Protein AF-A0A5C6E5V3-F1 (afdb_monomer_lite)

InterPro domains:
  IPR006101 Glycoside hydrolase, family 2 [PR00132] (568-583)
  IPR006101 Glycoside hydrolase, family 2 [PR00132] (748-762)
  IPR006101 Glycoside hydrolase, family 2 [PR00132] (779-797)
  IPR006101 Glycoside hydrolase, family 2 [PR00132] (849-864)
  IPR006102 Glycoside hydrolase family 2, immunoglobulin-like beta-sandwich [PF00703] (645-736)
  IPR006103 Glycoside hydrolase family 2, catalytic domain [PF02836] (743-897)
  IPR008964 Invasin/intimin cell-adhesion fragments [SSF49373] (1156-1211)
  IPR008979 Galactose-binding-like domain superfamily [SSF49785] (474-657)
  IPR011050 Pectin lyase fold/virulence factor [SSF51126] (5-392)
  IPR012334 Pectin lyase fold [G3DSA:2.160.20.10] (20-402)
  IPR013783 Immunoglobulin-like fold [G3DSA:2.60.40.10] (634-736)
  IPR013783 Immunoglobulin-like fold [G3DSA:2.60.40.10] (1076-1156)
  IPR013783 Immunoglobulin-like fold [G3DSA:2.60.40.10] (1159-1267)
  IPR017853 Glycoside hydrolase superfamily [SSF51445] (733-1069)
  IPR023232 Glycoside hydrolase, family 2, active site [PS00608] (849-863)
  IPR025300 Beta-galactosidase jelly roll domain [PF13364] (539-614)
  IPR032311 Domain of unknown function DUF4982 [PF16355] (1089-1148)
  IPR036156 Beta-Galactosidase/glucuronidase domain superfamily [SSF49303] (643-736)
  IPR040605 Glycoside hydrolase family 2, domain 5 [PF18565] (1161-1263)
  IPR048229 Beta-galactosidase GalB-like [NF041463] (504-1258)

Radius of gyration: 34.55 Å; chains: 1; bounding box: 110×102×86 Å

Structure (mmCIF, N/CA/C/O backbone):
data_AF-A0A5C6E5V3-F1
#
_entry.id   AF-A0A5C6E5V3-F1
#
loop_
_atom_site.group_PDB
_atom_site.id
_atom_site.type_symbol
_atom_site.label_atom_id
_atom_site.label_alt_id
_atom_site.label_comp_id
_atom_site.label_asym_id
_atom_site.label_entity_id
_atom_site.label_seq_id
_atom_site.pdbx_PDB_ins_code
_atom_site.Cartn_x
_atom_site.Cartn_y
_atom_site.Cartn_z
_atom_site.occupancy
_atom_site.B_iso_or_equiv
_atom_site.auth_seq_id
_atom_site.auth_comp_id
_atom_site.auth_asym_id
_atom_site.auth_atom_id
_atom_site.pdbx_PDB_model_num
ATOM 1 N N . MET A 1 1 ? -12.215 -61.611 14.355 1.00 34.62 1 MET A N 1
ATOM 2 C CA . MET A 1 1 ? -13.099 -61.095 13.282 1.00 34.62 1 MET A CA 1
ATOM 3 C C . MET A 1 1 ? -12.232 -60.482 12.198 1.00 34.62 1 MET A C 1
ATOM 5 O O . MET A 1 1 ? -11.279 -59.800 12.548 1.00 34.62 1 MET A O 1
ATOM 9 N N . ILE A 1 2 ? -12.531 -60.725 10.921 1.00 33.62 2 ILE A N 1
ATOM 10 C CA . ILE A 1 2 ? -11.813 -60.104 9.797 1.00 33.62 2 ILE A CA 1
ATOM 11 C C . ILE A 1 2 ? -12.585 -58.845 9.394 1.00 33.62 2 ILE A C 1
ATOM 13 O O . ILE A 1 2 ? -13.682 -58.952 8.850 1.00 33.62 2 ILE A O 1
ATOM 17 N N . ILE A 1 3 ? -12.034 -57.663 9.676 1.00 32.94 3 ILE A N 1
ATOM 18 C CA . ILE A 1 3 ? -12.570 -56.391 9.173 1.00 32.94 3 ILE A CA 1
ATOM 19 C C . ILE A 1 3 ? -11.843 -56.056 7.866 1.00 32.94 3 ILE A C 1
ATOM 21 O O . ILE A 1 3 ? -10.626 -56.187 7.756 1.00 32.94 3 ILE A O 1
ATOM 25 N N . ASN A 1 4 ? -12.613 -55.711 6.836 1.00 35.00 4 ASN A N 1
ATOM 26 C CA . ASN A 1 4 ? -12.159 -55.755 5.450 1.00 35.00 4 ASN A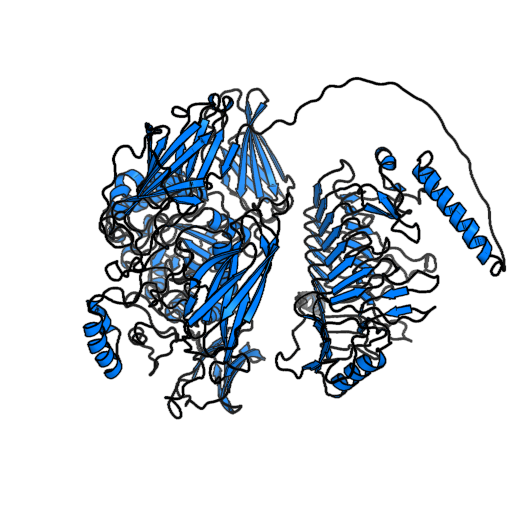 CA 1
ATOM 27 C C . ASN A 1 4 ? -11.381 -54.484 5.052 1.00 35.00 4 ASN A C 1
ATOM 29 O O . ASN A 1 4 ? -11.976 -53.423 4.853 1.00 35.00 4 ASN A O 1
ATOM 33 N N . MET A 1 5 ? -10.057 -54.609 4.882 1.00 35.94 5 MET A N 1
ATOM 34 C CA . MET A 1 5 ? -9.134 -53.509 4.536 1.00 35.94 5 MET A CA 1
ATOM 35 C C . MET A 1 5 ? -9.534 -52.694 3.293 1.00 35.94 5 MET A C 1
ATOM 37 O O . MET A 1 5 ? -9.135 -51.534 3.184 1.00 35.94 5 MET A O 1
ATOM 41 N N . LYS A 1 6 ? -10.347 -53.246 2.378 1.00 34.62 6 LYS A N 1
ATOM 42 C CA . LYS A 1 6 ? -10.804 -52.521 1.180 1.00 34.62 6 LYS A CA 1
ATOM 43 C C . LYS A 1 6 ? -11.599 -51.248 1.495 1.00 34.62 6 LYS A C 1
ATOM 45 O O . LYS A 1 6 ? -11.476 -50.281 0.751 1.00 34.62 6 LYS A O 1
ATOM 50 N N . ASN A 1 7 ? -12.354 -51.203 2.596 1.00 38.41 7 ASN A N 1
ATOM 51 C CA . ASN A 1 7 ? -13.181 -50.030 2.909 1.00 38.41 7 ASN A CA 1
ATOM 52 C C . ASN A 1 7 ? -12.377 -48.877 3.534 1.00 38.41 7 ASN A C 1
ATOM 54 O O . ASN A 1 7 ? -12.737 -47.720 3.338 1.00 38.41 7 ASN A O 1
ATOM 58 N N . LEU A 1 8 ? -11.275 -49.167 4.238 1.00 40.12 8 LEU A N 1
ATOM 59 C CA . LEU A 1 8 ? -10.423 -48.126 4.826 1.00 40.12 8 LEU A CA 1
ATOM 60 C C . LEU A 1 8 ? -9.613 -47.392 3.746 1.00 40.12 8 LEU A C 1
ATOM 62 O O . LEU A 1 8 ? -9.525 -46.167 3.759 1.00 40.12 8 LEU A O 1
ATOM 66 N N . LEU A 1 9 ? -9.098 -48.142 2.765 1.00 36.41 9 LEU A N 1
ATOM 67 C CA . LEU A 1 9 ? -8.444 -47.584 1.579 1.00 36.41 9 LEU A CA 1
ATOM 68 C C . LEU A 1 9 ? -9.399 -46.739 0.728 1.00 36.41 9 LEU A C 1
ATOM 70 O O . LEU A 1 9 ? -8.984 -45.705 0.215 1.00 36.41 9 LEU A O 1
ATOM 74 N N . LEU A 1 10 ? -10.675 -47.128 0.614 1.00 32.72 10 LEU A N 1
ATOM 75 C CA . LEU A 1 10 ? -11.657 -46.342 -0.137 1.00 32.72 10 LEU A CA 1
ATOM 76 C C . LEU A 1 10 ? -11.979 -45.002 0.549 1.00 32.72 10 LEU A C 1
ATOM 78 O O . LEU A 1 10 ? -12.091 -43.991 -0.135 1.00 32.72 10 LEU A O 1
ATOM 82 N N . LEU A 1 11 ? -12.064 -44.976 1.885 1.00 31.55 11 LEU A N 1
ATOM 83 C CA . LEU A 1 11 ? -12.332 -43.746 2.641 1.00 31.55 11 LEU A CA 1
ATOM 84 C C . LEU A 1 11 ? -11.143 -42.768 2.610 1.00 31.55 11 LEU A C 1
ATOM 86 O O . LEU A 1 11 ? -11.334 -41.560 2.467 1.00 31.55 11 LEU A O 1
ATOM 90 N N . LEU A 1 12 ? -9.913 -43.292 2.687 1.00 33.53 12 LEU A N 1
ATOM 91 C CA . LEU A 1 12 ? -8.685 -42.501 2.550 1.00 33.53 12 LEU A CA 1
ATOM 92 C C . LEU A 1 12 ? -8.488 -41.979 1.116 1.00 33.53 12 LEU A C 1
ATOM 94 O O . LEU A 1 12 ? -8.048 -40.846 0.939 1.00 33.53 12 LEU A O 1
ATOM 98 N N . ALA A 1 13 ? -8.885 -42.747 0.095 1.00 28.95 13 ALA A N 1
ATOM 99 C CA . ALA A 1 13 ? -8.859 -42.298 -1.298 1.00 28.95 13 ALA A CA 1
ATOM 100 C C . ALA A 1 13 ? -9.850 -41.152 -1.590 1.00 28.95 13 ALA A C 1
ATOM 102 O O . ALA A 1 13 ? -9.599 -40.359 -2.491 1.00 28.95 13 ALA A O 1
ATOM 103 N N . THR A 1 14 ? -10.940 -41.021 -0.823 1.00 32.53 14 THR A N 1
ATOM 104 C CA . THR A 1 14 ? -11.919 -39.920 -0.963 1.00 32.53 14 THR A CA 1
ATOM 105 C C . THR A 1 14 ? -11.591 -38.651 -0.166 1.00 32.53 14 THR A C 1
ATOM 107 O O . THR A 1 14 ? -12.333 -37.677 -0.256 1.00 32.53 14 THR A O 1
ATOM 110 N N . LEU A 1 15 ? -10.498 -38.641 0.606 1.00 32.78 15 LEU A N 1
ATOM 111 C CA . LEU A 1 15 ? -9.982 -37.445 1.296 1.00 32.78 15 LEU A CA 1
ATOM 112 C C . LEU A 1 15 ? -8.717 -36.868 0.639 1.00 32.78 15 LEU A C 1
ATOM 114 O O . LEU A 1 15 ? -8.238 -35.810 1.043 1.00 32.78 15 LEU A O 1
ATOM 118 N N . ALA A 1 16 ? -8.202 -37.519 -0.405 1.00 31.06 16 ALA A N 1
ATOM 119 C CA . ALA A 1 16 ? -7.205 -36.939 -1.290 1.00 31.06 16 ALA A CA 1
ATOM 120 C C . ALA A 1 16 ? -7.895 -36.091 -2.374 1.00 31.06 16 ALA A C 1
ATOM 122 O O . ALA A 1 16 ? -8.821 -36.559 -3.029 1.00 31.06 16 ALA A O 1
ATOM 123 N N . TRP A 1 17 ? -7.397 -34.871 -2.600 1.00 31.75 17 TRP A N 1
ATOM 124 C CA . TRP A 1 17 ? -7.754 -34.024 -3.749 1.00 31.75 17 TRP A CA 1
ATOM 125 C C . TRP A 1 17 ? -9.259 -33.727 -3.930 1.00 31.75 17 TRP A C 1
ATOM 127 O O . TRP A 1 17 ? -9.885 -34.115 -4.913 1.00 31.75 17 TRP A O 1
ATOM 137 N N . ILE A 1 18 ? -9.785 -32.836 -3.083 1.00 30.77 18 ILE A N 1
ATOM 138 C CA . ILE A 1 18 ? -10.528 -31.699 -3.646 1.00 30.77 18 ILE A CA 1
ATOM 139 C C . ILE A 1 18 ? -9.493 -30.591 -3.871 1.00 30.77 18 ILE A C 1
ATOM 141 O O . ILE A 1 18 ? -9.157 -29.887 -2.916 1.00 30.77 18 ILE A O 1
ATOM 145 N N . PRO A 1 19 ? -8.938 -30.421 -5.086 1.00 29.72 19 PRO A N 1
ATOM 146 C CA . PRO A 1 19 ? -8.239 -29.189 -5.391 1.00 29.72 19 PRO A CA 1
ATOM 147 C C . PRO A 1 19 ? -9.274 -28.064 -5.342 1.00 29.72 19 PRO A C 1
ATOM 149 O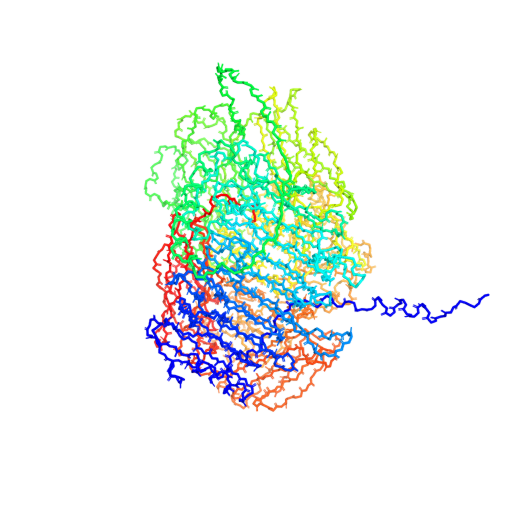 O . PRO A 1 19 ? -10.214 -28.044 -6.137 1.00 29.72 19 PRO A O 1
ATOM 152 N N . THR A 1 20 ? -9.094 -27.090 -4.450 1.00 38.41 20 THR A N 1
ATOM 153 C CA . THR A 1 20 ? -9.690 -25.766 -4.653 1.00 38.41 20 THR A CA 1
ATOM 154 C C . THR A 1 20 ? -8.946 -25.116 -5.812 1.00 38.41 20 THR A C 1
ATOM 156 O O . THR A 1 20 ? -8.060 -24.287 -5.613 1.00 38.41 20 THR A O 1
ATOM 159 N N . ALA A 1 21 ? -9.259 -25.570 -7.025 1.00 33.56 21 ALA A N 1
ATOM 160 C CA . ALA A 1 21 ? -8.780 -24.985 -8.258 1.00 33.56 21 ALA A CA 1
ATOM 161 C C . ALA A 1 21 ? -9.287 -23.542 -8.290 1.00 33.56 21 ALA A C 1
ATOM 163 O O . ALA A 1 21 ? -10.472 -23.292 -8.519 1.00 33.56 21 ALA A O 1
ATOM 164 N N . ASN A 1 22 ? -8.393 -22.602 -7.977 1.00 42.31 22 ASN A N 1
ATOM 165 C CA . ASN A 1 22 ? -8.692 -21.184 -8.072 1.00 42.31 22 ASN A CA 1
ATOM 166 C C . ASN A 1 22 ? -9.091 -20.908 -9.522 1.00 42.31 22 ASN A C 1
ATOM 168 O O . ASN A 1 22 ? -8.316 -21.169 -10.437 1.00 42.31 22 ASN A O 1
ATOM 172 N N . ALA A 1 23 ? -10.323 -20.442 -9.718 1.00 46.94 23 ALA A N 1
ATOM 173 C CA . ALA A 1 23 ? -10.890 -20.190 -11.033 1.00 46.94 23 ALA A CA 1
ATOM 174 C C . ALA A 1 23 ? -10.187 -18.990 -11.685 1.00 46.94 23 ALA A C 1
ATOM 176 O O . ALA A 1 23 ? -10.622 -17.849 -11.535 1.00 46.94 23 ALA A O 1
ATOM 177 N N . SER A 1 24 ? -9.081 -19.253 -12.377 1.00 53.03 24 SER A N 1
ATOM 178 C CA . SER A 1 24 ? -8.312 -18.265 -13.124 1.00 53.03 24 SER A CA 1
ATOM 179 C C . SER A 1 24 ? -8.415 -18.542 -14.616 1.00 53.03 24 SER A C 1
ATOM 181 O O . SER A 1 24 ? -7.942 -19.577 -15.089 1.00 53.03 24 SER A O 1
ATOM 183 N N . TYR A 1 25 ? -8.952 -17.572 -15.357 1.00 67.31 25 TYR A N 1
ATOM 184 C CA . TYR A 1 25 ? -8.612 -17.430 -16.769 1.00 67.31 25 TYR A CA 1
ATOM 185 C C . TYR A 1 25 ? -7.087 -17.368 -16.888 1.00 67.31 25 TYR A C 1
ATOM 187 O O . TYR A 1 25 ? -6.444 -16.523 -16.262 1.00 67.31 25 TYR A O 1
ATOM 195 N N . THR A 1 26 ? -6.521 -18.287 -17.658 1.00 68.44 26 THR A N 1
ATOM 196 C CA . THR A 1 26 ? -5.108 -18.279 -18.020 1.00 68.44 26 THR A CA 1
ATOM 197 C C . THR A 1 26 ? -4.981 -17.449 -19.285 1.00 68.44 26 THR A C 1
ATOM 199 O O . THR A 1 26 ? -5.557 -17.811 -20.317 1.00 68.44 26 THR A O 1
ATOM 202 N N . GLU A 1 27 ? -4.256 -16.332 -19.201 1.00 68.12 27 GLU A N 1
ATOM 203 C CA . GLU A 1 27 ? -4.032 -15.465 -20.356 1.00 68.12 27 GLU A CA 1
ATOM 204 C C . GLU A 1 27 ? -3.264 -16.244 -21.426 1.00 68.12 27 GLU A C 1
ATOM 206 O O . GLU A 1 27 ? -2.104 -16.606 -21.249 1.00 68.12 27 GLU A O 1
ATOM 211 N N . THR A 1 28 ? -3.976 -16.560 -22.504 1.00 62.22 28 THR A N 1
ATOM 212 C CA . THR A 1 28 ? -3.508 -17.375 -23.634 1.00 62.22 28 THR A CA 1
ATOM 213 C C . THR A 1 28 ? -3.315 -16.542 -24.895 1.00 62.22 28 THR A C 1
ATOM 215 O O . THR A 1 28 ? -2.815 -17.056 -25.893 1.00 62.22 28 THR A O 1
ATOM 218 N N . MET A 1 29 ? -3.634 -15.242 -24.837 1.00 65.81 29 MET A N 1
ATOM 219 C CA . MET A 1 29 ? -3.146 -14.284 -25.820 1.00 65.81 29 MET A CA 1
ATOM 220 C C . MET A 1 29 ? -1.627 -14.177 -25.708 1.00 65.81 29 MET A C 1
ATOM 222 O O . MET A 1 29 ? -1.110 -13.700 -24.698 1.00 65.81 29 MET A O 1
ATOM 226 N N . ASP A 1 30 ? -0.928 -14.543 -26.780 1.00 63.28 30 ASP A N 1
ATOM 227 C CA . ASP A 1 30 ? 0.403 -14.005 -27.045 1.00 63.28 30 ASP A CA 1
ATOM 228 C C . ASP A 1 30 ? 0.281 -12.468 -27.139 1.00 63.28 30 ASP A C 1
ATOM 230 O O . ASP A 1 30 ? -0.434 -11.979 -28.022 1.00 63.28 30 ASP A O 1
ATOM 234 N N . PRO A 1 31 ? 0.930 -11.681 -26.257 1.00 52.75 31 PRO A N 1
ATOM 235 C CA . PRO A 1 31 ? 0.875 -10.220 -26.315 1.00 52.75 31 PRO A CA 1
ATOM 236 C C . PRO A 1 31 ? 1.562 -9.640 -27.564 1.00 52.75 31 PRO A C 1
ATOM 238 O O . PRO A 1 31 ? 1.391 -8.457 -27.848 1.00 52.75 31 PRO A O 1
ATOM 241 N N . HIS A 1 32 ? 2.307 -10.459 -28.313 1.00 46.72 32 HIS A N 1
ATOM 242 C CA . HIS A 1 32 ? 2.912 -10.131 -29.605 1.00 46.72 32 HIS A CA 1
ATOM 243 C C . HIS A 1 32 ? 2.172 -10.781 -30.792 1.00 46.72 32 HIS A C 1
ATOM 245 O O . HIS A 1 32 ? 2.605 -10.655 -31.939 1.00 46.72 32 HIS A O 1
ATOM 251 N N . GLY A 1 33 ? 1.044 -11.455 -30.536 1.00 57.88 33 GLY A N 1
ATOM 252 C CA . GLY A 1 33 ? 0.239 -12.117 -31.555 1.00 57.88 33 GLY A CA 1
ATOM 253 C C . GLY A 1 33 ? -0.320 -11.136 -32.590 1.00 57.88 33 GLY A C 1
ATOM 254 O O . GLY A 1 33 ? -0.795 -10.046 -32.253 1.00 57.88 33 GLY A O 1
ATOM 255 N N . LEU A 1 34 ? -0.294 -11.544 -33.864 1.00 65.56 34 LEU A N 1
ATOM 256 C CA . LEU A 1 34 ? -0.791 -10.751 -34.994 1.00 65.56 34 LEU A CA 1
ATOM 257 C C . LEU A 1 34 ? -2.234 -10.285 -34.748 1.00 65.56 34 LEU A C 1
ATOM 259 O O . LEU A 1 34 ? -3.181 -11.072 -34.778 1.00 65.56 34 LEU A O 1
ATOM 263 N N . THR A 1 35 ? -2.376 -8.982 -34.510 1.00 84.88 35 THR A N 1
ATOM 264 C CA . THR A 1 35 ? -3.650 -8.317 -34.239 1.00 84.88 35 THR A CA 1
ATOM 265 C C . THR A 1 35 ? -4.174 -7.687 -35.518 1.00 84.88 35 THR A C 1
ATOM 267 O O . THR A 1 35 ? -3.588 -6.726 -36.009 1.00 84.88 35 THR A O 1
ATOM 270 N N . LYS A 1 36 ? -5.285 -8.212 -36.042 1.00 89.12 36 LYS A N 1
ATOM 271 C CA . LYS A 1 36 ? -5.913 -7.727 -37.278 1.00 89.12 36 LYS A CA 1
ATOM 272 C C . LYS A 1 36 ? -7.032 -6.745 -36.967 1.00 89.12 36 LYS A C 1
ATOM 274 O O . LYS A 1 36 ? -7.972 -7.054 -36.229 1.00 89.12 36 LYS A O 1
ATOM 279 N N . ASN A 1 37 ? -6.954 -5.558 -37.548 1.00 93.56 37 ASN A N 1
ATOM 280 C CA . ASN A 1 37 ? -7.941 -4.503 -37.393 1.00 93.56 37 ASN A CA 1
ATOM 281 C C . ASN A 1 37 ? -9.160 -4.756 -38.297 1.00 93.56 37 ASN A C 1
ATOM 283 O O . ASN A 1 37 ? -9.081 -4.767 -39.530 1.00 93.56 37 ASN A O 1
ATOM 287 N N . LEU A 1 38 ? -10.322 -4.916 -37.664 1.00 92.75 38 LEU A N 1
ATOM 288 C CA . LEU A 1 38 ? -11.580 -5.262 -38.318 1.00 92.75 38 LEU A CA 1
ATOM 289 C C . LEU A 1 38 ? -12.044 -4.223 -39.350 1.00 92.75 38 LEU A C 1
ATOM 291 O O . LEU A 1 38 ? -12.747 -4.584 -40.293 1.00 92.75 38 LEU A O 1
ATOM 295 N N . VAL A 1 39 ? -11.636 -2.958 -39.212 1.00 91.81 39 VAL A N 1
ATOM 296 C CA . VAL A 1 39 ? -11.929 -1.884 -40.172 1.00 91.81 39 VAL A CA 1
ATOM 297 C C . VAL A 1 39 ? -10.871 -1.825 -41.271 1.00 91.81 39 VAL A C 1
ATOM 299 O O . VAL A 1 39 ? -11.209 -1.971 -42.444 1.00 91.81 39 VAL A O 1
ATOM 302 N N . THR A 1 40 ? -9.594 -1.632 -40.922 1.00 89.00 40 THR A N 1
ATOM 303 C CA . THR A 1 40 ? -8.555 -1.311 -41.920 1.00 89.00 40 THR A CA 1
ATOM 304 C C . THR A 1 40 ? -8.060 -2.511 -42.724 1.00 89.00 40 THR A C 1
ATOM 306 O O . THR A 1 40 ? -7.589 -2.319 -43.840 1.00 89.00 40 THR A O 1
ATOM 309 N N . GLU A 1 41 ? -8.177 -3.732 -42.197 1.00 86.62 41 GLU A N 1
ATOM 310 C CA . GLU A 1 41 ? -7.723 -4.958 -42.877 1.00 86.62 41 GLU A CA 1
ATOM 311 C C . GLU A 1 41 ? -8.888 -5.846 -43.330 1.00 86.62 41 GLU A C 1
ATOM 313 O O . GLU A 1 41 ? -8.801 -6.505 -44.365 1.00 86.62 41 GLU A O 1
ATOM 318 N N . LEU A 1 42 ? -9.991 -5.856 -42.573 1.00 88.19 42 LEU A N 1
ATOM 319 C CA . LEU A 1 42 ? -11.123 -6.772 -42.787 1.00 88.19 42 LEU A CA 1
ATOM 320 C C . LEU A 1 42 ? -12.409 -6.056 -43.254 1.00 88.19 42 LEU A C 1
ATOM 322 O O . LEU A 1 42 ? -13.434 -6.696 -43.501 1.00 88.19 42 LEU A O 1
ATOM 326 N N . GLY A 1 43 ? -12.345 -4.736 -43.459 1.00 88.25 43 GLY A N 1
ATOM 327 C CA . GLY A 1 43 ? -13.337 -3.970 -44.215 1.00 88.25 43 GLY A CA 1
ATOM 328 C C . GLY A 1 43 ? -14.675 -3.725 -43.515 1.00 88.25 43 GLY A C 1
ATOM 329 O O . GLY A 1 43 ? -15.670 -3.449 -44.196 1.00 88.25 43 GLY A O 1
ATOM 330 N N . MET A 1 44 ? -14.753 -3.823 -42.184 1.00 93.56 44 MET A N 1
ATOM 331 C CA . MET A 1 44 ? -15.857 -3.217 -41.428 1.00 93.56 44 MET A CA 1
ATOM 332 C C . MET A 1 44 ? -15.827 -1.685 -41.562 1.00 93.56 44 MET A C 1
ATOM 334 O O . MET A 1 44 ? -14.802 -1.097 -41.888 1.00 93.56 44 MET A O 1
ATOM 338 N N . VAL A 1 45 ? -16.969 -1.032 -41.354 1.00 93.12 45 VAL A N 1
ATOM 339 C CA . VAL A 1 45 ? -17.131 0.424 -41.498 1.00 93.12 45 VAL A CA 1
ATOM 340 C C . VAL A 1 45 ? -17.876 1.000 -40.299 1.00 93.12 45 VAL A C 1
ATOM 342 O O . VAL A 1 45 ? -18.848 0.400 -39.846 1.00 93.12 45 VAL A O 1
ATOM 345 N N . ASP A 1 46 ? -17.456 2.162 -39.801 1.00 93.50 46 ASP A N 1
ATOM 346 C CA . ASP A 1 46 ? -18.314 2.972 -38.932 1.00 93.50 46 ASP A CA 1
ATOM 347 C C . ASP A 1 46 ? -19.315 3.726 -39.814 1.00 93.50 46 ASP A C 1
ATOM 349 O O . ASP A 1 46 ? -18.966 4.676 -40.514 1.00 93.50 46 ASP A O 1
ATOM 353 N N . ASP A 1 47 ? -20.558 3.253 -39.817 1.00 90.25 47 ASP A N 1
ATOM 354 C CA . ASP A 1 47 ? -21.675 3.848 -40.549 1.00 90.25 47 ASP A CA 1
ATOM 355 C C . ASP A 1 47 ? -22.777 4.360 -39.605 1.00 90.25 47 ASP A C 1
ATOM 357 O O . ASP A 1 47 ? -23.917 4.577 -40.025 1.00 90.25 47 ASP A O 1
ATOM 361 N N . ASN A 1 48 ? -22.453 4.574 -38.322 1.00 89.44 48 ASN A N 1
ATOM 362 C CA . ASN A 1 48 ? -23.418 4.854 -37.252 1.00 89.44 48 ASN A CA 1
ATOM 363 C C . ASN A 1 48 ? -24.436 3.710 -37.017 1.00 89.44 48 ASN A C 1
ATOM 365 O O . ASN A 1 48 ? -25.556 3.928 -36.542 1.00 89.44 48 ASN A O 1
ATOM 369 N N . GLY A 1 49 ? -24.042 2.474 -37.341 1.00 87.69 49 GLY A N 1
ATOM 370 C CA . GLY A 1 49 ? -24.849 1.263 -37.203 1.00 87.69 49 GLY A CA 1
ATOM 371 C C . GLY A 1 49 ? -25.987 1.161 -38.222 1.00 87.69 49 GLY A C 1
ATOM 372 O O . GLY A 1 49 ? -27.065 0.680 -37.877 1.00 87.69 49 GLY A O 1
ATOM 373 N N . GLN A 1 50 ? -25.772 1.641 -39.449 1.00 89.25 50 GLN A N 1
ATOM 374 C CA . GLN A 1 50 ? -26.767 1.639 -40.528 1.00 89.25 50 GLN A CA 1
ATOM 375 C C . GLN A 1 50 ? -26.821 0.316 -41.305 1.00 89.25 50 GLN A C 1
ATOM 377 O O . GLN A 1 50 ? -27.914 -0.121 -41.669 1.00 89.25 50 GLN A O 1
ATOM 382 N N . SER A 1 51 ? -25.680 -0.333 -41.566 1.00 92.62 51 SER A N 1
ATOM 383 C CA . SER A 1 51 ? -25.619 -1.612 -42.285 1.00 92.62 51 SER A CA 1
ATOM 384 C C . SER A 1 51 ? -25.321 -2.795 -41.363 1.00 92.62 51 SER A C 1
ATOM 386 O O . SER A 1 51 ? -24.591 -2.684 -40.380 1.00 92.62 51 SER A O 1
ATOM 388 N N . ASN A 1 52 ? -25.879 -3.960 -41.708 1.00 95.06 52 ASN A N 1
ATOM 389 C CA . ASN A 1 52 ? -25.526 -5.227 -41.074 1.00 95.06 52 ASN A CA 1
ATOM 390 C C . ASN A 1 52 ? -24.129 -5.669 -41.527 1.00 95.06 52 ASN A C 1
ATOM 392 O O . ASN A 1 52 ? -23.898 -5.869 -42.718 1.00 95.06 52 ASN A O 1
ATOM 396 N N . GLN A 1 53 ? -23.229 -5.886 -40.574 1.00 96.31 53 GLN A N 1
ATOM 397 C CA . GLN A 1 53 ? -21.842 -6.283 -40.822 1.00 96.31 53 GLN A CA 1
ATOM 398 C C . GLN A 1 53 ? -21.487 -7.642 -40.201 1.00 96.31 53 GLN A C 1
ATOM 400 O O . GLN A 1 53 ? -20.312 -8.002 -40.135 1.00 96.31 53 GLN A O 1
ATOM 405 N N . SER A 1 54 ? -22.497 -8.411 -39.776 1.00 95.88 54 SER A N 1
ATOM 406 C CA . SER A 1 54 ? -22.320 -9.704 -39.098 1.00 95.88 54 SER A CA 1
ATOM 407 C C . SER A 1 54 ? -21.470 -10.683 -39.910 1.00 95.88 54 SER A C 1
ATOM 409 O O . SER A 1 54 ? -20.540 -11.273 -39.369 1.00 95.88 54 SER A O 1
ATOM 411 N N . ASP A 1 55 ? -21.710 -10.776 -41.219 1.00 95.69 55 ASP A N 1
ATOM 412 C CA . ASP A 1 55 ? -20.993 -11.676 -42.129 1.00 95.69 55 ASP A CA 1
ATOM 413 C C . ASP A 1 55 ? -19.488 -11.355 -42.214 1.00 95.69 55 ASP A C 1
ATOM 415 O O . ASP A 1 55 ? -18.671 -12.260 -42.381 1.00 95.69 55 ASP A O 1
ATOM 419 N N . LYS A 1 56 ? -19.099 -10.076 -42.066 1.00 95.00 56 LYS A N 1
ATOM 420 C CA . LYS A 1 56 ? -17.686 -9.652 -42.059 1.00 95.00 56 LYS A CA 1
ATOM 421 C C . LYS A 1 56 ? -16.984 -10.136 -40.791 1.00 95.00 56 LYS A C 1
ATOM 423 O O . LYS A 1 56 ? -15.925 -10.752 -40.870 1.00 95.00 56 LYS A O 1
ATOM 428 N N . LEU A 1 57 ? -17.599 -9.882 -39.633 1.00 96.50 57 LEU A N 1
ATOM 429 C CA . LEU A 1 57 ? -17.051 -10.250 -38.327 1.00 96.50 57 LEU A CA 1
ATOM 430 C C . LEU A 1 57 ? -17.051 -11.772 -38.114 1.00 96.50 57 LEU A C 1
ATOM 432 O O . LEU A 1 57 ? -16.079 -12.306 -37.586 1.00 96.50 57 LEU A O 1
ATOM 436 N N . GLN A 1 58 ? -18.075 -12.490 -38.587 1.00 97.38 58 GLN A N 1
ATOM 437 C CA . GLN A 1 58 ? -18.072 -13.953 -38.550 1.00 97.38 58 GLN A CA 1
ATOM 438 C C . GLN A 1 58 ? -16.959 -14.525 -39.434 1.00 97.38 58 GLN A C 1
ATOM 440 O O . GLN A 1 58 ? -16.148 -15.310 -38.953 1.00 97.38 58 GLN A O 1
ATOM 445 N N . LYS A 1 59 ? -16.845 -14.064 -40.689 1.00 95.19 59 LYS A N 1
ATOM 446 C CA . LYS A 1 59 ? -15.779 -14.512 -41.595 1.00 95.19 59 LYS A CA 1
ATOM 447 C C . LYS A 1 59 ? -14.381 -14.226 -41.035 1.00 95.19 59 LYS A C 1
ATOM 449 O O . LYS A 1 59 ? -13.482 -15.036 -41.248 1.00 95.19 59 LYS A O 1
ATOM 454 N N . ALA A 1 60 ? -14.191 -13.114 -40.323 1.00 94.56 60 ALA A N 1
ATOM 455 C CA . ALA A 1 60 ? -12.946 -12.829 -39.615 1.00 94.56 60 ALA A CA 1
ATOM 456 C C . ALA A 1 60 ? -12.637 -13.912 -38.567 1.00 94.56 60 ALA A C 1
ATOM 458 O O . ALA A 1 60 ? -11.593 -14.550 -38.644 1.00 94.56 60 ALA A O 1
ATOM 459 N N . ILE A 1 61 ? -13.572 -14.183 -37.652 1.00 95.31 61 ILE A N 1
ATOM 460 C CA . ILE A 1 61 ? -13.421 -15.197 -36.593 1.00 95.31 61 ILE A CA 1
ATOM 461 C C . ILE A 1 61 ? -13.164 -16.594 -37.177 1.00 95.31 61 ILE A C 1
ATOM 463 O O . ILE A 1 61 ? -12.269 -17.299 -36.708 1.00 95.31 61 ILE A O 1
ATOM 467 N N . ASP A 1 62 ? -13.900 -16.975 -38.222 1.00 94.31 62 ASP A N 1
ATOM 468 C CA . ASP A 1 62 ? -13.724 -18.260 -38.904 1.00 94.31 62 ASP A CA 1
ATOM 469 C C . ASP A 1 62 ? -12.336 -18.362 -39.567 1.00 94.31 62 ASP A C 1
ATOM 471 O O . ASP A 1 62 ? -11.718 -19.427 -39.545 1.00 94.31 62 ASP A O 1
ATOM 475 N N . THR A 1 63 ? -11.818 -17.255 -40.118 1.00 92.06 63 THR A N 1
ATOM 476 C CA . THR A 1 63 ? -10.484 -17.194 -40.743 1.00 92.06 63 THR A CA 1
ATOM 477 C C . THR A 1 63 ? -9.371 -17.331 -39.706 1.00 92.06 63 THR A C 1
ATOM 479 O O . THR A 1 63 ? -8.454 -18.126 -39.905 1.00 92.06 63 THR A O 1
ATOM 482 N N . GLU A 1 64 ? -9.458 -16.613 -38.582 1.00 91.12 64 GLU A N 1
ATOM 483 C CA . GLU A 1 64 ? -8.446 -16.697 -37.520 1.00 91.12 64 GLU A CA 1
ATOM 484 C C . GLU A 1 64 ? -8.432 -18.075 -36.858 1.00 91.12 64 GLU A C 1
ATOM 486 O O . GLU A 1 64 ? -7.367 -18.659 -36.670 1.00 91.12 64 GLU A O 1
ATOM 491 N N . SER A 1 65 ? -9.604 -18.652 -36.575 1.00 90.06 65 SER A N 1
ATOM 492 C CA . SER A 1 65 ? -9.675 -19.985 -35.970 1.00 90.06 65 SER A CA 1
ATOM 493 C C . SER A 1 65 ? -9.186 -21.083 -36.924 1.00 90.06 65 SER A C 1
ATOM 495 O O . SER A 1 65 ? -8.467 -21.984 -36.496 1.00 90.06 65 SER A O 1
ATOM 497 N N . ALA A 1 66 ? -9.463 -20.974 -38.231 1.00 88.31 66 ALA A N 1
ATOM 498 C CA . ALA A 1 66 ? -8.879 -21.860 -39.245 1.00 88.31 66 ALA A CA 1
ATOM 499 C C . ALA A 1 66 ? -7.350 -21.694 -39.390 1.00 88.31 66 ALA A C 1
ATOM 501 O O . ALA A 1 66 ? -6.668 -22.641 -39.780 1.00 88.31 66 ALA A O 1
ATOM 502 N N . GLY A 1 67 ? -6.808 -20.520 -39.047 1.00 83.88 67 GLY A N 1
ATOM 503 C CA . GLY A 1 67 ? -5.369 -20.266 -38.912 1.00 83.88 67 GLY A CA 1
ATOM 504 C C . GLY A 1 67 ? -4.741 -20.795 -37.614 1.00 83.88 67 GLY A C 1
ATOM 505 O O . GLY A 1 67 ? -3.523 -20.739 -37.472 1.00 83.88 67 GLY A O 1
ATOM 506 N N . GLY A 1 68 ? -5.547 -21.325 -36.685 1.00 82.44 68 GLY A N 1
ATOM 507 C CA . GLY A 1 68 ? -5.120 -21.842 -35.379 1.00 82.44 68 GLY A CA 1
ATOM 508 C C . GLY A 1 68 ? -5.394 -20.908 -34.193 1.00 82.44 68 GLY A C 1
ATOM 509 O O . GLY A 1 68 ? -5.217 -21.331 -33.051 1.00 82.44 68 GLY A O 1
ATOM 510 N N . GLY A 1 69 ? -5.853 -19.679 -34.440 1.00 86.19 69 GLY A N 1
ATOM 511 C CA . GLY A 1 69 ? -6.088 -18.637 -33.439 1.00 86.19 69 GLY A CA 1
ATOM 512 C C . GLY A 1 69 ? -5.622 -17.259 -33.912 1.00 86.19 69 GLY A C 1
ATOM 513 O O . GLY A 1 69 ? -4.872 -17.147 -34.878 1.00 86.19 69 GLY A O 1
ATOM 514 N N . GLY A 1 70 ? -6.058 -16.202 -33.227 1.00 87.88 70 GLY A N 1
ATOM 515 C CA . GLY A 1 70 ? -5.680 -14.831 -33.576 1.00 87.88 70 GLY A CA 1
ATOM 516 C C . GLY A 1 70 ? -6.395 -13.754 -32.763 1.00 87.88 70 GLY A C 1
ATOM 517 O O . GLY A 1 70 ? -7.390 -14.013 -32.078 1.00 87.88 70 GLY A O 1
ATOM 518 N N . ILE A 1 71 ? -5.881 -12.526 -32.854 1.00 92.50 71 ILE A N 1
ATOM 519 C CA . ILE A 1 71 ? -6.443 -11.352 -32.183 1.00 92.50 71 ILE A CA 1
ATOM 520 C C . ILE A 1 71 ? -7.155 -10.479 -33.223 1.00 92.50 71 ILE A C 1
ATOM 522 O O . ILE A 1 71 ? -6.566 -10.063 -34.220 1.00 92.50 71 ILE A O 1
ATOM 526 N N . LEU A 1 72 ? -8.428 -10.174 -32.977 1.00 94.62 72 LEU A N 1
ATOM 527 C CA . LEU A 1 72 ? -9.240 -9.265 -33.783 1.00 94.62 72 LEU A CA 1
ATOM 528 C C . LEU A 1 72 ? -9.476 -7.973 -33.003 1.00 94.62 72 LEU A C 1
ATOM 530 O O . LEU A 1 72 ? -9.976 -8.017 -31.880 1.00 94.62 72 LEU A O 1
ATOM 534 N N . PHE A 1 73 ? -9.154 -6.823 -33.594 1.00 95.31 73 PHE A N 1
ATOM 535 C CA . PHE A 1 73 ? -9.355 -5.511 -32.973 1.00 95.31 73 PHE A CA 1
ATOM 536 C C . PHE A 1 73 ? -10.453 -4.715 -33.681 1.00 95.31 73 PHE A C 1
ATOM 538 O O . PHE A 1 73 ? -10.366 -4.452 -34.880 1.00 95.31 73 PHE A O 1
ATOM 545 N N . LEU A 1 74 ? -11.478 -4.306 -32.932 1.00 96.44 74 LEU A N 1
ATOM 546 C CA . LEU A 1 74 ? -12.534 -3.402 -33.379 1.00 96.44 74 LEU A CA 1
ATOM 547 C C . LEU A 1 74 ? -12.222 -1.976 -32.877 1.00 96.44 74 LEU A C 1
ATOM 549 O O . LEU A 1 74 ? -12.426 -1.709 -31.686 1.00 96.44 74 LEU A O 1
ATOM 553 N N . PRO A 1 75 ? -11.721 -1.070 -33.741 1.00 94.25 75 PRO A N 1
ATOM 554 C CA . PRO A 1 75 ? -11.420 0.309 -33.359 1.00 94.25 75 PRO A CA 1
ATOM 555 C C . PRO A 1 75 ? -12.692 1.109 -33.075 1.00 94.25 75 PRO A C 1
ATOM 557 O O . PRO A 1 75 ? -13.796 0.726 -33.478 1.00 94.25 75 PRO A O 1
ATOM 560 N N . LYS A 1 76 ? -12.533 2.262 -32.426 1.00 95.88 76 LYS A N 1
ATOM 561 C CA . LYS A 1 76 ? -13.640 3.123 -32.012 1.00 95.88 76 LYS A CA 1
ATOM 562 C C . LYS A 1 76 ? -14.523 3.563 -33.179 1.00 95.88 76 LYS A C 1
ATOM 564 O O . LYS A 1 76 ? -14.071 4.222 -34.110 1.00 95.88 76 LYS A O 1
ATOM 569 N N . GLY A 1 77 ? -15.808 3.237 -33.066 1.00 94.19 77 GLY A N 1
ATOM 570 C CA . GLY A 1 77 ? -16.858 3.610 -34.011 1.00 94.19 77 GLY A CA 1
ATOM 571 C C . GLY A 1 77 ? -18.232 3.115 -33.556 1.00 94.19 77 GLY A C 1
ATOM 572 O O . GLY A 1 77 ? -18.381 2.647 -32.422 1.00 94.19 77 GLY A O 1
ATOM 573 N N . THR A 1 78 ? -19.242 3.209 -34.422 1.00 96.81 78 THR A N 1
ATOM 574 C CA . THR A 1 78 ? -20.592 2.683 -34.178 1.00 96.81 78 THR A CA 1
ATOM 575 C C . THR A 1 78 ? -20.998 1.671 -35.255 1.00 96.81 78 THR A C 1
ATOM 577 O O . THR A 1 78 ? -21.274 2.017 -36.402 1.00 96.81 78 THR A O 1
ATOM 580 N N . TYR A 1 79 ? -21.080 0.399 -34.869 1.00 96.38 79 TYR A N 1
ATOM 581 C CA . TYR A 1 79 ? -21.254 -0.740 -35.778 1.00 96.38 79 TYR A CA 1
ATOM 582 C C . TYR A 1 79 ? -22.587 -1.458 -35.545 1.00 96.38 79 TYR A C 1
ATOM 584 O O . TYR A 1 79 ? -23.099 -1.464 -34.422 1.00 96.38 79 TYR A O 1
ATOM 592 N N . SER A 1 80 ? -23.117 -2.140 -36.569 1.00 95.06 80 SER A N 1
ATOM 593 C CA . SER A 1 80 ? -24.256 -3.052 -36.405 1.00 95.06 80 SER A CA 1
ATOM 594 C C . SER A 1 80 ? -23.953 -4.480 -36.849 1.00 95.06 80 SER A C 1
ATOM 596 O O . SER A 1 80 ? -23.631 -4.749 -38.005 1.00 95.06 80 SER A O 1
ATOM 598 N N . PHE A 1 81 ? -24.057 -5.413 -35.903 1.00 95.62 81 PHE A N 1
ATOM 599 C CA . PHE A 1 81 ? -23.919 -6.853 -36.119 1.00 95.62 81 PHE A CA 1
ATOM 600 C C . PHE A 1 81 ? -24.609 -7.650 -35.000 1.00 95.62 81 PHE A C 1
ATOM 602 O O . PHE A 1 81 ? -24.949 -7.100 -33.949 1.00 95.62 81 PHE A O 1
ATOM 609 N N . GLY A 1 82 ? -24.846 -8.941 -35.222 1.00 93.69 82 GLY A N 1
ATOM 610 C CA . GLY A 1 82 ? -25.458 -9.853 -34.259 1.00 93.69 82 GLY A CA 1
ATOM 611 C C . GLY A 1 82 ? -25.550 -11.276 -34.809 1.00 93.69 82 GLY A C 1
ATOM 612 O O . GLY A 1 82 ? -25.572 -11.480 -36.018 1.00 93.69 82 GLY A O 1
ATOM 613 N N . GLY A 1 83 ? -25.595 -12.271 -33.924 1.00 93.25 83 GLY A N 1
ATOM 614 C CA . GLY A 1 83 ? -25.468 -13.685 -34.293 1.00 93.25 83 GLY A CA 1
ATOM 615 C C . GLY A 1 83 ? -24.018 -14.161 -34.437 1.00 93.25 83 GLY A C 1
ATOM 616 O O . GLY A 1 83 ? -23.795 -15.250 -34.958 1.00 93.25 83 GLY A O 1
ATOM 617 N N . ILE A 1 84 ? -23.045 -13.372 -33.969 1.00 96.56 84 ILE A N 1
ATOM 618 C CA . ILE A 1 84 ? -21.621 -13.713 -34.026 1.00 96.56 84 ILE A CA 1
ATOM 619 C C . ILE A 1 84 ? -21.354 -14.935 -33.148 1.00 96.56 84 ILE A C 1
ATOM 621 O O . ILE A 1 84 ? -21.820 -15.000 -32.011 1.00 96.56 84 ILE A O 1
ATOM 625 N N . THR A 1 85 ? -20.583 -15.888 -33.657 1.00 95.06 85 THR A N 1
ATOM 626 C CA . THR A 1 85 ? -20.197 -17.124 -32.975 1.00 95.06 85 THR A CA 1
ATOM 627 C C . THR A 1 85 ? -18.679 -17.173 -32.864 1.00 95.06 85 THR A C 1
ATOM 629 O O . THR A 1 85 ? -17.983 -17.283 -33.872 1.00 95.06 85 THR A O 1
ATOM 632 N N . MET A 1 86 ? -18.174 -17.075 -31.634 1.00 95.12 86 MET A N 1
ATOM 633 C CA . MET A 1 86 ? -16.749 -17.191 -31.321 1.00 95.12 86 MET A CA 1
ATOM 634 C C . MET A 1 86 ? -16.260 -18.626 -31.560 1.00 95.12 86 MET A C 1
ATOM 636 O O . MET A 1 86 ? -17.027 -19.581 -31.435 1.00 95.12 86 MET A O 1
ATOM 640 N N . LYS A 1 87 ? -14.968 -18.778 -31.853 1.00 93.88 87 LYS A N 1
ATOM 641 C CA . LYS A 1 87 ? -14.287 -20.067 -32.045 1.00 93.88 87 LYS A CA 1
ATOM 642 C C . LYS A 1 87 ? -12.996 -20.105 -31.211 1.00 93.88 87 LYS A C 1
ATOM 644 O O . LYS A 1 87 ? -12.581 -19.070 -30.691 1.00 93.88 87 LYS A O 1
ATOM 649 N N . SER A 1 88 ? -12.403 -21.288 -31.032 1.00 91.50 88 SER A N 1
ATOM 650 C CA . SER A 1 88 ? -11.228 -21.476 -30.163 1.00 91.50 88 SER A CA 1
ATOM 651 C C . SER A 1 88 ? -10.032 -20.624 -30.588 1.00 91.50 88 SER A C 1
ATOM 653 O O . SER A 1 88 ? -9.824 -20.412 -31.786 1.00 91.50 88 SER A O 1
ATOM 655 N N . ASN A 1 89 ? -9.238 -20.196 -29.604 1.00 89.31 89 ASN A N 1
ATOM 656 C CA . ASN A 1 89 ? -8.045 -19.354 -29.741 1.00 89.31 89 ASN A CA 1
ATOM 657 C C . ASN A 1 89 ? -8.305 -17.981 -30.408 1.00 89.31 89 ASN A C 1
ATOM 659 O O . ASN A 1 89 ? -7.362 -17.340 -30.877 1.00 89.31 89 ASN A O 1
ATOM 663 N N . VAL A 1 90 ? -9.564 -17.521 -30.495 1.00 92.00 90 VAL A N 1
ATOM 664 C CA . VAL A 1 90 ? -9.918 -16.211 -31.072 1.00 92.00 90 VAL A CA 1
ATOM 665 C C . VAL A 1 90 ? -10.252 -15.207 -29.973 1.00 92.00 90 VAL A C 1
ATOM 667 O O . VAL A 1 90 ? -11.138 -15.418 -29.139 1.00 92.00 90 VAL A O 1
ATOM 670 N N . HIS A 1 91 ? -9.565 -14.071 -30.020 1.00 93.19 91 HIS A N 1
ATOM 671 C CA . HIS A 1 91 ? -9.626 -13.026 -29.008 1.00 93.19 91 HIS A CA 1
ATOM 672 C C . HIS A 1 91 ? -10.106 -11.706 -29.617 1.00 93.19 91 HIS A C 1
ATOM 674 O O . HIS A 1 91 ? -9.451 -11.145 -30.493 1.00 93.19 91 HIS A O 1
ATOM 680 N N . LEU A 1 92 ? -11.257 -11.204 -29.161 1.00 95.50 92 LEU A N 1
ATOM 681 C CA . LEU A 1 92 ? -11.866 -9.969 -29.655 1.00 95.50 92 LEU A CA 1
ATOM 682 C C . LEU A 1 92 ? -11.584 -8.800 -28.700 1.00 95.50 92 LEU A C 1
ATOM 684 O O . LEU A 1 92 ? -12.078 -8.751 -27.570 1.00 95.50 92 LEU A O 1
ATOM 688 N N . LEU A 1 93 ? -10.802 -7.844 -29.186 1.00 94.94 93 LEU A N 1
ATOM 689 C CA . LEU A 1 93 ? -10.464 -6.590 -28.524 1.00 94.94 93 LEU A CA 1
ATOM 690 C C . LEU A 1 93 ? -11.331 -5.463 -29.094 1.00 94.94 93 LEU A C 1
ATOM 692 O O . LEU A 1 93 ? -11.451 -5.338 -30.310 1.00 94.94 93 LEU A O 1
ATOM 696 N N . ILE A 1 94 ? -11.936 -4.634 -28.242 1.00 96.88 94 ILE A N 1
ATOM 697 C CA . ILE A 1 94 ? -12.867 -3.576 -28.670 1.00 96.88 94 ILE A CA 1
ATOM 698 C C . ILE A 1 94 ? -12.492 -2.251 -28.000 1.00 96.88 94 ILE A C 1
ATOM 700 O O . ILE A 1 94 ? -12.388 -2.185 -26.780 1.00 96.88 94 ILE A O 1
ATOM 704 N N . GLU A 1 95 ? -12.287 -1.182 -28.765 1.00 93.75 95 GLU A N 1
ATOM 705 C CA . GLU A 1 95 ? -11.840 0.105 -28.213 1.00 93.75 95 GLU A CA 1
ATOM 706 C C . GLU A 1 95 ? -12.906 0.784 -27.322 1.00 93.75 95 GLU A C 1
ATOM 708 O O . GLU A 1 95 ? -14.113 0.653 -27.549 1.00 93.75 95 GLU A O 1
ATOM 713 N N . ASN A 1 96 ? -12.475 1.543 -26.310 1.00 93.94 96 ASN A N 1
ATOM 714 C CA . ASN A 1 96 ? -13.356 2.288 -25.405 1.00 93.94 96 ASN A CA 1
ATOM 715 C C . ASN A 1 96 ? -14.342 3.229 -26.133 1.00 93.94 96 ASN A C 1
ATOM 717 O O . ASN A 1 96 ? -14.003 3.914 -27.096 1.00 93.94 96 ASN A O 1
ATOM 721 N N . ASP A 1 97 ? -15.566 3.309 -25.609 1.00 89.50 97 ASP A N 1
ATOM 722 C CA . ASP A 1 97 ? -16.730 4.000 -26.183 1.00 89.50 97 ASP A CA 1
ATOM 723 C C . ASP A 1 97 ? -17.225 3.459 -27.543 1.00 89.50 97 ASP A C 1
ATOM 725 O O . ASP A 1 97 ? -18.173 4.027 -28.085 1.00 89.50 97 ASP A O 1
ATOM 729 N N . THR A 1 98 ? -16.652 2.380 -28.100 1.00 96.62 98 THR A N 1
ATOM 730 C CA . THR A 1 98 ? -17.206 1.719 -29.300 1.00 96.62 98 THR A CA 1
ATOM 731 C C . THR A 1 98 ? -18.654 1.319 -29.052 1.00 96.62 98 THR A C 1
ATOM 733 O O . THR A 1 98 ? -18.937 0.648 -28.061 1.00 96.62 98 THR A O 1
ATOM 736 N N . VAL A 1 99 ? -19.571 1.685 -29.950 1.00 97.44 99 VAL A N 1
ATOM 737 C CA . VAL A 1 99 ? -20.996 1.362 -29.819 1.00 97.44 99 VAL A CA 1
ATOM 738 C C . VAL A 1 99 ? -21.370 0.234 -30.772 1.00 97.44 99 VAL A C 1
ATOM 740 O O . VAL A 1 99 ? -21.277 0.360 -31.988 1.00 97.44 99 VAL A O 1
ATOM 743 N N . ILE A 1 100 ? -21.869 -0.867 -30.225 1.00 96.44 100 ILE A N 1
ATOM 744 C CA . ILE A 1 100 ? -22.514 -1.930 -30.990 1.00 96.44 100 ILE A CA 1
ATOM 745 C C . ILE A 1 100 ? -24.024 -1.704 -30.898 1.00 96.44 100 ILE A C 1
ATOM 747 O O . ILE A 1 100 ? -24.621 -1.874 -29.831 1.00 96.44 100 ILE A O 1
ATOM 751 N N . LYS A 1 101 ? -24.641 -1.331 -32.021 1.00 93.38 101 LYS A N 1
ATOM 752 C CA . LYS A 1 101 ? -26.096 -1.308 -32.214 1.00 93.38 101 LYS A CA 1
ATOM 753 C C . LYS A 1 101 ? -26.515 -2.658 -32.791 1.00 93.38 101 LYS A C 1
ATOM 755 O O . LYS A 1 101 ? -26.300 -2.878 -33.980 1.00 93.38 101 LYS A O 1
ATOM 760 N N . PRO A 1 102 ? -27.058 -3.606 -32.015 1.00 91.56 102 PRO A N 1
ATOM 761 C CA . PRO A 1 102 ? -27.146 -4.981 -32.484 1.00 91.56 102 PRO A CA 1
ATOM 762 C C . PRO A 1 102 ? -27.994 -5.142 -33.740 1.00 91.56 102 PRO A C 1
ATOM 764 O O . PRO A 1 102 ? -29.150 -4.713 -33.772 1.00 91.56 102 PRO A O 1
ATOM 767 N N . TYR A 1 103 ? -27.455 -5.833 -34.743 1.00 90.56 103 TYR A N 1
ATOM 768 C CA . TYR A 1 103 ? -28.262 -6.224 -35.887 1.00 90.56 103 TYR A CA 1
ATOM 769 C C . TYR A 1 103 ? -29.259 -7.295 -35.447 1.00 90.56 103 TYR A C 1
ATOM 771 O O . TYR A 1 103 ? -28.883 -8.375 -34.986 1.00 90.56 103 TYR A O 1
ATOM 779 N N . TRP A 1 104 ? -30.547 -6.980 -35.559 1.00 83.75 104 TRP A N 1
ATOM 780 C CA . TRP A 1 104 ? -31.599 -7.821 -35.012 1.00 83.75 104 TRP A CA 1
ATOM 781 C C . TRP A 1 104 ? -32.893 -7.741 -35.843 1.00 83.75 104 TRP A C 1
ATOM 783 O O . TRP A 1 104 ? -33.643 -6.766 -35.729 1.00 83.75 104 TRP A O 1
ATOM 793 N N . PRO A 1 105 ? -33.187 -8.766 -36.668 1.00 82.44 105 PRO A N 1
ATOM 794 C CA . PRO A 1 105 ? -34.374 -8.790 -37.519 1.00 82.44 105 PRO A CA 1
ATOM 795 C C . PRO A 1 105 ? -35.704 -8.795 -36.750 1.00 82.44 105 PRO A C 1
ATOM 797 O O . PRO A 1 105 ? -35.826 -9.348 -35.651 1.00 82.44 105 PRO A O 1
ATOM 800 N N . THR A 1 106 ? -36.742 -8.235 -37.370 1.00 79.44 106 THR A N 1
ATOM 801 C CA . THR A 1 106 ? -38.099 -8.190 -36.803 1.00 79.44 106 THR A CA 1
ATOM 802 C C . THR A 1 106 ? -38.683 -9.594 -36.617 1.00 79.44 106 THR A C 1
ATOM 804 O O . THR A 1 106 ? -38.561 -10.450 -37.489 1.00 79.44 106 THR A O 1
ATOM 807 N N . GLY A 1 107 ? -39.322 -9.836 -35.471 1.00 79.06 107 GLY A N 1
ATOM 808 C CA . GLY A 1 107 ? -39.941 -11.112 -35.097 1.00 79.06 107 GLY A CA 1
ATOM 809 C C . GLY A 1 107 ? -38.982 -12.183 -34.557 1.00 79.06 107 GLY A C 1
ATOM 810 O O . GLY A 1 107 ? -39.442 -13.251 -34.156 1.00 79.06 107 GLY A O 1
ATOM 811 N N . THR A 1 108 ? -37.671 -11.925 -34.522 1.00 81.94 108 THR A N 1
ATOM 812 C CA . THR A 1 108 ? -36.651 -12.927 -34.153 1.00 81.94 108 THR A CA 1
ATOM 813 C C . THR A 1 108 ? -36.151 -12.789 -32.711 1.00 81.94 108 THR A C 1
ATOM 815 O O . THR A 1 108 ? -36.489 -11.841 -31.994 1.00 81.94 108 THR A O 1
ATOM 818 N N . LYS A 1 109 ? -35.293 -13.725 -32.285 1.00 85.50 109 LYS A N 1
ATOM 819 C CA . LYS A 1 109 ? -34.453 -13.577 -31.092 1.00 85.50 109 LYS A CA 1
ATOM 820 C C . LYS A 1 109 ? -32.985 -13.655 -31.486 1.00 85.50 109 LYS A C 1
ATOM 822 O O . LYS A 1 109 ? -32.614 -14.585 -32.194 1.00 85.50 109 LYS A O 1
ATOM 827 N N . THR A 1 110 ? -32.175 -12.735 -30.972 1.00 86.94 110 THR A N 1
ATOM 828 C CA . THR A 1 110 ? -30.746 -12.624 -31.305 1.00 86.94 110 THR A CA 1
ATOM 829 C C . THR A 1 110 ? -29.879 -12.660 -30.047 1.00 86.94 110 THR A C 1
ATOM 831 O O . THR A 1 110 ? -30.299 -12.261 -28.960 1.00 86.94 110 THR A O 1
ATOM 834 N N . VAL A 1 111 ? -28.645 -13.129 -30.200 1.00 91.88 111 VAL A N 1
ATOM 835 C CA . VAL A 1 111 ? -27.537 -12.887 -29.269 1.00 91.88 111 VAL A CA 1
ATOM 836 C C . VAL A 1 111 ? -26.472 -12.121 -30.050 1.00 91.88 111 VAL A C 1
ATOM 838 O O . VAL A 1 111 ? -26.259 -12.456 -31.212 1.00 91.88 111 VAL A O 1
ATOM 841 N N . VAL A 1 112 ? -25.818 -11.106 -29.477 1.00 94.62 112 VAL A N 1
ATOM 842 C CA . VAL A 1 112 ? -24.729 -10.411 -30.193 1.00 94.62 112 VAL A CA 1
ATOM 843 C C . VAL A 1 112 ? -23.540 -11.354 -30.390 1.00 94.62 112 VAL A C 1
ATOM 845 O O . VAL A 1 112 ? -23.144 -11.567 -31.532 1.00 94.62 112 VAL A O 1
ATOM 848 N N . PHE A 1 113 ? -23.062 -11.976 -29.306 1.00 96.75 113 PHE A N 1
ATOM 849 C CA . PHE A 1 113 ? -21.950 -12.932 -29.291 1.00 96.75 113 PHE A CA 1
ATOM 850 C C . PHE A 1 113 ? -22.333 -14.270 -28.636 1.00 96.75 113 PHE A C 1
ATOM 852 O O . PHE A 1 113 ? -22.818 -14.312 -27.503 1.00 96.75 113 PHE A O 1
ATOM 859 N N . SER A 1 114 ? -22.060 -15.382 -29.307 1.00 94.31 114 SER A N 1
ATOM 860 C CA . SER A 1 114 ? -22.246 -16.744 -28.799 1.00 94.31 114 SER A CA 1
ATOM 861 C C . SER A 1 114 ? -20.887 -17.414 -28.616 1.00 94.31 114 SER A C 1
ATOM 863 O O . SER A 1 114 ? -20.084 -17.448 -29.543 1.00 94.31 114 SER A O 1
ATOM 865 N N . LEU A 1 115 ? -20.624 -17.933 -27.417 1.00 93.75 115 LEU A N 1
ATOM 866 C CA . LEU A 1 115 ? -19.437 -18.728 -27.097 1.00 93.75 115 LEU A CA 1
ATOM 867 C C . LEU A 1 115 ? -19.921 -20.174 -26.943 1.00 93.75 115 LEU A C 1
ATOM 869 O O . LEU A 1 115 ? -20.300 -20.609 -25.851 1.00 93.75 115 LEU A O 1
ATOM 873 N N . ASP A 1 116 ? -20.027 -20.862 -28.076 1.00 87.06 116 ASP A N 1
ATOM 874 C CA . ASP A 1 116 ? -20.759 -22.119 -28.243 1.00 87.06 116 ASP A CA 1
ATOM 875 C C . ASP A 1 116 ? -19.896 -23.107 -29.039 1.00 87.06 116 ASP A C 1
ATOM 877 O O . ASP A 1 116 ? -19.340 -22.748 -30.076 1.00 87.06 116 ASP A O 1
ATOM 881 N N . GLY A 1 117 ? -19.753 -24.330 -28.528 1.00 74.94 117 GLY A N 1
ATOM 882 C CA . GLY A 1 117 ? -18.961 -25.389 -29.149 1.00 74.94 117 GLY A CA 1
ATOM 883 C C . GLY A 1 117 ? -19.884 -26.449 -29.725 1.00 74.94 117 GLY A C 1
ATOM 884 O O . GLY A 1 117 ? -20.575 -27.128 -28.967 1.00 74.94 117 GLY A O 1
ATOM 885 N N . ASP A 1 118 ? -19.891 -26.584 -31.052 1.00 56.16 118 ASP A N 1
ATOM 886 C CA . ASP A 1 118 ? -20.879 -27.387 -31.784 1.00 56.16 118 ASP A CA 1
ATOM 887 C C . ASP A 1 118 ? -20.887 -28.870 -31.347 1.00 56.16 118 ASP A C 1
ATOM 889 O O . ASP A 1 118 ? -21.956 -29.448 -31.149 1.00 56.16 118 ASP A O 1
ATOM 893 N N . GLU A 1 119 ? -19.705 -29.453 -31.101 1.00 53.75 119 GLU A N 1
ATOM 894 C CA . GLU A 1 119 ? -19.523 -30.822 -30.580 1.00 53.75 119 GLU A CA 1
ATOM 895 C C . GLU A 1 119 ? -18.541 -30.884 -29.383 1.00 53.75 119 GLU A C 1
ATOM 897 O O . GLU A 1 119 ? -17.853 -31.882 -29.175 1.00 53.75 119 GLU A O 1
ATOM 902 N N . GLY A 1 120 ? -18.441 -29.822 -28.569 1.00 67.44 120 GLY A N 1
ATOM 903 C CA . GLY A 1 120 ? -17.510 -29.814 -27.431 1.00 67.44 120 GLY A CA 1
ATOM 904 C C . GLY A 1 120 ? -17.380 -28.482 -26.688 1.00 67.44 120 GLY A C 1
ATOM 905 O O . GLY A 1 120 ? -18.355 -27.757 -26.491 1.00 67.44 120 GLY A O 1
ATOM 906 N N . HIS A 1 121 ? -16.157 -28.169 -26.255 1.00 80.88 121 HIS A N 1
ATOM 907 C CA . HIS A 1 121 ? -15.769 -26.849 -25.752 1.00 80.88 121 HIS A CA 1
ATOM 908 C C . HIS A 1 121 ? -14.971 -26.115 -26.833 1.00 80.88 121 HIS A C 1
ATOM 910 O O . HIS A 1 121 ? -13.989 -26.667 -27.321 1.00 80.88 121 HIS A O 1
ATOM 916 N N . ILE A 1 122 ? -15.331 -24.868 -27.155 1.00 90.00 122 ILE A N 1
ATOM 917 C CA . ILE A 1 122 ? -14.324 -23.920 -27.657 1.00 90.00 122 ILE A CA 1
ATOM 918 C C . ILE A 1 122 ? -13.441 -23.491 -26.482 1.00 90.00 122 ILE A C 1
ATOM 920 O O . ILE A 1 122 ? -13.922 -23.426 -25.350 1.00 90.00 122 ILE A O 1
ATOM 924 N N . GLU A 1 123 ? -12.164 -23.206 -26.702 1.00 90.00 123 GLU A N 1
ATOM 925 C CA . GLU A 1 123 ? -11.263 -22.818 -25.610 1.00 90.00 123 GLU A CA 1
ATOM 926 C C . GLU A 1 123 ? -10.326 -21.671 -25.980 1.00 90.00 123 GLU A C 1
ATOM 928 O O . GLU A 1 123 ? -10.115 -21.414 -27.163 1.00 90.00 123 GLU A O 1
ATOM 933 N N . ASN A 1 124 ? -9.823 -20.958 -24.966 1.00 88.31 124 ASN A N 1
ATOM 934 C CA . ASN A 1 124 ? -8.944 -19.789 -25.109 1.00 88.31 124 ASN A CA 1
ATOM 935 C C . ASN A 1 124 ? -9.631 -18.659 -25.895 1.00 88.31 124 ASN A C 1
ATOM 937 O O . ASN A 1 124 ? -9.287 -18.358 -27.034 1.00 88.31 124 ASN A O 1
ATOM 941 N N . VAL A 1 125 ? -10.675 -18.070 -25.306 1.00 91.94 125 VAL A N 1
ATOM 942 C CA . VAL A 1 125 ? -11.544 -17.092 -25.991 1.00 91.94 125 VAL A CA 1
ATOM 943 C C . VAL A 1 125 ? -11.712 -15.843 -25.138 1.00 91.94 125 VAL A C 1
ATOM 945 O O . VAL A 1 125 ? -12.038 -15.937 -23.955 1.00 91.94 125 VAL A O 1
ATOM 948 N N . SER A 1 126 ? -11.561 -14.656 -25.726 1.00 93.81 126 SER A N 1
ATOM 949 C CA . SER A 1 126 ? -11.848 -13.402 -25.018 1.00 93.81 126 SER A CA 1
ATOM 950 C C . SER A 1 126 ? -12.743 -12.448 -25.806 1.00 93.81 126 SER A C 1
ATOM 952 O O . SER A 1 126 ? -12.729 -12.423 -27.036 1.00 93.81 126 SER A O 1
ATOM 954 N N . ILE A 1 127 ? -13.521 -11.651 -25.072 1.00 96.69 127 ILE A N 1
ATOM 955 C CA . ILE A 1 127 ? -14.185 -10.438 -25.561 1.00 96.69 127 ILE A CA 1
ATOM 956 C C . ILE A 1 127 ? -13.934 -9.353 -24.510 1.00 96.69 127 ILE A C 1
ATOM 958 O O . ILE A 1 127 ? -14.538 -9.393 -23.435 1.00 96.69 127 ILE A O 1
ATOM 962 N N . ARG A 1 128 ? -13.024 -8.409 -24.783 1.00 93.94 128 ARG A N 1
ATOM 963 C CA . ARG A 1 128 ? -12.651 -7.359 -23.819 1.00 93.94 128 ARG A CA 1
ATOM 964 C C . ARG A 1 128 ? -12.581 -5.959 -24.416 1.00 93.94 128 ARG A C 1
ATOM 966 O O . ARG A 1 128 ? -12.142 -5.769 -25.550 1.00 93.94 128 ARG A O 1
ATOM 973 N N . GLY A 1 129 ? -12.971 -4.979 -23.605 1.00 92.06 129 GLY A N 1
ATOM 974 C CA . GLY A 1 129 ? -12.692 -3.571 -23.863 1.00 92.06 129 GLY A CA 1
ATOM 975 C C . GLY A 1 129 ? -11.194 -3.245 -23.765 1.00 92.06 129 GLY A C 1
ATOM 976 O O . GLY A 1 129 ? -10.464 -3.853 -22.982 1.00 92.06 129 GLY A O 1
ATOM 977 N N . VAL A 1 130 ? -10.726 -2.280 -24.558 1.00 81.56 130 VAL A N 1
ATOM 978 C CA . VAL A 1 130 ? -9.348 -1.765 -24.559 1.00 81.56 130 VAL A CA 1
ATOM 979 C C . VAL A 1 130 ? -9.373 -0.259 -24.315 1.00 81.56 130 VAL A C 1
ATOM 981 O O . VAL A 1 130 ? -10.078 0.487 -24.993 1.00 81.56 130 VAL A O 1
ATOM 984 N N . GLY A 1 131 ? -8.623 0.192 -23.305 1.00 64.88 131 GLY A N 1
ATOM 985 C CA . GLY A 1 131 ? -8.646 1.581 -22.826 1.00 64.88 131 GLY A CA 1
ATOM 986 C C . GLY A 1 131 ? -9.894 1.955 -22.010 1.00 64.88 131 GLY A C 1
ATOM 987 O O . GLY A 1 131 ? -10.028 3.104 -21.596 1.00 64.88 131 GLY A O 1
ATOM 988 N N . GLY A 1 132 ? -10.806 1.006 -21.776 1.00 81.06 132 GLY A N 1
ATOM 989 C CA . GLY A 1 132 ? -12.076 1.211 -21.084 1.00 81.06 132 GLY A CA 1
ATOM 990 C C . GLY A 1 132 ? -13.203 0.382 -21.704 1.00 81.06 132 GLY A C 1
ATOM 991 O O . GLY A 1 132 ? -12.947 -0.653 -22.314 1.00 81.06 132 GLY A O 1
ATOM 992 N N . LYS A 1 133 ? -14.453 0.816 -21.521 1.00 94.69 133 LYS A N 1
ATOM 993 C CA . LYS A 1 133 ? -15.655 0.019 -21.794 1.00 94.69 133 LYS A CA 1
ATOM 994 C C . LYS A 1 133 ? -16.199 0.220 -23.203 1.00 94.69 133 LYS A C 1
ATOM 996 O O . LYS A 1 133 ? -16.453 1.351 -23.618 1.00 94.69 133 LYS A O 1
ATOM 1001 N N . PHE A 1 134 ? -16.466 -0.884 -23.897 1.00 97.81 134 PHE A N 1
ATOM 1002 C CA . PHE A 1 134 ? -17.300 -0.869 -25.096 1.00 97.81 134 PHE A CA 1
ATOM 1003 C C . PHE A 1 134 ? -18.784 -0.912 -24.712 1.00 97.81 134 PHE A C 1
ATOM 1005 O O . PHE A 1 134 ? -19.165 -1.373 -23.632 1.00 97.81 134 PHE A O 1
ATOM 1012 N N . ILE A 1 135 ? -19.636 -0.385 -25.584 1.00 97.81 135 ILE A N 1
ATOM 1013 C CA . ILE A 1 135 ? -21.053 -0.139 -25.329 1.00 97.81 135 ILE A CA 1
ATOM 1014 C C . ILE A 1 135 ? -21.886 -1.036 -26.240 1.00 97.81 135 ILE A C 1
ATOM 1016 O O . ILE A 1 135 ? -21.664 -1.083 -27.445 1.00 97.81 135 ILE A O 1
ATOM 1020 N N . VAL A 1 136 ? -22.900 -1.698 -25.688 1.00 95.12 136 VAL A N 1
ATOM 1021 C CA . VAL A 1 136 ? -23.944 -2.375 -26.465 1.00 95.12 136 VAL A CA 1
ATOM 1022 C C . VAL A 1 136 ? -25.277 -1.705 -26.157 1.00 95.12 136 VAL A C 1
ATOM 1024 O O . VAL A 1 136 ? -25.715 -1.670 -25.004 1.00 95.12 136 VAL A O 1
ATOM 1027 N N . ASP A 1 137 ? -25.892 -1.116 -27.181 1.00 92.00 137 ASP A N 1
ATOM 1028 C CA . ASP A 1 137 ? -27.022 -0.198 -27.025 1.00 92.00 137 ASP A CA 1
ATOM 1029 C C . ASP A 1 137 ? -28.314 -0.783 -27.611 1.00 92.00 137 ASP A C 1
ATOM 1031 O O . ASP A 1 137 ? -28.409 -1.036 -28.812 1.00 92.00 137 ASP A O 1
ATOM 1035 N N . TYR A 1 138 ? -29.318 -1.008 -26.758 1.00 82.81 138 TYR A N 1
ATOM 1036 C CA . TYR A 1 138 ? -30.642 -1.501 -27.162 1.00 82.81 138 TYR A CA 1
ATOM 1037 C C . TYR A 1 138 ? -31.700 -0.389 -27.243 1.00 82.81 138 TYR A C 1
ATOM 1039 O O . TYR A 1 138 ? -32.868 -0.676 -27.524 1.00 82.81 138 TYR A O 1
ATOM 1047 N N . SER A 1 139 ? -31.341 0.866 -26.945 1.00 74.88 139 SER A N 1
ATOM 1048 C CA . SER A 1 139 ? -32.323 1.920 -26.656 1.00 74.88 139 SER A CA 1
ATOM 1049 C C . SER A 1 139 ? -33.108 2.427 -27.874 1.00 74.88 139 SER A C 1
ATOM 1051 O O . SER A 1 139 ? -34.251 2.867 -27.710 1.00 74.88 139 SER A O 1
ATOM 1053 N N . ASP A 1 140 ? -32.555 2.265 -29.081 1.00 70.81 140 ASP A N 1
ATOM 1054 C CA . ASP A 1 140 ? -33.129 2.707 -30.362 1.00 70.81 140 ASP A CA 1
ATOM 1055 C C . ASP A 1 140 ? -34.425 1.968 -30.780 1.00 70.81 140 ASP A C 1
ATOM 1057 O O . ASP A 1 140 ? -35.094 2.398 -31.722 1.00 70.81 140 ASP A O 1
ATOM 1061 N N . ARG A 1 141 ? -34.818 0.860 -30.120 1.00 69.69 141 ARG A N 1
ATOM 1062 C CA . ARG A 1 141 ? -35.938 -0.001 -30.570 1.00 69.69 141 ARG A CA 1
ATOM 1063 C C . ARG A 1 141 ? -37.142 -0.047 -29.607 1.00 69.69 141 ARG A C 1
ATOM 1065 O O . ARG A 1 141 ? -37.021 0.081 -28.388 1.00 69.69 141 ARG A O 1
ATOM 1072 N N . GLY A 1 142 ? -38.342 -0.253 -30.163 1.00 62.50 142 GLY A N 1
ATOM 1073 C CA . GLY A 1 142 ? -39.601 -0.483 -29.431 1.00 62.50 142 GLY A CA 1
ATOM 1074 C C . GLY A 1 142 ? -39.926 -1.975 -29.274 1.00 62.50 142 GLY A C 1
ATOM 1075 O O . GLY A 1 142 ? -39.624 -2.765 -30.162 1.00 62.50 142 GLY A O 1
ATOM 1076 N N . SER A 1 143 ? -40.502 -2.393 -28.138 1.00 60.84 143 SER A N 1
ATOM 1077 C CA . SER A 1 143 ? -40.641 -3.826 -27.822 1.00 60.84 143 SER A CA 1
ATOM 1078 C C . SER A 1 143 ? -41.930 -4.457 -28.345 1.00 60.84 143 SER A C 1
ATOM 1080 O O . SER A 1 143 ? -43.023 -4.097 -27.910 1.00 60.84 143 SER A O 1
ATOM 1082 N N . HIS A 1 144 ? -41.778 -5.481 -29.189 1.00 66.81 144 HIS A N 1
ATOM 1083 C CA . HIS A 1 144 ? -42.876 -6.297 -29.707 1.00 66.81 144 HIS A CA 1
ATOM 1084 C C . HIS A 1 144 ? -42.972 -7.673 -29.001 1.00 66.81 144 HIS A C 1
ATOM 1086 O O . HIS A 1 144 ? -42.025 -8.103 -28.334 1.00 66.81 144 HIS A O 1
ATOM 1092 N N . PRO A 1 145 ? -44.111 -8.390 -29.099 1.00 61.97 145 PRO A N 1
ATOM 1093 C CA . PRO A 1 145 ? -44.247 -9.758 -28.587 1.00 61.97 145 PRO A CA 1
ATOM 1094 C C . PRO A 1 145 ? -43.428 -10.788 -29.386 1.00 61.97 145 PRO A C 1
ATOM 1096 O O . PRO A 1 145 ? -43.280 -10.668 -30.597 1.00 61.97 145 PRO A O 1
ATOM 1099 N N . GLY A 1 146 ? -42.936 -11.838 -28.717 1.00 68.31 146 GLY A N 1
ATOM 1100 C CA . GLY A 1 146 ? -42.135 -12.925 -29.317 1.00 68.31 146 GLY A CA 1
ATOM 1101 C C . GLY A 1 146 ? -40.638 -12.611 -29.452 1.00 68.31 146 GLY A C 1
ATOM 1102 O O . GLY A 1 146 ? -39.801 -13.501 -29.293 1.00 68.31 146 GLY A O 1
ATOM 1103 N N . GLU A 1 147 ? -40.331 -11.336 -29.649 1.00 78.62 147 GLU A N 1
ATOM 1104 C CA . GLU A 1 147 ? -39.007 -10.738 -29.801 1.00 78.62 147 GLU A CA 1
ATOM 1105 C C . GLU A 1 147 ? -38.139 -10.705 -28.521 1.00 78.62 147 GLU A C 1
ATOM 1107 O O . GLU A 1 147 ? -38.648 -10.652 -27.399 1.00 78.62 147 GLU A O 1
ATOM 1112 N N . GLY A 1 148 ? -36.809 -10.672 -28.683 1.00 77.25 148 GLY A N 1
ATOM 1113 C CA . GLY A 1 148 ? -35.867 -10.278 -27.626 1.00 77.25 148 GLY A CA 1
ATOM 1114 C C . GLY A 1 148 ? -34.388 -10.505 -27.968 1.00 77.25 148 GLY A C 1
ATOM 1115 O O . GLY A 1 148 ? -34.066 -11.281 -28.863 1.00 77.25 148 GLY A O 1
ATOM 1116 N N . ILE A 1 149 ? -33.488 -9.858 -27.221 1.00 85.12 149 ILE A N 1
ATOM 1117 C CA . ILE A 1 149 ? -32.035 -9.892 -27.455 1.00 85.12 149 ILE A CA 1
ATOM 1118 C C . ILE A 1 149 ? -31.225 -10.182 -26.176 1.00 85.12 149 ILE A C 1
ATOM 1120 O O . ILE A 1 149 ? -31.751 -10.055 -25.067 1.00 85.12 149 ILE A O 1
ATOM 1124 N N . ARG A 1 150 ? -29.964 -10.606 -26.340 1.00 89.88 150 ARG A N 1
ATOM 1125 C CA . ARG A 1 150 ? -28.917 -10.751 -25.309 1.00 89.88 150 ARG A CA 1
ATOM 1126 C C . ARG A 1 150 ? -27.568 -10.274 -25.858 1.00 89.88 150 ARG A C 1
ATOM 1128 O O . ARG A 1 150 ? -27.344 -10.372 -27.062 1.00 89.88 150 ARG A O 1
ATOM 1135 N N . THR A 1 151 ? -26.650 -9.858 -24.989 1.00 93.88 151 THR A N 1
ATOM 1136 C CA . THR A 1 151 ? -25.283 -9.483 -25.381 1.00 93.88 151 THR A CA 1
ATOM 1137 C C . THR A 1 151 ? -24.437 -10.722 -25.646 1.00 93.88 151 THR A C 1
ATOM 1139 O O . THR A 1 151 ? -23.940 -10.894 -26.752 1.00 93.88 151 THR A O 1
ATOM 1142 N N . ILE A 1 152 ? -24.287 -11.594 -24.643 1.00 96.25 152 ILE A N 1
ATOM 1143 C CA . ILE A 1 152 ? -23.359 -12.732 -24.685 1.00 96.25 152 ILE A CA 1
ATOM 1144 C C . ILE A 1 152 ? -24.055 -14.003 -24.183 1.00 96.25 152 ILE A C 1
ATOM 1146 O O . ILE A 1 152 ? -24.756 -13.973 -23.170 1.00 96.25 152 ILE A O 1
ATOM 1150 N N . ASN A 1 153 ? -23.857 -15.122 -24.879 1.00 94.06 153 ASN A N 1
ATOM 1151 C CA . ASN A 1 153 ? -24.376 -16.445 -24.522 1.00 94.06 153 ASN A CA 1
ATOM 1152 C C . ASN A 1 153 ? -23.233 -17.467 -24.477 1.00 94.06 153 ASN A C 1
ATOM 1154 O O . ASN A 1 153 ? -22.794 -17.949 -25.518 1.00 94.06 153 ASN A O 1
ATOM 1158 N N . CYS A 1 154 ? -22.766 -17.802 -23.276 1.00 94.00 154 CYS A N 1
ATOM 1159 C CA . CYS A 1 154 ? -21.725 -18.801 -23.048 1.00 94.00 154 CYS A CA 1
ATOM 1160 C C . CYS A 1 154 ? -22.359 -20.178 -22.848 1.00 94.00 154 CYS A C 1
ATOM 1162 O O . CYS A 1 154 ? -23.250 -20.329 -22.005 1.00 94.00 154 CYS A O 1
ATOM 1164 N N . ARG A 1 155 ? -21.907 -21.182 -23.604 1.00 87.12 155 ARG A N 1
ATOM 1165 C CA . ARG A 1 155 ? -22.508 -22.522 -23.627 1.00 87.12 155 ARG A CA 1
ATOM 1166 C C . ARG A 1 155 ? -21.482 -23.641 -23.497 1.00 87.12 155 ARG A C 1
ATOM 1168 O O . ARG A 1 155 ? -21.385 -24.235 -22.429 1.00 87.12 155 ARG A O 1
ATOM 1175 N N . GLY A 1 156 ? -20.706 -23.900 -24.544 1.00 87.00 156 GLY A N 1
ATOM 1176 C CA . GLY A 1 156 ? -19.592 -24.849 -24.531 1.00 87.00 156 GLY A CA 1
ATOM 1177 C C . GLY A 1 156 ? -18.272 -24.105 -24.665 1.00 87.00 156 GLY A C 1
ATOM 1178 O O . GLY A 1 156 ? -17.723 -24.066 -25.757 1.00 87.00 156 GLY A O 1
ATOM 1179 N N . VAL A 1 157 ? -17.781 -23.482 -23.587 1.00 91.12 157 VAL A N 1
ATOM 1180 C CA . VAL A 1 157 ? -16.523 -22.709 -23.603 1.00 91.12 157 VAL A CA 1
ATOM 1181 C C . VAL A 1 157 ? -15.643 -22.972 -22.376 1.00 91.12 157 VAL A C 1
ATOM 1183 O O . VAL A 1 157 ? -16.164 -23.063 -21.268 1.00 91.12 157 VAL A O 1
ATOM 1186 N N . ARG A 1 158 ? -14.326 -23.097 -22.565 1.00 90.50 158 ARG A N 1
ATOM 1187 C CA . ARG A 1 158 ? -13.299 -23.243 -21.518 1.00 90.50 158 ARG A CA 1
ATOM 1188 C C . ARG A 1 158 ? -12.277 -22.107 -21.609 1.00 90.50 158 ARG A C 1
ATOM 1190 O O . ARG A 1 158 ? -12.049 -21.596 -22.698 1.00 90.50 158 ARG A O 1
ATOM 1197 N N . ASN A 1 159 ? -11.649 -21.736 -20.493 1.00 89.44 159 ASN A N 1
ATOM 1198 C CA . ASN A 1 159 ? -10.576 -20.735 -20.429 1.00 89.44 159 ASN A CA 1
ATOM 1199 C C . ASN A 1 159 ? -10.936 -19.431 -21.162 1.00 89.44 159 ASN A C 1
ATOM 1201 O O . ASN A 1 159 ? -10.441 -19.156 -22.258 1.00 89.44 159 ASN A O 1
ATOM 1205 N N . PHE A 1 160 ? -11.853 -18.654 -20.581 1.00 93.31 160 PHE A N 1
ATOM 1206 C CA . PHE A 1 160 ? -12.402 -17.470 -21.247 1.00 93.31 160 PHE A CA 1
ATOM 1207 C C . PHE A 1 160 ? -12.402 -16.196 -20.401 1.00 93.31 160 PHE A C 1
ATOM 1209 O O . PHE A 1 160 ? -12.562 -16.241 -19.180 1.00 93.31 160 PHE A O 1
ATOM 1216 N N . LEU A 1 161 ? -12.295 -15.053 -21.081 1.00 93.62 161 LEU A N 1
ATOM 1217 C CA . LEU A 1 161 ? -12.335 -13.715 -20.491 1.00 93.62 161 LEU A CA 1
ATOM 1218 C C . LEU A 1 161 ? -13.447 -12.867 -21.117 1.00 93.62 161 LEU A C 1
ATOM 1220 O O . LEU A 1 161 ? -13.495 -12.682 -22.331 1.00 93.62 161 LEU A O 1
ATOM 1224 N N . ILE A 1 162 ? -14.306 -12.286 -20.282 1.00 96.62 162 ILE A N 1
ATOM 1225 C CA . ILE A 1 162 ? -15.245 -11.233 -20.687 1.00 96.62 162 ILE A CA 1
ATOM 1226 C C . ILE A 1 162 ? -14.979 -10.010 -19.810 1.00 96.62 162 ILE A C 1
ATOM 1228 O O . ILE A 1 162 ? -15.174 -10.094 -18.595 1.00 96.62 162 ILE A O 1
ATOM 1232 N N . SER A 1 163 ? -14.570 -8.878 -20.391 1.00 96.06 163 SER A N 1
ATOM 1233 C CA . SER A 1 163 ? -14.417 -7.640 -19.615 1.00 96.06 163 SER A CA 1
ATOM 1234 C C . SER A 1 163 ? -14.883 -6.368 -20.309 1.00 96.06 163 SER A C 1
ATOM 1236 O O . SER A 1 163 ? -15.038 -6.311 -21.528 1.00 96.06 163 SER A O 1
ATOM 1238 N N . ASP A 1 164 ? -15.092 -5.337 -19.490 1.00 96.25 164 ASP A N 1
ATOM 1239 C CA . ASP A 1 164 ? -15.239 -3.946 -19.919 1.00 96.25 164 ASP A CA 1
ATOM 1240 C C . ASP A 1 164 ? -16.376 -3.711 -20.919 1.00 96.25 164 ASP A C 1
ATOM 1242 O O . ASP A 1 164 ? -16.212 -3.159 -22.006 1.00 96.25 164 ASP A O 1
ATOM 1246 N N . LEU A 1 165 ? -17.574 -4.084 -20.478 1.00 97.44 165 LEU A N 1
ATOM 1247 C CA . LEU A 1 165 ? -18.818 -3.989 -21.233 1.00 97.44 165 LEU A CA 1
ATOM 1248 C C . LEU A 1 165 ? -19.840 -3.104 -20.498 1.00 97.44 165 LEU A C 1
ATOM 1250 O O . LEU A 1 165 ? -20.153 -3.341 -19.331 1.00 97.44 165 LEU A O 1
ATOM 1254 N N . LEU A 1 166 ? -20.425 -2.134 -21.204 1.00 96.56 166 LEU A N 1
ATOM 1255 C CA . LEU A 1 166 ? -21.600 -1.361 -20.787 1.00 96.56 166 LEU A CA 1
ATOM 1256 C C . LEU A 1 166 ? -22.817 -1.731 -21.651 1.00 96.56 166 LEU A C 1
ATOM 1258 O O . LEU A 1 166 ? -22.798 -1.550 -22.863 1.00 96.56 166 LEU A O 1
ATOM 1262 N N . VAL A 1 167 ? -23.907 -2.188 -21.033 1.00 93.81 167 VAL A N 1
ATOM 1263 C CA . VAL A 1 167 ? -25.160 -2.544 -21.721 1.00 93.81 167 VAL A CA 1
ATOM 1264 C C . VAL A 1 167 ? -26.272 -1.561 -21.367 1.00 93.81 167 VAL A C 1
ATOM 1266 O O . VAL A 1 167 ? -26.674 -1.470 -20.208 1.00 93.81 167 VAL A O 1
ATOM 1269 N N . LYS A 1 168 ? -26.824 -0.861 -22.357 1.00 90.56 168 LYS A N 1
ATOM 1270 C CA . LYS A 1 168 ? -27.995 0.011 -22.168 1.00 90.56 168 LYS A CA 1
ATOM 1271 C C . LYS A 1 168 ? -29.263 -0.763 -22.528 1.00 90.56 168 LYS A C 1
ATOM 1273 O O . LYS A 1 168 ? -29.543 -0.962 -23.710 1.00 90.56 168 LYS A O 1
ATOM 1278 N N . ASP A 1 169 ? -30.027 -1.209 -21.529 1.00 82.12 169 ASP A N 1
ATOM 1279 C CA . ASP A 1 169 ? -31.218 -2.044 -21.729 1.00 82.12 169 ASP A CA 1
ATOM 1280 C C . ASP A 1 169 ? -32.515 -1.382 -21.235 1.00 82.12 169 ASP A C 1
ATOM 1282 O O . ASP A 1 169 ? -33.002 -1.645 -20.138 1.00 82.12 169 ASP A O 1
ATOM 1286 N N . SER A 1 170 ? -33.159 -0.603 -22.104 1.00 70.94 170 SER A N 1
ATOM 1287 C CA . SER A 1 170 ? -34.536 -0.125 -21.902 1.00 70.94 170 SER A CA 1
ATOM 1288 C C . SER A 1 170 ? -35.604 -1.067 -22.497 1.00 70.94 170 SER A C 1
ATOM 1290 O O . SER A 1 170 ? -36.758 -0.666 -22.692 1.00 70.94 170 SER A O 1
ATOM 1292 N N . PHE A 1 171 ? -35.239 -2.317 -22.820 1.00 67.81 171 PHE A N 1
ATOM 1293 C CA . PHE A 1 171 ? -35.951 -3.144 -23.795 1.00 67.81 171 PHE A CA 1
ATOM 1294 C C . PHE A 1 171 ? -36.327 -4.558 -23.323 1.00 67.81 171 PHE A C 1
ATOM 1296 O O . PHE A 1 171 ? -37.486 -4.957 -23.477 1.00 67.81 171 PHE A O 1
ATOM 1303 N N . THR A 1 172 ? -35.368 -5.366 -22.866 1.00 67.06 172 THR A N 1
ATOM 1304 C CA . THR A 1 172 ? -35.423 -6.837 -22.970 1.00 67.06 172 THR A CA 1
ATOM 1305 C C . THR A 1 172 ? -36.352 -7.530 -21.961 1.00 67.06 172 THR A C 1
ATOM 1307 O O . THR A 1 172 ? -37.119 -6.915 -21.222 1.00 67.06 172 THR A O 1
ATOM 1310 N N . THR A 1 173 ? -36.337 -8.866 -21.977 1.00 69.81 173 THR A N 1
ATOM 1311 C CA . THR A 1 173 ? -36.808 -9.731 -20.883 1.00 69.81 173 THR A CA 1
ATOM 1312 C C . THR A 1 173 ? -35.825 -10.892 -20.683 1.00 69.81 173 THR A C 1
ATOM 1314 O O . THR A 1 173 ? -36.244 -12.038 -20.523 1.00 69.81 173 THR A O 1
ATOM 1317 N N . TYR A 1 174 ? -34.523 -10.607 -20.784 1.00 79.12 174 TYR A N 1
ATOM 1318 C CA . TYR A 1 174 ? -33.419 -11.559 -20.626 1.00 79.12 174 TYR A CA 1
ATOM 1319 C C . TYR A 1 174 ? -32.242 -10.867 -19.928 1.00 79.12 174 TYR A C 1
ATOM 1321 O O . TYR A 1 174 ? -32.164 -9.645 -19.953 1.00 79.12 174 TYR A O 1
ATOM 1329 N N . CYS A 1 175 ? -31.337 -11.611 -19.284 1.00 87.94 175 CYS A N 1
ATOM 1330 C CA . CYS A 1 175 ? -30.079 -10.995 -18.854 1.00 87.94 175 CYS A CA 1
ATOM 1331 C C . CYS A 1 175 ? -29.136 -10.803 -20.049 1.00 87.94 175 CYS A C 1
ATOM 1333 O O . CYS A 1 175 ? -29.165 -11.589 -21.001 1.00 87.94 175 CYS A O 1
ATOM 1335 N N . ALA A 1 176 ? -28.318 -9.757 -19.977 1.00 91.75 176 ALA A N 1
ATOM 1336 C CA . ALA A 1 176 ? -27.391 -9.347 -21.018 1.00 91.75 176 ALA A CA 1
ATOM 1337 C C . ALA A 1 176 ? -26.320 -10.413 -21.295 1.00 91.75 176 ALA A C 1
ATOM 1339 O O . ALA A 1 176 ? -26.093 -10.776 -22.447 1.00 91.75 176 ALA A O 1
ATOM 1340 N N . VAL A 1 177 ? -25.714 -10.963 -20.245 1.00 95.25 177 VAL A N 1
ATOM 1341 C CA . VAL A 1 177 ? -24.774 -12.087 -20.308 1.00 95.25 177 VAL A CA 1
ATOM 1342 C C . VAL A 1 177 ? -25.435 -13.314 -19.688 1.00 95.25 177 VAL A C 1
ATOM 1344 O O . VAL A 1 177 ? -25.992 -13.237 -18.588 1.00 95.25 177 VAL A O 1
ATOM 1347 N N . ILE A 1 178 ? -25.394 -14.453 -20.382 1.00 93.69 178 ILE A N 1
ATOM 1348 C CA . ILE A 1 178 ? -26.004 -15.699 -19.911 1.00 93.69 178 ILE A CA 1
ATOM 1349 C C . ILE A 1 178 ? -25.081 -16.912 -20.068 1.00 93.69 178 ILE A C 1
ATOM 1351 O O . ILE A 1 178 ? -24.419 -17.069 -21.089 1.00 93.69 178 ILE A O 1
ATOM 1355 N N . PHE A 1 179 ? -25.085 -17.792 -19.066 1.00 93.25 179 PHE A N 1
ATOM 1356 C CA . PHE A 1 179 ? -24.329 -19.048 -19.038 1.00 93.25 179 PHE A CA 1
ATOM 1357 C C . PHE A 1 179 ? -25.317 -20.219 -19.098 1.00 93.25 179 PHE A C 1
ATOM 1359 O O . PHE A 1 179 ? -26.054 -20.450 -18.134 1.00 93.25 179 PHE A O 1
ATOM 1366 N N . THR A 1 180 ? -25.387 -20.916 -20.237 1.00 86.94 180 THR A N 1
ATOM 1367 C CA . THR A 1 180 ? -26.435 -21.909 -20.537 1.00 86.94 180 THR A CA 1
ATOM 1368 C C . THR A 1 180 ? -25.836 -23.285 -20.864 1.00 86.94 180 THR A C 1
ATOM 1370 O O . THR A 1 180 ? -25.164 -23.417 -21.881 1.00 86.94 180 THR A O 1
ATOM 1373 N N . PRO A 1 181 ? -26.105 -24.336 -20.073 1.00 83.38 181 PRO A N 1
ATOM 1374 C CA . PRO A 1 181 ? -25.537 -25.663 -20.305 1.00 83.38 181 PRO A CA 1
ATOM 1375 C C . PRO A 1 181 ? -26.063 -26.320 -21.595 1.00 83.38 181 PRO A C 1
ATOM 1377 O O . PRO A 1 181 ? -27.197 -26.085 -22.022 1.00 83.38 181 PRO A O 1
ATOM 1380 N N . VAL A 1 182 ? -25.235 -27.175 -22.194 1.00 78.75 182 VAL A N 1
ATOM 1381 C CA . VAL A 1 182 ? -25.517 -27.996 -23.382 1.00 78.75 182 VAL A CA 1
ATOM 1382 C C . VAL A 1 182 ? -25.767 -29.442 -22.944 1.00 78.75 182 VAL A C 1
ATOM 1384 O O . VAL A 1 182 ? -25.197 -29.894 -21.954 1.00 78.75 182 VAL A O 1
ATOM 1387 N N . LYS A 1 183 ? -26.616 -30.178 -23.669 1.00 71.12 183 LYS A N 1
ATOM 1388 C CA . LYS A 1 183 ? -26.867 -31.608 -23.441 1.00 71.12 183 LYS A CA 1
ATOM 1389 C C . LYS A 1 183 ? -26.512 -32.429 -24.666 1.00 71.12 183 LYS A C 1
ATOM 1391 O O . LYS A 1 183 ? -26.908 -32.043 -25.765 1.00 71.12 183 LYS A O 1
ATOM 1396 N N . THR A 1 184 ? -25.924 -33.605 -24.466 1.00 64.31 184 THR A N 1
ATOM 1397 C CA . THR A 1 184 ? -26.013 -34.669 -25.474 1.00 64.31 184 THR A CA 1
ATOM 1398 C C . THR A 1 184 ? -27.457 -35.178 -25.566 1.00 64.31 184 THR A C 1
ATOM 1400 O O . THR A 1 184 ? -28.210 -35.171 -24.587 1.00 64.31 184 THR A O 1
ATOM 1403 N N . SER A 1 185 ? -27.888 -35.557 -26.771 1.00 56.19 185 SER A N 1
ATOM 1404 C CA . SER A 1 185 ? -29.260 -36.013 -27.034 1.00 56.19 185 SER A CA 1
ATOM 1405 C C . SER A 1 185 ? -29.310 -37.530 -27.226 1.00 56.19 185 SER A C 1
ATOM 1407 O O . SER A 1 185 ? -28.415 -38.101 -27.840 1.00 56.19 185 SER A O 1
ATOM 1409 N N . GLY A 1 186 ? -30.360 -38.181 -26.712 1.00 56.00 186 GLY A N 1
ATOM 1410 C CA . GLY A 1 186 ? -30.642 -39.600 -26.977 1.00 56.00 186 GLY A CA 1
ATOM 1411 C C . GLY A 1 186 ? -30.274 -40.612 -25.882 1.00 56.00 186 GLY A C 1
ATOM 1412 O O . GLY A 1 186 ? -30.499 -41.798 -26.093 1.00 56.00 186 GLY A O 1
ATOM 1413 N N . THR A 1 187 ? -29.764 -40.193 -24.718 1.00 54.50 187 THR A N 1
ATOM 1414 C CA . THR A 1 187 ? -29.429 -41.099 -23.598 1.00 54.50 187 THR A CA 1
ATOM 1415 C C . THR A 1 187 ? -30.320 -40.880 -22.365 1.00 54.50 187 THR A C 1
ATOM 1417 O O . THR A 1 187 ? -30.735 -39.759 -22.071 1.00 54.50 187 THR A O 1
ATOM 1420 N N . ASP A 1 188 ? -30.564 -41.944 -21.585 1.00 54.75 188 ASP A N 1
ATOM 1421 C CA . ASP A 1 188 ? -31.298 -41.880 -20.300 1.00 54.75 188 ASP A CA 1
ATOM 1422 C C . ASP A 1 188 ? -30.580 -41.053 -19.214 1.00 54.75 188 ASP A C 1
ATOM 1424 O O . ASP A 1 188 ? -31.179 -40.665 -18.209 1.00 54.75 188 ASP A O 1
ATOM 1428 N N . LYS A 1 189 ? -29.289 -40.776 -19.419 1.00 59.34 189 LYS A N 1
ATOM 1429 C CA . LYS A 1 189 ? -28.473 -39.834 -18.648 1.00 59.34 189 LYS A CA 1
ATOM 1430 C C . LYS A 1 189 ? -27.721 -38.943 -19.644 1.00 59.34 189 LYS A C 1
ATOM 1432 O O . LYS A 1 189 ? -26.659 -39.358 -20.110 1.00 59.34 189 LYS A O 1
ATOM 1437 N N . PRO A 1 190 ? -28.264 -37.772 -20.021 1.00 61.31 190 PRO A N 1
ATOM 1438 C CA . PRO A 1 190 ? -27.579 -36.862 -20.929 1.00 61.31 190 PRO A CA 1
ATOM 1439 C C . PRO A 1 190 ? -26.327 -36.308 -20.254 1.00 61.31 190 PRO A C 1
ATOM 1441 O O . PRO A 1 190 ? -26.384 -35.842 -19.113 1.00 61.31 190 PRO A O 1
ATOM 1444 N N . GLU A 1 191 ? -25.208 -36.327 -20.971 1.00 64.50 191 GLU A N 1
ATOM 1445 C CA . GLU A 1 191 ? -24.013 -35.610 -20.540 1.00 64.50 191 GLU A CA 1
ATOM 1446 C C . GLU A 1 191 ? -24.278 -34.111 -20.647 1.00 64.50 191 GLU A C 1
ATOM 1448 O O . GLU A 1 191 ? -24.914 -33.641 -21.597 1.00 64.50 191 GLU A O 1
ATOM 1453 N N . VAL A 1 192 ? -23.821 -33.362 -19.644 1.00 69.94 192 VAL A N 1
ATOM 1454 C CA . VAL A 1 192 ? -24.026 -31.917 -19.563 1.00 69.94 192 VAL A CA 1
ATOM 1455 C C . VAL A 1 192 ? -22.682 -31.219 -19.671 1.00 69.94 192 VAL A C 1
ATOM 1457 O O . VAL A 1 192 ? -21.906 -31.212 -18.716 1.00 69.94 192 VAL A O 1
ATOM 1460 N N . SER A 1 193 ? -22.439 -30.600 -20.824 1.00 73.56 193 SER A N 1
ATOM 1461 C CA . SER A 1 193 ? -21.352 -29.637 -20.985 1.00 73.56 193 SER A CA 1
ATOM 1462 C C . SER A 1 193 ? -21.830 -28.245 -20.562 1.00 73.56 193 SER A C 1
ATOM 1464 O O . SER A 1 193 ? -23.018 -27.918 -20.631 1.00 73.56 193 SER A O 1
ATOM 1466 N N . GLY A 1 194 ? -20.910 -27.411 -20.100 1.00 79.56 194 GLY A N 1
ATOM 1467 C CA . GLY A 1 194 ? -21.184 -26.038 -19.695 1.00 79.56 194 GLY A CA 1
ATOM 1468 C C . GLY A 1 194 ? -19.906 -25.204 -19.693 1.00 79.56 194 GLY A C 1
ATOM 1469 O O . GLY A 1 194 ? -18.820 -25.772 -19.841 1.00 79.56 194 GLY A O 1
ATOM 1470 N N . PRO A 1 195 ? -20.007 -23.877 -19.509 1.00 90.44 195 PRO A N 1
ATOM 1471 C CA . PRO A 1 195 ? -18.839 -23.007 -19.482 1.00 90.44 195 PRO A CA 1
ATOM 1472 C C . PRO A 1 195 ? -17.931 -23.343 -18.294 1.00 90.44 195 PRO A C 1
ATOM 1474 O O . PRO A 1 195 ? -18.445 -23.499 -17.181 1.00 90.44 195 PRO A O 1
ATOM 1477 N N . THR A 1 196 ? -16.615 -23.433 -18.502 1.00 89.75 196 THR A N 1
ATOM 1478 C CA . THR A 1 196 ? -15.643 -23.664 -17.423 1.00 89.75 196 THR A CA 1
ATOM 1479 C C . THR A 1 196 ? -14.447 -22.717 -17.455 1.00 89.75 196 THR A C 1
ATOM 1481 O O . THR A 1 196 ? -14.113 -22.159 -18.498 1.00 89.75 196 THR A O 1
ATOM 1484 N N . ASP A 1 197 ? -13.790 -22.546 -16.305 1.00 86.94 197 ASP A N 1
ATOM 1485 C CA . ASP A 1 197 ? -12.481 -21.880 -16.185 1.00 86.94 197 ASP A CA 1
ATOM 1486 C C . ASP A 1 197 ? -12.504 -20.422 -16.694 1.00 86.94 197 ASP A C 1
ATOM 1488 O O . ASP A 1 197 ? -11.711 -20.013 -17.537 1.00 86.94 197 ASP A O 1
ATOM 1492 N N . GLY A 1 198 ? -13.485 -19.642 -16.233 1.00 90.25 198 GLY A N 1
ATOM 1493 C CA . GLY A 1 198 ? -13.791 -18.315 -16.785 1.00 90.25 198 GLY A CA 1
ATOM 1494 C C . GLY A 1 198 ? -13.532 -17.142 -15.842 1.00 90.25 198 GLY A C 1
ATOM 1495 O O . GLY A 1 198 ? -13.738 -17.254 -14.633 1.00 90.25 198 GLY A O 1
ATOM 1496 N N . LEU A 1 199 ? -13.185 -15.985 -16.408 1.00 92.12 199 LEU A N 1
ATOM 1497 C CA . LEU A 1 199 ? -13.132 -14.688 -15.728 1.00 92.12 199 LEU A CA 1
ATOM 1498 C C . LEU A 1 199 ? -14.096 -13.694 -16.393 1.00 92.12 199 LEU A C 1
ATOM 1500 O O . LEU A 1 199 ? -14.094 -13.511 -17.610 1.00 92.12 199 LEU A O 1
ATOM 1504 N N . VAL A 1 200 ? -14.929 -13.040 -15.586 1.00 96.06 200 VAL A N 1
ATOM 1505 C CA . VAL A 1 200 ? -15.936 -12.073 -16.040 1.00 96.06 200 VAL A CA 1
ATOM 1506 C C . VAL A 1 200 ? -15.854 -10.827 -15.165 1.00 96.06 200 VAL A C 1
ATOM 1508 O O . VAL A 1 200 ? -16.249 -10.875 -14.000 1.00 96.06 200 VAL A O 1
ATOM 1511 N N . MET A 1 201 ? -15.345 -9.712 -15.689 1.00 94.69 201 MET A N 1
ATOM 1512 C CA . MET A 1 201 ? -15.047 -8.541 -14.855 1.00 94.69 201 MET A CA 1
ATOM 1513 C C . MET A 1 201 ? -15.441 -7.195 -15.455 1.00 94.69 201 MET A C 1
ATOM 1515 O O . MET A 1 201 ? -15.379 -6.992 -16.660 1.00 94.69 201 MET A O 1
ATOM 1519 N N . ASP A 1 202 ? -15.814 -6.249 -14.594 1.00 93.19 202 ASP A N 1
ATOM 1520 C CA . ASP A 1 202 ? -16.011 -4.847 -14.973 1.00 93.19 202 ASP A CA 1
ATOM 1521 C C . ASP A 1 202 ? -17.148 -4.635 -15.996 1.00 93.19 202 ASP A C 1
ATOM 1523 O O . ASP A 1 202 ? -17.035 -3.910 -16.987 1.00 93.19 202 ASP A O 1
ATOM 1527 N N . LEU A 1 203 ? -18.288 -5.273 -15.716 1.00 97.56 203 LEU A N 1
ATOM 1528 C CA . LEU A 1 203 ? -19.512 -5.234 -16.520 1.00 97.56 203 LEU A CA 1
ATOM 1529 C C . LEU A 1 203 ? -20.569 -4.308 -15.891 1.00 97.56 203 LEU A C 1
ATOM 1531 O O . LEU A 1 203 ? -20.850 -4.385 -14.694 1.00 97.56 203 LEU A O 1
ATOM 1535 N N . ILE A 1 204 ? -21.222 -3.482 -16.712 1.00 95.44 204 ILE A N 1
ATOM 1536 C CA . ILE A 1 204 ? -22.260 -2.527 -16.295 1.00 95.44 204 ILE A CA 1
ATOM 1537 C C . ILE A 1 204 ? -23.535 -2.707 -17.133 1.00 95.44 204 ILE A C 1
ATOM 1539 O O . ILE A 1 204 ? -23.470 -2.931 -18.338 1.00 95.44 204 ILE A O 1
ATOM 1543 N N . SER A 1 205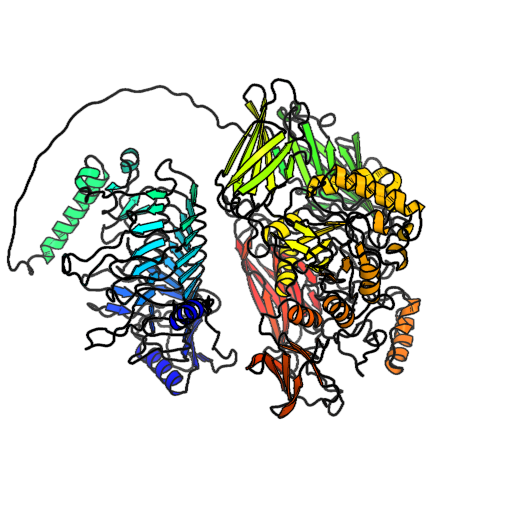 ? -24.708 -2.552 -16.512 1.00 92.81 205 SER A N 1
ATOM 1544 C CA . SER A 1 205 ? -26.005 -2.435 -17.201 1.00 92.81 205 SER A CA 1
ATOM 1545 C C . SER A 1 205 ? -26.807 -1.212 -16.748 1.00 92.81 205 SER A C 1
ATOM 1547 O O . SER A 1 205 ? -26.701 -0.797 -15.589 1.00 92.81 205 SER A O 1
ATOM 1549 N N . THR A 1 206 ? -27.646 -0.663 -17.633 1.00 90.00 206 THR A N 1
ATOM 1550 C CA . THR A 1 206 ? -28.658 0.350 -17.286 1.00 90.00 206 THR A CA 1
ATOM 1551 C C . THR A 1 206 ? -30.081 -0.086 -17.658 1.00 90.00 206 THR A C 1
ATOM 1553 O O . THR A 1 206 ? -30.290 -0.844 -18.604 1.00 90.00 206 THR A O 1
ATOM 1556 N N . ASP A 1 207 ? -31.054 0.397 -16.878 1.00 80.69 207 ASP A N 1
ATOM 1557 C CA . ASP A 1 207 ? -32.513 0.438 -17.101 1.00 80.69 207 ASP A CA 1
ATOM 1558 C C . ASP A 1 207 ? -33.281 -0.901 -17.150 1.00 80.69 207 ASP A C 1
ATOM 1560 O O . ASP A 1 207 ? -34.523 -0.914 -17.097 1.00 80.69 207 ASP A O 1
ATOM 1564 N N . SER A 1 208 ? -32.549 -2.019 -17.116 1.00 80.31 208 SER A N 1
ATOM 1565 C CA . SER A 1 208 ? -32.997 -3.381 -17.441 1.00 80.31 208 SER A CA 1
ATOM 1566 C C . SER A 1 208 ? -34.315 -3.831 -16.800 1.00 80.31 208 SER A C 1
ATOM 1568 O O . SER A 1 208 ? -34.653 -3.500 -15.656 1.00 80.31 208 SER A O 1
ATOM 1570 N N . SER A 1 209 ? -35.067 -4.650 -17.542 1.00 71.88 209 SER A N 1
ATOM 1571 C CA . SER A 1 209 ? -36.412 -5.110 -17.169 1.00 71.88 209 SER A CA 1
ATOM 1572 C C . SER A 1 209 ? -36.449 -5.827 -15.803 1.00 71.88 209 SER A C 1
ATOM 1574 O O . SER A 1 209 ? -35.596 -6.666 -15.518 1.00 71.88 209 SER A O 1
ATOM 1576 N N . PRO A 1 210 ? -37.465 -5.584 -14.948 1.00 62.94 210 PRO A N 1
ATOM 1577 C CA . PRO A 1 210 ? -37.535 -6.162 -13.603 1.00 62.94 210 PRO A CA 1
ATOM 1578 C C . PRO A 1 210 ? -37.540 -7.701 -13.632 1.00 62.94 210 PRO A C 1
ATOM 1580 O O . PRO A 1 210 ? -38.400 -8.321 -14.259 1.00 62.94 210 PRO A O 1
ATOM 1583 N N . GLY A 1 211 ? -36.583 -8.310 -12.924 1.00 66.44 211 GLY A N 1
ATOM 1584 C CA . GLY A 1 211 ? -36.359 -9.764 -12.892 1.00 66.44 211 GLY A CA 1
ATOM 1585 C C . GLY A 1 211 ? -35.286 -10.273 -13.863 1.00 66.44 211 GLY A C 1
ATOM 1586 O O . GLY A 1 211 ? -34.937 -11.446 -13.797 1.00 66.44 211 GLY A O 1
ATOM 1587 N N . TYR A 1 212 ? -34.745 -9.404 -14.715 1.00 76.19 212 TYR A N 1
ATOM 1588 C CA . TYR A 1 212 ? -33.614 -9.646 -15.617 1.00 76.19 212 TYR A CA 1
ATOM 1589 C C . TYR A 1 212 ? -32.588 -8.514 -15.455 1.00 76.19 212 TYR A C 1
ATOM 1591 O O . TYR A 1 212 ? -32.856 -7.579 -14.713 1.00 76.19 212 TYR A O 1
ATOM 1599 N N . GLY A 1 213 ? -31.413 -8.565 -16.076 1.00 83.25 213 GLY A N 1
ATOM 1600 C CA . GLY A 1 213 ? -30.387 -7.532 -15.889 1.00 83.25 213 GLY A CA 1
ATOM 1601 C C . GLY A 1 213 ? -29.041 -7.926 -16.472 1.00 83.25 213 GLY A C 1
ATOM 1602 O O . GLY A 1 213 ? -28.974 -8.290 -17.641 1.00 83.25 213 GLY A O 1
ATOM 1603 N N . LEU A 1 214 ? -27.970 -7.859 -15.683 1.00 93.62 214 LEU A N 1
ATOM 1604 C CA . LEU A 1 214 ? -26.618 -8.012 -16.217 1.00 93.62 214 LEU A CA 1
ATOM 1605 C C . LEU A 1 214 ? -26.250 -9.480 -16.482 1.00 93.62 214 LEU A C 1
ATOM 1607 O O . LEU A 1 214 ? -26.091 -9.859 -17.639 1.00 93.62 214 LEU A O 1
ATOM 1611 N N . VAL A 1 215 ? -26.160 -10.320 -15.444 1.00 95.75 215 VAL A N 1
ATOM 1612 C CA . VAL A 1 215 ? -25.728 -11.727 -15.565 1.00 95.75 215 VAL A CA 1
ATOM 1613 C C . VAL A 1 215 ? -26.837 -12.702 -15.165 1.00 95.75 215 VAL A C 1
ATOM 1615 O O . VAL A 1 215 ? -27.493 -12.517 -14.138 1.00 95.75 215 VAL A O 1
ATOM 1618 N N . GLN A 1 216 ? -27.003 -13.788 -15.929 1.00 93.62 216 GLN A N 1
ATOM 1619 C CA . GLN A 1 216 ? -27.756 -14.978 -15.514 1.00 93.62 216 GLN A CA 1
ATOM 1620 C C . GLN A 1 216 ? -26.961 -16.273 -15.723 1.00 93.62 216 GLN A C 1
ATOM 1622 O O . GLN A 1 216 ? -26.435 -16.517 -16.802 1.00 93.62 216 GLN A O 1
ATOM 1627 N N . MET A 1 217 ? -26.926 -17.149 -14.719 1.00 92.38 217 MET A N 1
ATOM 1628 C CA . MET A 1 217 ? -26.351 -18.491 -14.848 1.00 92.38 217 MET A CA 1
ATOM 1629 C C . MET A 1 217 ? -27.417 -19.574 -14.716 1.00 92.38 217 MET A C 1
ATOM 1631 O O . MET A 1 217 ? -28.210 -19.567 -13.772 1.00 92.38 217 MET A O 1
ATOM 1635 N N . HIS A 1 218 ? -27.380 -20.529 -15.645 1.00 89.19 218 HIS A N 1
ATOM 1636 C CA . HIS A 1 218 ? -28.143 -21.773 -15.609 1.00 89.19 218 HIS A CA 1
ATOM 1637 C C . HIS A 1 218 ? -27.264 -23.015 -15.376 1.00 89.19 218 HIS A C 1
ATOM 1639 O O . HIS A 1 218 ? -27.803 -24.028 -14.941 1.00 89.19 218 HIS A O 1
ATOM 1645 N N . GLY A 1 219 ? -25.955 -22.940 -15.654 1.00 87.94 219 GLY A N 1
ATOM 1646 C CA . GLY A 1 219 ? -24.959 -24.007 -15.477 1.00 87.94 219 GLY A CA 1
ATOM 1647 C C . GLY A 1 219 ? -23.541 -23.523 -15.831 1.00 87.94 219 GLY A C 1
ATOM 1648 O O . GLY A 1 219 ? -23.411 -22.518 -16.532 1.00 87.94 219 GLY A O 1
ATOM 1649 N N . GLY A 1 220 ? -22.503 -24.196 -15.322 1.00 89.62 220 GLY A N 1
ATOM 1650 C CA . GLY A 1 220 ? -21.083 -23.830 -15.500 1.00 89.62 220 GLY A CA 1
ATOM 1651 C C . GLY A 1 220 ? -20.221 -24.090 -14.252 1.00 89.62 220 GLY A C 1
ATOM 1652 O O . GLY A 1 220 ? -20.758 -24.256 -13.158 1.00 89.62 220 GLY A O 1
ATOM 1653 N N . GLU A 1 221 ? -18.897 -24.148 -14.393 1.00 89.56 221 GLU A N 1
ATOM 1654 C CA . GLU A 1 221 ? -17.990 -24.624 -13.333 1.00 89.56 221 GLU A CA 1
ATOM 1655 C C . GLU A 1 221 ? -16.661 -23.851 -13.269 1.00 89.56 221 GLU A C 1
ATOM 1657 O O . GLU A 1 221 ? -16.069 -23.583 -14.305 1.00 89.56 221 GLU A O 1
ATOM 1662 N N . ARG A 1 222 ? -16.170 -23.507 -12.067 1.00 89.62 222 ARG A N 1
ATOM 1663 C CA . ARG A 1 222 ? -14.939 -22.705 -11.865 1.00 89.62 222 ARG A CA 1
ATOM 1664 C C . ARG A 1 222 ? -14.965 -21.390 -12.661 1.00 89.62 222 ARG A C 1
ATOM 1666 O O . ARG A 1 222 ? -14.220 -21.206 -13.621 1.00 89.62 222 ARG A O 1
ATOM 1673 N N . ILE A 1 223 ? -15.841 -20.463 -12.272 1.00 92.81 223 ILE A N 1
ATOM 1674 C CA . ILE A 1 223 ? -15.946 -19.138 -12.914 1.00 92.81 223 ILE A CA 1
ATOM 1675 C C . ILE A 1 223 ? -15.860 -18.042 -11.847 1.00 92.81 223 ILE A C 1
ATOM 1677 O O . ILE A 1 223 ? -16.557 -18.106 -10.827 1.00 92.81 223 ILE A O 1
ATOM 1681 N N . HIS A 1 224 ? -15.012 -17.042 -12.095 1.00 93.75 224 HIS A N 1
ATOM 1682 C CA . HIS A 1 224 ? -14.848 -15.854 -11.264 1.00 93.75 224 HIS A CA 1
ATOM 1683 C C . HIS A 1 224 ? -15.558 -14.637 -11.867 1.00 93.75 224 HIS A C 1
ATOM 1685 O O . HIS A 1 224 ? -15.405 -14.333 -13.051 1.00 93.75 224 HIS A O 1
ATOM 1691 N N . PHE A 1 225 ? -16.305 -13.914 -11.035 1.00 96.56 225 PHE A N 1
ATOM 1692 C CA . PHE A 1 225 ? -16.982 -12.667 -11.382 1.00 96.56 225 PHE A CA 1
ATOM 1693 C C . PHE A 1 225 ? -16.438 -11.508 -10.538 1.00 96.56 225 PHE A C 1
ATOM 1695 O O . PHE A 1 225 ? -16.312 -11.648 -9.323 1.00 96.56 225 PHE A O 1
ATOM 1702 N N . MET A 1 226 ? -16.175 -10.346 -11.135 1.00 92.88 226 MET A N 1
ATOM 1703 C CA . MET A 1 226 ? -15.687 -9.170 -10.402 1.00 92.88 226 MET A CA 1
ATOM 1704 C C . MET A 1 226 ? -16.312 -7.867 -10.922 1.00 92.88 226 MET A C 1
ATOM 1706 O O . MET A 1 226 ? -16.559 -7.728 -12.115 1.00 92.88 226 MET A O 1
ATOM 1710 N N . ASN A 1 227 ? -16.562 -6.892 -10.046 1.00 93.12 227 ASN A N 1
ATOM 1711 C CA . ASN A 1 227 ? -16.993 -5.533 -10.419 1.00 93.12 227 ASN A CA 1
ATOM 1712 C C . ASN A 1 227 ? -18.244 -5.508 -11.334 1.00 93.12 227 ASN A C 1
ATOM 1714 O O . ASN A 1 227 ? -18.245 -4.885 -12.396 1.00 93.12 227 ASN A O 1
ATOM 1718 N N . LEU A 1 228 ? -19.319 -6.201 -10.941 1.00 97.69 228 LEU A N 1
ATOM 1719 C CA . LEU A 1 228 ? -20.582 -6.220 -11.694 1.00 97.69 228 LEU A CA 1
ATOM 1720 C C . LEU A 1 228 ? -21.522 -5.108 -11.206 1.00 97.69 228 LEU A C 1
ATOM 1722 O O . LEU A 1 228 ? -21.784 -5.029 -10.007 1.00 97.69 228 LEU A O 1
ATOM 1726 N N . ALA A 1 229 ? -22.102 -4.297 -12.099 1.00 96.00 229 ALA A N 1
ATOM 1727 C CA . ALA A 1 229 ? -23.012 -3.208 -11.719 1.00 96.00 229 ALA A CA 1
ATOM 1728 C C . ALA A 1 229 ? -24.307 -3.130 -12.553 1.00 96.00 229 ALA A C 1
ATOM 1730 O O . ALA A 1 229 ? -24.306 -3.292 -13.773 1.00 96.00 229 ALA A O 1
ATOM 1731 N N . ALA A 1 230 ? -25.427 -2.804 -11.904 1.00 93.25 230 ALA A N 1
ATOM 1732 C CA . ALA A 1 230 ? -26.688 -2.469 -12.572 1.00 93.25 230 ALA A CA 1
ATOM 1733 C C . ALA A 1 230 ? -27.266 -1.150 -12.041 1.00 93.25 230 ALA A C 1
ATOM 1735 O O . ALA A 1 230 ? -27.278 -0.924 -10.832 1.00 93.25 230 ALA A O 1
ATOM 1736 N N . TYR A 1 231 ? -27.766 -0.299 -12.936 1.00 90.88 231 TYR A N 1
ATOM 1737 C CA . TYR A 1 231 ? -28.341 1.011 -12.620 1.00 90.88 231 TYR A CA 1
ATOM 1738 C C . TYR A 1 231 ? -29.748 1.147 -13.207 1.00 90.88 231 TYR A C 1
ATOM 1740 O O . TYR A 1 231 ? -30.001 0.730 -14.329 1.00 90.88 231 TYR A O 1
ATOM 1748 N N . GLY A 1 232 ? -30.688 1.748 -12.481 1.00 76.69 232 GLY A N 1
ATOM 1749 C CA . GLY A 1 232 ? -32.020 2.083 -13.008 1.00 76.69 232 GLY A CA 1
ATOM 1750 C C . GLY A 1 232 ? -32.993 0.904 -13.143 1.00 76.69 232 GLY A C 1
ATOM 1751 O O . GLY A 1 232 ? -34.195 1.131 -13.300 1.00 76.69 232 GLY A O 1
ATOM 1752 N N . GLY A 1 233 ? -32.547 -0.347 -13.015 1.00 74.50 233 GLY A N 1
ATOM 1753 C CA . GLY A 1 233 ? -33.426 -1.506 -13.129 1.00 74.50 233 GLY A CA 1
ATOM 1754 C C . GLY A 1 233 ? -32.772 -2.847 -12.802 1.00 74.50 233 GLY A C 1
ATOM 1755 O O . GLY A 1 233 ? -31.612 -2.932 -12.416 1.00 74.50 233 GLY A O 1
ATOM 1756 N N . GLY A 1 234 ? -33.569 -3.900 -12.966 1.00 83.06 234 GLY A N 1
ATOM 1757 C CA . GLY A 1 234 ? -33.081 -5.263 -13.128 1.00 83.06 234 GLY A CA 1
ATOM 1758 C C . GLY A 1 234 ? -32.447 -5.985 -11.933 1.00 83.06 234 GLY A C 1
ATOM 1759 O O . GLY A 1 234 ? -32.738 -5.702 -10.771 1.00 83.06 234 GLY A O 1
ATOM 1760 N N . VAL A 1 235 ? -31.647 -7.004 -12.256 1.00 91.19 235 VAL A N 1
ATOM 1761 C CA . VAL A 1 235 ? -30.902 -7.878 -11.340 1.00 91.19 235 VAL A CA 1
ATOM 1762 C C . VAL A 1 235 ? -29.442 -7.944 -11.783 1.00 91.19 235 VAL A C 1
ATOM 1764 O O . VAL A 1 235 ? -29.183 -8.293 -12.934 1.00 91.19 235 VAL A O 1
ATOM 1767 N N . THR A 1 236 ? -28.487 -7.640 -10.900 1.00 96.00 236 THR A N 1
ATOM 1768 C CA . THR A 1 236 ? -27.062 -7.636 -11.280 1.00 96.00 236 THR A CA 1
ATOM 1769 C C . THR A 1 236 ? -26.533 -9.058 -11.500 1.00 96.00 236 THR A C 1
ATOM 1771 O O . THR A 1 236 ? -26.041 -9.371 -12.582 1.00 96.00 236 THR A O 1
ATOM 1774 N N . PHE A 1 237 ? -26.676 -9.945 -10.511 1.00 96.62 237 PHE A N 1
ATOM 1775 C CA . PHE A 1 237 ? -26.136 -11.307 -10.557 1.00 96.62 237 PHE A CA 1
ATOM 1776 C C . PHE A 1 237 ? -27.216 -12.344 -10.207 1.00 96.62 237 PHE A C 1
ATOM 1778 O O . PHE A 1 237 ? -27.702 -12.405 -9.075 1.00 96.62 237 PHE A O 1
ATOM 1785 N N . ARG A 1 238 ? -27.640 -13.144 -11.198 1.00 94.12 238 ARG A N 1
ATOM 1786 C CA . ARG A 1 238 ? -28.771 -14.082 -11.085 1.00 94.12 238 ARG A CA 1
ATOM 1787 C C . ARG A 1 238 ? -28.343 -15.537 -11.296 1.00 94.12 238 ARG A C 1
ATOM 1789 O O . ARG A 1 238 ? -28.188 -15.991 -12.426 1.00 94.12 238 ARG A O 1
ATOM 1796 N N . LEU A 1 239 ? -28.236 -16.297 -10.214 1.00 93.44 239 LEU A N 1
ATOM 1797 C CA . LEU A 1 239 ? -27.962 -17.734 -10.230 1.00 93.44 239 LEU A CA 1
ATOM 1798 C C . LEU A 1 239 ? -29.294 -18.493 -10.151 1.00 93.44 239 LEU A C 1
ATOM 1800 O O . LEU A 1 239 ? -29.800 -18.791 -9.070 1.00 93.44 239 LEU A O 1
ATOM 1804 N N . GLU A 1 240 ? -29.897 -18.750 -11.314 1.00 87.56 240 GLU A N 1
ATOM 1805 C CA . GLU A 1 240 ? -31.214 -19.388 -11.446 1.00 87.56 240 GLU A CA 1
ATOM 1806 C C . GLU A 1 240 ? -31.086 -20.670 -12.279 1.00 87.56 240 GLU A C 1
ATOM 1808 O O . GLU A 1 240 ? -31.280 -20.670 -13.497 1.00 87.56 240 GLU A O 1
ATOM 1813 N N . THR A 1 241 ? -30.684 -21.762 -11.633 1.00 81.50 241 THR A N 1
ATOM 1814 C CA . THR A 1 241 ? -30.263 -22.998 -12.308 1.00 81.50 241 THR A CA 1
ATOM 1815 C C . THR A 1 241 ? -31.408 -23.996 -12.475 1.00 81.50 241 THR A C 1
ATOM 1817 O O . THR A 1 241 ? -32.317 -24.067 -11.649 1.00 81.50 241 THR A O 1
ATOM 1820 N N . GLY A 1 242 ? -31.386 -24.762 -13.572 1.00 66.62 242 GLY A N 1
ATOM 1821 C CA . GLY A 1 242 ? -32.455 -25.711 -13.920 1.00 66.62 242 GLY A CA 1
ATOM 1822 C C . GLY A 1 242 ? -33.003 -25.619 -15.349 1.00 66.62 242 GLY A C 1
ATOM 1823 O O . GLY A 1 242 ? -33.778 -26.486 -15.741 1.00 66.62 242 GLY A O 1
ATOM 1824 N N . ALA A 1 243 ? -32.568 -24.658 -16.177 1.00 63.97 243 ALA A N 1
ATOM 1825 C CA . ALA A 1 243 ? -32.917 -24.649 -17.609 1.00 63.97 243 ALA A CA 1
ATOM 1826 C C . ALA A 1 243 ? -32.401 -25.902 -18.357 1.00 63.97 243 ALA A C 1
ATOM 1828 O O . ALA A 1 243 ? -32.985 -26.314 -19.356 1.00 63.97 243 ALA A O 1
ATOM 1829 N N . GLY A 1 244 ? -31.348 -26.547 -17.838 1.00 60.62 244 GLY A N 1
ATOM 1830 C CA . GLY A 1 244 ? -30.883 -27.871 -18.263 1.00 60.62 244 GLY A CA 1
ATOM 1831 C C . GLY A 1 244 ? -31.468 -29.049 -17.458 1.00 60.62 244 GLY A C 1
ATOM 1832 O O . GLY A 1 244 ? -30.977 -30.168 -17.579 1.00 60.62 244 GLY A O 1
ATOM 1833 N N . GLY A 1 245 ? -32.513 -28.860 -16.651 1.00 66.12 245 GLY A N 1
ATOM 1834 C CA . GLY A 1 245 ? -33.047 -29.892 -15.749 1.00 66.12 245 GLY A CA 1
ATOM 1835 C C . GLY A 1 245 ? -32.098 -30.257 -14.596 1.00 66.12 245 GLY A C 1
ATOM 1836 O O . GLY A 1 245 ? -31.178 -29.505 -14.280 1.00 66.12 245 GLY A O 1
ATOM 1837 N N . GLU A 1 246 ? -32.318 -31.418 -13.967 1.00 65.00 246 GLU A N 1
ATOM 1838 C CA . GLU A 1 246 ? -31.641 -31.799 -12.712 1.00 65.00 246 GLU A CA 1
ATOM 1839 C C . GLU A 1 246 ? -30.108 -31.953 -12.822 1.00 65.00 246 GLU A C 1
ATOM 1841 O O . GLU A 1 246 ? -29.390 -31.617 -11.881 1.00 65.00 246 GLU A O 1
ATOM 1846 N N . TYR A 1 247 ? -29.604 -32.405 -13.979 1.00 67.31 247 TYR A N 1
ATOM 1847 C CA . TYR A 1 247 ? -28.183 -32.703 -14.230 1.00 67.31 247 TYR A CA 1
ATOM 1848 C C . TYR A 1 247 ? -27.310 -31.453 -14.433 1.00 67.31 247 TYR A C 1
ATOM 1850 O O . TYR A 1 247 ? -26.089 -31.558 -14.517 1.00 67.31 247 TYR A O 1
ATOM 1858 N N . ALA A 1 248 ? -27.925 -30.273 -14.538 1.00 70.88 248 ALA A N 1
ATOM 1859 C CA . ALA A 1 248 ? -27.289 -29.059 -15.032 1.00 70.88 248 ALA A CA 1
ATOM 1860 C C . ALA A 1 248 ? -27.269 -27.952 -13.965 1.00 70.88 248 ALA A C 1
ATOM 1862 O O . ALA A 1 248 ? -28.070 -27.015 -13.998 1.00 70.88 248 ALA A O 1
ATOM 1863 N N . GLY A 1 249 ? -26.366 -28.100 -12.993 1.00 81.50 249 GLY A N 1
ATOM 1864 C CA . GLY A 1 249 ? -26.088 -27.101 -11.958 1.00 81.50 249 GLY A CA 1
ATOM 1865 C C . GLY A 1 249 ? -24.852 -26.244 -12.250 1.00 81.50 249 GLY A C 1
ATOM 1866 O O . GLY A 1 249 ? -24.176 -26.420 -13.265 1.00 81.50 249 GLY A O 1
ATOM 1867 N N . ILE A 1 250 ? -24.547 -25.327 -11.329 1.00 90.12 250 ILE A N 1
ATOM 1868 C CA . ILE A 1 250 ? -23.260 -24.611 -11.269 1.00 90.12 250 ILE A CA 1
ATOM 1869 C C . ILE A 1 250 ? -22.349 -25.171 -10.167 1.00 90.12 250 ILE A C 1
ATOM 1871 O O . ILE A 1 250 ? -22.865 -25.683 -9.172 1.00 90.12 250 ILE A O 1
ATOM 1875 N N . ARG A 1 251 ? -21.019 -25.067 -10.305 1.00 87.56 251 ARG A N 1
ATOM 1876 C CA . ARG A 1 251 ? -20.030 -25.463 -9.274 1.00 87.56 251 ARG A CA 1
ATOM 1877 C C . ARG A 1 251 ? -18.871 -24.465 -9.184 1.00 87.56 251 ARG A C 1
ATOM 1879 O O . ARG A 1 251 ? -18.512 -23.853 -10.182 1.00 87.56 251 ARG A O 1
ATOM 1886 N N . ASP A 1 252 ? -18.299 -24.305 -7.993 1.00 83.62 252 ASP A N 1
ATOM 1887 C CA . ASP A 1 252 ? -17.118 -23.471 -7.714 1.00 83.62 252 ASP A CA 1
ATOM 1888 C C . ASP A 1 252 ? -17.186 -22.063 -8.327 1.00 83.62 252 ASP A C 1
ATOM 1890 O O . ASP A 1 252 ? -16.252 -21.560 -8.952 1.00 83.62 252 ASP A O 1
ATOM 1894 N N . ILE A 1 253 ? -18.344 -21.423 -8.151 1.00 93.50 253 ILE A N 1
ATOM 1895 C CA . ILE A 1 253 ? -18.592 -20.063 -8.631 1.00 93.50 253 ILE A CA 1
ATOM 1896 C C . ILE A 1 253 ? -18.178 -19.068 -7.556 1.00 93.50 253 ILE A C 1
ATOM 1898 O O . ILE A 1 253 ? -18.606 -19.164 -6.403 1.00 93.50 253 ILE A O 1
ATOM 1902 N N . THR A 1 254 ? -17.370 -18.086 -7.940 1.00 94.19 254 THR A N 1
ATOM 1903 C CA . THR A 1 254 ? -16.877 -17.041 -7.037 1.00 94.19 254 THR A CA 1
ATOM 1904 C C . THR A 1 254 ? -17.213 -15.662 -7.593 1.00 94.19 254 THR A C 1
ATOM 1906 O O . THR A 1 254 ? -17.155 -15.454 -8.801 1.00 94.19 254 THR A O 1
ATOM 1909 N N . ALA A 1 255 ? -17.607 -14.718 -6.737 1.00 95.25 255 ALA A N 1
ATOM 1910 C CA . ALA A 1 255 ? -18.013 -13.383 -7.169 1.00 95.25 255 ALA A CA 1
ATOM 1911 C C . ALA A 1 255 ? -17.605 -12.295 -6.165 1.00 95.25 255 ALA A C 1
ATOM 1913 O O . ALA A 1 255 ? -17.822 -12.462 -4.966 1.00 95.25 255 ALA A O 1
ATOM 1914 N N . LYS A 1 256 ? -17.060 -11.177 -6.657 1.00 93.50 256 LYS A N 1
ATOM 1915 C CA . LYS A 1 256 ? -16.658 -10.001 -5.871 1.00 93.50 256 LYS A CA 1
ATOM 1916 C C . LYS A 1 256 ? -17.274 -8.705 -6.407 1.00 93.50 256 LYS A C 1
ATOM 1918 O O . LYS A 1 256 ? -17.437 -8.547 -7.615 1.00 93.50 256 LYS A O 1
ATOM 1923 N N . ASN A 1 257 ? -17.545 -7.750 -5.516 1.00 93.00 257 ASN A N 1
ATOM 1924 C CA . ASN A 1 257 ? -17.960 -6.375 -5.837 1.00 93.00 257 ASN A CA 1
ATOM 1925 C C . ASN A 1 257 ? -19.215 -6.301 -6.733 1.00 93.00 257 ASN A C 1
ATOM 1927 O O . ASN A 1 257 ? -19.160 -5.869 -7.886 1.00 93.00 257 ASN A O 1
ATOM 1931 N N . ILE A 1 258 ? -20.363 -6.719 -6.195 1.00 98.00 258 ILE A N 1
ATOM 1932 C CA . ILE A 1 258 ? -21.660 -6.706 -6.884 1.00 98.00 258 ILE A CA 1
ATOM 1933 C C . ILE A 1 258 ? -22.460 -5.463 -6.477 1.00 98.00 258 ILE A C 1
ATOM 1935 O O . ILE A 1 258 ? -22.911 -5.346 -5.337 1.00 98.00 258 ILE A O 1
ATOM 1939 N N . TYR A 1 259 ? -22.673 -4.546 -7.419 1.00 97.12 259 TYR A N 1
ATOM 1940 C CA . TYR A 1 259 ? -23.417 -3.304 -7.222 1.00 97.12 259 TYR A CA 1
ATOM 1941 C C . TYR A 1 259 ? -24.802 -3.327 -7.881 1.00 97.12 259 TYR A C 1
ATOM 1943 O O . TYR A 1 259 ? -24.983 -3.822 -8.996 1.00 97.12 259 TYR A O 1
ATOM 1951 N N . CYS A 1 260 ? -25.792 -2.725 -7.228 1.00 96.25 260 CYS A N 1
ATOM 1952 C CA . CYS A 1 260 ? -27.096 -2.444 -7.826 1.00 96.25 260 CYS A CA 1
ATOM 1953 C C . CYS A 1 260 ? -27.621 -1.090 -7.334 1.00 96.25 260 CYS A C 1
ATOM 1955 O O . CYS A 1 260 ? -27.606 -0.831 -6.131 1.00 96.25 260 CYS A O 1
ATOM 1957 N N . GLU A 1 261 ? -28.113 -0.237 -8.232 1.00 95.50 261 GLU A N 1
ATOM 1958 C CA . GLU A 1 261 ? -28.801 1.010 -7.890 1.00 95.50 261 GLU A CA 1
ATOM 1959 C C . GLU A 1 261 ? -30.167 1.111 -8.584 1.00 95.50 261 GLU A C 1
ATOM 1961 O O . GLU A 1 261 ? -30.278 0.952 -9.798 1.00 95.50 261 GLU A O 1
ATOM 1966 N N . ASN A 1 262 ? -31.218 1.427 -7.817 1.00 91.94 262 ASN A N 1
ATOM 1967 C CA . ASN A 1 262 ? -32.603 1.574 -8.296 1.00 91.94 262 ASN A CA 1
ATOM 1968 C C . ASN A 1 262 ? -33.186 0.295 -8.947 1.00 91.94 262 ASN A C 1
ATOM 1970 O O . ASN A 1 262 ? -34.169 0.357 -9.690 1.00 91.94 262 ASN A O 1
ATOM 1974 N N . GLY A 1 263 ? -32.586 -0.869 -8.677 1.00 90.06 263 GLY A N 1
ATOM 1975 C CA . GLY A 1 263 ? -32.952 -2.163 -9.255 1.00 90.06 263 GLY A CA 1
ATOM 1976 C C . GLY A 1 263 ? -33.919 -2.996 -8.408 1.00 90.06 263 GLY A C 1
ATOM 1977 O O . GLY A 1 263 ? -34.466 -2.550 -7.394 1.00 90.06 263 GLY A O 1
ATOM 1978 N N . LEU A 1 264 ? -34.143 -4.239 -8.844 1.00 89.62 264 LEU A N 1
ATOM 1979 C CA . LEU A 1 264 ? -34.914 -5.241 -8.107 1.00 89.62 264 LEU A CA 1
ATOM 1980 C C . LEU A 1 264 ? -34.031 -5.925 -7.056 1.00 89.62 264 LEU A C 1
ATOM 1982 O O . LEU A 1 264 ? -34.440 -6.009 -5.899 1.00 89.62 264 LEU A O 1
ATOM 1986 N N . THR A 1 265 ? -32.849 -6.428 -7.437 1.00 93.25 265 THR A N 1
ATOM 1987 C CA . THR A 1 265 ? -31.881 -6.968 -6.467 1.00 93.25 265 THR A CA 1
ATOM 1988 C C . THR A 1 265 ? -30.455 -7.084 -7.002 1.00 93.25 265 THR A C 1
ATOM 1990 O O . THR A 1 265 ? -30.267 -7.270 -8.200 1.00 93.25 265 THR A O 1
ATOM 1993 N N . ALA A 1 266 ? -29.446 -7.002 -6.130 1.00 96.12 266 ALA A N 1
ATOM 1994 C CA . ALA A 1 266 ? -28.055 -7.192 -6.536 1.00 96.12 266 ALA A CA 1
ATOM 1995 C C . ALA A 1 266 ? -27.744 -8.679 -6.779 1.00 96.12 266 ALA A C 1
ATOM 1997 O O . ALA A 1 266 ? -27.162 -9.019 -7.808 1.00 96.12 266 ALA A O 1
ATOM 1998 N N . VAL A 1 267 ? -28.193 -9.568 -5.884 1.00 97.25 267 VAL A N 1
ATOM 1999 C CA . VAL A 1 267 ? -27.938 -11.018 -5.961 1.00 97.25 267 VAL A CA 1
ATOM 2000 C C . VAL A 1 267 ? -29.237 -11.818 -5.853 1.00 97.25 267 VAL A C 1
ATOM 2002 O O . VAL A 1 267 ? -30.040 -11.612 -4.944 1.00 97.25 267 VAL A O 1
ATOM 2005 N N . MET A 1 268 ? -29.430 -12.783 -6.754 1.00 94.56 268 MET A N 1
ATOM 2006 C CA . MET A 1 268 ? -30.552 -13.725 -6.718 1.00 94.56 268 MET A CA 1
ATOM 2007 C C . MET A 1 268 ? -30.068 -15.176 -6.809 1.00 94.56 268 MET A C 1
ATOM 2009 O O . MET A 1 268 ? -29.423 -15.539 -7.788 1.00 94.56 268 MET A O 1
ATOM 2013 N N . LEU A 1 269 ? -30.442 -16.004 -5.828 1.00 93.88 269 LEU A N 1
ATOM 2014 C CA . LEU A 1 269 ? -30.169 -17.444 -5.765 1.00 93.88 269 LEU A CA 1
ATOM 2015 C C . LEU A 1 269 ? -31.493 -18.225 -5.865 1.00 93.88 269 LEU A C 1
ATOM 2017 O O . LEU A 1 269 ? -32.345 -18.127 -4.980 1.00 93.88 269 LEU A O 1
ATOM 2021 N N . GLY A 1 270 ? -31.691 -18.992 -6.938 1.00 90.38 270 GLY A N 1
ATOM 2022 C CA . GLY A 1 270 ? -32.950 -19.697 -7.214 1.00 90.38 270 GLY A CA 1
ATOM 2023 C C . GLY A 1 270 ? -32.747 -21.029 -7.941 1.00 90.38 270 GLY A C 1
ATOM 2024 O O . GLY A 1 270 ? -32.896 -21.071 -9.160 1.00 90.38 270 GLY A O 1
ATOM 2025 N N . PRO A 1 271 ? -32.430 -22.123 -7.231 1.00 86.56 271 PRO A N 1
ATOM 2026 C CA . PRO A 1 271 ? -32.109 -23.407 -7.849 1.00 86.56 271 PRO A CA 1
ATOM 2027 C C . PRO A 1 271 ? -33.404 -24.191 -8.119 1.00 86.56 271 PRO A C 1
ATOM 2029 O O . PRO A 1 271 ? -33.956 -24.782 -7.200 1.00 86.56 271 PRO A O 1
ATOM 2032 N N . HIS A 1 272 ? -33.940 -24.186 -9.347 1.00 85.62 272 HIS A N 1
ATOM 2033 C CA . HIS A 1 272 ? -35.269 -24.759 -9.653 1.00 85.62 272 HIS A CA 1
ATOM 2034 C C . HIS A 1 272 ? -35.327 -26.260 -9.323 1.00 85.62 272 HIS A C 1
ATOM 2036 O O . HIS A 1 272 ? -35.954 -26.650 -8.340 1.00 85.62 272 HIS A O 1
ATOM 2042 N N . THR A 1 273 ? -34.629 -27.085 -10.110 1.00 82.44 273 THR A N 1
ATOM 2043 C CA . THR A 1 273 ? -34.505 -28.550 -9.926 1.00 82.44 273 THR A CA 1
ATOM 2044 C C . THR A 1 273 ? -33.053 -29.044 -9.939 1.00 82.44 273 THR A C 1
ATOM 2046 O O . THR A 1 273 ? -32.783 -30.201 -9.620 1.00 82.44 273 THR A O 1
ATOM 2049 N N . ALA A 1 274 ? -32.098 -28.175 -10.285 1.00 82.12 274 ALA A N 1
ATOM 2050 C CA . ALA A 1 274 ? -30.683 -28.521 -10.364 1.00 82.12 274 ALA A CA 1
ATOM 2051 C C . ALA A 1 274 ? -30.053 -28.696 -8.972 1.00 82.12 274 ALA A C 1
ATOM 2053 O O . ALA A 1 274 ? -30.325 -27.924 -8.048 1.00 82.12 274 ALA A O 1
ATOM 2054 N N . GLN A 1 275 ? -29.168 -29.684 -8.839 1.00 85.06 275 GLN A N 1
ATOM 2055 C CA . GLN A 1 275 ? -28.266 -29.801 -7.691 1.00 85.06 275 GLN A CA 1
ATOM 2056 C C . GLN A 1 275 ? -26.966 -29.059 -8.023 1.00 85.06 275 GLN A C 1
ATOM 2058 O O . GLN A 1 275 ? -26.302 -29.379 -9.008 1.00 85.06 275 GLN A O 1
ATOM 2063 N N . ASN A 1 276 ? -26.620 -28.048 -7.230 1.00 88.94 276 ASN A N 1
ATOM 2064 C CA . ASN A 1 276 ? -25.481 -27.167 -7.482 1.00 88.94 276 ASN A CA 1
ATOM 2065 C C . ASN A 1 276 ? -24.391 -27.385 -6.427 1.00 88.94 276 ASN A C 1
ATOM 2067 O O . ASN A 1 276 ? -24.682 -27.743 -5.287 1.00 88.94 276 ASN A O 1
ATOM 2071 N N . GLY A 1 277 ? -23.144 -27.140 -6.819 1.00 86.75 277 GLY A N 1
ATOM 2072 C CA . GLY A 1 277 ? -21.994 -27.093 -5.926 1.00 86.75 277 GLY A CA 1
ATOM 2073 C C . GLY A 1 277 ? -21.943 -25.807 -5.098 1.00 86.75 277 GLY A C 1
ATOM 2074 O O . GLY A 1 277 ? -22.950 -25.130 -4.874 1.00 86.75 277 GLY A O 1
ATOM 2075 N N . MET A 1 278 ? -20.738 -25.490 -4.633 1.00 85.19 278 MET A N 1
ATOM 2076 C CA . MET A 1 278 ? -20.458 -24.342 -3.778 1.00 85.19 278 MET A CA 1
ATOM 2077 C C . MET A 1 278 ? -20.437 -23.029 -4.573 1.00 85.19 278 MET A C 1
ATOM 2079 O O . MET A 1 278 ? -19.894 -22.956 -5.677 1.00 85.19 278 MET A O 1
ATOM 2083 N N . VAL A 1 279 ? -21.009 -21.980 -3.982 1.00 93.19 279 VAL A N 1
ATOM 2084 C CA . VAL A 1 279 ? -20.977 -20.606 -4.500 1.00 93.19 279 VAL A CA 1
ATOM 2085 C C . VAL A 1 279 ? -20.458 -19.677 -3.399 1.00 93.19 279 VAL A C 1
ATOM 2087 O O . VAL A 1 279 ? -20.882 -19.797 -2.251 1.00 93.19 279 VAL A O 1
ATOM 2090 N N . LYS A 1 280 ? -19.551 -18.748 -3.725 1.00 94.50 280 LYS A N 1
ATOM 2091 C CA . LYS A 1 280 ? -19.003 -17.760 -2.777 1.00 94.50 280 LYS A CA 1
ATOM 2092 C C . LYS A 1 280 ? -19.104 -16.347 -3.349 1.00 94.50 280 LYS A C 1
ATOM 2094 O O . LYS A 1 280 ? -18.403 -16.015 -4.300 1.00 94.50 280 LYS A O 1
ATOM 2099 N N . ILE A 1 281 ? -19.972 -15.523 -2.774 1.00 97.19 281 ILE A N 1
ATOM 2100 C CA . ILE A 1 281 ? -20.197 -14.128 -3.175 1.00 97.19 281 ILE A CA 1
ATOM 2101 C C . ILE A 1 281 ? -19.741 -13.204 -2.044 1.00 97.19 281 ILE A C 1
ATOM 2103 O O . ILE A 1 281 ? -20.049 -13.460 -0.880 1.00 97.19 281 ILE A O 1
ATOM 2107 N N . ASP A 1 282 ? -19.034 -12.134 -2.389 1.00 92.88 282 ASP A N 1
ATOM 2108 C CA . ASP A 1 282 ? -18.421 -11.193 -1.453 1.00 92.88 282 ASP A CA 1
ATOM 2109 C C . ASP A 1 282 ? -18.562 -9.740 -1.954 1.00 92.88 282 ASP A C 1
ATOM 2111 O O . ASP A 1 282 ? -18.413 -9.458 -3.144 1.00 92.88 282 ASP A O 1
ATOM 2115 N N . GLY A 1 283 ? -18.888 -8.811 -1.056 1.00 91.69 283 GLY A N 1
ATOM 2116 C CA . GLY A 1 283 ? -19.063 -7.386 -1.352 1.00 91.69 283 GLY A CA 1
ATOM 2117 C C . GLY A 1 283 ? -20.307 -7.091 -2.198 1.00 91.69 283 GLY A C 1
ATOM 2118 O O . GLY A 1 283 ? -20.203 -6.801 -3.389 1.00 91.69 283 GLY A O 1
ATOM 2119 N N . VAL A 1 284 ? -21.496 -7.132 -1.590 1.00 97.69 284 VAL A N 1
ATOM 2120 C CA . VAL A 1 284 ? -22.789 -6.891 -2.258 1.00 97.69 284 VAL A CA 1
ATOM 2121 C C . VAL A 1 284 ? -23.384 -5.554 -1.809 1.00 97.69 284 VAL A C 1
ATOM 2123 O O . VAL A 1 284 ? -23.976 -5.469 -0.735 1.00 97.69 284 VAL A O 1
ATOM 2126 N N . LYS A 1 285 ? -23.293 -4.502 -2.633 1.00 96.75 285 LYS A N 1
ATOM 2127 C CA . LYS A 1 285 ? -23.816 -3.163 -2.301 1.00 96.75 285 LYS A CA 1
ATOM 2128 C C . LYS A 1 285 ? -25.052 -2.800 -3.128 1.00 96.75 285 LYS A C 1
ATOM 2130 O O . LYS A 1 285 ? -24.983 -2.642 -4.344 1.00 96.75 285 LYS A O 1
ATOM 2135 N N . ALA A 1 286 ? -26.188 -2.619 -2.456 1.00 96.38 286 ALA A N 1
ATOM 2136 C CA . ALA A 1 286 ? -27.480 -2.348 -3.083 1.00 96.38 286 ALA A CA 1
ATOM 2137 C C . ALA A 1 286 ? -28.051 -0.996 -2.624 1.00 96.38 286 ALA A C 1
ATOM 2139 O O . ALA A 1 286 ? -28.431 -0.834 -1.468 1.00 96.38 286 ALA A O 1
ATOM 2140 N N . LYS A 1 287 ? -28.134 -0.013 -3.523 1.00 96.00 287 LYS A N 1
ATOM 2141 C CA . LYS A 1 287 ? -28.657 1.332 -3.243 1.00 96.00 287 LYS A CA 1
ATOM 2142 C C . LYS A 1 287 ? -30.064 1.496 -3.810 1.00 96.00 287 LYS A C 1
ATOM 2144 O O . LYS A 1 287 ? -30.289 1.295 -4.999 1.00 96.00 287 LYS A O 1
ATOM 2149 N N . SER A 1 288 ? -31.023 1.868 -2.970 1.00 93.75 288 SER A N 1
ATOM 2150 C CA . SER A 1 288 ? -32.434 2.032 -3.321 1.00 93.75 288 SER A CA 1
ATOM 2151 C C . SER A 1 288 ? -32.970 0.863 -4.165 1.00 93.75 288 SER A C 1
ATOM 2153 O O . SER A 1 288 ? -33.661 1.079 -5.154 1.00 93.75 288 SER A O 1
ATOM 2155 N N . CYS A 1 289 ? -32.608 -0.377 -3.828 1.00 93.25 289 CYS A N 1
ATOM 2156 C CA . CYS A 1 289 ? -33.075 -1.585 -4.520 1.00 93.25 289 CYS A CA 1
ATOM 2157 C C . CYS A 1 289 ? -34.194 -2.259 -3.729 1.00 93.25 289 CYS A C 1
ATOM 2159 O O . CYS A 1 289 ? -34.296 -2.046 -2.522 1.00 93.25 289 CYS A O 1
ATOM 2161 N N . ALA A 1 290 ? -35.026 -3.082 -4.376 1.00 91.25 290 ALA A N 1
ATOM 2162 C CA . ALA A 1 290 ? -36.121 -3.741 -3.661 1.00 91.25 290 ALA A CA 1
ATOM 2163 C C . ALA A 1 290 ? -35.587 -4.735 -2.612 1.00 91.25 290 ALA A C 1
ATOM 2165 O O . ALA A 1 290 ? -36.068 -4.734 -1.488 1.00 91.25 290 ALA A O 1
ATOM 2166 N N . TRP A 1 291 ? -34.559 -5.520 -2.938 1.00 92.94 291 TRP A N 1
ATOM 2167 C CA . TRP A 1 291 ? -33.810 -6.344 -1.977 1.00 92.94 291 TRP A CA 1
ATOM 2168 C C . TRP A 1 291 ? -32.312 -6.285 -2.286 1.00 92.94 291 TRP A C 1
ATOM 2170 O O . TRP A 1 291 ? -31.961 -6.185 -3.458 1.00 92.94 291 TRP A O 1
ATOM 2180 N N . ALA A 1 292 ? -31.405 -6.417 -1.317 1.00 94.81 292 ALA A N 1
ATOM 2181 C CA . ALA A 1 292 ? -29.982 -6.605 -1.640 1.00 94.81 292 ALA A CA 1
ATOM 2182 C C . ALA A 1 292 ? -29.708 -8.030 -2.142 1.00 94.81 292 ALA A C 1
ATOM 2184 O O . ALA A 1 292 ? -29.102 -8.202 -3.201 1.00 94.81 292 ALA A O 1
ATOM 2185 N N . VAL A 1 293 ? -30.239 -9.032 -1.433 1.00 96.31 293 VAL A N 1
ATOM 2186 C CA . VAL A 1 293 ? -30.113 -10.458 -1.770 1.00 96.31 293 VAL A CA 1
ATOM 2187 C C . VAL A 1 293 ? -31.480 -11.145 -1.704 1.00 96.31 293 VAL A C 1
ATOM 2189 O O . VAL A 1 293 ? -32.268 -10.897 -0.788 1.00 96.31 293 VAL A O 1
ATOM 2192 N N . LYS A 1 294 ? -31.775 -12.043 -2.651 1.00 92.94 294 LYS A N 1
ATOM 2193 C CA . LYS A 1 294 ? -32.989 -12.881 -2.647 1.00 92.94 294 LYS A CA 1
ATOM 2194 C C . LYS A 1 294 ? -32.652 -14.353 -2.854 1.00 92.94 294 LYS A C 1
ATOM 2196 O O . LYS A 1 294 ? -31.987 -14.693 -3.826 1.00 92.94 294 LYS A O 1
ATOM 2201 N N . MET A 1 295 ? -33.178 -15.218 -1.993 1.00 92.12 295 MET A N 1
ATOM 2202 C CA . MET A 1 295 ? -32.960 -16.669 -2.030 1.00 92.12 295 MET A CA 1
ATOM 2203 C C . MET A 1 295 ? -34.293 -17.426 -2.075 1.00 92.12 295 MET A C 1
ATOM 2205 O O . MET A 1 295 ? -35.318 -16.905 -1.625 1.00 92.12 295 MET A O 1
ATOM 2209 N N . GLY A 1 296 ? -34.290 -18.642 -2.626 1.00 87.75 296 GLY A N 1
ATOM 2210 C CA . GLY A 1 296 ? -35.482 -19.484 -2.760 1.00 87.75 296 GLY A CA 1
ATOM 2211 C C . GLY A 1 296 ? -35.217 -20.974 -2.535 1.00 87.75 296 GLY A C 1
ATOM 2212 O O . GLY A 1 296 ? -34.129 -21.474 -2.814 1.00 87.75 296 GLY A O 1
ATOM 2213 N N . SER A 1 297 ? -36.247 -21.682 -2.074 1.00 81.81 297 SER A N 1
ATOM 2214 C CA . SER A 1 297 ? -36.264 -23.104 -1.693 1.00 81.81 297 SER A CA 1
ATOM 2215 C C . SER A 1 297 ? -36.153 -24.118 -2.841 1.00 81.81 297 SER A C 1
ATOM 2217 O O . SER A 1 297 ? -36.234 -25.324 -2.619 1.00 81.81 297 SER A O 1
ATOM 2219 N N . GLY A 1 298 ? -36.013 -23.634 -4.076 1.00 79.25 298 GLY A N 1
ATOM 2220 C CA . GLY A 1 298 ? -36.211 -24.436 -5.279 1.00 79.25 298 GLY A CA 1
ATOM 2221 C C . GLY A 1 298 ? -37.676 -24.818 -5.505 1.00 79.25 298 GLY A C 1
ATOM 2222 O O . GLY A 1 298 ? -38.530 -24.679 -4.631 1.00 79.25 298 GLY A O 1
ATOM 2223 N N . PHE A 1 299 ? -38.005 -25.243 -6.724 1.00 75.75 299 PHE A N 1
ATOM 2224 C CA . PHE A 1 299 ? -39.351 -25.706 -7.054 1.00 75.75 299 PHE A CA 1
ATOM 2225 C C . PHE A 1 299 ? -39.351 -26.590 -8.299 1.00 75.75 299 PHE A C 1
ATOM 2227 O O . PHE A 1 299 ? -38.675 -26.322 -9.293 1.00 75.75 299 PHE A O 1
ATOM 2234 N N . VAL A 1 300 ? -40.192 -27.617 -8.263 1.00 75.94 300 VAL A N 1
ATOM 2235 C CA . VAL A 1 300 ? -40.522 -28.427 -9.434 1.00 75.94 300 VAL A CA 1
ATOM 2236 C C . VAL A 1 300 ? -41.605 -27.690 -10.229 1.00 75.94 300 VAL A C 1
ATOM 2238 O O . VAL A 1 300 ? -42.563 -27.172 -9.653 1.00 75.94 300 VAL A O 1
ATOM 2241 N N . GLU A 1 301 ? -41.468 -27.597 -11.554 1.00 72.69 301 GLU A N 1
ATOM 2242 C CA . GLU A 1 301 ? -42.540 -27.049 -12.391 1.00 72.69 301 GLU A CA 1
ATOM 2243 C C . GLU A 1 301 ? -43.804 -27.915 -12.298 1.00 72.69 301 GLU A C 1
ATOM 2245 O O . GLU A 1 301 ? -43.718 -29.139 -12.323 1.00 72.69 301 GLU A O 1
ATOM 2250 N N . LYS A 1 302 ? -44.992 -27.294 -12.325 1.00 74.56 302 LYS A N 1
ATOM 2251 C CA . LYS A 1 302 ? -46.282 -27.998 -12.195 1.00 74.56 302 LYS A CA 1
ATOM 2252 C C . LYS A 1 302 ? -46.502 -29.156 -13.193 1.00 74.56 302 LYS A C 1
ATOM 2254 O O . LYS A 1 302 ? -47.258 -30.076 -12.914 1.00 74.56 302 LYS A O 1
ATOM 2259 N N . LYS A 1 303 ? -45.826 -29.144 -14.347 1.00 74.44 303 LYS A N 1
ATOM 2260 C CA . LYS A 1 303 ? -45.860 -30.233 -15.347 1.00 74.44 303 LYS A CA 1
ATOM 2261 C C . LYS A 1 303 ? -45.095 -31.507 -14.929 1.00 74.44 303 LYS A C 1
ATOM 2263 O O . LYS A 1 303 ? -45.218 -32.522 -15.601 1.00 74.44 303 LYS A O 1
ATOM 2268 N N . HIS A 1 304 ? -44.309 -31.431 -13.855 1.00 73.75 304 HIS A N 1
ATOM 2269 C CA . HIS A 1 304 ? -43.512 -32.511 -13.258 1.00 73.75 304 HIS A CA 1
ATOM 2270 C C . HIS A 1 304 ? -43.899 -32.766 -11.783 1.00 73.75 304 HIS A C 1
ATOM 2272 O O . HIS A 1 304 ? -43.233 -33.518 -11.078 1.00 73.75 304 HIS A O 1
ATOM 2278 N N . GLU A 1 305 ? -44.961 -32.120 -11.293 1.00 72.44 305 GLU A N 1
ATOM 2279 C CA . GLU A 1 305 ? -45.444 -32.224 -9.913 1.00 72.44 305 GLU A CA 1
ATOM 2280 C C . GLU A 1 305 ? -45.988 -33.643 -9.657 1.00 72.44 305 GLU A C 1
ATOM 2282 O O . GLU A 1 305 ? -47.046 -34.011 -10.164 1.00 72.44 305 GLU A O 1
ATOM 2287 N N . GLY A 1 306 ? -45.229 -34.452 -8.907 1.00 69.75 306 GLY A N 1
ATOM 2288 C CA . GLY A 1 306 ? -45.532 -35.863 -8.628 1.00 69.75 306 GLY A CA 1
ATOM 2289 C C . GLY A 1 306 ? -44.687 -36.890 -9.398 1.00 69.75 306 GLY A C 1
ATOM 2290 O O . GLY A 1 306 ? -44.791 -38.078 -9.102 1.00 69.75 306 GLY A O 1
ATOM 2291 N N . ASP A 1 307 ? -43.828 -36.473 -10.336 1.00 74.50 307 ASP A N 1
ATOM 2292 C CA . ASP A 1 307 ? -42.836 -37.364 -10.959 1.00 74.50 307 ASP A CA 1
ATOM 2293 C C . ASP A 1 307 ? -41.607 -37.501 -10.031 1.00 74.50 307 ASP A C 1
ATOM 2295 O O . ASP A 1 307 ? -40.929 -36.500 -9.782 1.00 74.50 307 ASP A O 1
ATOM 2299 N N . PRO A 1 308 ? -41.275 -38.707 -9.523 1.00 73.12 308 PRO A N 1
ATOM 2300 C CA . PRO A 1 308 ? -40.170 -38.902 -8.581 1.00 73.12 308 PRO A CA 1
ATOM 2301 C C . PRO A 1 308 ? -38.779 -38.609 -9.168 1.00 73.12 308 PRO A C 1
ATOM 2303 O O . PRO A 1 308 ? -37.815 -38.540 -8.406 1.00 73.12 308 PRO A O 1
ATOM 2306 N N . LYS A 1 309 ? -38.647 -38.413 -10.489 1.00 68.19 309 LYS A N 1
ATOM 2307 C CA . LYS A 1 309 ? -37.406 -37.918 -11.109 1.00 68.19 309 LYS A CA 1
ATOM 2308 C C . LYS A 1 309 ? -37.148 -36.436 -10.812 1.00 68.19 309 LYS A C 1
ATOM 2310 O O . LYS A 1 309 ? -36.002 -36.001 -10.843 1.00 68.19 309 LYS A O 1
ATOM 2315 N N . PHE A 1 310 ? -38.181 -35.645 -10.515 1.00 72.62 310 PHE A N 1
ATOM 2316 C CA . PHE A 1 310 ? -38.048 -34.201 -10.331 1.00 72.62 310 PHE A CA 1
ATOM 2317 C C . PHE A 1 310 ? -38.201 -33.805 -8.861 1.00 72.62 310 PHE A C 1
ATOM 2319 O O . PHE A 1 310 ? -39.272 -33.889 -8.267 1.00 72.62 310 PHE A O 1
ATOM 2326 N N . ARG A 1 311 ? -37.106 -33.302 -8.288 1.00 79.12 311 ARG A N 1
ATOM 2327 C CA . ARG A 1 311 ? -37.016 -32.782 -6.915 1.00 79.12 311 ARG A CA 1
ATOM 2328 C C . ARG A 1 311 ? -36.640 -31.295 -6.916 1.00 79.12 311 ARG A C 1
ATOM 2330 O O . ARG A 1 311 ? -36.033 -30.842 -7.890 1.00 79.12 311 ARG A O 1
ATOM 2337 N N . PRO A 1 312 ? -36.958 -30.533 -5.852 1.00 83.00 312 PRO A N 1
ATOM 2338 C CA . PRO A 1 312 ? -36.450 -29.176 -5.682 1.00 83.00 312 PRO A CA 1
ATOM 2339 C C . PRO A 1 312 ? -34.918 -29.126 -5.762 1.00 83.00 312 PRO A C 1
ATOM 2341 O O . PRO A 1 312 ? -34.215 -30.004 -5.250 1.00 83.00 312 PRO A O 1
ATOM 2344 N N . GLY A 1 313 ? -34.407 -28.101 -6.437 1.00 85.50 313 GLY A N 1
ATOM 2345 C CA . GLY A 1 313 ? -32.982 -27.821 -6.522 1.00 85.50 313 GLY A CA 1
ATOM 2346 C C . GLY A 1 313 ? -32.437 -27.218 -5.230 1.00 85.50 313 GLY A C 1
ATOM 2347 O O . GLY A 1 313 ? -33.178 -26.683 -4.408 1.00 85.50 313 GLY A O 1
ATOM 2348 N N . ARG A 1 314 ? -31.114 -27.281 -5.067 1.00 89.44 314 ARG A N 1
ATOM 2349 C CA . ARG A 1 314 ? -30.396 -26.609 -3.974 1.00 89.44 314 ARG A CA 1
ATOM 2350 C C . ARG A 1 314 ? -28.975 -26.222 -4.368 1.00 89.44 314 ARG A C 1
ATOM 2352 O O . ARG A 1 314 ? -28.442 -26.747 -5.348 1.00 89.44 314 ARG A O 1
ATOM 2359 N N . PHE A 1 315 ? -28.373 -25.318 -3.601 1.00 91.38 315 PHE A N 1
ATOM 2360 C CA . PHE A 1 315 ? -26.922 -25.109 -3.592 1.00 91.38 315 PHE A CA 1
ATOM 2361 C C . PHE A 1 315 ? -26.265 -25.974 -2.514 1.00 91.38 315 PHE A C 1
ATOM 2363 O O . PHE A 1 315 ? -26.953 -26.460 -1.614 1.00 91.38 315 PHE A O 1
ATOM 2370 N N . ALA A 1 316 ? -24.955 -26.194 -2.624 1.00 86.62 316 ALA A N 1
ATOM 2371 C CA . ALA A 1 316 ? -24.225 -26.964 -1.626 1.00 86.62 316 ALA A CA 1
ATOM 2372 C C . ALA A 1 316 ? -24.171 -26.215 -0.289 1.00 86.62 316 ALA A C 1
ATOM 2374 O O . ALA A 1 316 ? -24.006 -24.989 -0.251 1.00 86.62 316 ALA A O 1
ATOM 2375 N N . ASP A 1 317 ? -24.284 -26.970 0.799 1.00 78.31 317 ASP A N 1
ATOM 2376 C CA . ASP A 1 317 ? -24.146 -26.469 2.161 1.00 78.31 317 ASP A CA 1
ATOM 2377 C C . ASP A 1 317 ? -22.731 -25.877 2.344 1.00 78.31 317 ASP A C 1
ATOM 2379 O O . ASP A 1 317 ? -21.743 -26.456 1.890 1.00 78.31 317 ASP A O 1
ATOM 2383 N N . GLY A 1 318 ? -22.634 -24.674 2.923 1.00 72.00 318 GLY A N 1
ATOM 2384 C CA . GLY A 1 318 ? -21.403 -23.862 2.899 1.00 72.00 318 GLY A CA 1
ATOM 2385 C C . GLY A 1 318 ? -21.313 -22.846 1.747 1.00 72.00 318 GLY A C 1
ATOM 2386 O O . GLY A 1 318 ? -20.319 -22.132 1.635 1.00 72.00 318 GLY A O 1
ATOM 2387 N N . THR A 1 319 ? -22.353 -22.721 0.916 1.00 88.50 319 THR A N 1
ATOM 2388 C CA . THR A 1 319 ? -22.522 -21.585 -0.009 1.00 88.50 319 THR A CA 1
ATOM 2389 C C . THR A 1 319 ? -22.614 -20.265 0.765 1.00 88.50 319 THR A C 1
ATOM 2391 O O . THR A 1 319 ? -23.447 -20.152 1.663 1.00 88.50 319 THR A O 1
ATOM 2394 N N . THR A 1 320 ? -21.801 -19.258 0.416 1.00 92.06 320 THR A N 1
ATOM 2395 C CA . THR A 1 320 ? -21.697 -17.989 1.164 1.00 92.06 320 THR A CA 1
ATOM 2396 C C . THR A 1 320 ? -22.136 -16.759 0.364 1.00 92.06 320 THR A C 1
ATOM 2398 O O . THR A 1 320 ? -21.739 -16.607 -0.793 1.00 92.06 320 THR A O 1
ATOM 2401 N N . VAL A 1 321 ? -22.829 -15.812 1.006 1.00 95.88 321 VAL A N 1
ATOM 2402 C CA . VAL A 1 321 ? -22.965 -14.420 0.527 1.00 95.88 321 VAL A CA 1
ATOM 2403 C C . VAL A 1 321 ? -22.562 -13.474 1.659 1.00 95.88 321 VAL A C 1
ATOM 2405 O O . VAL A 1 321 ? -23.170 -13.503 2.728 1.00 95.88 321 VAL A O 1
ATOM 2408 N N . LYS A 1 322 ? -21.519 -12.671 1.429 1.00 92.00 322 LYS A N 1
ATOM 2409 C CA . LYS A 1 322 ? -20.838 -11.862 2.449 1.00 92.00 322 LYS A CA 1
ATOM 2410 C C . LYS A 1 322 ? -20.765 -10.382 2.079 1.00 92.00 322 LYS A C 1
ATOM 2412 O O . LYS A 1 322 ? -20.909 -10.015 0.913 1.00 92.00 322 LYS A O 1
ATOM 2417 N N . ASN A 1 323 ? -20.492 -9.558 3.090 1.00 91.00 323 ASN A N 1
ATOM 2418 C CA . ASN A 1 323 ? -20.305 -8.106 3.007 1.00 91.00 323 ASN A CA 1
ATOM 2419 C C . ASN A 1 323 ? -21.466 -7.437 2.250 1.00 91.00 323 ASN A C 1
ATOM 2421 O O . ASN A 1 323 ? -21.288 -6.774 1.227 1.00 91.00 323 ASN A O 1
ATOM 2425 N N . ILE A 1 324 ? -22.682 -7.691 2.736 1.00 97.31 324 ILE A N 1
ATOM 2426 C CA . ILE A 1 324 ? -23.938 -7.215 2.161 1.00 97.31 324 ILE A CA 1
ATOM 2427 C C . ILE A 1 324 ? -24.284 -5.869 2.794 1.00 97.31 324 ILE A C 1
ATOM 2429 O O . ILE A 1 324 ? -24.424 -5.761 4.007 1.00 97.31 324 ILE A O 1
ATOM 2433 N N . HIS A 1 325 ? -24.474 -4.843 1.972 1.00 95.38 325 HIS A N 1
ATOM 2434 C CA . HIS A 1 325 ? -24.744 -3.489 2.435 1.00 95.38 325 HIS A CA 1
ATOM 2435 C C . HIS A 1 325 ? -25.860 -2.830 1.614 1.00 95.38 325 HIS A C 1
ATOM 2437 O O . HIS A 1 325 ? -25.693 -2.545 0.421 1.00 95.38 325 HIS A O 1
ATOM 2443 N N . ALA A 1 326 ? -27.004 -2.570 2.248 1.00 94.25 326 ALA A N 1
ATOM 2444 C CA . ALA A 1 326 ? -28.170 -1.973 1.603 1.00 94.25 326 ALA A CA 1
ATOM 2445 C C . ALA A 1 326 ? -28.409 -0.519 2.030 1.00 94.25 326 ALA A C 1
ATOM 2447 O O . ALA A 1 326 ? -28.896 -0.258 3.123 1.00 94.25 326 ALA A O 1
ATOM 2448 N N . ILE A 1 327 ? -28.163 0.436 1.135 1.00 95.06 327 ILE A N 1
ATOM 2449 C CA . ILE A 1 327 ? -28.629 1.814 1.336 1.00 95.06 327 ILE A CA 1
ATOM 2450 C C . ILE A 1 327 ? -30.080 1.852 0.864 1.00 95.06 327 ILE A C 1
ATOM 2452 O O . ILE A 1 327 ? -30.331 1.812 -0.340 1.00 95.06 327 ILE A O 1
ATOM 2456 N N . PHE A 1 328 ? -31.049 1.891 1.768 1.00 92.50 328 PHE A N 1
ATOM 2457 C CA . PHE A 1 328 ? -32.461 1.955 1.408 1.00 92.50 328 PHE A CA 1
ATOM 2458 C C . PHE A 1 328 ? -32.832 3.312 0.789 1.00 92.50 328 PHE A C 1
ATOM 2460 O O . PHE A 1 328 ? -32.259 4.353 1.103 1.00 92.50 328 PHE A O 1
ATOM 2467 N N . GLY A 1 329 ? -33.808 3.311 -0.121 1.00 89.75 329 GLY A N 1
ATOM 2468 C CA . GLY A 1 329 ? -34.249 4.530 -0.804 1.00 89.75 329 GLY A CA 1
ATOM 2469 C C . GLY A 1 329 ? -35.580 4.370 -1.529 1.00 89.75 329 GLY A C 1
ATOM 2470 O O . GLY A 1 329 ? -36.118 3.270 -1.622 1.00 89.75 329 GLY A O 1
ATOM 2471 N N . THR A 1 330 ? -36.135 5.479 -2.019 1.00 90.88 330 THR A N 1
ATOM 2472 C CA . THR A 1 330 ? -37.507 5.591 -2.557 1.00 90.88 330 THR A CA 1
ATOM 2473 C C . THR A 1 330 ? -37.644 5.287 -4.055 1.00 90.88 330 THR A C 1
ATOM 2475 O O . THR A 1 330 ? -38.682 5.604 -4.638 1.00 90.88 330 THR A O 1
ATOM 2478 N N . ASN A 1 331 ? -36.629 4.729 -4.721 1.00 90.50 331 ASN A N 1
ATOM 2479 C CA . ASN A 1 331 ? -36.588 4.538 -6.181 1.00 90.50 331 ASN A CA 1
ATOM 2480 C C . ASN A 1 331 ? -36.336 3.082 -6.638 1.00 90.50 331 ASN A C 1
ATOM 2482 O O . ASN A 1 331 ? -35.945 2.836 -7.781 1.00 90.50 331 ASN A O 1
ATOM 2486 N N . ALA A 1 332 ? -36.591 2.111 -5.759 1.00 90.44 332 ALA A N 1
ATOM 2487 C CA . ALA A 1 332 ? -36.496 0.684 -6.050 1.00 90.44 332 ALA A CA 1
ATOM 2488 C C . ALA A 1 332 ? -37.445 0.247 -7.167 1.00 90.44 332 ALA A C 1
ATOM 2490 O O . ALA A 1 332 ? -38.613 0.635 -7.184 1.00 90.44 332 ALA A O 1
ATOM 2491 N N . ALA A 1 333 ? -36.959 -0.610 -8.069 1.00 87.94 333 ALA A N 1
ATOM 2492 C CA . ALA A 1 333 ? -37.774 -1.255 -9.093 1.00 87.94 333 ALA A CA 1
ATOM 2493 C C . ALA A 1 333 ? -38.550 -2.434 -8.483 1.00 87.94 333 ALA A C 1
ATOM 2495 O O . ALA A 1 333 ? -38.083 -3.576 -8.467 1.00 87.94 333 ALA A O 1
ATOM 2496 N N . ILE A 1 334 ? -39.753 -2.165 -7.975 1.00 87.38 334 ILE A N 1
ATOM 2497 C CA . ILE A 1 334 ? -40.601 -3.169 -7.325 1.00 87.38 334 ILE A CA 1
ATOM 2498 C C . ILE A 1 334 ? -41.472 -3.846 -8.379 1.00 87.38 334 ILE A C 1
ATOM 2500 O O . ILE A 1 334 ? -42.398 -3.241 -8.912 1.00 87.38 334 ILE A O 1
ATOM 2504 N N . SER A 1 335 ? -41.205 -5.122 -8.668 1.00 81.44 335 SER A N 1
ATOM 2505 C CA . SER A 1 335 ? -42.074 -5.927 -9.537 1.00 81.44 335 SER A CA 1
ATOM 2506 C C . SER A 1 335 ? -43.494 -6.026 -8.967 1.00 81.44 335 SER A C 1
ATOM 2508 O O . SER A 1 335 ? -43.628 -6.247 -7.764 1.00 81.44 335 SER A O 1
ATOM 2510 N N . THR A 1 336 ? -44.540 -6.008 -9.798 1.00 75.06 336 THR A N 1
ATOM 2511 C CA . THR A 1 336 ? -45.950 -6.094 -9.348 1.00 75.06 336 THR A CA 1
ATOM 2512 C C . THR A 1 336 ? -46.253 -7.311 -8.461 1.00 75.06 336 THR A C 1
ATOM 2514 O O . THR A 1 336 ? -47.032 -7.216 -7.518 1.00 75.06 336 THR A O 1
ATOM 2517 N N . LYS A 1 337 ? -45.571 -8.444 -8.684 1.00 73.00 337 LYS A N 1
ATOM 2518 C CA . LYS A 1 337 ? -45.654 -9.654 -7.837 1.00 73.00 337 LYS A CA 1
ATOM 2519 C C . LYS A 1 337 ? -45.056 -9.501 -6.428 1.00 73.00 337 LYS A C 1
ATOM 2521 O O . LYS A 1 337 ? -45.288 -10.365 -5.594 1.00 73.00 337 LYS A O 1
ATOM 2526 N N . GLY A 1 338 ? -44.254 -8.465 -6.191 1.00 76.00 338 GLY A N 1
ATOM 2527 C CA . GLY A 1 338 ? -43.597 -8.155 -4.915 1.00 76.00 338 GLY A CA 1
ATOM 2528 C C . GLY A 1 338 ? -44.208 -6.959 -4.181 1.00 76.00 338 GLY A C 1
ATOM 2529 O O . GLY A 1 338 ? -43.648 -6.526 -3.182 1.00 76.00 338 GLY A O 1
ATOM 2530 N N . LEU A 1 339 ? -45.336 -6.423 -4.665 1.00 78.69 339 LEU A N 1
ATOM 2531 C CA . LEU A 1 339 ? -46.067 -5.336 -4.001 1.00 78.69 339 LEU A CA 1
ATOM 2532 C C . LEU A 1 339 ? -46.620 -5.750 -2.630 1.00 78.69 339 LEU A C 1
ATOM 2534 O O . LEU A 1 339 ? -46.660 -4.920 -1.729 1.00 78.69 339 LEU A O 1
ATOM 2538 N N . GLY A 1 340 ? -46.994 -7.025 -2.458 1.00 75.00 340 GLY A N 1
ATOM 2539 C CA . GLY A 1 340 ? -47.454 -7.573 -1.174 1.00 75.00 340 GLY A CA 1
ATOM 2540 C C . GLY A 1 340 ? -46.409 -7.469 -0.058 1.00 75.00 340 GLY A C 1
ATOM 2541 O O . GLY A 1 340 ? -46.763 -7.227 1.090 1.00 75.00 340 GLY A O 1
ATOM 2542 N N . SER A 1 341 ? -45.124 -7.560 -0.410 1.00 79.25 341 SER A N 1
ATOM 2543 C CA . SER A 1 341 ? -44.010 -7.458 0.535 1.00 79.25 341 SER A CA 1
ATOM 2544 C C . SER A 1 341 ? -43.714 -6.012 0.978 1.00 79.25 341 SER A C 1
ATOM 2546 O O . SER A 1 341 ? -42.915 -5.810 1.889 1.00 79.25 341 SER A O 1
ATOM 2548 N N . VAL A 1 342 ? -44.318 -4.994 0.343 1.00 84.88 342 VAL A N 1
ATOM 2549 C CA . VAL A 1 342 ? -44.178 -3.583 0.749 1.00 84.88 342 VAL A CA 1
ATOM 2550 C C . VAL A 1 342 ? -45.075 -3.329 1.967 1.00 84.88 342 VAL A C 1
ATOM 2552 O O . VAL A 1 342 ? -46.293 -3.519 1.853 1.00 84.88 342 VAL A O 1
ATOM 2555 N N . PRO A 1 343 ? -44.539 -2.876 3.120 1.00 81.06 343 PRO A N 1
ATOM 2556 C CA . PRO A 1 343 ? -45.361 -2.651 4.302 1.00 81.06 343 PRO A CA 1
ATOM 2557 C C . PRO A 1 343 ? -46.359 -1.514 4.069 1.00 81.06 343 PRO A C 1
ATOM 2559 O O . PRO A 1 343 ? -46.018 -0.471 3.503 1.00 81.06 343 PRO A O 1
ATOM 2562 N N . LYS A 1 344 ? -47.595 -1.700 4.549 1.00 78.81 344 LYS A N 1
ATOM 2563 C CA . LYS A 1 344 ? -48.731 -0.800 4.279 1.00 78.81 344 LYS A CA 1
ATOM 2564 C C . LYS A 1 344 ? -48.447 0.705 4.484 1.00 78.81 344 LYS A C 1
ATOM 2566 O O . LYS A 1 344 ? -48.847 1.469 3.604 1.00 78.81 344 LYS A O 1
ATOM 2571 N N . PRO A 1 345 ? -47.723 1.158 5.534 1.00 82.31 345 PRO A N 1
ATOM 2572 C CA . PRO A 1 345 ? -47.402 2.580 5.723 1.00 82.31 345 PRO A CA 1
ATOM 2573 C C . PRO A 1 345 ? -46.642 3.240 4.562 1.00 82.31 345 PRO A C 1
ATOM 2575 O O . PRO A 1 345 ? -46.769 4.450 4.367 1.00 82.31 345 PRO A O 1
ATOM 2578 N N . TYR A 1 346 ? -45.891 2.460 3.775 1.00 82.88 346 TYR A N 1
ATOM 2579 C CA . TYR A 1 346 ? -45.054 2.947 2.673 1.00 82.88 346 TYR A CA 1
ATOM 2580 C C . TYR A 1 346 ? -45.660 2.697 1.281 1.00 82.88 346 TYR A C 1
ATOM 2582 O O . TYR A 1 346 ? -45.047 3.045 0.273 1.00 82.88 346 TYR A O 1
ATOM 2590 N N . LEU A 1 347 ? -46.893 2.175 1.184 1.00 82.94 347 LEU A N 1
ATOM 2591 C CA . LEU A 1 347 ? -47.611 2.072 -0.100 1.00 82.94 347 LEU A CA 1
ATOM 2592 C C . LEU A 1 347 ? -47.841 3.453 -0.746 1.00 82.94 347 LEU A C 1
ATOM 2594 O O . LEU A 1 347 ? -47.876 3.568 -1.967 1.00 82.94 347 LEU A O 1
ATOM 2598 N N . LYS A 1 348 ? -47.909 4.518 0.066 1.00 81.12 348 LYS A N 1
ATOM 2599 C CA . LYS A 1 348 ? -47.944 5.923 -0.383 1.00 81.12 348 LYS A CA 1
ATOM 2600 C C . LYS A 1 348 ? -46.646 6.407 -1.049 1.00 81.12 348 LYS A C 1
ATOM 2602 O O . LYS A 1 348 ? -46.655 7.440 -1.707 1.00 81.12 348 LYS A O 1
ATOM 2607 N N . ASN A 1 349 ? -45.531 5.695 -0.862 1.00 85.19 349 ASN A N 1
ATOM 2608 C CA . ASN A 1 349 ? -44.232 6.009 -1.464 1.00 85.19 349 ASN A CA 1
ATOM 2609 C C . ASN A 1 349 ? -44.027 5.309 -2.821 1.00 85.19 349 ASN A C 1
ATOM 2611 O O . ASN A 1 349 ? -43.001 5.523 -3.472 1.00 85.19 349 ASN A O 1
ATOM 2615 N N . LEU A 1 350 ? -44.989 4.484 -3.249 1.00 88.19 350 LEU A N 1
ATOM 2616 C CA . LEU A 1 350 ? -45.036 3.916 -4.590 1.00 88.19 350 LEU A CA 1
ATOM 2617 C C . LEU A 1 350 ? -45.455 4.992 -5.604 1.00 88.19 350 LEU A C 1
ATOM 2619 O O . LEU A 1 350 ? -46.399 5.744 -5.369 1.00 88.19 350 LEU A O 1
ATOM 2623 N N . ARG A 1 351 ? -44.798 5.020 -6.763 1.00 88.75 351 ARG A N 1
ATOM 2624 C CA . ARG A 1 351 ? -45.173 5.835 -7.927 1.00 88.75 351 ARG A CA 1
ATOM 2625 C C . ARG A 1 351 ? -45.073 5.026 -9.216 1.00 88.75 351 ARG A C 1
ATOM 2627 O O . ARG A 1 351 ? -44.340 4.038 -9.292 1.00 88.75 351 ARG A O 1
ATOM 2634 N N . PHE A 1 352 ? -45.795 5.483 -10.230 1.00 81.81 352 PHE A N 1
ATOM 2635 C CA . PHE A 1 352 ? -45.740 4.943 -11.584 1.00 81.81 352 PHE A CA 1
ATOM 2636 C C . PHE A 1 352 ? -44.294 4.955 -12.109 1.00 81.81 352 PHE A C 1
ATOM 2638 O O . PHE A 1 352 ? -43.555 5.902 -11.839 1.00 81.81 352 PHE A O 1
ATOM 2645 N N . ASP A 1 353 ? -43.872 3.908 -12.826 1.00 77.94 353 ASP A N 1
ATOM 2646 C CA . ASP A 1 353 ? -42.574 3.915 -13.507 1.00 77.94 353 ASP A CA 1
ATOM 2647 C C . ASP A 1 353 ? -42.768 4.229 -14.988 1.00 77.94 353 ASP A C 1
ATOM 2649 O O . ASP A 1 353 ? -43.094 3.351 -15.786 1.00 77.94 353 ASP A O 1
ATOM 2653 N N . GLU A 1 354 ? -42.558 5.489 -15.356 1.00 67.00 354 GLU A N 1
ATOM 2654 C CA . GLU A 1 354 ? -42.639 5.966 -16.743 1.00 67.00 354 GLU A CA 1
ATOM 2655 C C . GLU A 1 354 ? -41.607 5.262 -17.646 1.00 67.00 354 GLU A C 1
ATOM 2657 O O . GLU A 1 354 ? -41.859 5.031 -18.828 1.00 67.00 354 GLU A O 1
ATOM 2662 N N . ASN A 1 355 ? -40.496 4.803 -17.057 1.00 64.44 355 ASN A N 1
ATOM 2663 C CA . ASN A 1 355 ? -39.457 4.024 -17.729 1.00 64.44 355 ASN A CA 1
ATOM 2664 C C . ASN A 1 355 ? -39.769 2.515 -17.813 1.00 64.44 355 ASN A C 1
ATOM 2666 O O . ASN A 1 355 ? -38.924 1.748 -18.276 1.00 64.44 355 ASN A O 1
ATOM 2670 N N . ASP A 1 356 ? -40.943 2.038 -17.380 1.00 68.25 356 ASP A N 1
ATOM 2671 C CA . ASP A 1 356 ? -41.401 0.675 -17.682 1.00 68.25 356 ASP A CA 1
ATOM 2672 C C . ASP A 1 356 ? -42.461 0.669 -18.790 1.00 68.25 356 ASP A C 1
ATOM 2674 O O . ASP A 1 356 ? -43.672 0.644 -18.553 1.00 68.25 356 ASP A O 1
ATOM 2678 N N . ARG A 1 357 ? -41.985 0.570 -20.036 1.00 60.06 357 ARG A N 1
ATOM 2679 C CA . ARG A 1 357 ? -42.815 0.401 -21.243 1.00 60.06 357 ARG A CA 1
ATOM 2680 C C . ARG A 1 357 ? -43.757 -0.827 -21.188 1.00 60.06 357 ARG A C 1
ATOM 2682 O O . ARG A 1 357 ? -44.630 -0.952 -22.041 1.00 60.06 357 ARG A O 1
ATOM 2689 N N . LYS A 1 358 ? -43.593 -1.741 -20.218 1.00 61.34 358 LYS A N 1
ATOM 2690 C CA . LYS A 1 358 ? -44.371 -2.983 -20.026 1.00 61.34 358 LYS A CA 1
ATOM 2691 C C . LYS A 1 358 ? -45.182 -3.024 -18.715 1.00 61.34 358 LYS A C 1
ATOM 2693 O O . LYS A 1 358 ? -45.880 -4.015 -18.507 1.00 61.34 358 LYS A O 1
ATOM 2698 N N . GLN A 1 359 ? -45.089 -2.005 -17.851 1.00 64.94 359 GLN A N 1
ATOM 2699 C CA . GLN A 1 359 ? -45.789 -1.879 -16.554 1.00 64.94 359 GLN A CA 1
ATOM 2700 C C . GLN A 1 359 ? -45.783 -3.153 -15.681 1.00 64.94 359 GLN A C 1
ATOM 2702 O O . GLN A 1 359 ? -46.801 -3.625 -15.170 1.00 64.94 359 GLN A O 1
ATOM 2707 N N . LYS A 1 360 ? -44.590 -3.728 -15.506 1.00 69.00 360 LYS A N 1
ATOM 2708 C CA . LYS A 1 360 ? -44.290 -4.861 -14.618 1.00 69.00 360 LYS A CA 1
ATOM 2709 C C . LYS A 1 360 ? -43.576 -4.439 -13.330 1.00 69.00 360 LYS A C 1
ATOM 2711 O O . LYS A 1 360 ? -43.553 -5.249 -12.399 1.00 69.00 360 LYS A O 1
ATOM 2716 N N . ARG A 1 361 ? -43.033 -3.218 -13.245 1.00 78.81 361 ARG A N 1
ATOM 2717 C CA . ARG A 1 361 ? -42.553 -2.565 -12.011 1.00 78.81 361 ARG A CA 1
ATOM 2718 C C . ARG A 1 361 ? -43.294 -1.260 -11.712 1.00 78.81 361 ARG A C 1
ATOM 2720 O O . ARG A 1 361 ? -43.823 -0.613 -12.606 1.00 78.81 361 ARG A O 1
ATOM 2727 N N . VAL A 1 362 ? -43.255 -0.872 -10.444 1.00 84.94 362 VAL A N 1
ATOM 2728 C CA . VAL A 1 362 ? -43.440 0.509 -9.975 1.00 84.94 362 VAL A CA 1
ATOM 2729 C C . VAL A 1 362 ? -42.124 0.987 -9.353 1.00 84.94 362 VAL A C 1
ATOM 2731 O O . VAL A 1 362 ? -41.279 0.157 -8.996 1.00 84.94 362 VAL A O 1
ATOM 2734 N N . ARG A 1 363 ? -41.940 2.301 -9.183 1.00 89.44 363 ARG A N 1
ATOM 2735 C CA . ARG A 1 363 ? -40.859 2.831 -8.335 1.00 89.44 363 ARG A CA 1
ATOM 2736 C C . ARG A 1 363 ? -41.360 2.961 -6.908 1.00 89.44 363 ARG A C 1
ATOM 2738 O O . ARG A 1 363 ? -42.460 3.457 -6.692 1.00 89.44 363 ARG A O 1
ATOM 2745 N N . GLY A 1 364 ? -40.569 2.533 -5.934 1.00 88.69 364 GLY A N 1
ATOM 2746 C CA . GLY A 1 364 ? -41.000 2.522 -4.538 1.00 88.69 364 GLY A CA 1
ATOM 2747 C C . GLY A 1 364 ? -39.853 2.449 -3.538 1.00 88.69 364 GLY A C 1
ATOM 2748 O O . GLY A 1 364 ? -38.690 2.556 -3.927 1.00 88.69 364 GLY A O 1
ATOM 2749 N N . PRO A 1 365 ? -40.160 2.282 -2.245 1.00 90.94 365 PRO A N 1
ATOM 2750 C CA . PRO A 1 365 ? -39.144 2.119 -1.220 1.00 90.94 365 PRO A CA 1
ATOM 2751 C C . PRO A 1 365 ? -38.429 0.764 -1.353 1.00 90.94 365 PRO A C 1
ATOM 2753 O O . PRO A 1 365 ? -39.002 -0.216 -1.834 1.00 90.94 365 PRO A O 1
ATOM 2756 N N . SER A 1 366 ? -37.185 0.681 -0.887 1.00 92.75 366 SER A N 1
ATOM 2757 C CA . SER A 1 366 ? -36.527 -0.604 -0.630 1.00 92.75 366 SER A CA 1
ATOM 2758 C C . SER A 1 366 ? -37.399 -1.497 0.257 1.00 92.75 366 SER A C 1
ATOM 2760 O O . SER A 1 366 ? -38.058 -1.007 1.170 1.00 92.75 366 SER A O 1
ATOM 2762 N N . ILE A 1 367 ? -37.447 -2.799 -0.030 1.00 90.06 367 ILE A N 1
ATOM 2763 C CA . ILE A 1 367 ? -38.327 -3.746 0.670 1.00 90.06 367 ILE A CA 1
ATOM 2764 C C . ILE A 1 367 ? -37.597 -4.432 1.829 1.00 90.06 367 ILE A C 1
ATOM 2766 O O . ILE A 1 367 ? -38.236 -4.726 2.831 1.00 90.06 367 ILE A O 1
ATOM 2770 N N . GLY A 1 368 ? -36.288 -4.674 1.716 1.00 88.69 368 GLY A N 1
ATOM 2771 C CA . GLY A 1 368 ? -35.465 -5.242 2.788 1.00 88.69 368 GLY A CA 1
ATOM 2772 C C . GLY A 1 368 ? -34.031 -5.544 2.353 1.00 88.69 368 GLY A C 1
ATOM 2773 O O . GLY A 1 368 ? -33.662 -5.300 1.203 1.00 88.69 368 GLY A O 1
ATOM 2774 N N . VAL A 1 369 ? -33.209 -6.091 3.253 1.00 92.69 369 VAL A N 1
ATOM 2775 C CA . VAL A 1 369 ? -31.807 -6.432 2.944 1.00 92.69 369 VAL A CA 1
ATOM 2776 C C . VAL A 1 369 ? -31.710 -7.817 2.304 1.00 92.69 369 VAL A C 1
ATOM 2778 O O . VAL A 1 369 ? -31.472 -7.920 1.099 1.00 92.69 369 VAL A O 1
ATOM 2781 N N . VAL A 1 370 ? -31.962 -8.886 3.063 1.00 94.38 370 VAL A N 1
ATOM 2782 C CA . VAL A 1 370 ? -31.874 -10.274 2.581 1.00 94.38 370 VAL A CA 1
ATOM 2783 C C . VAL A 1 370 ? -33.227 -10.964 2.735 1.00 94.38 370 VAL A C 1
ATOM 2785 O O . VAL A 1 370 ? -33.756 -11.054 3.840 1.00 94.38 370 VAL A O 1
ATOM 2788 N N . ARG A 1 371 ? -33.779 -11.501 1.640 1.00 91.38 371 ARG A N 1
ATOM 2789 C CA . ARG A 1 371 ? -34.959 -12.382 1.684 1.00 91.38 371 ARG A CA 1
ATOM 2790 C C . ARG A 1 371 ? -34.523 -13.838 1.628 1.00 91.38 371 ARG A C 1
ATOM 2792 O O . ARG A 1 371 ? -34.207 -14.342 0.547 1.00 91.38 371 ARG A O 1
ATOM 2799 N N . ASP A 1 372 ? -34.558 -14.513 2.768 1.00 90.38 372 ASP A N 1
ATOM 2800 C CA . ASP A 1 372 ? -34.340 -15.952 2.869 1.00 90.38 372 ASP A CA 1
ATOM 2801 C C . ASP A 1 372 ? -35.666 -16.705 2.671 1.00 90.38 372 ASP A C 1
ATOM 2803 O O . ASP A 1 372 ? -36.441 -16.954 3.596 1.00 90.38 372 ASP A O 1
ATOM 2807 N N . GLY A 1 373 ? -35.933 -17.050 1.410 1.00 86.81 373 GLY A N 1
ATOM 2808 C CA . GLY A 1 373 ? -37.031 -17.924 1.009 1.00 86.81 373 GLY A CA 1
ATOM 2809 C C . GLY A 1 373 ? -36.635 -19.395 0.874 1.00 86.81 373 GLY A C 1
ATOM 2810 O O . GLY A 1 373 ? -37.293 -20.094 0.109 1.00 86.81 373 GLY A O 1
ATOM 2811 N N . THR A 1 374 ? -35.560 -19.867 1.524 1.00 85.44 374 THR A N 1
ATOM 2812 C CA . THR A 1 374 ? -35.106 -21.271 1.410 1.00 85.44 374 THR A CA 1
ATOM 2813 C C . THR A 1 374 ? -36.008 -22.274 2.126 1.00 85.44 374 THR A C 1
ATOM 2815 O O . THR A 1 374 ? -35.963 -23.459 1.802 1.00 85.44 374 THR A O 1
ATOM 2818 N N . GLU A 1 375 ? -36.818 -21.832 3.093 1.00 79.94 375 GLU A N 1
ATOM 2819 C CA . GLU A 1 375 ? -37.659 -22.697 3.944 1.00 79.94 375 GLU A CA 1
ATOM 2820 C C . GLU A 1 375 ? -36.875 -23.855 4.612 1.00 79.94 375 GLU A C 1
ATOM 2822 O O . GLU A 1 375 ? -37.453 -24.881 4.955 1.00 79.94 375 GLU A O 1
ATOM 2827 N N . GLY A 1 376 ? -35.552 -23.703 4.790 1.00 78.44 376 GLY A N 1
ATOM 2828 C CA . GLY A 1 376 ? -34.665 -24.731 5.355 1.00 78.44 376 GLY A CA 1
ATOM 2829 C C . GLY A 1 376 ? -34.236 -25.846 4.388 1.00 78.44 376 GLY A C 1
ATOM 2830 O O . GLY A 1 376 ? -33.545 -26.768 4.806 1.00 78.44 376 GLY A O 1
ATOM 2831 N N . SER A 1 377 ? -34.605 -25.778 3.103 1.00 79.12 377 SER A N 1
ATOM 2832 C CA . SER A 1 377 ? -34.245 -26.793 2.088 1.00 79.12 377 SER A CA 1
ATOM 2833 C C . SER A 1 377 ? -32.745 -26.864 1.750 1.00 79.12 377 SER A C 1
ATOM 2835 O O . SER A 1 377 ? -32.270 -27.883 1.245 1.00 79.12 377 SER A O 1
ATOM 2837 N N . TRP A 1 378 ? -32.004 -25.787 2.019 1.00 88.12 378 TRP A N 1
ATOM 2838 C CA . TRP A 1 378 ? -30.543 -25.690 1.974 1.00 88.12 378 TRP A CA 1
ATOM 2839 C C . TRP A 1 378 ? -30.094 -24.500 2.825 1.00 88.12 378 TRP A C 1
ATOM 2841 O O . TRP A 1 378 ? -30.871 -23.561 3.012 1.00 88.12 378 TRP A O 1
ATOM 2851 N N . VAL A 1 379 ? -28.869 -24.540 3.361 1.00 83.31 379 VAL A N 1
ATOM 2852 C CA . VAL A 1 379 ? -28.400 -23.552 4.350 1.00 83.31 379 VAL A CA 1
ATOM 2853 C C . VAL A 1 379 ? -27.344 -22.611 3.746 1.00 83.31 379 VAL A C 1
ATOM 2855 O O . VAL A 1 379 ? -26.166 -22.973 3.679 1.00 83.31 379 VAL A O 1
ATOM 2858 N N . PRO A 1 380 ? -27.729 -21.396 3.304 1.00 85.81 380 PRO A N 1
ATOM 2859 C CA . PRO A 1 380 ? -26.783 -20.353 2.927 1.00 85.81 380 PRO A CA 1
ATOM 2860 C C . PRO A 1 380 ? -26.106 -19.746 4.160 1.00 85.81 380 PRO A C 1
ATOM 2862 O O . PRO A 1 380 ? -26.763 -19.363 5.128 1.00 85.81 380 PRO A O 1
ATOM 2865 N N . VAL A 1 381 ? -24.790 -19.572 4.083 1.00 89.06 381 VAL A N 1
ATOM 2866 C CA . VAL A 1 381 ? -24.011 -18.771 5.029 1.00 89.06 381 VAL A CA 1
ATOM 2867 C C . VAL A 1 381 ? -24.124 -17.307 4.607 1.00 89.06 381 VAL A C 1
ATOM 2869 O O . VAL A 1 381 ? -23.461 -16.854 3.672 1.00 89.06 381 VAL A O 1
ATOM 2872 N N . ILE A 1 382 ? -25.008 -16.578 5.280 1.00 91.12 382 ILE A N 1
ATOM 2873 C CA . ILE A 1 382 ? -25.144 -15.129 5.144 1.00 91.12 382 ILE A CA 1
ATOM 2874 C C . ILE A 1 382 ? -24.353 -14.475 6.271 1.00 91.12 382 ILE A C 1
ATOM 2876 O O . ILE A 1 382 ? -24.653 -14.705 7.438 1.00 91.12 382 ILE A O 1
ATOM 2880 N N . GLU A 1 383 ? -23.357 -13.670 5.917 1.00 87.06 383 GLU A N 1
ATOM 2881 C CA . GLU A 1 383 ? -22.505 -12.951 6.868 1.00 87.06 383 GLU A CA 1
ATOM 2882 C C . GLU A 1 383 ? -22.448 -11.463 6.520 1.00 87.06 383 GLU A C 1
ATOM 2884 O O . GLU A 1 383 ? -22.632 -11.077 5.361 1.00 87.06 383 GLU A O 1
ATOM 2889 N N . ASN A 1 384 ? -22.105 -10.640 7.515 1.00 73.06 384 ASN A N 1
ATOM 2890 C CA . ASN A 1 384 ? -21.709 -9.248 7.326 1.00 73.06 384 ASN A CA 1
ATOM 2891 C C . ASN A 1 384 ? -22.817 -8.416 6.643 1.00 73.06 384 ASN A C 1
ATOM 2893 O O . ASN A 1 384 ? -22.609 -7.848 5.568 1.00 73.06 384 ASN A O 1
ATOM 2897 N N . VAL A 1 385 ? -24.016 -8.401 7.239 1.00 88.56 385 VAL A N 1
ATOM 2898 C CA . VAL A 1 385 ? -25.218 -7.738 6.700 1.00 88.56 385 VAL A CA 1
ATOM 2899 C C . VAL A 1 385 ? -25.435 -6.383 7.374 1.00 88.56 385 VAL A C 1
ATOM 2901 O O . VAL A 1 385 ? -25.644 -6.319 8.578 1.00 88.56 385 VAL A O 1
ATOM 2904 N N . SER A 1 386 ? -25.454 -5.310 6.586 1.00 84.69 386 SER A N 1
ATOM 2905 C CA . SER A 1 386 ? -25.671 -3.931 7.042 1.00 84.69 386 SER A CA 1
ATOM 2906 C C . SER A 1 386 ? -26.692 -3.191 6.170 1.00 84.69 386 SER A C 1
ATOM 2908 O O . SER A 1 386 ? -26.909 -3.534 4.999 1.00 84.69 386 SER A O 1
ATOM 2910 N N . CYS A 1 387 ? -27.314 -2.143 6.713 1.00 87.81 387 CYS A N 1
ATOM 2911 C CA . CYS A 1 387 ? -28.150 -1.230 5.937 1.00 87.81 387 CYS A CA 1
ATOM 2912 C C . CYS A 1 387 ? -28.246 0.177 6.535 1.00 87.81 387 CYS A C 1
ATOM 2914 O O . CYS A 1 387 ? -28.029 0.377 7.725 1.00 87.81 387 CYS A O 1
ATOM 2916 N N . GLU A 1 388 ? -28.644 1.131 5.697 1.00 88.38 388 GLU A N 1
ATOM 2917 C CA . GLU A 1 388 ? -28.925 2.525 6.054 1.00 88.38 388 GLU A CA 1
ATOM 2918 C C . GLU A 1 388 ? -30.337 2.892 5.565 1.00 88.38 388 GLU A C 1
ATOM 2920 O O . GLU A 1 388 ? -30.689 2.556 4.434 1.00 88.38 388 GLU A O 1
ATOM 2925 N N . GLY A 1 389 ? -31.143 3.613 6.354 1.00 78.94 389 GLY A N 1
ATOM 2926 C CA . GLY A 1 389 ? -32.463 4.116 5.936 1.00 78.94 389 GLY A CA 1
ATOM 2927 C C . GLY A 1 389 ? -33.652 3.435 6.628 1.00 78.94 389 GLY A C 1
ATOM 2928 O O . GLY A 1 389 ? -33.639 3.283 7.843 1.00 78.94 389 GLY A O 1
ATOM 2929 N N . PHE A 1 390 ? -34.710 3.094 5.873 1.00 69.75 390 PHE A N 1
ATOM 2930 C CA . PHE A 1 390 ? -36.012 2.657 6.420 1.00 69.75 390 PHE A CA 1
ATOM 2931 C C . PHE A 1 390 ? -35.939 1.547 7.485 1.00 69.75 390 PHE A C 1
ATOM 2933 O O . PHE A 1 390 ? -35.173 0.594 7.374 1.00 69.75 390 PHE A O 1
ATOM 2940 N N . GLU A 1 391 ? -36.832 1.642 8.467 1.00 71.62 391 GLU A N 1
ATOM 2941 C CA . GLU A 1 391 ? -36.840 0.896 9.737 1.00 71.62 391 GLU A CA 1
ATOM 2942 C C . GLU A 1 391 ? -37.434 -0.525 9.643 1.00 71.62 391 GLU A C 1
ATOM 2944 O O . GLU A 1 391 ? -37.849 -1.102 10.645 1.00 71.62 391 GLU A O 1
ATOM 2949 N N . TYR A 1 392 ? -37.527 -1.110 8.444 1.00 77.31 392 TYR A N 1
ATOM 2950 C CA . TYR A 1 392 ? -38.168 -2.412 8.237 1.00 77.31 392 TYR A CA 1
ATOM 2951 C C . TYR A 1 392 ? -37.322 -3.358 7.386 1.00 77.31 392 TYR A C 1
ATOM 2953 O O . TYR A 1 392 ? -36.635 -2.942 6.456 1.00 77.31 392 TYR A O 1
ATOM 2961 N N . ASN A 1 393 ? -37.398 -4.659 7.692 1.00 80.25 393 ASN A N 1
ATOM 2962 C CA . ASN A 1 393 ? -36.678 -5.725 6.984 1.00 80.25 393 ASN A CA 1
ATOM 2963 C C . ASN A 1 393 ? -35.154 -5.473 6.862 1.00 80.25 393 ASN A C 1
ATOM 2965 O O . ASN A 1 393 ? -34.526 -5.872 5.877 1.00 80.25 393 ASN A O 1
ATOM 2969 N N . GLN A 1 394 ? -34.566 -4.832 7.879 1.00 80.69 394 GLN A N 1
ATOM 2970 C CA . GLN A 1 394 ? -33.168 -4.372 7.972 1.00 80.69 394 GLN A CA 1
ATOM 2971 C C . GLN A 1 394 ? -32.105 -5.495 8.077 1.00 80.69 394 GLN A C 1
ATOM 2973 O O . GLN A 1 394 ? -30.957 -5.247 8.423 1.00 80.69 394 GLN A O 1
ATOM 2978 N N . GLY A 1 395 ? -32.452 -6.745 7.759 1.00 85.88 395 GLY A N 1
ATOM 2979 C CA . GLY A 1 395 ? -31.551 -7.892 7.887 1.00 85.88 395 GLY A CA 1
ATOM 2980 C C . GLY A 1 395 ? -32.028 -9.107 7.095 1.00 85.88 395 GLY A C 1
ATOM 2981 O O . GLY A 1 395 ? -32.546 -8.971 5.983 1.00 85.88 395 GLY A O 1
ATOM 2982 N N . VAL A 1 396 ? -31.855 -10.304 7.666 1.00 87.06 396 VAL A N 1
ATOM 2983 C CA . VAL A 1 396 ? -32.280 -11.574 7.055 1.00 87.06 396 VAL A CA 1
ATOM 2984 C C . VAL A 1 396 ? -33.731 -11.895 7.413 1.00 87.06 396 VAL A C 1
ATOM 2986 O O . VAL A 1 396 ? -34.028 -12.439 8.474 1.00 87.06 396 VAL A O 1
ATOM 2989 N N . VAL A 1 397 ? -34.646 -11.594 6.493 1.00 84.06 397 VAL A N 1
ATOM 2990 C CA . VAL A 1 397 ? -36.065 -11.951 6.602 1.00 84.06 397 VAL A CA 1
ATOM 2991 C C . VAL A 1 397 ? -36.241 -13.413 6.192 1.00 84.06 397 VAL A C 1
ATOM 2993 O O . VAL A 1 397 ? -36.189 -13.735 5.002 1.00 84.06 397 VAL A O 1
ATOM 2996 N N . LYS A 1 398 ? -36.428 -14.293 7.183 1.00 79.75 398 LYS A N 1
ATOM 2997 C CA . LYS A 1 398 ? -36.628 -15.738 6.996 1.00 79.75 398 LYS A CA 1
ATOM 2998 C C . LYS A 1 398 ? -38.098 -16.104 6.821 1.00 79.75 398 LYS A C 1
ATOM 3000 O O . LYS A 1 398 ? -38.921 -15.817 7.686 1.00 79.75 398 LYS A O 1
ATOM 3005 N N . GLY A 1 399 ? -38.389 -16.852 5.759 1.00 62.22 399 GLY A N 1
ATOM 3006 C CA . GLY A 1 399 ? -39.697 -17.458 5.524 1.00 62.22 399 GLY A CA 1
ATOM 3007 C C . GLY A 1 399 ? -40.769 -16.473 5.046 1.00 62.22 399 GLY A C 1
ATOM 3008 O O . GLY A 1 399 ? -40.613 -15.256 5.091 1.00 62.22 399 GLY A O 1
ATOM 3009 N N . GLY A 1 400 ? -41.870 -17.023 4.530 1.00 48.78 400 GLY A N 1
ATOM 3010 C CA . GLY A 1 400 ? -42.998 -16.232 4.037 1.00 48.78 400 GLY A CA 1
ATOM 3011 C C . GLY A 1 400 ? -43.529 -16.717 2.694 1.00 48.78 400 GLY A C 1
ATOM 3012 O O . GLY A 1 400 ? -43.228 -16.141 1.640 1.00 48.78 400 GLY A O 1
ATOM 3013 N N . LYS A 1 401 ? -44.417 -17.717 2.744 1.00 42.81 401 LYS A N 1
ATOM 3014 C CA . LYS A 1 401 ? -45.414 -17.943 1.689 1.00 42.81 401 LYS A CA 1
ATOM 3015 C C . LYS A 1 401 ? -46.454 -16.825 1.750 1.00 42.81 401 LYS A C 1
ATOM 3017 O O . LYS A 1 401 ? -47.584 -17.034 2.176 1.00 42.81 401 LYS A O 1
ATOM 3022 N N . GLU A 1 402 ? -46.064 -15.637 1.288 1.00 44.41 402 GLU A N 1
ATOM 3023 C CA . GLU A 1 402 ? -47.005 -14.620 0.816 1.00 44.41 402 GLU A CA 1
ATOM 3024 C C . GLU A 1 402 ? -47.826 -15.256 -0.315 1.00 44.41 402 GLU A C 1
ATOM 3026 O O . GLU A 1 402 ? -47.393 -15.318 -1.470 1.00 44.41 402 GLU A O 1
ATOM 3031 N N . GLY A 1 403 ? -48.982 -15.819 0.040 1.00 42.53 403 GLY A N 1
ATOM 3032 C CA . GLY A 1 403 ? -49.846 -16.583 -0.852 1.00 42.53 403 GLY A CA 1
ATOM 3033 C C . GLY A 1 403 ? -50.465 -15.691 -1.919 1.00 42.53 403 GLY A C 1
ATOM 3034 O O . GLY A 1 403 ? -51.600 -15.265 -1.761 1.00 42.53 403 GLY A O 1
ATOM 3035 N N . ARG A 1 404 ? -49.688 -15.390 -2.974 1.00 48.59 404 ARG A N 1
ATOM 3036 C CA . ARG A 1 404 ? -50.020 -14.520 -4.120 1.00 48.59 404 ARG A CA 1
ATOM 3037 C C . ARG A 1 404 ? -51.023 -13.419 -3.762 1.00 48.59 404 ARG A C 1
ATOM 3039 O O . ARG A 1 404 ? -52.114 -13.381 -4.328 1.00 48.59 404 ARG A O 1
ATOM 3046 N N . VAL A 1 405 ? -50.633 -12.531 -2.845 1.00 56.84 405 VAL A N 1
ATOM 3047 C CA . VAL A 1 405 ? -51.458 -11.381 -2.453 1.00 56.84 405 VAL A CA 1
ATOM 3048 C C . VAL A 1 405 ? -51.923 -10.667 -3.721 1.00 56.84 405 VAL A C 1
ATOM 3050 O O . VAL A 1 405 ? -51.094 -10.294 -4.560 1.00 56.84 405 VAL A O 1
ATOM 3053 N N . ASN A 1 406 ? -53.237 -10.512 -3.898 1.00 69.56 406 ASN A N 1
ATOM 3054 C CA . ASN A 1 406 ? -53.759 -9.801 -5.054 1.00 69.56 406 ASN A CA 1
ATOM 3055 C C . ASN A 1 406 ? -53.320 -8.340 -4.936 1.00 69.56 406 ASN A C 1
ATOM 3057 O O . ASN A 1 406 ? -53.806 -7.594 -4.090 1.00 69.56 406 ASN A O 1
ATOM 3061 N N . TRP A 1 407 ? -52.369 -7.926 -5.770 1.00 69.69 407 TRP A N 1
ATOM 3062 C CA . TRP A 1 407 ? -51.756 -6.604 -5.666 1.00 69.69 407 TRP A CA 1
ATOM 3063 C C . TRP A 1 407 ? -52.770 -5.464 -5.853 1.00 69.69 407 TRP A C 1
ATOM 3065 O O . TRP A 1 407 ? -52.548 -4.374 -5.334 1.00 69.69 407 TRP A O 1
ATOM 3075 N N . LYS A 1 408 ? -53.907 -5.718 -6.522 1.00 74.69 408 LYS A N 1
ATOM 3076 C CA . LYS A 1 408 ? -55.026 -4.768 -6.599 1.00 74.69 408 LYS A CA 1
ATOM 3077 C C . LYS A 1 408 ? -55.740 -4.583 -5.260 1.00 74.69 408 LYS A C 1
ATOM 3079 O O . LYS A 1 408 ? -56.085 -3.462 -4.913 1.00 74.69 408 LYS A O 1
ATOM 3084 N N . GLU A 1 409 ? -55.924 -5.659 -4.497 1.00 73.88 409 GLU A N 1
ATOM 3085 C CA . GLU A 1 409 ? -56.480 -5.604 -3.138 1.00 73.88 409 GLU A CA 1
ATOM 3086 C C . GLU A 1 409 ? -55.468 -4.990 -2.159 1.00 73.88 409 GLU A C 1
ATOM 3088 O O . GLU A 1 409 ? -55.840 -4.180 -1.317 1.00 73.88 409 GLU A O 1
ATOM 3093 N N . TRP A 1 410 ? -54.172 -5.298 -2.306 1.00 74.88 410 TRP A N 1
ATOM 3094 C CA . TRP A 1 410 ? -53.118 -4.724 -1.457 1.00 74.88 410 TRP A CA 1
ATOM 3095 C C . TRP A 1 410 ? -52.923 -3.219 -1.672 1.00 74.88 410 TRP A C 1
ATOM 3097 O O . TRP A 1 410 ? -52.664 -2.494 -0.716 1.00 74.88 410 TRP A O 1
ATOM 3107 N N . MET A 1 411 ? -53.076 -2.738 -2.911 1.00 75.81 411 MET A N 1
ATOM 3108 C CA . MET A 1 411 ? -53.034 -1.310 -3.252 1.00 75.81 411 MET A CA 1
ATOM 3109 C C . MET A 1 411 ? -54.420 -0.639 -3.261 1.00 75.81 411 MET A C 1
ATOM 3111 O O . MET A 1 411 ? -54.543 0.490 -3.748 1.00 75.81 411 MET A O 1
ATOM 3115 N N . ALA A 1 412 ? -55.467 -1.296 -2.749 1.00 77.75 412 ALA A N 1
ATOM 3116 C CA . ALA A 1 412 ? -56.814 -0.732 -2.711 1.00 77.75 412 ALA A CA 1
ATOM 3117 C C . ALA A 1 412 ? -56.833 0.608 -1.953 1.00 77.75 412 ALA A C 1
ATOM 3119 O O . ALA A 1 412 ? -56.202 0.766 -0.911 1.00 77.75 412 ALA A O 1
ATOM 3120 N N . GLY A 1 413 ? -57.530 1.602 -2.510 1.00 71.19 413 GLY A N 1
ATOM 3121 C CA . GLY A 1 413 ? -57.570 2.968 -1.973 1.00 71.19 413 GLY A CA 1
ATOM 3122 C C . GLY A 1 413 ? -56.360 3.852 -2.317 1.00 71.19 413 GLY A C 1
ATOM 3123 O O . GLY A 1 413 ? -56.456 5.067 -2.165 1.00 71.19 413 GLY A O 1
ATOM 3124 N N . THR A 1 414 ? -55.251 3.310 -2.838 1.00 77.75 414 THR A N 1
ATOM 3125 C CA . THR A 1 414 ? -54.104 4.145 -3.245 1.00 77.75 414 THR A CA 1
ATOM 3126 C C . THR A 1 414 ? -54.403 4.956 -4.521 1.00 77.75 414 THR A C 1
ATOM 3128 O O . THR A 1 414 ? -55.058 4.448 -5.439 1.00 77.75 414 THR A O 1
ATOM 3131 N N . PRO A 1 415 ? -53.875 6.191 -4.657 1.00 76.38 415 PRO A N 1
ATOM 3132 C CA . PRO A 1 415 ? -53.940 6.938 -5.918 1.00 76.38 415 PRO A CA 1
ATOM 3133 C C . PRO A 1 415 ? -53.242 6.211 -7.077 1.00 76.38 415 PRO A C 1
ATOM 3135 O O . PRO A 1 415 ? -53.719 6.257 -8.212 1.00 76.38 415 PRO A O 1
ATOM 3138 N N . LEU A 1 416 ? -52.149 5.492 -6.787 1.00 81.00 416 LEU A N 1
ATOM 3139 C CA . LEU A 1 416 ? -51.386 4.747 -7.787 1.00 81.00 416 LEU A CA 1
ATOM 3140 C C . LEU A 1 416 ? -52.200 3.614 -8.423 1.00 81.00 416 LEU A C 1
ATOM 3142 O O . LEU A 1 416 ? -52.091 3.412 -9.629 1.00 81.00 416 LEU A O 1
ATOM 3146 N N . LEU A 1 417 ? -53.054 2.912 -7.666 1.00 82.00 417 LEU A N 1
ATOM 3147 C CA . LEU A 1 417 ? -53.929 1.892 -8.250 1.00 82.00 417 LEU A CA 1
ATOM 3148 C C . LEU A 1 417 ? -54.829 2.499 -9.336 1.00 82.00 417 LEU A C 1
ATOM 3150 O O . LEU A 1 417 ? -54.886 1.957 -10.435 1.00 82.00 417 LEU A O 1
ATOM 3154 N N . LYS A 1 418 ? -55.439 3.667 -9.086 1.00 77.56 418 LYS A N 1
ATOM 3155 C CA . LYS A 1 418 ? -56.255 4.371 -10.093 1.00 77.56 418 LYS A CA 1
ATOM 3156 C C . LYS A 1 418 ? -55.439 4.789 -11.320 1.00 77.56 418 LYS A C 1
ATOM 3158 O O . LYS A 1 418 ? -55.929 4.660 -12.437 1.00 77.56 418 LYS A O 1
ATOM 3163 N N . GLN A 1 419 ? -54.198 5.250 -11.138 1.00 78.06 419 GLN A N 1
ATOM 3164 C CA . GLN A 1 419 ? -53.296 5.588 -12.250 1.00 78.06 419 GLN A CA 1
ATOM 3165 C C . GLN A 1 419 ? -52.935 4.352 -13.088 1.00 78.06 419 GLN A C 1
ATOM 3167 O O . GLN A 1 419 ? -53.035 4.386 -14.314 1.00 78.06 419 GLN A O 1
ATOM 3172 N N . MET A 1 420 ? -52.574 3.242 -12.438 1.00 76.94 420 MET A N 1
ATOM 3173 C CA . MET A 1 420 ? -52.262 1.979 -13.111 1.00 76.94 420 MET A CA 1
ATOM 3174 C C . MET A 1 420 ? -53.489 1.385 -13.808 1.00 76.94 420 MET A C 1
ATOM 3176 O O . MET A 1 420 ? -53.362 0.873 -14.914 1.00 76.94 420 MET A O 1
ATOM 3180 N N . GLU A 1 421 ? -54.680 1.468 -13.215 1.00 78.38 421 GLU A N 1
ATOM 3181 C CA . GLU A 1 421 ? -55.914 0.980 -13.839 1.00 78.38 421 GLU A CA 1
ATOM 3182 C C . GLU A 1 421 ? -56.372 1.860 -15.005 1.00 78.38 421 GLU A C 1
ATOM 3184 O O . GLU A 1 421 ? -56.766 1.315 -16.032 1.00 78.38 421 GLU A O 1
ATOM 3189 N N . ALA A 1 422 ? -56.231 3.187 -14.920 1.00 75.38 422 ALA A N 1
ATOM 3190 C CA . ALA A 1 422 ? -56.467 4.084 -16.052 1.00 75.38 422 ALA A CA 1
ATOM 3191 C C . ALA A 1 422 ? -55.467 3.842 -17.199 1.00 75.38 422 ALA A C 1
ATOM 3193 O O . ALA A 1 422 ? -55.858 3.808 -18.365 1.00 75.38 422 ALA A O 1
ATOM 3194 N N . PHE A 1 423 ? -54.187 3.607 -16.889 1.00 70.94 423 PHE A N 1
ATOM 3195 C CA . PHE A 1 423 ? -53.184 3.248 -17.894 1.00 70.94 423 PHE A CA 1
ATOM 3196 C C . PHE A 1 423 ? -53.465 1.875 -18.526 1.00 70.94 423 PHE A C 1
ATOM 3198 O O . PHE A 1 423 ? -53.394 1.734 -19.745 1.00 70.94 423 PHE A O 1
ATOM 3205 N N . LEU A 1 424 ? -53.835 0.871 -17.723 1.00 70.81 424 LEU A N 1
ATOM 3206 C CA . LEU A 1 424 ? -54.212 -0.459 -18.212 1.00 70.81 424 LEU A CA 1
ATOM 3207 C C . LEU A 1 424 ? -55.514 -0.432 -19.025 1.00 70.81 424 LEU A C 1
ATOM 3209 O O . LEU A 1 424 ? -55.620 -1.187 -19.985 1.00 70.81 424 LEU A O 1
ATOM 3213 N N . ALA A 1 425 ? -56.469 0.447 -18.707 1.00 69.31 425 ALA A N 1
ATOM 3214 C CA . ALA A 1 425 ? -57.648 0.688 -19.539 1.00 69.31 425 ALA A CA 1
ATOM 3215 C C . ALA A 1 425 ? -57.259 1.317 -20.888 1.00 69.31 425 ALA A C 1
ATOM 3217 O O . ALA A 1 425 ? -57.677 0.828 -21.931 1.00 69.31 425 ALA A O 1
ATOM 3218 N N . LYS A 1 426 ? -56.361 2.309 -20.893 1.00 66.69 426 LYS A N 1
ATOM 3219 C CA . LYS A 1 426 ? -55.837 2.928 -22.125 1.00 66.69 426 LYS A CA 1
ATOM 3220 C C . LYS A 1 426 ? -55.003 1.955 -22.979 1.00 66.69 426 LYS A C 1
ATOM 3222 O O . LYS A 1 426 ? -55.021 2.022 -24.210 1.00 66.69 426 LYS A O 1
ATOM 3227 N N . GLN A 1 427 ? -54.303 1.008 -22.344 1.00 61.97 427 GLN A N 1
ATOM 3228 C CA . GLN A 1 427 ? -53.687 -0.141 -23.023 1.00 61.97 427 GLN A CA 1
ATOM 3229 C C . GLN A 1 427 ? -54.707 -1.199 -23.472 1.00 61.97 427 GLN A C 1
ATOM 3231 O O . GLN A 1 427 ? -54.474 -1.857 -24.483 1.00 61.97 427 GLN A O 1
ATOM 3236 N N . ALA A 1 428 ? -55.845 -1.360 -22.792 1.00 57.62 428 ALA A N 1
ATOM 3237 C CA . ALA A 1 428 ? -56.940 -2.205 -23.267 1.00 57.62 428 ALA A CA 1
ATOM 3238 C C . ALA A 1 428 ? -57.575 -1.607 -24.533 1.00 57.62 428 ALA A C 1
ATOM 3240 O O . ALA A 1 428 ? -57.649 -2.295 -25.542 1.00 57.62 428 ALA A O 1
ATOM 3241 N N . GLU A 1 429 ? -57.907 -0.314 -24.544 1.00 51.28 429 GLU A N 1
ATOM 3242 C CA . GLU A 1 429 ? -58.429 0.398 -25.724 1.00 51.28 429 GLU A CA 1
ATOM 3243 C C . GLU A 1 429 ? -57.480 0.299 -26.934 1.00 51.28 429 GLU A C 1
ATOM 3245 O O . GLU A 1 429 ? -57.909 0.001 -28.049 1.00 51.28 429 GLU A O 1
ATOM 3250 N N . THR A 1 430 ? -56.170 0.472 -26.720 1.00 47.62 430 THR A N 1
ATOM 3251 C CA . THR A 1 430 ? -55.159 0.349 -27.791 1.00 47.62 430 THR A CA 1
ATOM 3252 C C . THR A 1 430 ? -54.774 -1.095 -28.142 1.00 47.62 430 THR A C 1
ATOM 3254 O O . THR A 1 430 ? -54.097 -1.312 -29.150 1.00 47.62 430 THR A O 1
ATOM 3257 N N . SER A 1 431 ? -55.229 -2.095 -27.378 1.00 41.69 431 SER A N 1
ATOM 3258 C CA . SER A 1 431 ? -55.075 -3.513 -27.731 1.00 41.69 431 SER A CA 1
ATOM 3259 C C . SER A 1 431 ? -56.354 -4.155 -28.267 1.00 41.69 431 SER A C 1
ATOM 3261 O O . SER A 1 431 ? -56.232 -5.084 -29.056 1.00 41.69 431 SER A O 1
ATOM 3263 N N . ASP A 1 432 ? -57.555 -3.641 -27.984 1.00 35.69 432 ASP A N 1
ATOM 3264 C CA . ASP A 1 432 ? -58.811 -4.140 -28.576 1.00 35.69 432 ASP A CA 1
ATOM 3265 C C . ASP A 1 432 ? -58.935 -3.775 -30.071 1.00 35.69 432 ASP A C 1
ATOM 3267 O O . ASP A 1 432 ? -59.587 -4.484 -30.842 1.00 35.69 432 ASP A O 1
ATOM 3271 N N . SER A 1 433 ? -58.211 -2.742 -30.525 1.00 36.69 433 SER A N 1
ATOM 3272 C CA . SER A 1 433 ? -57.964 -2.486 -31.954 1.00 36.69 433 SER A CA 1
ATOM 3273 C C . SER A 1 433 ? -57.173 -3.617 -32.633 1.00 36.69 433 SER A C 1
ATOM 3275 O O . SER A 1 433 ? -57.423 -3.922 -33.796 1.00 36.69 433 SER A O 1
ATOM 3277 N N . ASN A 1 434 ? -56.274 -4.281 -31.897 1.00 37.88 434 ASN A N 1
ATOM 3278 C CA . ASN A 1 434 ? -55.417 -5.375 -32.369 1.00 37.88 434 ASN A CA 1
ATOM 3279 C C . ASN A 1 434 ? -55.946 -6.779 -31.990 1.00 37.88 434 ASN A C 1
ATOM 3281 O O . ASN A 1 434 ? -55.516 -7.785 -32.551 1.00 37.88 434 ASN A O 1
ATOM 3285 N N . ALA A 1 435 ? -56.888 -6.887 -31.046 1.00 33.88 435 ALA A N 1
ATOM 3286 C CA . ALA A 1 435 ? -57.375 -8.165 -30.519 1.00 33.88 435 ALA A CA 1
ATOM 3287 C C . ALA A 1 435 ? -58.423 -8.853 -31.413 1.00 33.88 435 ALA A C 1
ATOM 3289 O O . ALA A 1 435 ? -58.723 -10.034 -31.205 1.00 33.88 435 ALA A O 1
ATOM 3290 N N . LYS A 1 436 ? -58.975 -8.146 -32.412 1.00 32.06 436 LYS A N 1
ATOM 3291 C CA . LYS A 1 436 ? -60.033 -8.664 -33.299 1.00 32.06 436 LYS A CA 1
ATOM 3292 C C . LYS A 1 436 ? -59.626 -9.878 -34.142 1.00 32.06 436 LYS A C 1
ATOM 3294 O O . LYS A 1 436 ? -60.506 -10.644 -34.517 1.00 32.06 436 LYS A O 1
ATOM 3299 N N . GLU A 1 437 ? -58.335 -10.111 -34.386 1.00 36.12 437 GLU A N 1
ATOM 3300 C CA . GLU A 1 437 ? -57.877 -11.274 -35.166 1.00 36.12 437 GLU A CA 1
ATOM 3301 C C . GLU A 1 437 ? -57.714 -12.578 -34.362 1.00 36.12 437 GLU A C 1
ATOM 3303 O O . GLU A 1 437 ? -57.643 -13.652 -34.957 1.00 36.12 437 GLU A O 1
ATOM 3308 N N . ARG A 1 438 ? -57.594 -12.537 -33.023 1.00 33.91 438 ARG A N 1
ATOM 3309 C CA . ARG A 1 438 ? -57.055 -13.683 -32.248 1.00 33.91 438 ARG A CA 1
ATOM 3310 C C . ARG A 1 438 ? -57.898 -14.110 -31.042 1.00 33.91 438 ARG A C 1
ATOM 3312 O O . ARG A 1 438 ? -57.383 -14.304 -29.944 1.00 33.91 438 ARG A O 1
ATOM 3319 N N . LYS A 1 439 ? -59.194 -14.363 -31.265 1.00 28.27 439 LYS A N 1
ATOM 3320 C CA . LYS A 1 439 ? -60.062 -15.116 -30.331 1.00 28.27 439 LYS A CA 1
ATOM 3321 C C . LYS A 1 439 ? -60.609 -16.399 -30.968 1.00 28.27 439 LYS A C 1
ATOM 3323 O O . LYS A 1 439 ? -61.725 -16.434 -31.473 1.00 28.27 439 LYS A O 1
ATOM 3328 N N . GLY A 1 440 ? -59.830 -17.478 -30.873 1.00 25.16 440 GLY A N 1
ATOM 3329 C CA . GLY A 1 440 ? -60.246 -18.835 -31.238 1.00 25.16 440 GLY A CA 1
ATOM 3330 C C . GLY A 1 440 ? -60.105 -19.821 -30.072 1.00 25.16 440 GLY A C 1
ATOM 3331 O O . GLY A 1 440 ? -58.990 -20.142 -29.689 1.00 25.16 440 GLY A O 1
ATOM 3332 N N . LYS A 1 441 ? -61.244 -20.352 -29.594 1.00 28.47 441 LYS A N 1
ATOM 3333 C CA . LYS A 1 441 ? -61.409 -21.509 -28.674 1.00 28.47 441 LYS A CA 1
ATOM 3334 C C . LYS A 1 441 ? -61.045 -21.329 -27.174 1.00 28.47 441 LYS A C 1
ATOM 3336 O O . LYS A 1 441 ? -59.934 -21.602 -26.753 1.00 28.47 441 LYS A O 1
ATOM 3341 N N . ASN A 1 442 ? -62.095 -21.041 -26.385 1.00 27.77 442 ASN A N 1
ATOM 3342 C CA . ASN A 1 442 ? -62.550 -21.755 -25.161 1.00 27.77 442 ASN A CA 1
ATOM 3343 C C . ASN A 1 442 ? -61.606 -21.932 -23.937 1.00 27.77 442 ASN A C 1
ATOM 3345 O O . ASN A 1 442 ? -60.558 -22.548 -24.041 1.00 27.77 442 ASN A O 1
ATOM 3349 N N . ARG A 1 443 ? -61.942 -21.356 -22.758 1.00 29.09 443 ARG A N 1
ATOM 3350 C CA . ARG A 1 443 ? -62.848 -21.850 -21.660 1.00 29.09 443 ARG A CA 1
ATOM 3351 C C . ARG A 1 443 ? -62.164 -22.888 -20.735 1.00 29.09 443 ARG A C 1
ATOM 3353 O O . ARG A 1 443 ? -61.506 -23.781 -21.239 1.00 29.09 443 ARG A O 1
ATOM 3360 N N . THR A 1 444 ? -62.295 -22.887 -19.396 1.00 25.88 444 THR A N 1
ATOM 3361 C CA . THR A 1 444 ? -63.139 -22.123 -18.420 1.00 25.88 444 THR A CA 1
ATOM 3362 C C . THR A 1 444 ? -62.319 -21.902 -17.102 1.00 25.88 444 THR A C 1
ATOM 3364 O O . THR A 1 444 ? -61.100 -21.959 -17.208 1.00 25.88 444 THR A O 1
ATOM 3367 N N . ARG A 1 445 ? -62.775 -21.627 -15.856 1.00 24.42 445 ARG A N 1
ATOM 3368 C CA . ARG A 1 445 ? -64.082 -21.639 -15.140 1.00 24.42 445 ARG A CA 1
ATOM 3369 C C . ARG A 1 445 ? -64.084 -20.640 -13.942 1.00 24.42 445 ARG A C 1
ATOM 3371 O O . ARG A 1 445 ? -63.153 -19.859 -13.783 1.00 24.42 445 ARG A O 1
ATOM 3378 N N . ASP A 1 446 ? -65.154 -20.674 -13.150 1.00 27.39 446 ASP A N 1
ATOM 3379 C CA . ASP A 1 446 ? -65.575 -19.805 -12.031 1.00 27.39 446 ASP A CA 1
ATOM 3380 C C . ASP A 1 446 ? -64.776 -19.952 -10.699 1.00 27.39 446 ASP A C 1
ATOM 3382 O O . ASP A 1 446 ? -64.178 -21.001 -10.477 1.00 27.39 446 ASP A O 1
ATOM 3386 N N . LYS A 1 447 ? -64.560 -18.870 -9.912 1.00 28.20 447 LYS A N 1
ATOM 3387 C CA . LYS A 1 447 ? -65.297 -18.330 -8.710 1.00 28.20 447 LYS A CA 1
ATOM 3388 C C . LYS A 1 447 ? -65.214 -19.212 -7.437 1.00 28.20 447 LYS A C 1
ATOM 3390 O O . LYS A 1 447 ? -65.181 -20.426 -7.555 1.00 28.20 447 LYS A O 1
ATOM 3395 N N . ALA A 1 448 ? -65.205 -18.702 -6.194 1.00 27.66 448 ALA A N 1
ATOM 3396 C CA . ALA A 1 448 ? -65.507 -17.362 -5.632 1.00 27.66 448 ALA A CA 1
ATOM 3397 C C . ALA A 1 448 ? -64.470 -16.984 -4.504 1.00 27.66 448 ALA A C 1
ATOM 3399 O O . ALA A 1 448 ? -63.384 -17.550 -4.542 1.00 27.66 448 ALA A O 1
ATOM 3400 N N . ASN A 1 449 ? -64.639 -16.079 -3.511 1.00 27.19 449 ASN A N 1
ATOM 3401 C CA . ASN A 1 449 ? -65.800 -15.296 -3.041 1.00 27.19 449 ASN A CA 1
ATOM 3402 C C . ASN A 1 449 ? -65.451 -13.987 -2.255 1.00 27.19 449 ASN A C 1
ATOM 3404 O O . ASN A 1 449 ? -64.293 -13.691 -1.989 1.00 27.19 449 ASN A O 1
ATOM 3408 N N . THR A 1 450 ? -66.511 -13.254 -1.885 1.00 26.22 450 THR A N 1
ATOM 3409 C CA . THR A 1 450 ? -66.733 -12.160 -0.890 1.00 26.22 450 THR A CA 1
ATOM 3410 C C . THR A 1 450 ? -65.853 -12.111 0.389 1.00 26.22 450 THR A C 1
ATOM 3412 O O . THR A 1 450 ? -65.634 -13.173 0.960 1.00 26.22 450 THR A O 1
ATOM 3415 N N . ALA A 1 451 ? -65.331 -10.980 0.926 1.00 27.02 451 ALA A N 1
ATOM 3416 C CA . ALA A 1 451 ? -65.873 -9.630 1.297 1.00 27.02 451 ALA A CA 1
ATOM 3417 C C . ALA A 1 451 ? -66.146 -9.489 2.837 1.00 27.02 451 ALA A C 1
ATOM 3419 O O . ALA A 1 451 ? -66.164 -10.517 3.506 1.00 27.02 451 ALA A O 1
ATOM 3420 N N . PRO A 1 452 ? -66.450 -8.298 3.420 1.00 31.59 452 PRO A N 1
ATOM 3421 C CA . PRO A 1 452 ? -65.736 -7.003 3.329 1.00 31.59 452 PRO A CA 1
ATOM 3422 C C . PRO A 1 452 ? -65.587 -6.209 4.670 1.00 31.59 452 PRO A C 1
ATOM 3424 O O . PRO A 1 452 ? -66.331 -6.434 5.617 1.00 31.59 452 PRO A O 1
ATOM 3427 N N . ALA A 1 453 ? -64.768 -5.138 4.640 1.00 25.02 453 ALA A N 1
ATOM 3428 C CA . ALA A 1 453 ? -64.850 -3.929 5.501 1.00 25.02 453 ALA A CA 1
ATOM 3429 C C . ALA A 1 453 ? -64.600 -4.130 7.035 1.00 25.02 453 ALA A C 1
ATOM 3431 O O . ALA A 1 453 ? -64.271 -5.235 7.447 1.00 25.02 453 ALA A O 1
ATOM 3432 N N . SER A 1 454 ? -64.609 -3.118 7.926 1.00 24.08 454 SER A N 1
ATOM 3433 C CA . SER A 1 454 ? -64.904 -1.670 7.815 1.00 24.08 454 SER A CA 1
ATOM 3434 C C . SER A 1 454 ? -64.210 -0.831 8.925 1.00 24.08 454 SER A C 1
ATOM 3436 O O . SER A 1 454 ? -63.881 -1.404 9.955 1.00 24.08 454 SER A O 1
ATOM 3438 N N . THR A 1 455 ? -64.121 0.510 8.756 1.00 23.64 455 THR A N 1
ATOM 3439 C CA . THR A 1 455 ? -64.207 1.583 9.812 1.00 23.64 455 THR A CA 1
ATOM 3440 C C . THR A 1 455 ? -63.200 1.614 11.009 1.00 23.64 455 THR A C 1
ATOM 3442 O O . THR A 1 455 ? -62.760 0.572 11.464 1.00 23.64 455 THR A O 1
ATOM 3445 N N . VAL A 1 456 ? -62.813 2.746 11.634 1.00 23.06 456 VAL A N 1
ATOM 3446 C CA . VAL A 1 456 ? -63.060 4.187 11.377 1.00 23.06 456 VAL A CA 1
ATOM 3447 C C . VAL A 1 456 ? -61.965 5.103 11.986 1.00 23.06 456 VAL A C 1
ATOM 3449 O O . VAL A 1 456 ? -61.230 4.701 12.879 1.00 23.06 456 VAL A O 1
ATOM 3452 N N . GLU A 1 457 ? -61.907 6.301 11.405 1.00 23.06 457 GLU A N 1
ATOM 3453 C CA . GLU A 1 457 ? -61.302 7.622 11.699 1.00 23.06 457 GLU A CA 1
ATOM 3454 C C . GLU A 1 457 ? -60.700 8.030 13.079 1.00 23.06 457 GLU A C 1
ATOM 3456 O O . GLU A 1 457 ? -61.178 7.645 14.138 1.00 23.06 457 GLU A O 1
ATOM 3461 N N . GLU A 1 458 ? -59.738 8.975 12.972 1.00 22.86 458 GLU A N 1
ATOM 3462 C CA . GLU A 1 458 ? -59.500 10.184 13.816 1.00 22.86 458 GLU A CA 1
ATOM 3463 C C . GLU A 1 458 ? -59.006 10.056 15.288 1.00 22.86 458 GLU A C 1
ATOM 3465 O O . GLU A 1 458 ? -59.146 9.022 15.925 1.00 22.86 458 GLU A O 1
ATOM 3470 N N . ALA A 1 459 ? -58.319 11.044 15.899 1.00 22.27 459 ALA A N 1
ATOM 3471 C CA . ALA A 1 459 ? -57.942 12.420 15.500 1.00 22.27 459 ALA A CA 1
ATOM 3472 C C . ALA A 1 459 ? -56.493 12.796 15.965 1.00 22.27 459 ALA A C 1
ATOM 3474 O O . ALA A 1 459 ? -55.920 12.084 16.790 1.00 22.27 459 ALA A O 1
ATOM 3475 N N . PRO A 1 460 ? -55.881 13.902 15.477 1.00 28.08 460 PRO A N 1
ATOM 3476 C CA . PRO A 1 460 ? -54.580 14.437 15.936 1.00 28.08 460 PRO A CA 1
ATOM 3477 C C . PRO A 1 460 ? -54.767 15.608 16.947 1.00 28.08 460 PRO A C 1
ATOM 3479 O O . PRO A 1 460 ? -55.914 15.888 17.299 1.00 28.08 460 PRO A O 1
ATOM 3482 N N . PRO A 1 461 ? -53.736 16.398 17.346 1.00 37.38 461 PRO A N 1
ATOM 3483 C CA . PRO A 1 461 ? -52.273 16.239 17.256 1.00 37.38 461 PRO A CA 1
ATOM 3484 C C . PRO A 1 461 ? -51.575 16.324 18.644 1.00 37.38 461 PRO A C 1
ATOM 3486 O O . PRO A 1 461 ? -52.233 16.509 19.660 1.00 37.38 461 PRO A O 1
ATOM 3489 N N . VAL A 1 462 ? -50.233 16.284 18.679 1.00 21.45 462 VAL A N 1
ATOM 3490 C CA . VAL A 1 462 ? -49.341 17.283 19.334 1.00 21.45 462 VAL A CA 1
ATOM 3491 C C . VAL A 1 462 ? -47.877 16.855 19.141 1.00 21.45 462 VAL A C 1
ATOM 3493 O O . VAL A 1 462 ? -47.546 15.677 19.222 1.00 21.45 462 VAL A O 1
ATOM 3496 N N . SER A 1 463 ? -46.997 17.824 18.885 1.00 30.64 463 SER A N 1
ATOM 3497 C CA . SER A 1 463 ? -45.533 17.678 18.870 1.00 30.64 463 SER A CA 1
ATOM 3498 C C . SER A 1 463 ? -44.926 18.525 19.994 1.00 30.64 463 SER A C 1
ATOM 3500 O O . SER A 1 463 ? -45.466 19.598 20.275 1.00 30.64 463 SER A O 1
ATOM 3502 N N . PRO A 1 464 ? -43.784 18.124 20.574 1.00 32.22 464 PRO A N 1
ATOM 3503 C CA . PRO A 1 464 ? -42.529 18.628 20.012 1.00 32.22 464 PRO A CA 1
ATOM 3504 C C . PRO A 1 464 ? -41.405 17.583 19.884 1.00 32.22 464 PRO A C 1
ATOM 3506 O O . PRO A 1 464 ? -41.504 16.440 20.317 1.00 32.22 464 PRO A O 1
ATOM 3509 N N . SER A 1 465 ? -40.334 18.022 19.228 1.00 31.94 465 SER A N 1
ATOM 3510 C CA . SER A 1 465 ? -39.077 17.319 18.964 1.00 31.94 465 SER A CA 1
ATOM 3511 C C . SER A 1 465 ? -38.309 16.865 20.209 1.00 31.94 465 SER A C 1
ATOM 3513 O O . SER A 1 465 ? -38.234 17.604 21.189 1.00 31.94 465 SER A O 1
ATOM 3515 N N . VAL A 1 466 ? -37.578 15.755 20.073 1.00 25.70 466 VAL A N 1
ATOM 3516 C CA . VAL A 1 466 ? -36.357 15.467 20.846 1.00 25.70 466 VAL A CA 1
ATOM 3517 C C . VAL A 1 466 ? -35.161 15.564 19.892 1.00 25.70 466 VAL A C 1
ATOM 3519 O O . VAL A 1 466 ? -35.253 15.143 18.738 1.00 25.70 466 VAL A O 1
ATOM 3522 N N . SER A 1 467 ? -34.066 16.174 20.344 1.00 25.00 467 SER A N 1
ATOM 3523 C CA . SER A 1 467 ? -32.836 16.373 19.572 1.00 25.00 467 SER A CA 1
ATOM 3524 C C . SER A 1 467 ? -31.963 15.115 19.524 1.00 25.00 467 SER A C 1
ATOM 3526 O O . SER A 1 467 ? -31.926 14.325 20.464 1.00 25.00 467 SER A O 1
ATOM 3528 N N . VAL A 1 468 ? -31.199 14.962 18.440 1.00 31.83 468 VAL A N 1
ATOM 3529 C CA . VAL A 1 468 ? -30.044 14.052 18.420 1.00 31.83 468 VAL A CA 1
ATOM 3530 C C . VAL A 1 468 ? -28.938 14.698 19.255 1.00 31.83 468 VAL A C 1
ATOM 3532 O O . VAL A 1 468 ? -28.596 15.853 19.006 1.00 31.83 468 VAL A O 1
ATOM 3535 N N . ALA A 1 469 ? -28.397 13.979 20.238 1.00 31.92 469 ALA A N 1
ATOM 3536 C CA . ALA A 1 469 ? -27.266 14.456 21.027 1.00 31.92 469 ALA A CA 1
ATOM 3537 C C . ALA A 1 469 ? -25.962 14.365 20.215 1.00 31.92 469 ALA A C 1
ATOM 3539 O O . ALA A 1 469 ? -25.645 13.315 19.650 1.00 31.92 469 ALA A O 1
ATOM 3540 N N . GLU A 1 470 ? -25.210 15.463 20.165 1.00 43.97 470 GLU A N 1
ATOM 3541 C CA . GLU A 1 470 ? -23.837 15.483 19.652 1.00 43.97 470 GLU A CA 1
ATOM 3542 C C . GLU A 1 470 ? -22.883 14.868 20.692 1.00 43.97 470 GLU A C 1
ATOM 3544 O O . GLU A 1 470 ? -23.148 14.918 21.893 1.00 43.97 470 GLU A O 1
ATOM 3549 N N . SER A 1 471 ? -21.769 14.273 20.258 1.00 54.16 471 SER A N 1
ATOM 3550 C CA . SER A 1 471 ? -20.746 13.778 21.186 1.00 54.16 471 SER A CA 1
ATOM 3551 C C . SER A 1 471 ? -19.995 14.945 21.827 1.00 54.16 471 SER A C 1
ATOM 3553 O O . SER A 1 471 ? -19.504 15.817 21.114 1.00 54.16 471 SER A O 1
ATOM 3555 N N . GLY A 1 472 ? -19.821 14.932 23.154 1.00 70.94 472 GLY A N 1
ATOM 3556 C CA . GLY A 1 472 ? -19.087 15.990 23.864 1.00 70.94 472 GLY A CA 1
ATOM 3557 C C . GLY A 1 472 ? -17.597 16.114 23.498 1.00 70.94 472 GLY A C 1
ATOM 3558 O O . GLY A 1 472 ? -16.983 17.137 23.808 1.00 70.94 472 GLY A O 1
ATOM 3559 N N . ARG A 1 473 ? -17.029 15.127 22.784 1.00 92.38 473 ARG A N 1
ATOM 3560 C CA . ARG A 1 473 ? -15.717 15.225 22.129 1.00 92.38 473 ARG A CA 1
ATOM 3561 C C . ARG A 1 473 ? -15.820 15.671 20.670 1.00 92.38 473 ARG A C 1
ATOM 3563 O O . ARG A 1 473 ? -16.592 15.120 19.885 1.00 92.38 473 ARG A O 1
ATOM 3570 N N . GLU A 1 474 ? -14.953 16.612 20.307 1.00 93.00 474 GLU A N 1
ATOM 3571 C CA . GLU A 1 474 ? -14.707 17.107 18.951 1.00 93.00 474 GLU A CA 1
ATOM 3572 C C . GLU A 1 474 ? -13.230 16.858 18.587 1.00 93.00 474 GLU A C 1
ATOM 3574 O O . GLU A 1 474 ? -12.346 17.159 19.387 1.00 93.00 474 GLU A O 1
ATOM 3579 N N . THR A 1 475 ? -12.937 16.357 17.381 1.00 93.00 475 THR A N 1
ATOM 3580 C CA . THR A 1 475 ? -11.554 16.187 16.890 1.00 93.00 475 THR A CA 1
ATOM 3581 C C . THR A 1 475 ? -11.410 16.799 15.499 1.00 93.00 475 THR A C 1
ATOM 3583 O O . THR A 1 475 ? -11.982 16.315 14.521 1.00 93.00 475 THR A O 1
ATOM 3586 N N . ILE A 1 476 ? -10.620 17.868 15.404 1.00 93.50 476 ILE A N 1
ATOM 3587 C CA . ILE A 1 476 ? -10.449 18.693 14.207 1.00 93.50 476 ILE A CA 1
ATOM 3588 C C . ILE A 1 476 ? -9.070 18.423 13.601 1.00 93.50 476 ILE A C 1
ATOM 3590 O O . ILE A 1 476 ? -8.049 18.736 14.213 1.00 93.50 476 ILE A O 1
ATOM 3594 N N . VAL A 1 477 ? -9.016 17.912 12.366 1.00 93.50 477 VAL A N 1
ATOM 3595 C CA . VAL A 1 477 ? -7.758 17.808 11.601 1.00 93.50 477 VAL A CA 1
ATOM 3596 C C . VAL A 1 477 ? -7.254 19.217 11.284 1.00 93.50 477 VAL A C 1
ATOM 3598 O O . VAL A 1 477 ? -7.835 19.937 10.472 1.00 93.50 477 VAL A O 1
ATOM 3601 N N . PHE A 1 478 ? -6.164 19.619 11.929 1.00 97.12 478 PHE A N 1
ATOM 3602 C CA . PHE A 1 478 ? -5.746 21.015 12.034 1.00 97.12 478 PHE A CA 1
ATOM 3603 C C . PHE A 1 478 ? -4.663 21.415 11.014 1.00 97.12 478 PHE A C 1
ATOM 3605 O O . PHE A 1 478 ? -4.109 22.511 11.071 1.00 97.12 478 PHE A O 1
ATOM 3612 N N . ASN A 1 479 ? -4.395 20.555 10.032 1.00 97.00 479 ASN A N 1
ATOM 3613 C CA . ASN A 1 479 ? -3.340 20.706 9.028 1.00 97.00 479 ASN A CA 1
ATOM 3614 C C . ASN A 1 479 ? -3.423 21.933 8.102 1.00 97.00 479 ASN A C 1
ATOM 3616 O O . ASN A 1 479 ? -2.420 22.277 7.487 1.00 97.00 479 ASN A O 1
ATOM 3620 N N . GLU A 1 480 ? -4.596 22.528 7.883 1.00 95.56 480 GLU A N 1
ATOM 3621 C CA . GLU A 1 480 ? -4.784 23.458 6.754 1.00 95.56 480 GLU A CA 1
ATOM 3622 C C . GLU A 1 480 ? -4.556 24.928 7.126 1.00 95.56 480 GLU A C 1
ATOM 3624 O O . GLU A 1 480 ? -4.939 25.354 8.217 1.00 95.56 480 GLU A O 1
ATOM 3629 N N . GLY A 1 481 ? -3.971 25.705 6.209 1.00 96.06 481 GLY A N 1
ATOM 3630 C CA . GLY A 1 481 ? -3.822 27.159 6.340 1.00 96.06 481 GLY A CA 1
ATOM 3631 C C . GLY A 1 481 ? -2.837 27.611 7.422 1.00 96.06 481 GLY A C 1
ATOM 3632 O O . GLY A 1 481 ? -3.135 28.552 8.156 1.00 96.06 481 GLY A O 1
ATOM 3633 N N . TRP A 1 482 ? -1.689 26.944 7.540 1.00 98.62 482 TRP A N 1
ATOM 3634 C CA . TRP A 1 482 ? -0.578 27.413 8.375 1.00 98.62 482 TRP A CA 1
ATOM 3635 C C . TRP A 1 482 ? 0.270 28.443 7.630 1.00 98.62 482 TRP A C 1
ATOM 3637 O O . TRP A 1 482 ? 0.379 28.396 6.404 1.00 98.62 482 TRP A O 1
ATOM 3647 N N . ARG A 1 483 ? 0.902 29.346 8.379 1.00 98.69 483 ARG A N 1
ATOM 3648 C CA . ARG A 1 483 ? 1.957 30.248 7.909 1.00 98.69 483 ARG A CA 1
ATOM 3649 C C . ARG A 1 483 ? 3.305 29.691 8.345 1.00 98.69 483 ARG A C 1
ATOM 3651 O O . ARG A 1 483 ? 3.452 29.319 9.504 1.00 98.69 483 ARG A O 1
ATOM 3658 N N . PHE A 1 484 ? 4.259 29.621 7.425 1.00 98.75 484 PHE A N 1
ATOM 3659 C CA . PHE A 1 484 ? 5.591 29.067 7.647 1.00 98.75 484 PHE A CA 1
ATOM 3660 C C . PHE A 1 484 ? 6.680 30.060 7.242 1.00 98.75 484 PHE A C 1
ATOM 3662 O O . PHE A 1 484 ? 6.576 30.724 6.206 1.00 98.75 484 PHE A O 1
ATOM 3669 N N . GLU A 1 485 ? 7.736 30.111 8.048 1.00 98.12 485 GLU A N 1
ATOM 3670 C CA . GLU A 1 485 ? 8.956 30.868 7.788 1.00 98.12 485 GLU A CA 1
ATOM 3671 C C . GLU A 1 485 ? 10.169 30.148 8.402 1.00 98.12 485 GLU A C 1
ATOM 3673 O O . GLU A 1 485 ? 10.050 29.429 9.402 1.00 98.12 485 GLU A O 1
ATOM 3678 N N . ARG A 1 486 ? 11.340 30.326 7.782 1.00 97.62 486 ARG A N 1
ATOM 3679 C CA . ARG A 1 486 ? 12.588 29.635 8.131 1.00 97.62 486 ARG A CA 1
ATOM 3680 C C . ARG A 1 486 ? 13.690 30.614 8.532 1.00 97.62 486 ARG A C 1
ATOM 3682 O O . ARG A 1 486 ? 13.907 31.635 7.876 1.00 97.62 486 ARG A O 1
ATOM 3689 N N . PHE A 1 487 ? 14.416 30.246 9.582 1.00 97.75 487 PHE A N 1
ATOM 3690 C CA . PHE A 1 487 ? 15.544 30.961 10.175 1.00 97.75 487 PHE A CA 1
ATOM 3691 C C . PHE A 1 487 ? 16.689 29.982 10.499 1.00 97.75 487 PHE A C 1
ATOM 3693 O O . PHE A 1 487 ? 16.599 28.777 10.248 1.00 97.75 487 PHE A O 1
ATOM 3700 N N . GLY A 1 488 ? 17.790 30.486 11.053 1.00 96.69 488 GLY A N 1
ATOM 3701 C CA . GLY A 1 488 ? 19.015 29.711 11.227 1.00 96.69 488 GLY A CA 1
ATOM 3702 C C . GLY A 1 488 ? 19.620 29.372 9.865 1.00 96.69 488 GLY A C 1
ATOM 3703 O O . GLY A 1 488 ? 19.787 30.255 9.025 1.00 96.69 488 GLY A O 1
ATOM 3704 N N . TRP A 1 489 ? 19.944 28.097 9.645 1.00 95.06 489 TRP A N 1
ATOM 3705 C CA . TRP A 1 489 ? 20.455 27.606 8.364 1.00 95.06 489 TRP A CA 1
ATOM 3706 C C . TRP A 1 489 ? 19.382 27.650 7.272 1.00 95.06 489 TRP A C 1
ATOM 3708 O O . TRP A 1 489 ? 18.351 26.976 7.363 1.00 95.06 489 TRP A O 1
ATOM 3718 N N . MET A 1 490 ? 19.653 28.417 6.218 1.00 96.38 490 MET A N 1
ATOM 3719 C CA . MET A 1 490 ? 18.784 28.584 5.054 1.00 96.38 490 MET A CA 1
ATOM 3720 C C . MET A 1 490 ? 19.124 27.581 3.931 1.00 96.38 490 MET A C 1
ATOM 3722 O O . MET A 1 490 ? 20.215 26.994 3.934 1.00 96.38 490 MET A O 1
ATOM 3726 N N . PRO A 1 491 ? 18.221 27.371 2.948 1.00 94.44 491 PRO A N 1
ATOM 3727 C CA . PRO A 1 491 ? 18.455 26.459 1.825 1.00 94.44 491 PRO A CA 1
ATOM 3728 C C . PRO A 1 491 ? 19.739 26.734 1.034 1.00 94.44 491 PRO A C 1
ATOM 3730 O O . PRO A 1 491 ? 20.430 25.794 0.653 1.00 94.44 491 PRO A O 1
ATOM 3733 N N . ASP A 1 492 ? 20.097 28.005 0.850 1.00 94.50 492 ASP A N 1
ATOM 3734 C CA . ASP A 1 492 ? 21.291 28.467 0.126 1.00 94.50 492 ASP A CA 1
ATOM 3735 C C . ASP A 1 492 ? 22.601 28.383 0.935 1.00 94.50 492 ASP A C 1
ATOM 3737 O O . ASP A 1 492 ? 23.676 28.609 0.388 1.00 94.50 492 ASP A O 1
ATOM 3741 N N . GLY A 1 493 ? 22.525 28.050 2.227 1.00 92.94 493 GLY A N 1
ATOM 3742 C CA . GLY A 1 493 ? 23.672 27.981 3.137 1.00 92.94 493 GLY A CA 1
ATOM 3743 C C . GLY A 1 493 ? 23.933 29.263 3.920 1.00 92.94 493 GLY A C 1
ATOM 3744 O O . GLY A 1 493 ? 24.798 29.267 4.796 1.00 92.94 493 GLY A O 1
ATOM 3745 N N . SER A 1 494 ? 23.162 30.326 3.678 1.00 95.38 494 SER A N 1
ATOM 3746 C CA . SER A 1 494 ? 23.203 31.519 4.518 1.00 95.38 494 SER A CA 1
ATOM 3747 C C . SER A 1 494 ? 22.672 31.237 5.932 1.00 95.38 494 SER A C 1
ATOM 3749 O O . SER A 1 494 ? 21.889 30.310 6.169 1.00 95.38 494 SER A O 1
ATOM 3751 N N . LEU A 1 495 ? 23.109 32.059 6.890 1.00 95.88 495 LEU A N 1
ATOM 3752 C CA . LEU A 1 495 ? 22.552 32.108 8.239 1.00 95.88 495 LEU A CA 1
ATOM 3753 C C . LEU A 1 495 ? 21.636 33.323 8.362 1.00 95.88 495 LEU A C 1
ATOM 3755 O O . LEU A 1 495 ? 22.092 34.466 8.298 1.00 95.88 495 LEU A O 1
ATOM 3759 N N . ARG A 1 496 ? 20.347 33.076 8.591 1.00 97.31 496 ARG A N 1
ATOM 3760 C CA . ARG A 1 496 ? 19.356 34.111 8.894 1.00 97.31 496 ARG A CA 1
ATOM 3761 C C . ARG A 1 496 ? 19.112 34.138 10.398 1.00 97.31 496 ARG A C 1
ATOM 3763 O O . ARG A 1 496 ? 18.691 33.136 10.969 1.00 97.31 496 ARG A O 1
ATOM 3770 N N . ALA A 1 497 ? 19.359 35.278 11.039 1.00 96.88 497 ALA A N 1
ATOM 3771 C CA . ALA A 1 497 ? 19.056 35.445 12.459 1.00 96.88 497 ALA A CA 1
ATOM 3772 C C . ALA A 1 497 ? 17.563 35.193 12.735 1.00 96.88 497 ALA A C 1
ATOM 3774 O O . ALA A 1 497 ? 16.711 35.593 11.942 1.00 96.88 497 ALA A O 1
ATOM 3775 N N . GLU A 1 498 ? 17.265 34.537 13.854 1.00 96.75 498 GLU A N 1
ATOM 3776 C CA . GLU A 1 498 ? 15.908 34.350 14.367 1.00 96.75 498 GLU A CA 1
ATOM 3777 C C . GLU A 1 498 ? 15.433 35.654 15.046 1.00 96.75 498 GLU A C 1
ATOM 3779 O O . GLU A 1 498 ? 16.096 36.121 15.976 1.00 96.75 498 GLU A O 1
ATOM 3784 N N . PRO A 1 499 ? 14.334 36.284 14.584 1.00 94.69 499 PRO A N 1
ATOM 3785 C CA . PRO A 1 499 ? 13.728 37.424 15.262 1.00 94.69 499 PRO A CA 1
ATOM 3786 C C . PRO A 1 499 ? 13.216 37.076 16.662 1.00 94.69 499 PRO A C 1
ATOM 3788 O O . PRO A 1 499 ? 12.849 35.939 16.949 1.00 94.69 499 PRO A O 1
ATOM 3791 N N . GLN A 1 500 ? 13.120 38.095 17.512 1.00 93.19 500 GLN A N 1
ATOM 3792 C CA . GLN A 1 500 ? 12.382 38.007 18.772 1.00 93.19 500 GLN A CA 1
ATOM 3793 C C . GLN A 1 500 ? 10.866 38.082 18.521 1.00 93.19 500 GLN A C 1
ATOM 3795 O O . GLN A 1 500 ? 10.417 38.474 17.442 1.00 93.19 500 GLN A O 1
ATOM 3800 N N . ASP A 1 501 ? 10.086 37.690 19.527 1.00 94.88 501 ASP A N 1
ATOM 3801 C CA . ASP A 1 501 ? 8.625 37.833 19.594 1.00 94.88 501 ASP A CA 1
ATOM 3802 C C . ASP A 1 501 ? 7.798 37.114 18.511 1.00 94.88 501 ASP A C 1
ATOM 3804 O O . ASP A 1 501 ? 6.597 37.347 18.377 1.00 94.88 501 ASP A O 1
ATOM 3808 N N . LEU A 1 502 ? 8.382 36.141 17.805 1.00 96.81 502 LEU A N 1
ATOM 3809 C CA . LEU A 1 502 ? 7.671 35.286 16.841 1.00 96.81 502 LEU A CA 1
ATOM 3810 C C . LEU A 1 502 ? 6.497 34.493 17.445 1.00 96.81 502 LEU A C 1
ATOM 3812 O O . LEU A 1 502 ? 5.611 34.043 16.714 1.00 96.81 502 LEU A O 1
ATOM 3816 N N . GLN A 1 503 ? 6.455 34.341 18.769 1.00 96.81 503 GLN A N 1
ATOM 3817 C CA . GLN A 1 503 ? 5.357 33.718 19.502 1.00 96.81 503 GLN A CA 1
ATOM 3818 C C . GLN A 1 503 ? 4.134 34.631 19.714 1.00 96.81 503 GLN A C 1
ATOM 3820 O O . GLN A 1 503 ? 3.041 34.116 19.944 1.00 96.81 503 GLN A O 1
ATOM 3825 N N . VAL A 1 504 ? 4.268 35.966 19.654 1.00 95.38 504 VAL A N 1
ATOM 3826 C CA . VAL A 1 504 ? 3.202 36.869 20.141 1.00 95.38 504 VAL A CA 1
ATOM 3827 C C . VAL A 1 504 ? 2.039 37.017 19.142 1.00 95.38 504 VAL A C 1
ATOM 3829 O O . VAL A 1 504 ? 2.255 36.941 17.925 1.00 95.38 504 VAL A O 1
ATOM 3832 N N . PRO A 1 505 ? 0.790 37.265 19.591 1.00 94.12 505 PRO A N 1
ATOM 3833 C CA . PRO A 1 505 ? -0.369 37.348 18.694 1.00 94.12 505 PRO A CA 1
ATOM 3834 C C . PRO A 1 505 ? -0.275 38.478 17.668 1.00 94.12 505 PRO A C 1
ATOM 3836 O O . PRO A 1 505 ? -0.723 38.312 16.538 1.00 94.12 505 PRO A O 1
ATOM 3839 N N . SER A 1 506 ? 0.323 39.605 18.059 1.00 94.69 506 SER A N 1
ATOM 3840 C CA . SER A 1 506 ? 0.454 40.832 17.266 1.00 94.69 506 SER A CA 1
ATOM 3841 C C . SER A 1 506 ? 1.586 40.815 16.233 1.00 94.69 506 SER A C 1
ATOM 3843 O O . SER A 1 506 ? 1.719 41.781 15.484 1.00 94.69 506 SER A O 1
ATOM 3845 N N . PHE A 1 507 ? 2.396 39.752 16.170 1.00 96.62 507 PHE A N 1
ATOM 3846 C CA . PHE A 1 507 ? 3.448 39.625 15.161 1.00 96.62 507 PHE A CA 1
ATOM 3847 C C . PHE A 1 507 ? 2.853 39.499 13.745 1.00 96.62 507 PHE A C 1
ATOM 3849 O O . PHE A 1 507 ? 2.017 38.627 13.489 1.00 96.62 507 PHE A O 1
ATOM 3856 N N . ASP A 1 508 ? 3.314 40.349 12.822 1.00 95.56 508 ASP A N 1
ATOM 3857 C CA . ASP A 1 508 ? 2.858 40.366 11.431 1.00 95.56 508 ASP A CA 1
ATOM 3858 C C . ASP A 1 508 ? 3.527 39.266 10.589 1.00 95.56 508 ASP A C 1
ATOM 3860 O O . ASP A 1 508 ? 4.620 39.426 10.045 1.00 95.56 508 ASP A O 1
ATOM 3864 N N . ASP A 1 509 ? 2.822 38.146 10.445 1.00 96.31 509 ASP A N 1
ATOM 3865 C CA . ASP A 1 509 ? 3.167 37.046 9.544 1.00 96.31 509 ASP A CA 1
ATOM 3866 C C . ASP A 1 509 ? 2.478 37.158 8.162 1.00 96.31 509 ASP A C 1
ATOM 3868 O O . ASP A 1 509 ? 2.353 36.166 7.444 1.00 96.31 509 ASP A O 1
ATOM 3872 N N . SER A 1 510 ? 2.027 38.350 7.737 1.00 95.75 510 SER A N 1
ATOM 3873 C CA . SER A 1 510 ? 1.395 38.559 6.417 1.00 95.75 510 SER A CA 1
ATOM 3874 C C . SER A 1 510 ? 2.294 38.215 5.225 1.00 95.75 510 SER A C 1
ATOM 3876 O O . SER A 1 510 ? 1.784 37.839 4.168 1.00 95.75 510 SER A O 1
ATOM 3878 N N . SER A 1 511 ? 3.612 38.297 5.408 1.00 96.50 511 SER A N 1
ATOM 3879 C CA . SER A 1 511 ? 4.643 37.938 4.429 1.00 96.50 511 SER A CA 1
ATOM 3880 C C . SER A 1 511 ? 5.005 36.446 4.414 1.00 96.50 511 SER A C 1
ATOM 3882 O O . SER A 1 511 ? 5.694 36.001 3.496 1.00 96.50 511 SER A O 1
ATOM 3884 N N . TRP A 1 512 ? 4.563 35.664 5.407 1.00 98.19 512 TRP A N 1
ATOM 3885 C CA . TRP A 1 512 ? 4.959 34.263 5.567 1.00 98.19 512 TRP A CA 1
ATOM 3886 C C . TRP A 1 512 ? 4.254 33.347 4.562 1.00 98.19 512 TRP A C 1
ATOM 3888 O O . TRP A 1 512 ? 3.107 33.568 4.160 1.00 98.19 512 TRP A O 1
ATOM 3898 N N . ARG A 1 513 ? 4.923 32.254 4.184 1.00 98.31 513 ARG A N 1
ATOM 3899 C CA . ARG A 1 513 ? 4.395 31.291 3.214 1.00 98.31 513 ARG A CA 1
ATOM 3900 C C . ARG A 1 513 ? 3.178 30.569 3.788 1.00 98.31 513 ARG A C 1
ATOM 3902 O O . ARG A 1 513 ? 3.292 29.840 4.769 1.00 98.31 513 ARG A O 1
ATOM 3909 N N . VAL A 1 514 ? 2.026 30.699 3.132 1.00 98.31 514 VAL A N 1
ATOM 3910 C CA . VAL A 1 514 ? 0.839 29.897 3.464 1.00 98.31 514 VAL A CA 1
ATOM 3911 C C . VAL A 1 514 ? 0.989 28.488 2.886 1.00 98.31 514 VAL A C 1
ATOM 3913 O O . VAL A 1 514 ? 1.237 28.326 1.690 1.00 98.31 514 VAL A O 1
ATOM 3916 N N . LEU A 1 515 ? 0.818 27.466 3.725 1.00 97.25 515 LEU A N 1
ATOM 3917 C CA . LEU A 1 515 ? 0.894 26.056 3.344 1.00 97.25 515 LEU A CA 1
ATOM 3918 C C . LEU A 1 515 ? -0.080 25.173 4.144 1.00 97.25 515 LEU A C 1
ATOM 3920 O O . LEU A 1 515 ? -0.772 25.627 5.058 1.00 97.25 515 LEU A O 1
ATOM 3924 N N . ASN A 1 516 ? -0.134 23.892 3.780 1.00 96.38 516 ASN A N 1
ATOM 3925 C CA . ASN A 1 516 ? -0.865 22.858 4.507 1.00 96.38 516 ASN A CA 1
ATOM 3926 C C . ASN A 1 516 ? 0.118 21.788 4.987 1.00 96.38 516 ASN A C 1
ATOM 3928 O O . ASN A 1 516 ? 1.060 21.458 4.271 1.00 96.38 516 ASN A O 1
ATOM 3932 N N . LEU A 1 517 ? -0.148 21.224 6.160 1.00 98.12 517 LEU A N 1
ATOM 3933 C CA . LEU A 1 517 ? 0.564 20.073 6.706 1.00 98.12 517 LEU A CA 1
ATOM 3934 C C . LEU A 1 517 ? 0.005 18.750 6.123 1.00 98.12 517 LEU A C 1
ATOM 3936 O O . LEU A 1 517 ? -1.166 18.709 5.716 1.00 98.12 517 LEU A O 1
ATOM 3940 N N . PRO A 1 518 ? 0.769 17.645 6.130 1.00 98.25 518 PRO A N 1
ATOM 3941 C CA . PRO A 1 518 ? 2.147 17.535 6.612 1.00 98.25 518 PRO A CA 1
ATOM 3942 C C . PRO A 1 518 ? 3.157 18.246 5.701 1.00 98.25 518 PRO A C 1
ATOM 3944 O O . PRO A 1 518 ? 2.929 18.358 4.497 1.00 98.25 518 PRO A O 1
ATOM 3947 N N . HIS A 1 519 ? 4.246 18.757 6.277 1.00 98.50 519 HIS A N 1
ATOM 3948 C CA . HIS A 1 519 ? 5.246 19.561 5.569 1.00 98.50 519 HIS A CA 1
ATOM 3949 C C . HIS A 1 519 ? 6.679 19.180 5.960 1.00 98.50 519 HIS A C 1
ATOM 3951 O O . HIS A 1 519 ? 6.996 19.059 7.143 1.00 98.50 519 HIS A O 1
ATOM 3957 N N . ASP A 1 520 ? 7.532 19.051 4.945 1.00 98.56 520 ASP A N 1
ATOM 3958 C CA . ASP A 1 520 ? 8.976 18.867 5.051 1.00 98.56 520 ASP A CA 1
ATOM 3959 C C . ASP A 1 520 ? 9.650 19.983 4.233 1.00 98.56 520 ASP A C 1
ATOM 3961 O O . ASP A 1 520 ? 9.485 20.039 3.018 1.00 98.56 520 ASP A O 1
ATOM 3965 N N . TRP A 1 521 ? 10.377 20.894 4.887 1.00 97.75 521 TRP A N 1
ATOM 3966 C CA . TRP A 1 521 ? 11.137 21.963 4.227 1.00 97.75 521 TRP A CA 1
ATOM 3967 C C . TRP A 1 521 ? 12.476 21.470 3.668 1.00 97.75 521 TRP A C 1
ATOM 3969 O O . TRP A 1 521 ? 13.135 22.196 2.926 1.00 97.75 521 TRP A O 1
ATOM 3979 N N . GLY A 1 522 ? 12.949 20.294 4.100 1.00 97.56 522 GLY A N 1
ATOM 3980 C CA . GLY A 1 522 ? 14.253 19.765 3.708 1.00 97.56 522 GLY A CA 1
ATOM 3981 C C . GLY A 1 522 ? 14.235 19.265 2.271 1.00 97.56 522 GLY A C 1
ATOM 3982 O O . GLY A 1 522 ? 15.162 19.540 1.511 1.00 97.56 522 GLY A O 1
ATOM 3983 N N . ILE A 1 523 ? 13.145 18.595 1.888 1.00 98.00 523 ILE A N 1
ATOM 3984 C CA . ILE A 1 523 ? 12.994 17.950 0.581 1.00 98.00 523 ILE A CA 1
ATOM 3985 C C . ILE A 1 523 ? 12.889 18.959 -0.560 1.00 98.00 523 ILE A C 1
ATOM 3987 O O . ILE A 1 523 ? 13.242 18.632 -1.689 1.00 98.00 523 ILE A O 1
ATOM 3991 N N . GLU A 1 524 ? 12.449 20.188 -0.268 1.00 96.38 524 GLU A N 1
ATOM 3992 C CA . GLU A 1 524 ? 12.351 21.297 -1.230 1.00 96.38 524 GLU A CA 1
ATOM 3993 C C . GLU A 1 524 ? 13.714 21.719 -1.802 1.00 96.38 524 GLU A C 1
ATOM 3995 O O . GLU A 1 524 ? 13.775 22.371 -2.845 1.00 96.38 524 GLU A O 1
ATOM 4000 N N . GLY A 1 525 ? 14.807 21.306 -1.151 1.00 95.12 525 GLY A N 1
ATOM 4001 C CA . GLY A 1 525 ? 16.159 21.481 -1.657 1.00 95.12 525 GLY A CA 1
ATOM 4002 C C . GLY A 1 525 ? 16.634 22.942 -1.643 1.00 95.12 525 GLY A C 1
ATOM 4003 O O . GLY A 1 525 ? 16.186 23.725 -0.803 1.00 95.12 525 GLY A O 1
ATOM 4004 N N . PRO A 1 526 ? 17.569 23.320 -2.537 1.00 95.69 526 PRO A N 1
ATOM 4005 C CA . PRO A 1 526 ? 18.242 22.447 -3.505 1.00 95.69 526 PRO A CA 1
ATOM 4006 C C . PRO A 1 526 ? 19.105 21.378 -2.813 1.00 95.69 526 PRO A C 1
ATOM 4008 O O . PRO A 1 526 ? 19.426 21.501 -1.632 1.00 95.69 526 PRO A O 1
ATOM 4011 N N . PHE A 1 527 ? 19.514 20.344 -3.551 1.00 95.62 527 PHE A N 1
ATOM 4012 C CA . PHE A 1 527 ? 20.648 19.520 -3.125 1.00 95.62 527 PHE A CA 1
ATOM 4013 C C . PHE A 1 527 ? 21.918 20.382 -3.062 1.00 95.62 527 PHE A C 1
ATOM 4015 O O . PHE A 1 527 ? 22.099 21.287 -3.881 1.00 95.62 527 PHE A O 1
ATOM 4022 N N . ARG A 1 528 ? 22.786 20.115 -2.085 1.00 92.25 528 ARG A N 1
ATOM 4023 C CA . ARG A 1 528 ? 23.966 20.933 -1.787 1.00 92.25 528 ARG A CA 1
ATOM 4024 C C . ARG A 1 528 ? 25.161 20.087 -1.394 1.00 92.25 528 ARG A C 1
ATOM 4026 O O . ARG A 1 528 ? 25.079 19.280 -0.471 1.00 92.25 528 ARG A O 1
ATOM 4033 N N . ASP A 1 529 ? 26.279 20.307 -2.078 1.00 86.81 529 ASP A N 1
ATOM 4034 C CA . ASP A 1 529 ? 27.476 19.486 -1.915 1.00 86.81 529 ASP A CA 1
ATOM 4035 C C . ASP A 1 529 ? 28.145 19.591 -0.547 1.00 86.81 529 ASP A C 1
ATOM 4037 O O . ASP A 1 529 ? 28.704 18.599 -0.088 1.00 86.81 529 ASP A O 1
ATOM 4041 N N . ASP A 1 530 ? 28.036 20.749 0.104 1.00 86.38 530 ASP A N 1
ATOM 4042 C CA . ASP A 1 530 ? 28.597 21.030 1.427 1.00 86.38 530 ASP A CA 1
ATOM 4043 C C . ASP A 1 530 ? 27.816 20.376 2.584 1.00 86.38 530 ASP A C 1
ATOM 4045 O O . ASP A 1 530 ? 28.253 20.418 3.735 1.00 86.38 530 ASP A O 1
ATOM 4049 N N . LEU A 1 531 ? 26.661 19.764 2.297 1.00 91.06 531 LEU A N 1
ATOM 4050 C CA . LEU A 1 531 ? 25.833 19.081 3.288 1.00 91.06 531 LEU A CA 1
ATOM 4051 C C . LEU A 1 531 ? 26.148 17.574 3.343 1.00 91.06 531 LEU A C 1
ATOM 4053 O O . LEU A 1 531 ? 26.376 16.958 2.302 1.00 91.06 531 LEU A O 1
ATOM 4057 N N . PRO A 1 532 ? 26.106 16.921 4.526 1.00 88.25 532 PRO A N 1
ATOM 4058 C CA . PRO A 1 532 ? 26.561 15.538 4.658 1.00 88.25 532 PRO A CA 1
ATOM 4059 C C . PRO A 1 532 ? 25.799 14.527 3.787 1.00 88.25 532 PRO A C 1
ATOM 4061 O O . PRO A 1 532 ? 24.573 14.389 3.903 1.00 88.25 532 PRO A O 1
ATOM 4064 N N . ASN A 1 533 ? 26.555 13.721 3.026 1.00 89.25 533 ASN A N 1
ATOM 4065 C CA . ASN A 1 533 ? 26.087 12.573 2.229 1.00 89.25 533 ASN A CA 1
ATOM 4066 C C . ASN A 1 533 ? 25.102 11.696 3.026 1.00 89.25 533 ASN A C 1
ATOM 4068 O O . ASN A 1 533 ? 24.035 11.331 2.536 1.00 89.25 533 ASN A O 1
ATOM 4072 N N . ARG A 1 534 ? 25.426 11.415 4.299 1.00 87.94 534 ARG A N 1
ATOM 4073 C CA . ARG A 1 534 ? 24.623 10.564 5.195 1.00 87.94 534 ARG A CA 1
ATOM 4074 C C . ARG A 1 534 ? 23.208 11.101 5.463 1.00 87.94 534 ARG A C 1
ATOM 4076 O O . ARG A 1 534 ? 22.302 10.317 5.690 1.00 87.94 534 ARG A O 1
ATOM 4083 N N . THR A 1 535 ? 22.990 12.413 5.372 1.00 93.69 535 THR A N 1
ATOM 4084 C CA . THR A 1 535 ? 21.654 13.035 5.472 1.00 93.69 535 THR A CA 1
ATOM 4085 C C . THR A 1 535 ? 21.125 13.514 4.117 1.00 93.69 535 THR A C 1
ATOM 4087 O O . THR A 1 535 ? 20.303 14.421 4.042 1.00 93.69 535 THR A O 1
ATOM 4090 N N . GLY A 1 536 ? 21.632 12.927 3.035 1.00 94.19 536 GLY A N 1
ATOM 4091 C CA . GLY A 1 536 ? 21.102 13.065 1.685 1.00 94.19 536 GLY A CA 1
ATOM 4092 C C . GLY A 1 536 ? 21.328 14.410 1.011 1.00 94.19 536 GLY A C 1
ATOM 4093 O O . GLY A 1 536 ? 20.559 14.758 0.124 1.00 94.19 536 GLY A O 1
ATOM 4094 N N . LYS A 1 537 ? 22.359 15.168 1.414 1.00 94.12 537 LYS A N 1
ATOM 4095 C CA . LYS A 1 537 ? 22.731 16.465 0.808 1.00 94.12 537 LYS A CA 1
ATOM 4096 C C . LYS A 1 537 ? 21.594 17.511 0.738 1.00 94.12 537 LYS A C 1
ATOM 4098 O O . LYS A 1 537 ? 21.660 18.441 -0.061 1.00 94.12 537 LYS A O 1
ATOM 4103 N N . LEU A 1 538 ? 20.555 17.381 1.568 1.00 96.56 538 LEU A N 1
ATOM 4104 C CA . LEU A 1 538 ? 19.384 18.270 1.595 1.00 96.56 538 LEU A CA 1
ATOM 4105 C C . LEU A 1 538 ? 19.416 19.217 2.809 1.00 96.56 538 LEU A C 1
ATOM 4107 O O . LEU A 1 538 ? 19.842 18.804 3.891 1.00 96.56 538 LEU A O 1
ATOM 4111 N N . PRO A 1 539 ? 18.929 20.467 2.692 1.00 96.75 539 PRO A N 1
ATOM 4112 C CA . PRO A 1 539 ? 18.963 21.463 3.761 1.00 96.75 539 PRO A CA 1
ATOM 4113 C C . PRO A 1 539 ? 17.834 21.246 4.785 1.00 96.75 539 PRO A C 1
ATOM 4115 O O . PRO A 1 539 ? 16.964 22.099 4.960 1.00 96.75 539 PRO A O 1
ATOM 4118 N N . TRP A 1 540 ? 17.846 20.113 5.493 1.00 96.44 540 TRP A N 1
ATOM 4119 C CA . TRP A 1 540 ? 16.884 19.782 6.560 1.00 96.44 540 TRP A CA 1
ATOM 4120 C C . TRP A 1 540 ? 17.172 20.508 7.890 1.00 96.44 540 TRP A C 1
ATOM 4122 O O . TRP A 1 540 ? 16.243 20.759 8.660 1.00 96.44 540 TRP A O 1
ATOM 4132 N N . ALA A 1 541 ? 18.430 20.872 8.161 1.00 96.50 541 ALA A N 1
ATOM 4133 C CA . ALA A 1 541 ? 18.838 21.583 9.376 1.00 96.50 541 ALA A CA 1
ATOM 4134 C C . ALA A 1 541 ? 18.453 23.074 9.328 1.00 96.50 541 ALA A C 1
ATOM 4136 O O . ALA A 1 541 ? 18.530 23.700 8.271 1.00 96.50 541 ALA A O 1
ATOM 4137 N N . GLY A 1 542 ? 18.055 23.651 10.463 1.00 96.69 542 GLY A N 1
ATOM 4138 C CA . GLY A 1 542 ? 17.558 25.027 10.567 1.00 96.69 542 GLY A CA 1
ATOM 4139 C C . GLY A 1 542 ? 16.427 25.179 11.586 1.00 96.69 542 GLY A C 1
ATOM 4140 O O . GLY A 1 542 ? 15.984 24.204 12.190 1.00 96.69 542 GLY A O 1
ATOM 4141 N N . ILE A 1 543 ? 15.959 26.413 11.768 1.00 98.38 543 ILE A N 1
ATOM 4142 C CA . ILE A 1 543 ? 14.867 26.753 12.685 1.00 98.38 543 ILE A CA 1
ATOM 4143 C C . ILE A 1 543 ? 13.624 27.059 11.850 1.00 98.38 543 ILE A C 1
ATOM 4145 O O . ILE A 1 543 ? 13.675 27.887 10.940 1.00 98.38 543 ILE A O 1
ATOM 4149 N N . GLY A 1 544 ? 12.509 26.398 12.141 1.00 98.19 544 GLY A N 1
ATOM 4150 C CA . GLY A 1 544 ? 11.254 26.586 11.416 1.00 98.19 544 GLY A CA 1
ATOM 4151 C C . GLY A 1 544 ? 10.132 27.011 12.346 1.00 98.19 544 GLY A C 1
ATOM 4152 O O . GLY A 1 544 ? 9.873 26.334 13.340 1.00 98.19 544 GLY A O 1
ATOM 4153 N N . TRP A 1 545 ? 9.445 28.097 12.000 1.00 98.75 545 TRP A N 1
ATOM 4154 C CA . TRP A 1 545 ? 8.261 28.552 12.722 1.00 98.75 545 TRP A CA 1
ATOM 4155 C C . TRP A 1 545 ? 6.997 28.303 11.913 1.00 98.75 545 TRP A C 1
ATOM 4157 O O . TRP A 1 545 ? 6.920 28.638 10.732 1.00 98.75 545 TRP A O 1
ATOM 4167 N N . TYR A 1 546 ? 5.986 27.760 12.585 1.00 98.88 546 TYR A N 1
ATOM 4168 C CA . TYR A 1 546 ? 4.642 27.567 12.063 1.00 98.88 546 TYR A CA 1
ATOM 4169 C C . TYR A 1 546 ? 3.667 28.372 12.921 1.00 98.88 546 TYR A C 1
ATOM 4171 O O . TYR A 1 546 ? 3.531 28.118 14.117 1.00 98.88 546 TYR A O 1
ATOM 4179 N N . ARG A 1 547 ? 2.979 29.340 12.318 1.00 98.62 547 ARG A N 1
ATOM 4180 C CA . ARG A 1 547 ? 1.967 30.181 12.973 1.00 98.62 547 ARG A CA 1
ATOM 4181 C C . ARG A 1 547 ? 0.591 29.949 12.367 1.00 98.62 547 ARG A C 1
ATOM 4183 O O . ARG A 1 547 ? 0.464 29.705 11.164 1.00 98.62 547 ARG A O 1
ATOM 4190 N N . LYS A 1 548 ? -0.454 30.020 13.193 1.00 98.25 548 LYS A N 1
ATOM 4191 C CA . LYS A 1 548 ? -1.842 29.898 12.733 1.00 98.25 548 LYS A CA 1
ATOM 4192 C C . LYS A 1 548 ? -2.828 30.569 13.686 1.00 98.25 548 LYS A C 1
ATOM 4194 O O . LYS A 1 548 ? -2.921 30.204 14.854 1.00 98.25 548 LYS A O 1
ATOM 4199 N N . SER A 1 549 ? -3.635 31.488 13.155 1.00 95.62 549 SER A N 1
ATOM 4200 C CA . SER A 1 549 ? -4.723 32.128 13.903 1.00 95.62 549 SER A CA 1
ATOM 4201 C C . SER A 1 549 ? -6.081 31.497 13.580 1.00 95.62 549 SER A C 1
ATOM 4203 O O . SER A 1 549 ? -6.560 31.572 12.441 1.00 95.62 549 SER A O 1
ATOM 4205 N N . PHE A 1 550 ? -6.741 30.922 14.581 1.00 95.62 550 PHE A N 1
ATOM 4206 C CA . PHE A 1 550 ? -7.990 30.165 14.469 1.00 95.62 550 PHE A CA 1
ATOM 4207 C C . PHE A 1 550 ? -9.078 30.740 15.399 1.00 95.62 550 PHE A C 1
ATOM 4209 O O . PHE A 1 550 ? -8.750 31.302 16.440 1.00 95.62 550 PHE A O 1
ATOM 4216 N N . PRO A 1 551 ? -10.371 30.663 15.039 1.00 93.81 551 PRO A N 1
ATOM 4217 C CA . PRO A 1 551 ? -11.449 31.010 15.962 1.00 93.81 551 PRO A CA 1
ATOM 4218 C C . PRO A 1 551 ? -11.664 29.894 16.995 1.00 93.81 551 PRO A C 1
ATOM 4220 O O . PRO A 1 551 ? -11.555 28.713 16.658 1.00 93.81 551 PRO A O 1
ATOM 4223 N N . SER A 1 552 ? -12.024 30.270 18.218 1.00 92.88 552 SER A N 1
ATOM 4224 C CA . SER A 1 552 ? -12.696 29.402 19.192 1.00 92.88 552 SER A CA 1
ATOM 4225 C C . SER A 1 552 ? -14.192 29.749 19.259 1.00 92.88 552 SER A C 1
ATOM 4227 O O . SER A 1 552 ? -14.644 30.726 18.656 1.00 92.88 552 SER A O 1
ATOM 4229 N N . HIS A 1 553 ? -14.972 28.960 19.995 1.00 92.56 553 HIS A N 1
ATOM 4230 C CA . HIS A 1 553 ? -16.354 29.288 20.353 1.00 92.56 553 HIS A CA 1
ATOM 4231 C C . HIS A 1 553 ? -16.467 29.596 21.851 1.00 92.56 553 HIS A C 1
ATOM 4233 O O . HIS A 1 553 ? -15.674 29.102 22.647 1.00 92.56 553 HIS A O 1
ATOM 4239 N N . GLU A 1 554 ? -17.473 30.374 22.262 1.00 91.25 554 GLU A N 1
ATOM 4240 C CA . GLU A 1 554 ? -17.757 30.627 23.689 1.00 91.25 554 GLU A CA 1
ATOM 4241 C C . GLU A 1 554 ? -17.991 29.312 24.458 1.00 91.25 554 GLU A C 1
ATOM 4243 O O . GLU A 1 554 ? -17.548 29.152 25.591 1.00 91.25 554 GLU A O 1
ATOM 4248 N N . SER A 1 555 ? -18.600 28.320 23.798 1.00 90.50 555 SER A N 1
ATOM 4249 C CA . SER A 1 555 ? -18.815 26.960 24.313 1.00 90.50 555 SER A CA 1
ATOM 4250 C C . SER A 1 555 ? -17.543 26.126 24.494 1.00 90.50 555 SER A C 1
ATOM 4252 O O . SER A 1 555 ? -17.621 25.017 25.020 1.00 90.50 555 SER A O 1
ATOM 4254 N N . ASP A 1 556 ? -16.376 26.618 24.072 1.00 92.88 556 ASP A N 1
ATOM 4255 C CA . ASP A 1 556 ? -15.098 25.973 24.373 1.00 92.88 556 ASP A CA 1
ATOM 4256 C C . ASP A 1 556 ? -14.611 26.322 25.797 1.00 92.88 556 ASP A C 1
ATOM 4258 O O . ASP A 1 556 ? -13.776 25.603 26.335 1.00 92.88 556 ASP A O 1
ATOM 4262 N N . ALA A 1 557 ? -15.196 27.336 26.459 1.00 92.75 557 ALA A N 1
ATOM 4263 C CA . ALA A 1 557 ? -14.910 27.700 27.856 1.00 92.75 557 ALA A CA 1
ATOM 4264 C C . ALA A 1 557 ? -15.285 26.613 28.885 1.00 92.75 557 ALA A C 1
ATOM 4266 O O . ALA A 1 557 ? -14.798 26.634 30.011 1.00 92.75 557 ALA A O 1
ATOM 4267 N N . SER A 1 558 ? -16.172 25.680 28.523 1.00 91.94 558 SER A N 1
ATOM 4268 C CA . SER A 1 558 ? -16.600 24.560 29.374 1.00 91.94 558 SER A CA 1
ATOM 4269 C C . SER A 1 558 ? -15.930 23.229 29.008 1.00 91.94 558 SER A C 1
ATOM 4271 O O . SER A 1 558 ? -16.380 22.172 29.453 1.00 91.94 558 SER A O 1
ATOM 4273 N N . LYS A 1 559 ? -14.878 23.255 28.180 1.00 95.31 559 LYS A N 1
ATOM 4274 C CA . LYS A 1 559 ? -14.217 22.069 27.621 1.00 95.31 559 LYS A CA 1
ATOM 4275 C C . LYS A 1 559 ? -12.735 22.022 27.981 1.00 95.31 559 LYS A C 1
ATOM 4277 O O . LYS A 1 559 ? -12.104 23.050 28.190 1.00 95.31 559 LYS A O 1
ATOM 4282 N N . ARG A 1 560 ? -12.162 20.817 27.972 1.00 97.19 560 ARG A N 1
ATOM 4283 C CA . ARG A 1 560 ? -10.706 20.604 27.953 1.00 97.19 560 ARG A CA 1
ATOM 4284 C C . ARG A 1 560 ? -10.246 20.602 26.501 1.00 97.19 560 ARG A C 1
ATOM 4286 O O . ARG A 1 560 ? -10.848 19.919 25.672 1.00 97.19 560 ARG A O 1
ATOM 4293 N N . ILE A 1 561 ? -9.221 21.379 26.180 1.00 97.75 561 ILE A N 1
ATOM 4294 C CA . ILE A 1 561 ? -8.768 21.637 24.812 1.00 97.75 561 ILE A CA 1
ATOM 4295 C C . ILE A 1 561 ? -7.315 21.197 24.692 1.00 97.75 561 ILE A C 1
ATOM 4297 O O . ILE A 1 561 ? -6.469 21.633 25.465 1.00 97.75 561 ILE A O 1
ATOM 4301 N N . PHE A 1 562 ? -7.003 20.374 23.699 1.00 98.44 562 PHE A N 1
ATOM 4302 C CA . PHE A 1 562 ? -5.663 19.854 23.452 1.00 98.44 562 PHE A CA 1
ATOM 4303 C C . PHE A 1 562 ? -5.247 20.084 21.999 1.00 98.44 562 PHE A C 1
ATOM 4305 O O . PHE A 1 562 ? -6.081 20.048 21.091 1.00 98.44 562 PHE A O 1
ATOM 4312 N N . ILE A 1 563 ? -3.945 20.245 21.770 1.00 98.56 563 ILE A N 1
ATOM 4313 C CA . ILE A 1 563 ? -3.329 20.050 20.455 1.00 98.56 563 ILE A CA 1
ATOM 4314 C C . ILE A 1 563 ? -2.524 18.756 20.460 1.00 98.56 563 ILE A C 1
ATOM 4316 O O . ILE A 1 563 ? -1.736 18.519 21.371 1.00 98.56 563 ILE A O 1
ATOM 4320 N N . GLU A 1 564 ? -2.710 17.932 19.434 1.00 98.56 564 GLU A N 1
ATOM 4321 C CA . GLU A 1 564 ? -1.958 16.696 19.226 1.00 98.56 564 GLU A CA 1
ATOM 4322 C C . GLU A 1 564 ? -1.104 16.792 17.963 1.00 98.56 564 GLU A C 1
ATOM 4324 O O . GLU A 1 564 ? -1.576 17.254 16.920 1.00 98.56 564 GLU A O 1
ATOM 4329 N N . PHE A 1 565 ? 0.131 16.305 18.045 1.00 98.75 565 PHE A N 1
ATOM 4330 C CA . PHE A 1 565 ? 1.059 16.169 16.928 1.00 98.75 565 PHE A CA 1
ATOM 4331 C C . PHE A 1 565 ? 1.426 14.695 16.785 1.00 98.75 565 PHE A C 1
ATOM 4333 O O . PHE A 1 565 ? 1.838 14.066 17.758 1.00 98.75 565 PHE A O 1
ATOM 4340 N N . ASP A 1 566 ? 1.339 14.140 15.576 1.00 98.56 566 ASP A N 1
ATOM 4341 C CA . ASP A 1 566 ? 1.759 12.752 15.341 1.00 98.56 566 ASP A CA 1
ATOM 4342 C C . ASP A 1 566 ? 3.284 12.596 15.207 1.00 98.56 566 ASP A C 1
ATOM 4344 O O . ASP A 1 566 ? 3.810 11.484 15.319 1.00 98.56 566 ASP A O 1
ATOM 4348 N N . GLY A 1 567 ? 3.981 13.712 14.979 1.00 98.12 567 GLY A N 1
ATOM 4349 C CA . GLY A 1 567 ? 5.435 13.856 14.905 1.00 98.12 567 GLY A CA 1
ATOM 4350 C C . GLY A 1 567 ? 5.824 15.171 14.221 1.00 98.12 567 GLY A C 1
ATOM 4351 O O . GLY A 1 567 ? 5.229 15.559 13.211 1.00 98.12 567 GLY A O 1
ATOM 4352 N N . ALA A 1 568 ? 6.817 15.868 14.771 1.00 98.44 568 ALA A N 1
ATOM 4353 C CA . ALA A 1 568 ? 7.350 17.115 14.229 1.00 98.44 568 ALA A CA 1
ATOM 4354 C C . ALA A 1 568 ? 8.872 17.133 14.405 1.00 98.44 568 ALA A C 1
ATOM 4356 O O . ALA A 1 568 ? 9.366 16.927 15.507 1.00 98.44 568 ALA A O 1
ATOM 4357 N N . MET A 1 569 ? 9.611 17.341 13.317 1.00 97.75 569 MET A N 1
ATOM 4358 C CA . MET A 1 569 ? 11.070 17.261 13.282 1.00 97.75 569 MET A CA 1
ATOM 4359 C C . MET A 1 569 ? 11.645 18.675 13.396 1.00 97.75 569 MET A C 1
ATOM 4361 O O . MET A 1 569 ? 11.561 19.436 12.430 1.00 97.75 569 MET A O 1
ATOM 4365 N N . SER A 1 570 ? 12.209 19.097 14.528 1.00 95.06 570 SER A N 1
ATOM 4366 C CA . SER A 1 570 ? 12.384 18.451 15.846 1.00 95.06 570 SER A CA 1
ATOM 4367 C C . SER A 1 570 ? 12.562 19.548 16.907 1.00 95.06 570 SER A C 1
ATOM 4369 O O . SER A 1 570 ? 12.452 20.727 16.568 1.00 95.06 570 SER A O 1
ATOM 4371 N N . GLY A 1 571 ? 12.819 19.217 18.180 1.00 96.25 571 GLY A N 1
ATOM 4372 C CA . GLY A 1 571 ? 13.052 20.253 19.198 1.00 96.25 571 GLY A CA 1
ATOM 4373 C C . GLY A 1 571 ? 11.822 21.141 19.417 1.00 96.25 571 GLY A C 1
ATOM 4374 O O . GLY A 1 571 ? 11.946 22.362 19.451 1.00 96.25 571 GLY A O 1
ATOM 4375 N N . THR A 1 572 ? 10.632 20.534 19.459 1.00 98.31 572 THR A N 1
ATOM 4376 C CA . THR A 1 572 ? 9.359 21.259 19.362 1.00 98.31 572 THR A CA 1
ATOM 4377 C C . THR A 1 572 ? 9.112 22.126 20.586 1.00 98.31 572 THR A C 1
ATOM 4379 O O . THR A 1 572 ? 9.199 21.632 21.707 1.00 98.31 572 THR A O 1
ATOM 4382 N N . SER A 1 573 ? 8.706 23.377 20.376 1.00 98.56 573 SER A N 1
ATOM 4383 C CA . SER A 1 573 ? 8.183 24.279 21.409 1.00 98.56 573 SER A CA 1
ATOM 4384 C C . SER A 1 573 ? 6.870 24.907 20.936 1.00 98.56 573 SER A C 1
ATOM 4386 O O . SER A 1 573 ? 6.752 25.270 19.763 1.00 98.56 573 SER A O 1
ATOM 4388 N N . VAL A 1 574 ? 5.881 25.025 21.826 1.00 98.75 574 VAL A N 1
ATOM 4389 C CA . VAL A 1 574 ? 4.522 25.491 21.496 1.00 98.75 574 VAL A CA 1
ATOM 4390 C C . VAL A 1 574 ? 4.112 26.667 22.382 1.00 98.75 574 VAL A C 1
ATOM 4392 O O . VAL A 1 574 ? 4.285 26.625 23.600 1.00 98.75 574 VAL A O 1
ATOM 4395 N N . TRP A 1 575 ? 3.508 27.686 21.766 1.00 98.75 575 TRP A N 1
ATOM 4396 C CA . TRP A 1 575 ? 2.879 28.824 22.437 1.00 98.75 575 TRP A CA 1
ATOM 4397 C C . TRP A 1 575 ? 1.445 29.014 21.954 1.00 98.75 575 TRP A C 1
ATOM 4399 O O . TRP A 1 575 ? 1.177 28.898 20.755 1.00 98.75 575 TRP A O 1
ATOM 4409 N N . LEU A 1 576 ? 0.547 29.394 22.861 1.00 98.69 576 LEU A N 1
ATOM 4410 C CA . LEU A 1 576 ? -0.798 29.864 22.540 1.00 98.69 576 LEU A CA 1
ATOM 4411 C C . LEU A 1 576 ? -0.954 31.293 23.055 1.00 98.69 576 LEU A C 1
ATOM 4413 O O . LEU A 1 576 ? -0.606 31.596 24.188 1.00 98.69 576 LEU A O 1
ATOM 4417 N N . ASN A 1 577 ? -1.433 32.185 22.192 1.00 97.62 577 ASN A N 1
ATOM 4418 C CA . ASN A 1 577 ? -1.649 33.603 22.484 1.00 97.62 577 ASN A CA 1
ATOM 4419 C C . ASN A 1 577 ? -0.402 34.360 23.011 1.00 97.62 577 ASN A C 1
ATOM 4421 O O . ASN A 1 577 ? -0.514 35.455 23.554 1.00 97.62 577 ASN A O 1
ATOM 4425 N N . GLY A 1 578 ? 0.797 33.819 22.765 1.00 97.00 578 GLY A N 1
ATOM 4426 C CA . GLY A 1 578 ? 2.085 34.337 23.244 1.00 97.00 578 GLY A CA 1
ATOM 4427 C C . GLY A 1 578 ? 2.611 33.658 24.513 1.00 97.00 578 GLY A C 1
ATOM 4428 O O . GLY A 1 578 ? 3.800 33.779 24.804 1.00 97.00 578 GLY A O 1
ATOM 4429 N N . GLU A 1 579 ? 1.776 32.902 25.226 1.00 98.12 579 GLU A N 1
ATOM 4430 C CA . GLU A 1 579 ? 2.145 32.179 26.445 1.00 98.12 579 GLU A CA 1
ATOM 4431 C C . GLU A 1 579 ? 2.692 30.783 26.116 1.00 98.12 579 GLU A C 1
ATOM 4433 O O . GLU A 1 579 ? 2.236 30.125 25.179 1.00 98.12 579 GLU A O 1
ATOM 4438 N N . PHE A 1 580 ? 3.723 30.346 26.845 1.00 98.38 580 PHE A N 1
ATOM 4439 C CA . PHE A 1 580 ? 4.422 29.086 26.578 1.00 98.38 580 PHE A CA 1
ATOM 4440 C C . PHE A 1 580 ? 3.672 27.895 27.173 1.00 98.38 580 PHE A C 1
ATOM 4442 O O . PHE A 1 580 ? 3.420 27.856 28.373 1.00 98.38 580 PHE A O 1
ATOM 4449 N N . ILE A 1 581 ? 3.380 26.909 26.327 1.00 98.62 581 ILE A N 1
ATOM 4450 C CA . ILE A 1 581 ? 2.592 25.726 26.682 1.00 98.62 581 ILE A CA 1
ATOM 4451 C C . ILE A 1 581 ? 3.489 24.530 27.023 1.00 98.62 581 ILE A C 1
ATOM 4453 O O . ILE A 1 581 ? 3.193 23.763 27.939 1.00 98.62 581 ILE A O 1
ATOM 4457 N N . GLY A 1 582 ? 4.587 24.342 26.288 1.00 97.81 582 GLY A N 1
ATOM 4458 C CA . GLY A 1 582 ? 5.490 23.221 26.523 1.00 97.81 582 GLY A CA 1
ATOM 4459 C C . GLY A 1 582 ? 6.425 22.899 25.364 1.00 97.81 582 GLY A C 1
ATOM 4460 O O . GLY A 1 582 ? 6.386 23.516 24.296 1.00 97.81 582 GLY A O 1
ATOM 4461 N N . GLU A 1 583 ? 7.274 21.899 25.599 1.00 98.00 583 GLU A N 1
ATOM 4462 C CA . GLU A 1 583 ? 8.246 21.378 24.640 1.00 98.00 583 GLU A CA 1
ATOM 4463 C C . GLU A 1 583 ? 8.164 19.851 24.494 1.00 98.00 583 GLU A C 1
ATOM 4465 O O . GLU A 1 583 ? 7.777 19.146 25.428 1.00 98.00 583 GLU A O 1
ATOM 4470 N N . TRP A 1 584 ? 8.523 19.339 23.314 1.00 98.19 584 TRP A N 1
ATOM 4471 C CA . TRP A 1 584 ? 8.743 17.910 23.066 1.00 98.19 584 TRP A CA 1
ATOM 4472 C C . TRP A 1 584 ? 9.933 17.731 22.106 1.00 98.19 584 TRP A C 1
ATOM 4474 O O . TRP A 1 584 ? 9.794 17.971 20.900 1.00 98.19 584 TRP A O 1
ATOM 4484 N N . PRO A 1 585 ? 11.126 17.349 22.604 1.00 97.25 585 PRO A N 1
ATOM 4485 C CA . PRO A 1 585 ? 12.329 17.365 21.774 1.00 97.25 585 PRO A CA 1
ATOM 4486 C C . PRO A 1 585 ? 12.390 16.287 20.687 1.00 97.25 585 PRO A C 1
ATOM 4488 O O . PRO A 1 585 ? 12.917 16.552 19.603 1.00 97.25 585 PRO A O 1
ATOM 4491 N N . TYR A 1 586 ? 11.893 15.072 20.956 1.00 98.12 586 TYR A N 1
ATOM 4492 C CA . TYR A 1 586 ? 12.095 13.942 20.046 1.00 98.12 586 TYR A CA 1
ATOM 4493 C C . TYR A 1 586 ? 11.216 14.044 18.799 1.00 98.12 586 TYR A C 1
ATOM 4495 O O . TYR A 1 586 ? 9.990 14.074 18.886 1.00 98.12 586 TYR A O 1
ATOM 4503 N N . GLY A 1 587 ? 11.847 14.051 17.622 1.00 97.56 587 GLY A N 1
ATOM 4504 C CA . GLY A 1 587 ? 11.154 14.330 16.364 1.00 97.56 587 GLY A CA 1
ATOM 4505 C C . GLY A 1 587 ? 10.222 13.229 15.847 1.00 97.56 587 GLY A C 1
ATOM 4506 O O . GLY A 1 587 ? 9.520 13.447 14.861 1.00 97.56 587 GLY A O 1
ATOM 4507 N N . TYR A 1 588 ? 10.208 12.048 16.469 1.00 98.44 588 TYR A N 1
ATOM 4508 C CA . TYR A 1 588 ? 9.477 10.877 15.968 1.00 98.44 588 TYR A CA 1
ATOM 4509 C C . TYR A 1 588 ? 8.313 10.410 16.848 1.00 98.44 588 TYR A C 1
ATOM 4511 O O . TYR A 1 588 ? 7.464 9.662 16.363 1.00 98.44 588 TYR A O 1
ATOM 4519 N N . SER A 1 589 ? 8.226 10.861 18.099 1.00 96.69 589 SER A N 1
ATOM 4520 C CA . SER A 1 589 ? 7.073 10.572 18.957 1.00 96.69 589 SER A CA 1
ATOM 4521 C C . SER A 1 589 ? 5.836 11.351 18.527 1.00 96.69 589 SER A C 1
ATOM 4523 O O . SER A 1 589 ? 5.928 12.464 18.006 1.00 96.69 589 SER A O 1
ATOM 4525 N N . SER A 1 590 ? 4.668 10.786 18.824 1.00 98.38 590 SER A N 1
ATOM 4526 C CA . SER A 1 590 ? 3.423 11.549 18.898 1.00 98.38 590 SER A CA 1
ATOM 4527 C C . SER A 1 590 ? 3.243 12.098 20.316 1.00 98.38 590 SER A C 1
ATOM 4529 O O . SER A 1 590 ? 3.641 11.444 21.279 1.00 98.38 590 SER A O 1
ATOM 4531 N N . PHE A 1 591 ? 2.645 13.279 20.459 1.00 97.81 591 PHE A N 1
ATOM 4532 C CA . PHE A 1 591 ? 2.465 13.957 21.748 1.00 97.81 591 PHE A CA 1
ATOM 4533 C C . PHE A 1 591 ? 1.236 14.877 21.745 1.00 97.81 591 PHE A C 1
ATOM 4535 O O . PHE A 1 591 ? 0.796 15.323 20.682 1.00 97.81 591 PHE A O 1
ATOM 4542 N N . ARG A 1 592 ? 0.692 15.193 22.933 1.00 97.50 592 ARG A N 1
ATOM 4543 C CA . ARG A 1 592 ? -0.269 16.298 23.116 1.00 97.50 592 ARG A CA 1
ATOM 4544 C C . ARG A 1 592 ? 0.254 17.368 24.061 1.00 97.50 592 ARG A C 1
ATOM 4546 O O . ARG A 1 592 ? 1.009 17.070 24.983 1.00 97.50 592 ARG A O 1
ATOM 4553 N N . PHE A 1 593 ? -0.270 18.573 23.886 1.00 98.25 593 PHE A N 1
ATOM 4554 C CA . PHE A 1 593 ? -0.290 19.609 24.911 1.00 98.25 593 PHE A CA 1
ATOM 4555 C C . PHE A 1 593 ? -1.725 20.025 25.213 1.00 98.25 593 PHE A C 1
ATOM 4557 O O . PHE A 1 593 ? -2.585 19.988 24.332 1.00 98.25 593 PHE A O 1
ATOM 4564 N N . GLU A 1 594 ? -1.971 20.437 26.451 1.00 98.06 594 GLU A N 1
ATOM 4565 C CA . GLU A 1 594 ? -3.212 21.101 26.834 1.00 98.06 594 GLU A CA 1
ATOM 4566 C C . GLU A 1 594 ? -3.136 22.602 26.528 1.00 98.06 594 GLU A C 1
ATOM 4568 O O . GLU A 1 594 ? -2.088 23.223 26.660 1.00 98.06 594 GLU A O 1
ATOM 4573 N N . LEU A 1 595 ? -4.255 23.164 26.083 1.00 98.31 595 LEU A N 1
ATOM 4574 C CA . LEU A 1 595 ? -4.432 24.557 25.683 1.00 98.31 595 LEU A CA 1
ATOM 4575 C C . LEU A 1 595 ? -5.494 25.285 26.522 1.00 98.31 595 LEU A C 1
ATOM 4577 O O . LEU A 1 595 ? -5.626 26.497 26.385 1.00 98.31 595 LEU A O 1
ATOM 4581 N N . THR A 1 596 ? -6.259 24.555 27.343 1.00 96.56 596 THR A N 1
ATOM 4582 C CA . THR A 1 596 ? -7.473 25.014 28.042 1.00 96.56 596 THR A CA 1
ATOM 4583 C C . THR A 1 596 ? -7.305 26.369 28.726 1.00 96.56 596 THR A C 1
ATOM 4585 O O . THR A 1 596 ? -8.013 27.311 28.379 1.00 96.56 596 THR A O 1
ATOM 4588 N N . ASP A 1 597 ? -6.329 26.488 29.627 1.00 95.69 597 ASP A N 1
ATOM 4589 C CA . ASP A 1 597 ? -6.168 27.662 30.497 1.00 95.69 597 ASP A CA 1
ATOM 4590 C C . ASP A 1 597 ? -5.592 28.896 29.769 1.00 95.69 597 ASP A C 1
ATOM 4592 O O . ASP A 1 597 ? -5.617 29.999 30.309 1.00 95.69 597 ASP A O 1
ATOM 4596 N N . HIS A 1 598 ? -5.106 28.719 28.534 1.00 96.25 598 HIS A N 1
ATOM 4597 C CA . HIS A 1 598 ? -4.490 29.762 27.701 1.00 96.25 598 HIS A CA 1
ATOM 4598 C C . HIS A 1 598 ? -5.331 30.112 26.456 1.00 96.25 598 HIS A C 1
ATOM 4600 O O . HIS A 1 598 ? -4.956 30.981 25.662 1.00 96.25 598 HIS A O 1
ATOM 4606 N N . LEU A 1 599 ? -6.464 29.430 26.249 1.00 96.25 599 LEU A N 1
ATOM 4607 C CA . LEU A 1 599 ? -7.411 29.730 25.178 1.00 96.25 599 LEU A CA 1
ATOM 4608 C C . LEU A 1 599 ? -8.304 30.906 25.587 1.00 96.25 599 LEU A C 1
ATOM 4610 O O . LEU A 1 599 ? -8.838 30.938 26.688 1.00 96.25 599 LEU A O 1
ATOM 4614 N N . HIS A 1 600 ? -8.547 31.833 24.664 1.00 96.44 600 HIS A N 1
ATOM 4615 C CA . HIS A 1 600 ? -9.580 32.858 24.792 1.00 96.44 600 HIS A CA 1
ATOM 4616 C C . HIS A 1 600 ? -10.872 32.340 24.122 1.00 96.44 600 HIS A C 1
ATOM 4618 O O . HIS A 1 600 ? -10.896 32.221 22.890 1.00 96.44 600 HIS A O 1
ATOM 4624 N N . PRO A 1 601 ? -11.943 31.973 24.851 1.00 93.94 601 PRO A N 1
ATOM 4625 C CA . PRO A 1 601 ? -13.155 31.408 24.249 1.00 93.94 601 PRO A CA 1
ATOM 4626 C C . PRO A 1 601 ? -13.981 32.472 23.511 1.00 93.94 601 PRO A C 1
ATOM 4628 O O . PRO A 1 601 ? -14.144 33.586 23.996 1.00 93.94 601 PRO A O 1
ATOM 4631 N N . GLY A 1 602 ? -14.495 32.140 22.326 1.00 92.25 602 GLY A N 1
ATOM 4632 C CA . GLY A 1 602 ? -15.205 33.071 21.435 1.00 92.25 602 GLY A CA 1
ATOM 4633 C C . GLY A 1 602 ? -14.302 34.015 20.622 1.00 92.25 602 GLY A C 1
ATOM 4634 O O . GLY A 1 602 ? -14.771 34.637 19.669 1.00 92.25 602 GLY A O 1
ATOM 4635 N N . GLU A 1 603 ? -13.008 34.102 20.943 1.00 94.44 603 GLU A N 1
ATOM 4636 C CA . GLU A 1 603 ? -12.048 34.982 20.271 1.00 94.44 603 GLU A CA 1
ATOM 4637 C C . GLU A 1 603 ? -11.211 34.276 19.183 1.00 94.44 603 GLU A C 1
ATOM 4639 O O . GLU A 1 603 ? -11.238 33.057 18.978 1.00 94.44 603 GLU A O 1
ATOM 4644 N N . ARG A 1 604 ? -10.410 35.068 18.457 1.00 94.88 604 ARG A N 1
ATOM 4645 C CA . ARG A 1 604 ? -9.370 34.547 17.562 1.00 94.88 604 ARG A CA 1
ATOM 4646 C C . ARG A 1 604 ? -8.094 34.283 18.351 1.00 94.88 604 ARG A C 1
ATOM 4648 O O . ARG A 1 604 ? -7.434 35.212 18.795 1.00 94.88 604 ARG A O 1
ATOM 4655 N N . ASN A 1 605 ? -7.731 33.013 18.435 1.00 97.12 605 ASN A N 1
ATOM 4656 C CA . ASN A 1 605 ? -6.545 32.522 19.114 1.00 97.12 605 ASN A CA 1
ATOM 4657 C C . ASN A 1 605 ? -5.401 32.350 18.110 1.00 97.12 605 ASN A C 1
ATOM 4659 O O . ASN A 1 605 ? -5.641 31.941 16.972 1.00 97.12 605 ASN A O 1
ATOM 4663 N N . THR A 1 606 ? -4.162 32.622 18.516 1.00 97.94 606 THR A N 1
ATOM 4664 C CA . THR A 1 606 ? -2.966 32.430 17.678 1.00 97.94 606 THR A CA 1
ATOM 4665 C C . THR A 1 606 ? -2.049 31.407 18.324 1.00 97.94 606 THR A C 1
ATOM 4667 O O . THR A 1 606 ? -1.511 31.655 19.399 1.00 97.94 606 THR A O 1
ATOM 4670 N N . ILE A 1 607 ? -1.849 30.272 17.653 1.00 98.69 607 ILE A N 1
ATOM 4671 C CA . ILE A 1 607 ? -0.841 29.283 18.039 1.00 98.69 607 ILE A CA 1
ATOM 4672 C C . ILE A 1 607 ? 0.436 29.491 17.222 1.00 98.69 607 ILE A C 1
ATOM 4674 O O . ILE A 1 607 ? 0.380 29.740 16.011 1.00 98.69 607 ILE A O 1
ATOM 4678 N N . ALA A 1 608 ? 1.580 29.371 17.889 1.00 98.75 608 ALA A N 1
ATOM 4679 C CA . ALA A 1 608 ? 2.903 29.387 17.285 1.00 98.75 608 ALA A CA 1
ATOM 4680 C C . ALA A 1 608 ? 3.679 28.130 17.707 1.00 98.75 608 ALA A C 1
ATOM 4682 O O . ALA A 1 608 ? 3.653 27.731 18.871 1.00 98.75 608 ALA A O 1
ATOM 4683 N N . VAL A 1 609 ? 4.359 27.499 16.752 1.00 98.81 609 VAL A N 1
ATOM 4684 C CA . VAL A 1 609 ? 5.161 26.287 16.951 1.00 98.81 609 VAL A CA 1
ATOM 4685 C C . VAL A 1 609 ? 6.552 26.531 16.378 1.00 98.81 609 VAL A C 1
ATOM 4687 O O . VAL A 1 609 ? 6.681 26.831 15.190 1.00 98.81 609 VAL A O 1
ATOM 4690 N N . ARG A 1 610 ? 7.582 26.383 17.212 1.00 98.62 610 ARG A N 1
ATOM 4691 C CA . ARG A 1 610 ? 9.000 26.447 16.830 1.00 98.62 610 ARG A CA 1
ATOM 4692 C C . ARG A 1 610 ? 9.563 25.035 16.745 1.00 98.62 610 ARG A C 1
ATOM 4694 O O . ARG A 1 610 ? 9.297 24.221 17.627 1.00 98.62 610 ARG A O 1
ATOM 4701 N N . LEU A 1 611 ? 10.363 24.775 15.716 1.00 98.56 611 LEU A N 1
ATOM 4702 C CA . LEU A 1 611 ? 11.180 23.572 15.551 1.00 98.56 611 LEU A CA 1
ATOM 4703 C C . LEU A 1 611 ? 12.650 23.982 15.384 1.00 98.56 611 LEU A C 1
ATOM 4705 O O . LEU A 1 611 ? 12.933 24.964 14.697 1.00 98.56 611 LEU A O 1
ATOM 4709 N N . ASP A 1 612 ? 13.573 23.230 15.980 1.00 96.94 612 ASP A N 1
ATOM 4710 C CA . ASP A 1 612 ? 15.014 23.513 16.041 1.00 96.94 612 ASP A CA 1
ATOM 4711 C C . ASP A 1 612 ? 15.823 22.297 15.559 1.00 96.94 612 ASP A C 1
ATOM 4713 O O . ASP A 1 612 ? 16.320 21.482 16.341 1.00 96.94 612 ASP A O 1
ATOM 4717 N N . ASN A 1 613 ? 15.933 22.149 14.235 1.00 96.00 613 ASN A N 1
ATOM 4718 C CA . ASN A 1 613 ? 16.734 21.089 13.631 1.00 96.00 613 ASN A CA 1
ATOM 4719 C C . ASN A 1 613 ? 18.216 21.453 13.676 1.00 96.00 613 ASN A C 1
ATOM 4721 O O . ASN A 1 613 ? 18.787 21.976 12.711 1.00 96.00 613 ASN A O 1
ATOM 4725 N N . LYS A 1 614 ? 18.858 21.115 14.793 1.00 94.31 614 LYS A N 1
ATOM 4726 C CA . LYS A 1 614 ? 20.314 21.180 14.927 1.00 94.31 614 LYS A CA 1
ATOM 4727 C C . LYS A 1 614 ? 20.987 20.295 13.866 1.00 94.31 614 LYS A C 1
ATOM 4729 O O . LYS A 1 614 ? 20.572 19.144 13.703 1.00 94.31 614 LYS A O 1
ATOM 4734 N N . PRO A 1 615 ? 22.037 20.779 13.172 1.00 92.31 615 PRO A N 1
ATOM 4735 C CA . PRO A 1 615 ? 22.868 19.933 12.317 1.00 92.31 615 PRO A CA 1
ATOM 4736 C C . PRO A 1 615 ? 23.555 18.844 13.156 1.00 92.31 615 PRO A C 1
ATOM 4738 O O . PRO A 1 615 ? 23.623 18.946 14.380 1.00 92.31 615 PRO A O 1
ATOM 4741 N N . GLU A 1 616 ? 24.093 17.806 12.512 1.00 91.56 616 GLU A N 1
ATOM 4742 C CA . GLU A 1 616 ? 24.740 16.683 13.214 1.00 91.56 616 GLU A CA 1
ATOM 4743 C C . GLU A 1 616 ? 23.822 15.965 14.234 1.00 91.56 616 GLU A C 1
ATOM 4745 O O . GLU A 1 616 ? 24.264 15.600 15.317 1.00 91.56 616 GLU A O 1
ATOM 4750 N N . SER A 1 617 ? 22.545 15.742 13.896 1.00 93.88 617 SER A N 1
ATOM 4751 C CA . SER A 1 617 ? 21.552 15.070 14.767 1.00 93.88 617 SER A CA 1
ATOM 4752 C C . SER A 1 617 ? 20.971 13.755 14.216 1.00 93.88 617 SER A C 1
ATOM 4754 O O . SER A 1 617 ? 20.203 13.090 14.908 1.00 93.88 617 SER A O 1
ATOM 4756 N N . SER A 1 618 ? 21.348 13.339 12.998 1.00 95.50 618 SER A N 1
ATOM 4757 C CA . SER A 1 618 ? 20.854 12.107 12.355 1.00 95.50 618 SER A CA 1
ATOM 4758 C C . SER A 1 618 ? 21.930 11.365 11.541 1.00 95.50 618 SER A C 1
ATOM 4760 O O . SER A 1 618 ? 22.919 11.962 11.085 1.00 95.50 618 SER A O 1
ATOM 4762 N N . ARG A 1 619 ? 21.715 10.051 11.352 1.00 94.44 619 ARG A N 1
ATOM 4763 C CA . ARG A 1 619 ? 22.493 9.164 10.461 1.00 94.44 619 ARG A CA 1
ATOM 4764 C C . ARG A 1 619 ? 21.915 9.056 9.048 1.00 94.44 619 ARG A C 1
ATOM 4766 O O . ARG A 1 619 ? 22.701 8.973 8.114 1.00 94.44 619 ARG A O 1
ATOM 4773 N N . TRP A 1 620 ? 20.587 9.072 8.922 1.00 96.25 620 TRP A N 1
ATOM 4774 C CA . TRP A 1 620 ? 19.807 9.088 7.674 1.00 96.25 620 TRP A CA 1
ATOM 4775 C C . TRP A 1 620 ? 19.145 10.466 7.483 1.00 96.25 620 TRP A C 1
ATOM 4777 O O . TRP A 1 620 ? 19.250 11.326 8.362 1.00 96.25 620 TRP A O 1
ATOM 4787 N N . TYR A 1 621 ? 18.454 10.714 6.368 1.00 98.12 621 TYR A N 1
ATOM 4788 C CA . TYR A 1 621 ? 17.681 11.949 6.177 1.00 98.12 621 TYR A CA 1
ATOM 4789 C C . TYR A 1 621 ? 16.499 12.049 7.170 1.00 98.12 621 TYR A C 1
ATOM 4791 O O . TYR A 1 621 ? 15.587 11.227 7.105 1.00 98.12 621 TYR A O 1
ATOM 4799 N N . PRO A 1 622 ? 16.458 13.041 8.084 1.00 97.00 622 PRO A N 1
ATOM 4800 C CA . PRO A 1 622 ? 15.365 13.154 9.055 1.00 97.00 622 PRO A CA 1
ATOM 4801 C C . PRO A 1 622 ? 14.135 13.893 8.492 1.00 97.00 622 PRO A C 1
ATOM 4803 O O . PRO A 1 622 ? 13.014 13.682 8.960 1.00 97.00 622 PRO A O 1
ATOM 4806 N N . GLY A 1 623 ? 14.336 14.753 7.488 1.00 96.94 623 GLY A N 1
ATOM 4807 C CA . GLY A 1 623 ? 13.406 15.823 7.118 1.00 96.94 623 GLY A CA 1
ATOM 4808 C C . GLY A 1 623 ? 13.420 16.996 8.102 1.00 96.94 623 GLY A C 1
ATOM 4809 O O . GLY A 1 623 ? 14.167 17.005 9.083 1.00 96.94 623 GLY A O 1
ATOM 4810 N N . GLY A 1 624 ? 12.600 18.013 7.849 1.00 95.81 624 GLY A N 1
ATOM 4811 C CA . GLY A 1 624 ? 12.444 19.142 8.766 1.00 95.81 624 GLY A CA 1
ATOM 4812 C C . GLY A 1 624 ? 11.092 19.817 8.646 1.00 95.81 624 GLY A C 1
ATOM 4813 O O . GLY A 1 624 ? 10.691 20.207 7.557 1.00 95.81 624 GLY A O 1
ATOM 4814 N N . GLY A 1 625 ? 10.375 19.959 9.758 1.00 97.56 625 GLY A N 1
ATOM 4815 C CA . GLY A 1 625 ? 9.016 20.492 9.754 1.00 97.56 625 GLY A CA 1
ATOM 4816 C C . GLY A 1 625 ? 8.013 19.643 10.519 1.00 97.56 625 GLY A C 1
ATOM 4817 O O . GLY A 1 625 ? 8.344 18.618 11.118 1.00 97.56 625 GLY A O 1
ATOM 4818 N N . ILE A 1 626 ? 6.751 20.068 10.484 1.00 98.75 626 ILE A N 1
ATOM 4819 C CA . ILE A 1 626 ? 5.637 19.276 11.009 1.00 98.75 626 ILE A CA 1
ATOM 4820 C C . ILE A 1 626 ? 5.242 18.261 9.924 1.00 98.75 626 ILE A C 1
ATOM 4822 O O . ILE A 1 626 ? 4.288 18.445 9.166 1.00 98.75 626 ILE A O 1
ATOM 4826 N N . TYR A 1 627 ? 6.067 17.218 9.804 1.00 98.56 627 TYR A N 1
ATOM 4827 C CA . TYR A 1 627 ? 6.023 16.213 8.737 1.00 98.56 627 TYR A CA 1
ATOM 4828 C C . TYR A 1 627 ? 4.962 15.122 8.949 1.00 98.56 627 TYR A C 1
ATOM 4830 O O . TYR A 1 627 ? 4.757 14.296 8.058 1.00 98.56 627 TYR A O 1
ATOM 4838 N N . ARG A 1 628 ? 4.238 15.143 10.079 1.00 98.62 628 ARG A N 1
ATOM 4839 C CA . ARG A 1 628 ? 3.030 14.333 10.319 1.00 98.62 628 ARG A CA 1
ATOM 4840 C C . ARG A 1 628 ? 1.787 15.199 10.566 1.00 98.62 628 ARG A C 1
ATOM 4842 O O . ARG A 1 628 ? 1.823 16.421 10.430 1.00 98.62 628 ARG A O 1
ATOM 4849 N N . ASN A 1 629 ? 0.651 14.558 10.837 1.00 98.25 629 ASN A N 1
ATOM 4850 C CA . ASN A 1 629 ? -0.629 15.235 11.038 1.00 98.25 629 ASN A CA 1
ATOM 4851 C C . ASN A 1 629 ? -0.714 15.959 12.398 1.00 98.25 629 ASN A C 1
ATOM 4853 O O . ASN A 1 629 ? 0.014 15.648 13.343 1.00 98.25 629 ASN A O 1
ATOM 4857 N N . VAL A 1 630 ? -1.617 16.946 12.471 1.00 98.69 630 VAL A N 1
ATOM 4858 C CA . VAL A 1 630 ? -1.899 17.744 13.677 1.00 98.69 630 VAL A CA 1
ATOM 4859 C C . VAL A 1 630 ? -3.404 17.780 13.926 1.00 98.69 630 VAL A C 1
ATOM 4861 O O . VAL A 1 630 ? -4.191 17.914 12.982 1.00 98.69 630 VAL A O 1
ATOM 4864 N N . ARG A 1 631 ? -3.823 17.702 15.191 1.00 98.19 631 ARG A N 1
ATOM 4865 C CA . ARG A 1 631 ? -5.234 17.728 15.610 1.00 98.19 631 ARG A CA 1
ATOM 4866 C C . ARG A 1 631 ? -5.464 18.786 16.682 1.00 98.19 631 ARG A C 1
ATOM 4868 O O . ARG A 1 631 ? -4.601 18.982 17.527 1.00 98.19 631 ARG A O 1
ATOM 4875 N N . ILE A 1 632 ? -6.644 19.398 16.694 1.00 97.94 632 ILE A N 1
ATOM 4876 C CA . ILE A 1 632 ? -7.209 19.981 17.919 1.00 97.94 632 ILE A CA 1
ATOM 4877 C C . ILE A 1 632 ? -8.254 18.995 18.432 1.00 97.94 632 ILE A C 1
ATOM 4879 O O . ILE A 1 632 ? -9.136 18.596 17.671 1.00 97.94 632 ILE A O 1
ATOM 4883 N N . VAL A 1 633 ? -8.150 18.601 19.696 1.00 97.44 633 VAL A N 1
ATOM 4884 C CA . VAL A 1 633 ? -9.120 17.737 20.377 1.00 97.44 633 VAL A CA 1
ATOM 4885 C C . VAL A 1 633 ? -9.786 18.559 21.468 1.00 97.44 633 VAL A C 1
ATOM 4887 O O . VAL A 1 633 ? -9.100 19.167 22.285 1.00 97.44 633 VAL A O 1
ATOM 4890 N N . LYS A 1 634 ? -11.115 18.585 21.488 1.00 96.25 634 LYS A N 1
ATOM 4891 C CA . LYS A 1 634 ? -11.903 19.194 22.561 1.00 96.25 634 LYS A CA 1
ATOM 4892 C C . LYS A 1 634 ? -12.695 18.105 23.261 1.00 96.25 634 LYS A C 1
ATOM 4894 O O . LYS A 1 634 ? -13.305 17.289 22.578 1.00 96.25 634 LYS A O 1
ATOM 4899 N N . CYS A 1 635 ? -12.724 18.120 24.584 1.00 95.69 635 CYS A N 1
ATOM 4900 C CA . CYS A 1 635 ? -13.399 17.133 25.421 1.00 95.69 635 CYS A CA 1
ATOM 4901 C C . CYS A 1 635 ? -14.275 17.822 26.473 1.00 95.69 635 CYS A C 1
ATOM 4903 O O . CYS A 1 635 ? -14.015 18.961 26.860 1.00 95.69 635 CYS A O 1
ATOM 4905 N N . HIS A 1 636 ? -15.255 17.103 27.015 1.00 95.75 636 HIS A N 1
ATOM 4906 C CA . HIS A 1 636 ? -15.843 17.450 28.309 1.00 95.75 636 HIS A CA 1
ATOM 4907 C C . HIS A 1 636 ? -14.772 17.365 29.430 1.00 95.75 636 HIS A C 1
ATOM 4909 O O . HIS A 1 636 ? -13.783 16.649 29.252 1.00 95.75 636 HIS A O 1
ATOM 4915 N N . PRO A 1 637 ? -14.913 18.053 30.583 1.00 94.88 637 PRO A N 1
ATOM 4916 C CA . PRO A 1 637 ? -13.999 17.894 31.718 1.00 94.88 637 PRO A CA 1
ATOM 4917 C C . PRO A 1 637 ? -13.814 16.439 32.156 1.00 94.88 637 PRO A C 1
ATOM 4919 O O . PRO A 1 637 ? -12.678 16.012 32.360 1.00 94.88 637 PRO A O 1
ATOM 4922 N N . VAL A 1 638 ? -14.903 15.666 32.191 1.00 96.06 638 VAL A N 1
ATOM 4923 C CA . VAL A 1 638 ? -14.857 14.208 32.374 1.00 96.06 638 VAL A CA 1
ATOM 4924 C C . VAL A 1 638 ? -14.773 13.517 31.018 1.00 96.06 638 VAL A C 1
ATOM 4926 O O . VAL A 1 638 ? -15.710 13.613 30.223 1.00 96.06 638 VAL A O 1
ATOM 4929 N N . HIS A 1 639 ? -13.650 12.851 30.741 1.00 96.81 639 HIS A N 1
ATOM 4930 C CA . HIS A 1 639 ? -13.344 12.297 29.420 1.00 96.81 639 HIS A CA 1
ATOM 4931 C C . HIS A 1 639 ? -12.315 11.156 29.458 1.00 96.81 639 HIS A C 1
ATOM 4933 O O . HIS A 1 639 ? -11.565 10.990 30.411 1.00 96.81 639 HIS A O 1
ATOM 4939 N N . ILE A 1 640 ? -12.255 10.359 28.394 1.00 97.81 640 ILE A N 1
ATOM 4940 C CA . ILE A 1 640 ? -11.282 9.281 28.188 1.00 97.81 640 ILE A CA 1
ATOM 4941 C C . ILE A 1 640 ? -9.897 9.895 27.950 1.00 97.81 640 ILE A C 1
ATOM 4943 O O . ILE A 1 640 ? -9.735 10.739 27.058 1.00 97.81 640 ILE A O 1
ATOM 4947 N N . GLY A 1 641 ? -8.903 9.455 28.721 1.00 96.38 641 GLY A N 1
ATOM 4948 C CA . GLY A 1 641 ? -7.546 9.997 28.657 1.00 96.38 641 GLY A CA 1
ATOM 4949 C C . GLY A 1 641 ? -6.824 9.702 27.340 1.00 96.38 641 GLY A C 1
ATOM 4950 O O . GLY A 1 641 ? -7.257 8.861 26.542 1.00 96.38 641 GLY A O 1
ATOM 4951 N N . GLN A 1 642 ? -5.707 10.392 27.082 1.00 95.75 642 GLN A N 1
ATOM 4952 C CA . GLN A 1 642 ? -4.953 10.187 25.838 1.00 95.75 642 GLN A CA 1
ATOM 4953 C C . GLN A 1 642 ? -4.440 8.743 25.734 1.00 95.75 642 GLN A C 1
ATOM 4955 O O . GLN A 1 642 ? -3.669 8.283 26.574 1.00 95.75 642 GLN A O 1
ATOM 4960 N N . TRP A 1 643 ? -4.890 8.031 24.694 1.00 96.38 643 TRP A N 1
ATOM 4961 C CA . TRP A 1 643 ? -4.648 6.593 24.500 1.00 96.38 643 TRP A CA 1
ATOM 4962 C C . TRP A 1 643 ? -5.052 5.725 25.714 1.00 96.38 643 TRP A C 1
ATOM 4964 O O . TRP A 1 643 ? -4.536 4.622 25.919 1.00 96.38 643 TRP A O 1
ATOM 4974 N N . GLY A 1 644 ? -6.003 6.221 26.514 1.00 97.00 644 GLY A N 1
ATOM 4975 C CA . GLY A 1 644 ? -6.440 5.627 27.777 1.00 97.00 644 GLY A CA 1
ATOM 4976 C C . GLY A 1 644 ? -7.213 4.315 27.640 1.00 97.00 644 GLY A C 1
ATOM 4977 O O . GLY A 1 644 ? -7.426 3.642 28.641 1.00 97.00 644 GLY A O 1
ATOM 4978 N N . VAL A 1 645 ? -7.617 3.929 26.424 1.00 98.19 645 VAL A N 1
ATOM 4979 C CA . VAL A 1 645 ? -8.234 2.626 26.138 1.00 98.19 645 VAL A CA 1
ATOM 4980 C C . VAL A 1 645 ? -7.143 1.601 25.823 1.00 98.19 645 VAL A C 1
ATOM 4982 O O . VAL A 1 645 ? -6.366 1.781 24.883 1.00 98.19 645 VAL A O 1
ATOM 4985 N N . ALA A 1 646 ? -7.119 0.502 26.571 1.00 98.44 646 ALA A N 1
ATOM 4986 C CA . ALA A 1 646 ? -6.295 -0.672 26.299 1.00 98.44 646 ALA A CA 1
ATOM 4987 C C . ALA A 1 646 ? -7.191 -1.894 26.059 1.00 98.44 646 ALA A C 1
ATOM 4989 O O . ALA A 1 646 ? -8.085 -2.173 26.861 1.00 98.44 646 ALA A O 1
ATOM 4990 N N . VAL A 1 647 ? -6.939 -2.629 24.972 1.00 98.44 647 VAL A N 1
ATOM 4991 C CA . VAL A 1 647 ? -7.678 -3.844 24.602 1.00 98.44 647 VAL A CA 1
ATOM 4992 C C . VAL A 1 647 ? -6.712 -5.016 24.465 1.00 98.44 647 VAL A C 1
ATOM 4994 O O . VAL A 1 647 ? -5.754 -4.950 23.697 1.00 98.44 647 VAL A O 1
ATOM 4997 N N . THR A 1 648 ? -6.969 -6.111 25.180 1.00 98.31 648 THR A N 1
ATOM 4998 C CA . THR A 1 648 ? -6.151 -7.333 25.116 1.00 98.31 648 THR A CA 1
ATOM 4999 C C . THR A 1 648 ? -7.019 -8.567 24.883 1.00 98.31 648 THR A C 1
ATOM 5001 O O . THR A 1 648 ? -8.214 -8.574 25.188 1.00 98.31 648 THR A O 1
ATOM 5004 N N . THR A 1 649 ? -6.431 -9.631 24.328 1.00 97.56 649 THR A N 1
ATOM 5005 C CA . THR A 1 649 ? -7.145 -10.887 24.044 1.00 97.56 649 THR A CA 1
ATOM 5006 C C . THR A 1 649 ? -6.441 -12.096 24.674 1.00 97.56 649 THR A C 1
ATOM 5008 O O . THR A 1 649 ? -5.811 -12.876 23.958 1.00 97.56 649 THR A O 1
ATOM 5011 N N . PRO A 1 650 ? -6.506 -12.274 26.012 1.00 96.25 650 PRO A N 1
ATOM 5012 C CA . PRO A 1 650 ? -5.739 -13.294 26.748 1.00 96.25 650 PRO A CA 1
ATOM 5013 C C . PRO A 1 650 ? -6.215 -14.739 26.523 1.00 96.25 650 PRO A C 1
ATOM 5015 O O . PRO A 1 650 ? -5.660 -15.682 27.082 1.00 96.25 650 PRO A O 1
ATOM 5018 N N . THR A 1 651 ? -7.270 -14.951 25.738 1.00 95.00 651 THR A N 1
ATOM 5019 C CA . THR A 1 651 ? -7.703 -16.283 25.302 1.00 95.00 651 THR A CA 1
ATOM 5020 C C . THR A 1 651 ? -8.269 -16.148 23.902 1.00 95.00 651 THR A C 1
ATOM 5022 O O . THR A 1 651 ? -9.190 -15.362 23.700 1.00 95.00 651 THR A O 1
ATOM 5025 N N . VAL A 1 652 ? -7.733 -16.898 22.939 1.00 96.31 652 VAL A N 1
ATOM 5026 C CA . VAL A 1 652 ? -8.180 -16.866 21.542 1.00 96.31 652 VAL A CA 1
ATOM 5027 C C . VAL A 1 652 ? -8.233 -18.288 20.998 1.00 96.31 652 VAL A C 1
ATOM 5029 O O . VAL A 1 652 ? -7.245 -19.015 21.025 1.00 96.31 652 VAL A O 1
ATOM 5032 N N . THR A 1 653 ? -9.401 -18.675 20.494 1.00 92.56 653 THR A N 1
ATOM 5033 C CA . THR A 1 653 ? -9.656 -19.942 19.796 1.00 92.56 653 THR A CA 1
ATOM 5034 C C . THR A 1 653 ? -10.573 -19.679 18.598 1.00 92.56 653 THR A C 1
ATOM 5036 O O . THR A 1 653 ? -11.060 -18.564 18.417 1.00 92.56 653 THR A O 1
ATOM 5039 N N . HIS A 1 654 ? -10.870 -20.696 17.786 1.00 87.88 654 HIS A N 1
ATOM 5040 C CA . HIS A 1 654 ? -11.891 -20.573 16.736 1.00 87.88 654 HIS A CA 1
ATOM 5041 C C . HIS A 1 654 ? -13.334 -20.594 17.275 1.00 87.88 654 HIS A C 1
ATOM 5043 O O . HIS A 1 654 ? -14.267 -20.320 16.522 1.00 87.88 654 HIS A O 1
ATOM 5049 N N . GLN A 1 655 ? -13.530 -20.940 18.550 1.00 91.94 655 GLN A N 1
ATOM 5050 C CA . GLN A 1 655 ? -14.839 -21.107 19.183 1.00 91.94 655 GLN A CA 1
ATOM 5051 C C . GLN A 1 655 ? -15.214 -19.905 20.050 1.00 91.94 655 GLN A C 1
ATOM 5053 O O . GLN A 1 655 ? -16.371 -19.505 20.046 1.00 91.94 655 GLN A O 1
ATOM 5058 N N . VAL A 1 656 ? -14.243 -19.325 20.756 1.00 95.50 656 VAL A N 1
ATOM 5059 C CA . VAL A 1 656 ? -14.414 -18.163 21.636 1.00 95.50 656 VAL A CA 1
ATOM 5060 C C . VAL A 1 656 ? -13.107 -17.371 21.757 1.00 95.50 656 VAL A C 1
ATOM 5062 O O . VAL A 1 656 ? -12.012 -17.946 21.704 1.00 95.50 656 VAL A O 1
ATOM 5065 N N . ALA A 1 657 ? -13.215 -16.059 21.957 1.00 97.56 657 ALA A N 1
ATOM 5066 C CA . ALA A 1 657 ? -12.137 -15.225 22.474 1.00 97.56 657 ALA A CA 1
ATOM 5067 C C . ALA A 1 657 ? -12.580 -14.431 23.709 1.00 97.56 657 ALA A C 1
ATOM 5069 O O . ALA A 1 657 ? -13.660 -13.841 23.734 1.00 97.56 657 ALA A O 1
ATOM 5070 N N . THR A 1 658 ? -11.697 -14.367 24.704 1.00 97.94 658 THR A N 1
ATOM 5071 C CA . THR A 1 658 ? -11.782 -13.408 25.808 1.00 97.94 658 THR A CA 1
ATOM 5072 C C . THR A 1 658 ? -11.206 -12.086 25.326 1.00 97.94 658 THR A C 1
ATOM 5074 O O . THR A 1 658 ? -10.050 -12.054 24.907 1.00 97.94 658 THR A O 1
ATOM 5077 N N . VAL A 1 659 ? -11.969 -10.999 25.433 1.00 98.31 659 VAL A N 1
ATOM 5078 C CA . VAL A 1 659 ? -11.480 -9.625 25.256 1.00 98.31 659 VAL A CA 1
ATOM 5079 C C . VAL A 1 659 ? -11.510 -8.930 26.613 1.00 98.31 659 VAL A C 1
ATOM 5081 O O . VAL A 1 659 ? -12.551 -8.900 27.266 1.00 98.31 659 VAL A O 1
ATOM 5084 N N . GLN A 1 660 ? -10.385 -8.374 27.048 1.00 98.44 660 GLN A N 1
ATOM 5085 C CA . GLN A 1 660 ? -10.310 -7.517 28.230 1.00 98.44 660 GLN A CA 1
ATOM 5086 C C . GLN A 1 660 ? -10.143 -6.067 27.794 1.00 98.44 660 GLN A C 1
ATOM 5088 O O . GLN A 1 660 ? -9.419 -5.780 26.840 1.00 98.44 660 GLN A O 1
ATOM 5093 N N . ILE A 1 661 ? -10.832 -5.165 28.489 1.00 98.56 661 ILE A N 1
ATOM 5094 C CA . ILE A 1 661 ? -10.822 -3.730 28.218 1.00 98.56 661 ILE A CA 1
ATOM 5095 C C . ILE A 1 661 ? -10.486 -3.005 29.517 1.00 98.56 661 ILE A C 1
ATOM 5097 O O . ILE A 1 661 ? -11.085 -3.292 30.555 1.00 98.56 661 ILE A O 1
ATOM 5101 N N . SER A 1 662 ? -9.560 -2.052 29.439 1.00 98.12 662 SER A N 1
ATOM 5102 C CA . SER A 1 662 ? -9.257 -1.089 30.497 1.00 98.12 662 SER A CA 1
ATOM 5103 C C . SER A 1 662 ? -9.337 0.332 29.942 1.00 98.12 662 SER A C 1
ATOM 5105 O O . SER A 1 662 ? -8.965 0.564 28.789 1.00 98.12 662 SER A O 1
ATOM 5107 N N . THR A 1 663 ? -9.847 1.265 30.748 1.00 98.31 663 THR A N 1
ATOM 5108 C CA . THR A 1 663 ? -10.113 2.652 30.344 1.00 98.31 663 THR A CA 1
ATOM 5109 C C . THR A 1 663 ? -9.665 3.627 31.422 1.00 98.31 663 THR A C 1
ATOM 5111 O O . THR A 1 663 ? -10.274 3.712 32.489 1.00 98.31 663 THR A O 1
ATOM 5114 N N . GLU A 1 664 ? -8.639 4.412 31.118 1.00 97.69 664 GLU A N 1
ATOM 5115 C CA . GLU A 1 664 ? -8.267 5.600 31.884 1.00 97.69 664 GLU A CA 1
ATOM 5116 C C . GLU A 1 664 ? -9.262 6.736 31.572 1.00 97.69 664 GLU A C 1
ATOM 5118 O O . GLU A 1 664 ? -9.419 7.136 30.415 1.00 97.69 664 GLU A O 1
ATOM 5123 N N . VAL A 1 665 ? -9.949 7.248 32.600 1.00 97.31 665 VAL A N 1
ATOM 5124 C CA . VAL A 1 665 ? -10.905 8.365 32.497 1.00 97.31 665 VAL A CA 1
ATOM 5125 C C . VAL A 1 665 ? -10.410 9.522 33.363 1.00 97.31 665 VAL A C 1
ATOM 5127 O O . VAL A 1 665 ? -10.291 9.398 34.581 1.00 97.31 665 VAL A O 1
ATOM 5130 N N . GLU A 1 666 ? -10.113 10.648 32.727 1.00 96.56 666 GLU A N 1
ATOM 5131 C CA . GLU A 1 666 ? -9.750 11.906 33.371 1.00 96.56 666 GLU A CA 1
ATOM 5132 C C . GLU A 1 666 ? -11.017 12.591 33.917 1.00 96.56 666 GLU A C 1
ATOM 5134 O O . GLU A 1 666 ? -12.058 12.608 33.261 1.00 96.56 666 GLU A O 1
ATOM 5139 N N . GLY A 1 667 ? -10.939 13.147 35.131 1.00 94.31 667 GLY A N 1
ATOM 5140 C CA . GLY A 1 667 ? -12.031 13.898 35.770 1.00 94.31 667 GLY A CA 1
ATOM 5141 C C . GLY A 1 667 ? -13.173 13.071 36.385 1.00 94.31 667 GLY A C 1
ATOM 5142 O O . GLY A 1 667 ? -14.103 13.668 36.913 1.00 94.31 667 GLY A O 1
ATOM 5143 N N . ALA A 1 668 ? -13.120 11.736 36.330 1.00 93.38 668 ALA A N 1
ATOM 5144 C CA . ALA A 1 668 ? -14.213 10.858 36.765 1.00 93.38 668 ALA A CA 1
ATOM 5145 C C . ALA A 1 668 ? -14.623 11.010 38.247 1.00 93.38 668 ALA A C 1
ATOM 5147 O O . ALA A 1 668 ? -13.790 11.211 39.131 1.00 93.38 668 ALA A O 1
ATOM 5148 N N . ASP A 1 669 ? -15.920 10.824 38.498 1.00 92.19 669 ASP A N 1
ATOM 5149 C CA . ASP A 1 669 ? -16.592 10.911 39.799 1.00 92.19 669 ASP A CA 1
ATOM 5150 C C . ASP A 1 669 ? -17.582 9.739 40.023 1.00 92.19 669 ASP A C 1
ATOM 5152 O O . ASP A 1 669 ? -17.682 8.823 39.205 1.00 92.19 669 ASP A O 1
ATOM 5156 N N . GLU A 1 670 ? -18.351 9.765 41.120 1.00 90.00 670 GLU A N 1
ATOM 5157 C CA . GLU A 1 670 ? -19.357 8.733 41.441 1.00 90.00 670 GLU A CA 1
ATOM 5158 C C . GLU A 1 670 ? -20.550 8.676 40.460 1.00 90.00 670 GLU A C 1
ATOM 5160 O O . GLU A 1 670 ? -21.260 7.670 40.415 1.00 90.00 670 GLU A O 1
ATOM 5165 N N . SER A 1 671 ? -20.778 9.722 39.656 1.00 91.69 671 SER A N 1
ATOM 5166 C CA . SER A 1 671 ? -21.836 9.765 38.632 1.00 91.69 671 SER A CA 1
ATOM 5167 C C . SER A 1 671 ? -21.390 9.179 37.282 1.00 91.69 671 SER A C 1
ATOM 5169 O O . SER A 1 671 ? -22.225 8.879 36.422 1.00 91.69 671 SER A O 1
ATOM 5171 N N . THR A 1 672 ? -20.077 9.002 37.097 1.00 95.44 672 THR A N 1
ATOM 5172 C CA . THR A 1 672 ? -19.435 8.679 35.819 1.00 95.44 672 THR A CA 1
ATOM 5173 C C . THR A 1 672 ? -19.612 7.202 35.441 1.00 95.44 672 THR A C 1
ATOM 5175 O O . THR A 1 672 ? -19.090 6.297 36.092 1.00 95.44 672 THR A O 1
ATOM 5178 N N . LYS A 1 673 ? -20.314 6.937 34.331 1.00 96.25 673 LYS A N 1
ATOM 5179 C CA . LYS A 1 673 ? -20.648 5.590 33.831 1.00 96.25 673 LYS A CA 1
ATOM 5180 C C . LYS A 1 673 ? -19.977 5.327 32.480 1.00 96.25 673 LYS A C 1
ATOM 5182 O O . LYS A 1 673 ? -20.268 6.008 31.495 1.00 96.25 673 LYS A O 1
ATOM 5187 N N . VAL A 1 674 ? -19.128 4.301 32.407 1.00 97.19 674 VAL A N 1
ATOM 5188 C CA . VAL A 1 674 ? -18.455 3.876 31.162 1.00 97.19 674 VAL A CA 1
ATOM 5189 C C . VAL A 1 674 ? -19.199 2.712 30.510 1.00 97.19 674 VAL A C 1
ATOM 5191 O O . VAL A 1 674 ? -19.535 1.742 31.190 1.00 97.19 674 VAL A O 1
ATOM 5194 N N . GLN A 1 675 ? -19.410 2.793 29.195 1.00 97.06 675 GLN A N 1
ATOM 5195 C CA . GLN A 1 675 ? -20.023 1.747 28.374 1.00 97.06 675 GLN A CA 1
ATOM 5196 C C . GLN A 1 675 ? -19.123 1.384 27.184 1.00 97.06 675 GLN A C 1
ATOM 5198 O O . GLN A 1 675 ? -18.629 2.270 26.483 1.00 97.06 675 GLN A O 1
ATOM 5203 N N . HIS A 1 676 ? -18.964 0.088 26.921 1.00 98.19 676 HIS A N 1
ATOM 5204 C CA . HIS A 1 676 ? -18.169 -0.459 25.822 1.00 98.19 676 HIS A CA 1
ATOM 5205 C C . HIS A 1 676 ? -19.050 -1.205 24.824 1.00 98.19 676 HIS A C 1
ATOM 5207 O O . HIS A 1 676 ? -19.698 -2.180 25.188 1.00 98.19 676 HIS A O 1
ATOM 5213 N N . GLU A 1 677 ? -19.037 -0.793 23.557 1.00 97.56 677 GLU A N 1
ATOM 5214 C CA . GLU A 1 677 ? -19.721 -1.479 22.459 1.00 97.56 677 GLU A CA 1
ATOM 5215 C C . GLU A 1 677 ? -18.690 -1.965 21.432 1.00 97.56 677 GLU A C 1
ATOM 5217 O O . GLU A 1 677 ? -17.989 -1.163 20.816 1.00 97.56 677 GLU A O 1
ATOM 5222 N N . VAL A 1 678 ? -18.577 -3.281 21.248 1.00 97.19 678 VAL A N 1
ATOM 5223 C CA . VAL A 1 678 ? -17.628 -3.897 20.310 1.00 97.19 678 VAL A CA 1
ATOM 5224 C C . VAL A 1 678 ? -18.341 -4.213 19.001 1.00 97.19 678 VAL A C 1
ATOM 5226 O O . VAL A 1 678 ? -19.344 -4.928 18.992 1.00 97.19 678 VAL A O 1
ATOM 5229 N N . ARG A 1 679 ? -17.798 -3.719 17.885 1.00 95.00 679 ARG A N 1
ATOM 5230 C CA . ARG A 1 679 ? -18.326 -3.903 16.526 1.00 95.00 679 ARG A CA 1
ATOM 5231 C C . ARG A 1 679 ? -17.324 -4.612 15.622 1.00 95.00 679 ARG A C 1
ATOM 5233 O O . ARG A 1 679 ? -16.135 -4.320 15.695 1.00 95.00 679 ARG A O 1
ATOM 5240 N N . LEU A 1 680 ? -17.777 -5.471 14.712 1.00 88.56 680 LEU A N 1
ATOM 5241 C CA . LEU A 1 680 ? -16.921 -6.038 13.659 1.00 88.56 680 LEU A CA 1
ATOM 5242 C C . LEU A 1 680 ? -16.797 -5.039 12.487 1.00 88.56 680 LEU A C 1
ATOM 5244 O O . LEU A 1 680 ? -17.792 -4.728 11.827 1.00 88.56 680 LEU A O 1
ATOM 5248 N N . MET A 1 681 ? -15.589 -4.535 12.205 1.00 84.94 681 MET A N 1
ATOM 5249 C CA . MET A 1 681 ? -15.358 -3.356 11.346 1.00 84.94 681 MET A CA 1
ATOM 5250 C C . MET A 1 681 ? -15.939 -3.503 9.932 1.00 84.94 681 MET A C 1
ATOM 5252 O O . MET A 1 681 ? -16.587 -2.584 9.440 1.00 84.94 681 MET A O 1
ATOM 5256 N N . ALA A 1 682 ? -15.796 -4.678 9.311 1.00 72.75 682 ALA A N 1
ATOM 5257 C CA . ALA A 1 682 ? -16.303 -4.966 7.961 1.00 72.75 682 ALA A CA 1
ATOM 5258 C C . ALA A 1 682 ? -17.845 -4.920 7.826 1.00 72.75 682 ALA A C 1
ATOM 5260 O O . ALA A 1 682 ? -18.380 -5.105 6.734 1.00 72.75 682 ALA A O 1
ATOM 5261 N N . THR A 1 683 ? -18.567 -4.740 8.937 1.00 73.94 683 THR A N 1
ATOM 5262 C CA . THR A 1 683 ? -20.011 -5.011 9.048 1.00 73.94 683 THR A CA 1
ATOM 5263 C C . THR A 1 683 ? -20.785 -3.947 9.826 1.00 73.94 683 THR A C 1
ATOM 5265 O O . THR A 1 683 ? -21.972 -3.760 9.579 1.00 73.94 683 THR A O 1
ATOM 5268 N N . SER A 1 684 ? -20.120 -3.280 10.779 1.00 80.25 684 SER A N 1
ATOM 5269 C CA . SER A 1 684 ? -20.737 -2.496 11.861 1.00 80.25 684 SER A CA 1
ATOM 5270 C C . SER A 1 684 ? -21.685 -3.282 12.794 1.00 80.25 684 SER A C 1
ATOM 5272 O O . SER A 1 684 ? -22.362 -2.673 13.617 1.00 80.25 684 SER A O 1
ATOM 5274 N N . GLU A 1 685 ? -21.706 -4.616 12.719 1.00 84.69 685 GLU A N 1
ATOM 5275 C CA . GLU A 1 685 ? -22.441 -5.516 13.616 1.00 84.69 685 GLU A CA 1
ATOM 5276 C C . GLU A 1 685 ? -21.871 -5.441 15.037 1.00 84.69 685 GLU A C 1
ATOM 5278 O O . GLU A 1 685 ? -20.675 -5.666 15.241 1.00 84.69 685 GLU A O 1
ATOM 5283 N N . VAL A 1 686 ? -22.726 -5.123 16.014 1.00 91.69 686 VAL A N 1
ATOM 5284 C CA . VAL A 1 686 ? -22.386 -5.129 17.443 1.00 91.69 686 VAL A CA 1
ATOM 5285 C C . VAL A 1 686 ? -22.330 -6.576 17.928 1.00 91.69 686 VAL A C 1
ATOM 5287 O O . VAL A 1 686 ? -23.356 -7.249 17.984 1.00 91.69 686 VAL A O 1
ATOM 5290 N N . VAL A 1 687 ? -21.138 -7.041 18.302 1.00 93.50 687 VAL A N 1
ATOM 5291 C CA . VAL A 1 687 ? -20.906 -8.405 18.814 1.00 93.50 687 VAL A CA 1
ATOM 5292 C C . VAL A 1 687 ? -20.928 -8.481 20.342 1.00 93.50 687 VAL A C 1
ATOM 5294 O O . VAL A 1 687 ? -21.136 -9.557 20.890 1.00 93.50 687 VAL A O 1
ATOM 5297 N N . ALA A 1 688 ? -20.730 -7.356 21.036 1.00 93.38 688 ALA A N 1
ATOM 5298 C CA . ALA A 1 688 ? -20.849 -7.268 22.490 1.00 93.38 688 ALA A CA 1
ATOM 5299 C C . ALA A 1 688 ? -21.139 -5.833 22.950 1.00 93.38 688 ALA A C 1
ATOM 5301 O O . ALA A 1 688 ? -20.720 -4.871 22.304 1.00 93.38 688 ALA A O 1
ATOM 5302 N N . ASN A 1 689 ? -21.816 -5.688 24.091 1.00 94.38 689 ASN A N 1
ATOM 5303 C CA . ASN A 1 689 ? -22.051 -4.399 24.737 1.00 94.38 689 ASN A CA 1
ATOM 5304 C C . ASN A 1 689 ? -22.024 -4.575 26.270 1.00 94.38 689 ASN A C 1
ATOM 5306 O O . ASN A 1 689 ? -22.772 -5.398 26.794 1.00 94.38 689 ASN A O 1
ATOM 5310 N N . GLN A 1 690 ? -21.133 -3.869 26.973 1.00 94.75 690 GLN A N 1
ATOM 5311 C CA . GLN A 1 690 ? -20.754 -4.159 28.363 1.00 94.75 690 GLN A CA 1
ATOM 5312 C C . GLN A 1 690 ? -20.451 -2.870 29.164 1.00 94.75 690 GLN A C 1
ATOM 5314 O O . GLN A 1 690 ? -19.651 -2.051 28.707 1.00 94.75 690 GLN A O 1
ATOM 5319 N N . PRO A 1 691 ? -21.039 -2.676 30.363 1.00 95.69 691 PRO A N 1
ATOM 5320 C CA . PRO A 1 691 ? -20.689 -1.572 31.260 1.00 95.69 691 PRO A CA 1
ATOM 5321 C C . PRO A 1 691 ? -19.392 -1.821 32.051 1.00 95.69 691 PRO A C 1
ATOM 5323 O O . PRO A 1 691 ? -19.041 -2.968 32.350 1.00 95.69 691 PRO A O 1
ATOM 5326 N N . GLY A 1 692 ? -18.768 -0.721 32.485 1.00 94.94 692 GLY A N 1
ATOM 5327 C CA . GLY A 1 692 ? -17.655 -0.674 33.440 1.00 94.94 692 GLY A CA 1
ATOM 5328 C C . GLY A 1 692 ? -16.299 -0.377 32.793 1.00 94.94 692 GLY A C 1
ATOM 5329 O O . GLY A 1 692 ? -15.902 -1.063 31.860 1.00 94.94 692 GLY A O 1
ATOM 5330 N N . ALA A 1 693 ? -15.570 0.612 33.332 1.00 93.56 693 ALA A N 1
ATOM 5331 C CA . ALA A 1 693 ? -14.301 1.119 32.780 1.00 93.56 693 ALA A CA 1
ATOM 5332 C C . ALA A 1 693 ? -13.198 0.054 32.646 1.00 93.56 693 ALA A C 1
ATOM 5334 O O . ALA A 1 693 ? -12.322 0.160 31.789 1.00 93.56 693 ALA A O 1
ATOM 5335 N N . ASN A 1 694 ? -13.254 -0.969 33.502 1.00 97.06 694 ASN A N 1
ATOM 5336 C CA . ASN A 1 694 ? -12.500 -2.204 33.365 1.00 97.06 694 ASN A CA 1
ATOM 5337 C C . ASN A 1 694 ? -13.512 -3.344 33.239 1.00 97.06 694 ASN A C 1
ATOM 5339 O O . ASN A 1 694 ? -14.310 -3.553 34.156 1.00 97.06 694 ASN A O 1
ATOM 5343 N N . CYS A 1 695 ? -13.499 -4.073 32.124 1.00 96.00 695 CYS A N 1
ATOM 5344 C CA . CYS A 1 695 ? -14.436 -5.171 31.897 1.00 96.00 695 CYS A CA 1
ATOM 5345 C C . CYS A 1 695 ? -13.805 -6.335 31.120 1.00 96.00 695 CYS A C 1
ATOM 5347 O O . CYS A 1 695 ? -12.697 -6.255 30.587 1.00 96.00 695 CYS A O 1
ATOM 5349 N N . THR A 1 696 ? -14.511 -7.465 31.093 1.00 97.44 696 THR A N 1
ATOM 5350 C CA . THR A 1 696 ? -14.144 -8.647 30.308 1.00 97.44 696 THR A CA 1
ATOM 5351 C C . THR A 1 696 ? -15.360 -9.106 29.520 1.00 97.44 696 THR A C 1
ATOM 5353 O O . THR A 1 696 ? -16.450 -9.242 30.071 1.00 97.44 696 THR A O 1
ATOM 5356 N N . ILE A 1 697 ? -15.156 -9.341 28.231 1.00 96.19 697 ILE A N 1
ATOM 5357 C CA . ILE A 1 697 ? -16.157 -9.733 27.246 1.00 96.19 697 ILE A CA 1
ATOM 5358 C C . ILE A 1 697 ? -15.770 -11.114 26.701 1.00 96.19 697 ILE A C 1
ATOM 5360 O O . ILE A 1 697 ? -14.587 -11.414 26.532 1.00 96.19 697 ILE A O 1
ATOM 5364 N N . GLN A 1 698 ? -16.761 -11.957 26.415 1.00 96.94 698 GLN A N 1
ATOM 5365 C CA . GLN A 1 698 ? -16.587 -13.148 25.580 1.00 96.94 698 GLN A CA 1
ATOM 5366 C C . GLN A 1 698 ? -17.143 -12.851 24.185 1.00 96.94 698 GLN A C 1
ATOM 5368 O O . GLN A 1 698 ? -18.221 -12.270 24.066 1.00 96.94 698 GLN A O 1
ATOM 5373 N N . ILE A 1 699 ? -16.409 -13.234 23.142 1.00 96.00 699 ILE A N 1
ATOM 5374 C CA . ILE A 1 699 ? -16.850 -13.161 21.745 1.00 96.00 699 ILE A CA 1
ATOM 5375 C C . ILE A 1 699 ? -16.827 -14.577 21.180 1.00 96.00 699 ILE A C 1
ATOM 5377 O O . ILE A 1 699 ? -15.754 -15.149 20.983 1.00 96.00 699 ILE A O 1
ATOM 5381 N N . ASP A 1 700 ? -18.008 -15.131 20.918 1.00 94.88 700 ASP A N 1
ATOM 5382 C CA . ASP A 1 700 ? -18.166 -16.439 20.284 1.00 94.88 700 ASP A CA 1
ATOM 5383 C C . ASP A 1 700 ? -17.793 -16.390 18.792 1.00 94.88 700 ASP A C 1
ATOM 5385 O O . ASP A 1 700 ? -18.003 -15.388 18.106 1.00 94.88 700 ASP A O 1
ATOM 5389 N N . ALA A 1 701 ? -17.239 -17.494 18.283 1.00 93.19 701 ALA A N 1
ATOM 5390 C CA . ALA A 1 701 ? -16.785 -17.682 16.899 1.00 93.19 701 ALA A CA 1
ATOM 5391 C C . ALA A 1 701 ? -16.001 -16.477 16.306 1.00 93.19 701 ALA A C 1
ATOM 5393 O O . ALA A 1 701 ? -16.338 -15.992 15.214 1.00 93.19 701 ALA A O 1
ATOM 5394 N N . PRO A 1 702 ? -14.959 -15.975 17.002 1.00 96.25 702 PRO A N 1
ATOM 5395 C CA . PRO A 1 702 ? -14.304 -14.710 16.679 1.00 96.25 702 PRO A CA 1
ATOM 5396 C C . PRO A 1 702 ? -13.665 -14.724 15.284 1.00 96.25 702 PRO A C 1
ATOM 5398 O O . PRO A 1 702 ? -13.023 -15.693 14.867 1.00 96.25 702 PRO A O 1
ATOM 5401 N N . LYS A 1 703 ? -13.798 -13.610 14.556 1.00 94.56 703 LYS A N 1
ATOM 5402 C CA . LYS A 1 703 ? -13.130 -13.414 13.266 1.00 94.56 703 LYS A CA 1
ATOM 5403 C C . LYS A 1 703 ? -11.681 -13.011 13.532 1.00 94.56 703 LYS A C 1
ATOM 5405 O O . LYS A 1 703 ? -11.406 -11.853 13.825 1.00 94.56 703 LYS A O 1
ATOM 5410 N N . LEU A 1 704 ? -10.767 -13.978 13.483 1.00 97.69 704 LEU A N 1
ATOM 5411 C CA . LEU A 1 704 ? -9.362 -13.743 13.826 1.00 97.69 704 LEU A CA 1
ATOM 5412 C C . LEU A 1 704 ? -8.669 -12.813 12.821 1.00 97.69 704 LEU A C 1
ATOM 5414 O O . LEU A 1 704 ? -8.891 -12.925 11.613 1.00 97.69 704 LEU A O 1
ATOM 5418 N N . TRP A 1 705 ? -7.792 -11.945 13.317 1.00 98.25 705 TRP A N 1
ATOM 5419 C CA . TRP A 1 705 ? -6.830 -11.220 12.497 1.00 98.25 705 TRP A CA 1
ATOM 5420 C C . TRP A 1 705 ? -5.709 -12.178 12.077 1.00 98.25 705 TRP A C 1
ATOM 5422 O O . TRP A 1 705 ? -5.089 -12.839 12.913 1.00 98.25 705 TRP A O 1
ATOM 5432 N N . ASP A 1 706 ? -5.475 -12.280 10.774 1.00 96.31 706 ASP A N 1
ATOM 5433 C CA . ASP A 1 706 ? -4.484 -13.152 10.142 1.00 96.31 706 ASP A CA 1
ATOM 5434 C C . ASP A 1 706 ? -3.976 -12.459 8.865 1.00 96.31 706 ASP A C 1
ATOM 5436 O O . ASP A 1 706 ? -4.705 -11.653 8.288 1.00 96.31 706 ASP A O 1
ATOM 5440 N N . LEU A 1 707 ? -2.775 -12.774 8.377 1.00 90.56 707 LEU A N 1
ATOM 5441 C CA . LEU A 1 707 ? -2.149 -12.044 7.259 1.00 90.56 707 LEU A CA 1
ATOM 5442 C C . LEU A 1 707 ? -2.996 -12.093 5.975 1.00 90.56 707 LEU A C 1
ATOM 5444 O O . LEU A 1 707 ? -3.095 -11.116 5.241 1.00 90.56 707 LEU A O 1
ATOM 5448 N N . ALA A 1 708 ? -3.652 -13.229 5.723 1.00 83.69 708 ALA A N 1
ATOM 5449 C CA . ALA A 1 708 ? -4.544 -13.414 4.576 1.00 83.69 708 ALA A CA 1
ATOM 5450 C C . ALA A 1 708 ? -6.000 -12.976 4.839 1.00 83.69 708 ALA A C 1
ATOM 5452 O O . ALA A 1 708 ? -6.794 -12.879 3.902 1.00 83.69 708 ALA A O 1
ATOM 5453 N N . THR A 1 709 ? -6.374 -12.746 6.103 1.00 89.62 709 THR A N 1
ATOM 5454 C CA . THR A 1 709 ? -7.710 -12.289 6.517 1.00 89.62 709 THR A CA 1
ATOM 5455 C C . THR A 1 709 ? -7.595 -11.345 7.723 1.00 89.62 709 THR A C 1
ATOM 5457 O O . THR A 1 709 ? -7.860 -11.764 8.856 1.00 89.62 709 THR A O 1
ATOM 5460 N N . PRO A 1 710 ? -7.181 -10.082 7.515 1.00 91.75 710 PRO A N 1
ATOM 5461 C CA . PRO A 1 710 ? -6.996 -9.102 8.584 1.00 91.75 710 PRO A CA 1
ATOM 5462 C C . PRO A 1 710 ? -8.347 -8.582 9.106 1.00 91.75 710 PRO A C 1
ATOM 5464 O O . PRO A 1 710 ? -8.786 -7.473 8.808 1.00 91.75 710 PRO A O 1
ATOM 5467 N N . ASN A 1 711 ? -9.060 -9.414 9.868 1.00 95.06 711 ASN A N 1
ATOM 5468 C CA . ASN A 1 711 ? -10.330 -9.031 10.480 1.00 95.06 711 ASN A CA 1
ATOM 5469 C C . ASN A 1 711 ? -10.086 -8.047 11.634 1.00 95.06 711 ASN A C 1
ATOM 5471 O O . ASN A 1 711 ? -9.359 -8.353 12.580 1.00 95.06 711 ASN A O 1
ATOM 5475 N N . LEU A 1 712 ? -10.726 -6.881 11.558 1.00 97.06 712 LEU A N 1
ATOM 5476 C CA . LEU A 1 712 ? -10.632 -5.816 12.555 1.00 97.06 712 LEU A CA 1
ATOM 5477 C C . LEU A 1 712 ? -11.971 -5.604 13.262 1.00 97.06 712 LEU A C 1
ATOM 5479 O O . LEU A 1 712 ? -13.045 -5.750 12.673 1.00 97.06 712 LEU A O 1
ATOM 5483 N N . TYR A 1 713 ? -11.888 -5.202 14.522 1.00 97.62 713 TYR A N 1
ATOM 5484 C CA . TYR A 1 713 ? -12.998 -4.779 15.361 1.00 97.62 713 TYR A CA 1
ATOM 5485 C C . TYR A 1 713 ? -12.811 -3.310 15.755 1.00 97.62 713 TYR A C 1
ATOM 5487 O O . TYR A 1 713 ? -11.691 -2.808 15.817 1.00 97.62 713 TYR A O 1
ATOM 5495 N N . VAL A 1 714 ? -13.918 -2.628 16.037 1.00 97.81 714 VAL A N 1
ATOM 5496 C CA . VAL A 1 714 ? -13.944 -1.281 16.613 1.00 97.81 714 VAL A CA 1
ATOM 5497 C C . VAL A 1 714 ? -14.615 -1.372 17.974 1.00 97.81 714 VAL A C 1
ATOM 5499 O O . VAL A 1 714 ? -15.790 -1.723 18.071 1.00 97.81 714 VAL A O 1
ATOM 5502 N N . LEU A 1 715 ? -13.871 -1.051 19.027 1.00 97.94 715 LEU A N 1
ATOM 5503 C CA . LEU A 1 715 ? -14.418 -0.776 20.346 1.00 97.94 715 LEU A CA 1
ATOM 5504 C C . LEU A 1 715 ? -14.852 0.691 20.394 1.00 97.94 715 LEU A C 1
ATOM 5506 O O . LEU A 1 715 ? -14.009 1.583 20.344 1.00 97.94 715 LEU A O 1
ATOM 5510 N N . LYS A 1 716 ? -16.152 0.947 20.523 1.00 97.69 716 LYS A N 1
ATOM 5511 C CA . LYS A 1 716 ? -16.686 2.262 20.877 1.00 97.69 716 LYS A CA 1
ATOM 5512 C C . LYS A 1 716 ? -16.833 2.345 22.396 1.00 97.69 716 LYS A C 1
ATOM 5514 O O . LYS A 1 716 ? -17.723 1.719 22.971 1.00 97.69 716 LYS A O 1
ATOM 5519 N N . THR A 1 717 ? -15.997 3.152 23.037 1.00 97.81 717 THR A N 1
ATOM 5520 C CA . THR A 1 717 ? -16.115 3.497 24.457 1.00 97.81 717 THR A CA 1
ATOM 5521 C C . THR A 1 717 ? -16.889 4.804 24.597 1.00 97.81 717 THR A C 1
ATOM 5523 O O . THR A 1 717 ? -16.602 5.777 23.904 1.00 97.81 717 THR A O 1
ATOM 5526 N N . THR A 1 718 ? -17.889 4.822 25.476 1.00 97.44 718 THR A N 1
ATOM 5527 C CA . THR A 1 718 ? -18.775 5.968 25.730 1.00 97.44 718 THR A CA 1
ATOM 5528 C C . THR A 1 718 ? -18.773 6.298 27.221 1.00 97.44 718 THR A C 1
ATOM 5530 O O . THR A 1 718 ? -18.974 5.401 28.041 1.00 97.44 718 THR A O 1
ATOM 5533 N N . ILE A 1 719 ? -18.576 7.570 27.571 1.00 97.00 719 ILE A N 1
ATOM 5534 C CA . ILE A 1 719 ? -18.718 8.083 28.939 1.00 97.00 719 ILE A CA 1
ATOM 5535 C C . ILE A 1 719 ? -20.071 8.775 29.064 1.00 97.00 719 ILE A C 1
ATOM 5537 O O . ILE A 1 719 ? -20.416 9.626 28.240 1.00 97.00 719 ILE A O 1
ATOM 5541 N N . ASN A 1 720 ? -20.807 8.435 30.117 1.00 94.06 720 ASN A N 1
ATOM 5542 C CA . ASN A 1 720 ? -22.019 9.129 30.522 1.00 94.06 720 ASN A CA 1
ATOM 5543 C C . ASN A 1 720 ? -21.805 9.753 31.904 1.00 94.06 720 ASN A C 1
ATOM 5545 O O . ASN A 1 720 ? -21.231 9.107 32.781 1.00 94.06 720 ASN A O 1
ATOM 5549 N N . GLN A 1 721 ? -22.293 10.971 32.103 1.00 90.06 721 GLN A N 1
ATOM 5550 C CA . GLN A 1 721 ? -22.296 11.679 33.383 1.00 90.06 721 GLN A CA 1
ATOM 5551 C C . GLN A 1 721 ? -23.670 12.340 33.536 1.00 90.06 721 GLN A C 1
ATOM 5553 O O . GLN A 1 721 ? -24.195 12.862 32.552 1.00 90.06 721 GLN A O 1
ATOM 5558 N N . ASP A 1 722 ? -24.297 12.222 34.709 1.00 85.56 722 ASP A N 1
ATOM 5559 C CA . ASP A 1 722 ? -25.699 12.627 34.945 1.00 85.56 722 ASP A CA 1
ATOM 5560 C C . ASP A 1 722 ? -26.681 12.164 33.840 1.00 85.56 722 ASP A C 1
ATOM 5562 O O . ASP A 1 722 ? -27.575 12.886 33.403 1.00 85.56 722 ASP A O 1
ATOM 5566 N N . ASP A 1 723 ? -26.474 10.930 33.363 1.00 83.19 723 ASP A N 1
ATOM 5567 C CA . ASP A 1 723 ? -27.209 10.268 32.271 1.00 83.19 723 ASP A CA 1
ATOM 5568 C C . ASP A 1 723 ? -27.179 10.985 30.898 1.00 83.19 723 ASP A C 1
ATOM 5570 O O . ASP A 1 723 ? -27.941 10.648 29.990 1.00 83.19 723 ASP A O 1
ATOM 5574 N N . MET A 1 724 ? -26.222 11.898 30.695 1.00 89.31 724 MET A N 1
ATOM 5575 C CA . MET A 1 724 ? -25.868 12.492 29.399 1.00 89.31 724 MET A CA 1
ATOM 5576 C C . MET A 1 724 ? -24.564 11.901 28.846 1.00 89.31 724 MET A C 1
ATOM 5578 O O . MET A 1 724 ? -23.612 11.687 29.592 1.00 89.31 724 MET A O 1
ATOM 5582 N N . VAL A 1 725 ? -24.477 11.689 27.526 1.00 93.69 725 VAL A N 1
ATOM 5583 C CA . VAL A 1 725 ? -23.228 11.271 26.855 1.00 93.69 725 VAL A CA 1
ATOM 5584 C C . VAL A 1 725 ? -22.257 12.452 26.790 1.00 93.69 725 VAL A C 1
ATOM 5586 O O . VAL A 1 725 ? -22.482 13.397 26.035 1.00 93.69 725 VAL A O 1
ATOM 5589 N N . VAL A 1 726 ? -21.158 12.380 27.541 1.00 93.75 726 VAL A N 1
ATOM 5590 C CA . VAL A 1 726 ? -20.154 13.457 27.630 1.00 93.75 726 VAL A CA 1
ATOM 5591 C C . VAL A 1 726 ? -18.891 13.190 26.809 1.00 93.75 726 VAL A C 1
ATOM 5593 O O . VAL A 1 726 ? -18.226 14.134 26.389 1.00 93.75 726 VAL A O 1
ATOM 5596 N N . ASP A 1 727 ? -18.578 11.927 26.507 1.00 96.00 727 ASP A N 1
ATOM 5597 C CA . ASP A 1 727 ? -17.429 11.573 25.668 1.00 96.00 727 ASP A CA 1
ATOM 5598 C C . ASP A 1 727 ? -17.640 10.258 24.897 1.00 96.00 727 ASP A C 1
ATOM 5600 O O . ASP A 1 727 ? -18.350 9.356 25.347 1.00 96.00 727 ASP A O 1
ATOM 5604 N N . VAL A 1 728 ? -17.009 10.152 23.725 1.00 95.88 728 VAL A N 1
ATOM 5605 C CA . VAL A 1 728 ? -16.961 8.963 22.871 1.00 95.88 728 VAL A CA 1
ATOM 5606 C C . VAL A 1 728 ? -15.572 8.851 22.236 1.00 95.88 728 VAL A C 1
ATOM 5608 O O . VAL A 1 728 ? -15.119 9.773 21.560 1.00 95.88 728 VAL A O 1
ATOM 5611 N N . VAL A 1 729 ? -14.939 7.684 22.369 1.00 95.44 729 VAL A N 1
ATOM 5612 C CA . VAL A 1 729 ? -13.724 7.305 21.628 1.00 95.44 729 VAL A CA 1
ATOM 5613 C C . VAL A 1 729 ? -13.956 5.958 20.948 1.00 95.44 729 VAL A C 1
ATOM 5615 O O . VAL A 1 729 ? -14.440 5.014 21.571 1.00 95.44 729 VAL A O 1
ATOM 5618 N N . GLU A 1 730 ? -13.594 5.860 19.670 1.00 95.75 730 GLU A N 1
ATOM 5619 C CA . GLU A 1 730 ? -13.531 4.592 18.939 1.00 95.75 730 GLU A CA 1
ATOM 5620 C C . GLU A 1 730 ? -12.071 4.111 18.861 1.00 95.75 730 GLU A C 1
ATOM 5622 O O . GLU A 1 730 ? -11.148 4.904 18.683 1.00 95.75 730 GLU A O 1
ATOM 5627 N N . THR A 1 731 ? -11.843 2.812 19.056 1.00 97.06 731 THR A N 1
ATOM 5628 C CA . THR A 1 731 ? -10.519 2.174 19.110 1.00 97.06 731 THR A CA 1
ATOM 5629 C C . THR A 1 731 ? -10.527 0.909 18.258 1.00 97.06 731 THR A C 1
ATOM 5631 O O . THR A 1 731 ? -11.264 -0.036 18.544 1.00 97.06 731 THR A O 1
ATOM 5634 N N . THR A 1 732 ? -9.710 0.887 17.206 1.00 97.44 732 THR A N 1
ATOM 5635 C CA . THR A 1 732 ? -9.493 -0.302 16.369 1.00 97.44 732 THR A CA 1
ATOM 5636 C C . THR A 1 732 ? -8.655 -1.337 17.120 1.00 97.44 732 THR A C 1
ATOM 5638 O O . THR A 1 732 ? -7.686 -0.979 17.786 1.00 97.44 732 THR A O 1
ATOM 5641 N N . PHE A 1 733 ? -9.005 -2.618 16.992 1.00 98.56 733 PHE A N 1
ATOM 5642 C CA . PHE A 1 733 ? -8.183 -3.745 17.445 1.00 98.56 733 PHE A CA 1
ATOM 5643 C C . PHE A 1 733 ? -8.440 -5.000 16.592 1.00 98.56 733 PHE A C 1
ATOM 5645 O O . PHE A 1 733 ? -9.376 -5.042 15.792 1.00 98.56 733 PHE A O 1
ATOM 5652 N N . GLY A 1 734 ? -7.634 -6.051 16.766 1.00 98.06 734 GLY A N 1
ATOM 5653 C CA . GLY A 1 734 ? -7.828 -7.342 16.093 1.00 98.06 734 GLY A CA 1
ATOM 5654 C C . GLY A 1 734 ? -7.549 -8.526 17.015 1.00 98.06 734 GLY A C 1
ATOM 5655 O O . GLY A 1 734 ? -6.542 -8.556 17.725 1.00 98.06 734 GLY A O 1
ATOM 5656 N N . ILE A 1 735 ? -8.449 -9.510 16.993 1.00 98.62 735 ILE A N 1
ATOM 5657 C CA . ILE A 1 735 ? -8.380 -10.710 17.836 1.00 98.62 735 ILE A CA 1
ATOM 5658 C C . ILE A 1 735 ? -7.397 -11.703 17.209 1.00 98.62 735 ILE A C 1
ATOM 5660 O O . ILE A 1 735 ? -7.651 -12.206 16.118 1.00 98.62 735 ILE A O 1
ATOM 5664 N N . ARG A 1 736 ? -6.292 -12.011 17.890 1.00 98.31 736 ARG A N 1
ATOM 5665 C CA . ARG A 1 736 ? -5.295 -13.008 17.455 1.00 98.31 736 ARG A CA 1
ATOM 5666 C C . ARG A 1 736 ? -4.549 -13.573 18.660 1.00 98.31 736 ARG A C 1
ATOM 5668 O O . ARG A 1 736 ? -4.494 -12.912 19.695 1.00 98.31 736 ARG A O 1
ATOM 5675 N N . SER A 1 737 ? -3.918 -14.733 18.511 1.00 97.88 737 SER A N 1
ATOM 5676 C CA . SER A 1 737 ? -2.828 -15.140 19.410 1.00 97.88 737 SER A CA 1
ATOM 5677 C C . SER A 1 737 ? -1.476 -15.005 18.714 1.00 97.88 737 SER A C 1
ATOM 5679 O O . SER A 1 737 ? -1.364 -15.242 17.509 1.00 97.88 737 SER A O 1
ATOM 5681 N N . ILE A 1 738 ? -0.458 -14.627 19.487 1.00 98.12 738 ILE A N 1
ATOM 5682 C CA . ILE A 1 738 ? 0.950 -14.650 19.089 1.00 98.12 738 ILE A CA 1
ATOM 5683 C C . ILE A 1 738 ? 1.743 -15.483 20.095 1.00 98.12 738 ILE A C 1
ATOM 5685 O O . ILE A 1 738 ? 1.443 -15.472 21.286 1.00 98.12 738 ILE A O 1
ATOM 5689 N N . GLU A 1 739 ? 2.738 -16.211 19.606 1.00 98.06 739 GLU A N 1
ATOM 5690 C CA . GLU A 1 739 ? 3.626 -17.067 20.397 1.00 98.06 739 GLU A CA 1
ATOM 5691 C C . GLU A 1 739 ? 5.018 -17.007 19.754 1.00 98.06 739 GLU A C 1
ATOM 5693 O O . GLU A 1 739 ? 5.141 -16.999 18.528 1.00 98.06 739 GLU A O 1
ATOM 5698 N N . PHE A 1 740 ? 6.060 -16.920 20.578 1.00 98.38 740 PHE A N 1
ATOM 5699 C CA . PHE A 1 740 ? 7.454 -16.959 20.144 1.00 98.38 740 PHE A CA 1
ATOM 5700 C C . PHE A 1 740 ? 8.121 -18.136 20.851 1.00 98.38 740 PHE A C 1
ATOM 5702 O O . PHE A 1 740 ? 8.434 -18.064 22.037 1.00 98.38 740 PHE A O 1
ATOM 5709 N N . ASP A 1 741 ? 8.295 -19.225 20.117 1.00 97.00 741 ASP A N 1
ATOM 5710 C CA . ASP A 1 741 ? 8.896 -20.473 20.572 1.00 97.00 741 ASP A CA 1
ATOM 5711 C C . ASP A 1 741 ? 10.307 -20.586 19.974 1.00 97.00 741 ASP A C 1
ATOM 5713 O O . ASP A 1 741 ? 10.532 -20.248 18.810 1.00 97.00 741 ASP A O 1
ATOM 5717 N N . ALA A 1 742 ? 11.292 -21.020 20.760 1.00 95.94 742 ALA A N 1
ATOM 5718 C CA . ALA A 1 742 ? 12.684 -21.005 20.315 1.00 95.94 742 ALA A CA 1
ATOM 5719 C C . ALA A 1 742 ? 13.015 -22.088 19.264 1.00 95.94 742 ALA A C 1
ATOM 5721 O O . ALA A 1 742 ? 13.947 -21.914 18.474 1.00 95.94 742 ALA A O 1
ATOM 5722 N N . ASP A 1 743 ? 12.249 -23.182 19.215 1.00 94.81 743 ASP A N 1
ATOM 5723 C CA . ASP A 1 743 ? 12.443 -24.299 18.283 1.00 94.81 743 ASP A CA 1
ATOM 5724 C C . ASP A 1 743 ? 11.577 -24.172 17.022 1.00 94.81 743 ASP A C 1
ATOM 5726 O O . ASP A 1 743 ? 12.028 -24.506 15.923 1.00 94.81 743 ASP A O 1
ATOM 5730 N N . ARG A 1 744 ? 10.345 -23.677 17.176 1.00 95.31 744 ARG A N 1
ATOM 5731 C CA . ARG A 1 744 ? 9.319 -23.533 16.128 1.00 95.31 744 ARG A CA 1
ATOM 5732 C C . ARG A 1 744 ? 9.284 -22.135 15.512 1.00 95.31 744 ARG A C 1
ATOM 5734 O O . ARG A 1 744 ? 8.720 -21.970 14.432 1.00 95.31 744 ARG A O 1
ATOM 5741 N N . GLY A 1 745 ? 9.873 -21.148 16.181 1.00 96.75 745 GLY A N 1
ATOM 5742 C CA . GLY A 1 745 ? 9.890 -19.752 15.772 1.00 96.75 745 GLY A CA 1
ATOM 5743 C C . GLY A 1 745 ? 8.625 -18.982 16.169 1.00 96.75 745 GLY A C 1
ATOM 5744 O O . GLY A 1 745 ? 8.045 -19.194 17.230 1.00 96.75 745 GLY A O 1
ATOM 5745 N N . PHE A 1 746 ? 8.201 -18.050 15.314 1.00 98.44 746 PHE A N 1
ATOM 5746 C CA . PHE A 1 746 ? 7.014 -17.227 15.533 1.00 98.44 746 PHE A CA 1
ATOM 5747 C C . PHE A 1 746 ? 5.752 -17.950 15.067 1.00 98.44 746 PHE A C 1
ATOM 5749 O O . PHE A 1 746 ? 5.730 -18.584 14.006 1.00 98.44 746 PHE A O 1
ATOM 5756 N N . LEU A 1 747 ? 4.679 -17.810 15.842 1.00 98.38 747 LEU A N 1
ATOM 5757 C CA . LEU A 1 747 ? 3.355 -18.277 15.477 1.00 98.38 747 LEU A CA 1
ATOM 5758 C C . LEU A 1 747 ? 2.339 -17.138 15.487 1.00 98.38 747 LEU A C 1
ATOM 5760 O O . LEU A 1 747 ? 2.291 -16.329 16.413 1.00 98.38 747 LEU A O 1
ATOM 5764 N N . LEU A 1 748 ? 1.427 -17.192 14.519 1.00 98.44 748 LEU A N 1
ATOM 5765 C CA . LEU A 1 748 ? 0.198 -16.409 14.486 1.00 98.44 748 LEU A CA 1
ATOM 5766 C C . LEU A 1 748 ? -0.995 -17.372 14.495 1.00 98.44 748 LEU A C 1
ATOM 5768 O O . LEU A 1 748 ? -1.081 -18.272 13.658 1.00 98.44 748 LEU A O 1
ATOM 5772 N N . ASN A 1 749 ? -1.914 -17.206 15.448 1.00 97.25 749 ASN A N 1
ATOM 5773 C CA . ASN A 1 749 ? 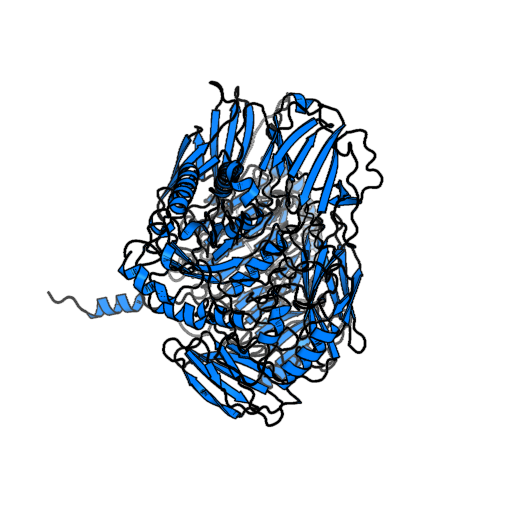-3.096 -18.066 15.611 1.00 97.25 749 ASN A CA 1
ATOM 5774 C C . ASN A 1 749 ? -2.747 -19.574 15.683 1.00 97.25 749 ASN A C 1
ATOM 5776 O O . ASN A 1 749 ? -3.439 -20.414 15.106 1.00 97.25 749 ASN A O 1
ATOM 5780 N N . GLY A 1 750 ? -1.630 -19.915 16.340 1.00 95.94 750 GLY A N 1
ATOM 5781 C CA . GLY A 1 750 ? -1.113 -21.286 16.479 1.00 95.94 750 GLY A CA 1
ATOM 5782 C C . GLY A 1 750 ? -0.416 -21.871 15.237 1.00 95.94 750 GLY A C 1
ATOM 5783 O O . GLY A 1 750 ? 0.116 -22.981 15.303 1.00 95.94 750 GLY A O 1
ATOM 5784 N N . LYS A 1 751 ? -0.381 -21.148 14.111 1.00 96.50 751 LYS A N 1
ATOM 5785 C CA . LYS A 1 751 ? 0.337 -21.539 12.886 1.00 96.50 751 LYS A CA 1
ATOM 5786 C C . LYS A 1 751 ? 1.742 -20.949 12.916 1.00 96.50 751 LYS A C 1
ATOM 5788 O O . LYS A 1 751 ? 1.870 -19.758 13.174 1.00 96.50 751 LYS A O 1
ATOM 5793 N N . VAL A 1 752 ? 2.770 -21.728 12.581 1.00 97.38 752 VAL A N 1
ATOM 5794 C CA . VAL A 1 752 ? 4.124 -21.182 12.371 1.00 97.38 752 VAL A CA 1
ATOM 5795 C C . VAL A 1 752 ? 4.110 -20.238 11.166 1.00 97.38 752 VAL A C 1
ATOM 5797 O O . VAL A 1 752 ? 3.623 -20.607 10.096 1.00 97.38 752 VAL A O 1
ATOM 5800 N N . VAL A 1 753 ? 4.647 -19.032 11.340 1.00 97.50 753 VAL A N 1
ATOM 5801 C CA . VAL A 1 753 ? 4.758 -17.996 10.306 1.00 97.50 753 VAL A CA 1
ATOM 5802 C C . VAL A 1 753 ? 6.184 -17.461 10.325 1.00 97.50 753 VAL A C 1
ATOM 5804 O O . VAL A 1 753 ? 6.621 -16.896 11.323 1.00 97.50 753 VAL A O 1
ATOM 5807 N N . ARG A 1 754 ? 6.917 -17.604 9.214 1.00 97.56 754 ARG A N 1
ATOM 5808 C CA . ARG A 1 754 ? 8.236 -16.976 9.088 1.00 97.56 754 ARG A CA 1
ATOM 5809 C C . ARG A 1 754 ? 8.070 -15.478 8.846 1.00 97.56 754 ARG A C 1
ATOM 5811 O O . ARG A 1 754 ? 7.275 -15.086 7.989 1.00 97.56 754 ARG A O 1
ATOM 5818 N N . MET A 1 755 ? 8.813 -14.653 9.580 1.00 98.44 755 MET A N 1
ATOM 5819 C CA . MET A 1 755 ? 8.883 -13.215 9.324 1.00 98.44 755 MET A CA 1
ATOM 5820 C C . MET A 1 755 ? 9.788 -12.960 8.114 1.00 98.44 755 MET A C 1
ATOM 5822 O O . MET A 1 755 ? 11.013 -12.925 8.215 1.00 98.44 755 MET A O 1
ATOM 5826 N N . ASN A 1 756 ? 9.151 -12.805 6.958 1.00 98.69 756 ASN A N 1
ATOM 5827 C CA . ASN A 1 756 ? 9.740 -12.348 5.707 1.00 98.69 756 ASN A CA 1
ATOM 5828 C C . ASN A 1 756 ? 9.787 -10.813 5.760 1.00 98.69 756 ASN A C 1
ATOM 5830 O O . ASN A 1 756 ? 8.948 -10.133 5.160 1.00 98.69 756 ASN A O 1
ATOM 5834 N N . GLY A 1 757 ? 10.666 -10.267 6.600 1.00 98.81 757 GLY A N 1
ATOM 5835 C CA . GLY A 1 757 ? 10.610 -8.875 7.026 1.00 98.81 757 GLY A CA 1
ATOM 5836 C C . GLY A 1 757 ? 11.582 -7.938 6.320 1.00 98.81 757 GLY A C 1
ATOM 5837 O O . GLY A 1 757 ? 12.618 -8.345 5.795 1.00 98.81 757 GLY A O 1
ATOM 5838 N N . VAL A 1 758 ? 11.279 -6.642 6.367 1.00 98.94 758 VAL A N 1
ATOM 5839 C CA . VAL A 1 758 ? 12.183 -5.572 5.918 1.00 98.94 758 VAL A CA 1
ATOM 5840 C C . VAL A 1 758 ? 12.341 -4.481 6.970 1.00 98.94 758 VAL A C 1
ATOM 5842 O O . VAL A 1 758 ? 11.386 -4.119 7.658 1.00 98.94 758 VAL A O 1
ATOM 5845 N N . CYS A 1 759 ? 13.536 -3.908 7.055 1.00 98.94 759 CYS A N 1
ATOM 5846 C CA . CYS A 1 759 ? 13.744 -2.610 7.681 1.00 98.94 759 CYS A CA 1
ATOM 5847 C C . CYS A 1 759 ? 13.273 -1.509 6.721 1.00 98.94 759 CYS A C 1
ATOM 5849 O O . CYS A 1 759 ? 13.627 -1.521 5.537 1.00 98.94 759 CYS A O 1
ATOM 5851 N N . GLN A 1 760 ? 12.483 -0.565 7.235 1.00 98.56 760 GLN A N 1
ATOM 5852 C CA . GLN A 1 760 ? 12.000 0.611 6.508 1.00 98.56 760 GLN A CA 1
ATOM 5853 C C . GLN A 1 760 ? 12.281 1.879 7.317 1.00 98.56 760 GLN A C 1
ATOM 5855 O O . GLN A 1 760 ? 11.911 1.963 8.489 1.00 98.56 760 GLN A O 1
ATOM 5860 N N . HIS A 1 761 ? 12.887 2.870 6.663 1.00 98.62 761 HIS A N 1
ATOM 5861 C CA . HIS A 1 761 ? 12.928 4.250 7.146 1.00 98.62 761 HIS A CA 1
ATOM 5862 C C . HIS A 1 761 ? 11.601 4.980 6.864 1.00 98.62 761 HIS A C 1
ATOM 5864 O O . HIS A 1 761 ? 10.703 4.445 6.214 1.00 98.62 761 HIS A O 1
ATOM 5870 N N . HIS A 1 762 ? 11.459 6.198 7.395 1.00 98.44 762 HIS A N 1
ATOM 5871 C CA . HIS A 1 762 ? 10.200 6.953 7.408 1.00 98.44 762 HIS A CA 1
ATOM 5872 C C . HIS A 1 762 ? 9.963 7.854 6.186 1.00 98.44 762 HIS A C 1
ATOM 5874 O O . HIS A 1 762 ? 8.900 8.471 6.111 1.00 98.44 762 HIS A O 1
ATOM 5880 N N . ASP A 1 763 ? 10.930 7.978 5.270 1.00 98.38 763 ASP A N 1
ATOM 5881 C CA . ASP A 1 763 ? 10.778 8.811 4.074 1.00 98.38 763 ASP A CA 1
ATOM 5882 C C . ASP A 1 763 ? 10.035 8.098 2.930 1.00 98.38 763 ASP A C 1
ATOM 5884 O O . ASP A 1 763 ? 9.964 6.870 2.828 1.00 98.38 763 ASP A O 1
ATOM 5888 N N . LEU A 1 764 ? 9.420 8.916 2.080 1.00 98.44 764 LEU A N 1
ATOM 5889 C CA . LEU A 1 764 ? 8.554 8.505 0.981 1.00 98.44 764 LEU A CA 1
ATOM 5890 C C . LEU A 1 764 ? 9.216 8.818 -0.372 1.00 98.44 764 LEU A C 1
ATOM 5892 O O . LEU A 1 764 ? 8.551 9.180 -1.349 1.00 98.44 764 LEU A O 1
ATOM 5896 N N . GLY A 1 765 ? 10.545 8.693 -0.420 1.00 97.44 765 GLY A N 1
ATOM 5897 C CA . GLY A 1 765 ? 11.375 8.920 -1.592 1.00 97.44 765 GLY A CA 1
ATOM 5898 C C . GLY A 1 765 ? 11.379 10.392 -2.021 1.00 97.44 765 GLY A C 1
ATOM 5899 O O . GLY A 1 765 ? 11.599 11.269 -1.185 1.00 97.44 765 GLY A O 1
ATOM 5900 N N . PRO A 1 766 ? 11.084 10.710 -3.298 1.00 97.62 766 PRO A N 1
ATOM 5901 C CA . PRO A 1 766 ? 10.962 12.089 -3.785 1.00 97.62 766 PRO A CA 1
ATOM 5902 C C . PRO A 1 766 ? 9.959 12.991 -3.035 1.00 97.62 766 PRO A C 1
ATOM 5904 O O . PRO A 1 766 ? 9.950 14.200 -3.252 1.00 97.62 766 PRO A O 1
ATOM 5907 N N . LEU A 1 767 ? 9.103 12.427 -2.172 1.00 98.00 767 LEU A N 1
ATOM 5908 C CA . LEU A 1 767 ? 8.176 13.170 -1.308 1.00 98.00 767 LEU A CA 1
ATOM 5909 C C . LEU A 1 767 ? 8.793 13.610 0.036 1.00 98.00 767 LEU A C 1
ATOM 5911 O O . LEU A 1 767 ? 8.179 14.405 0.748 1.00 98.00 767 LEU A O 1
ATOM 5915 N N . GLY A 1 768 ? 9.983 13.116 0.392 1.00 98.25 768 GLY A N 1
ATOM 5916 C CA . GLY A 1 768 ? 10.631 13.405 1.672 1.00 98.25 768 GLY A CA 1
ATOM 5917 C C . GLY A 1 768 ? 9.902 12.763 2.850 1.00 98.25 768 GLY A C 1
ATOM 5918 O O . GLY A 1 768 ? 9.289 11.705 2.705 1.00 98.25 768 GLY A O 1
ATOM 5919 N N . SER A 1 769 ? 9.963 13.388 4.028 1.00 98.06 769 SER A N 1
ATOM 5920 C CA . SER A 1 769 ? 9.330 12.837 5.235 1.00 98.06 769 SER A CA 1
ATOM 5921 C C . SER A 1 769 ? 7.837 13.164 5.371 1.00 98.06 769 SER A C 1
ATOM 5923 O O . SER A 1 769 ? 7.161 12.556 6.198 1.00 98.06 769 SER A O 1
ATOM 5925 N N . ALA A 1 770 ? 7.294 14.101 4.583 1.00 98.06 770 ALA A N 1
ATOM 5926 C CA . ALA A 1 770 ? 5.913 14.572 4.712 1.00 98.06 770 ALA A CA 1
ATOM 5927 C C . ALA A 1 770 ? 4.890 13.451 4.429 1.00 98.06 770 ALA A C 1
ATOM 5929 O O . ALA A 1 770 ? 4.655 13.076 3.277 1.00 98.06 770 ALA A O 1
ATOM 5930 N N . VAL A 1 771 ? 4.268 12.909 5.485 1.00 97.31 771 VAL A N 1
ATOM 5931 C CA . VAL A 1 771 ? 3.545 11.630 5.390 1.00 97.31 771 VAL A CA 1
ATOM 5932 C C . VAL A 1 771 ? 2.339 11.675 4.451 1.00 97.31 771 VAL A C 1
ATOM 5934 O O . VAL A 1 771 ? 1.506 12.584 4.479 1.00 97.31 771 VAL A O 1
ATOM 5937 N N . ASN A 1 772 ? 2.201 10.626 3.640 1.00 98.06 772 ASN A N 1
ATOM 5938 C CA . ASN A 1 772 ? 1.057 10.431 2.763 1.00 98.06 772 ASN A CA 1
ATOM 5939 C C . ASN A 1 772 ? 0.596 8.970 2.793 1.00 98.06 772 ASN A C 1
ATOM 5941 O O . ASN A 1 772 ? 1.347 8.063 2.436 1.00 98.06 772 ASN A O 1
ATOM 5945 N N . THR A 1 773 ? -0.665 8.744 3.169 1.00 96.56 773 THR A N 1
ATOM 5946 C CA . THR A 1 773 ? -1.242 7.399 3.298 1.00 96.56 773 THR A CA 1
ATOM 5947 C C . THR A 1 773 ? -1.170 6.601 1.994 1.00 96.56 773 THR A C 1
ATOM 5949 O O . THR A 1 773 ? -0.853 5.422 2.049 1.00 96.56 773 THR A O 1
ATOM 5952 N N . ARG A 1 774 ? -1.371 7.215 0.813 1.00 96.81 774 ARG A N 1
ATOM 5953 C CA . ARG A 1 774 ? -1.267 6.493 -0.473 1.00 96.81 774 ARG A CA 1
ATOM 5954 C C . ARG A 1 774 ? 0.183 6.148 -0.836 1.00 96.81 774 ARG A C 1
ATOM 5956 O O . ARG A 1 774 ? 0.418 5.143 -1.499 1.00 96.81 774 ARG A O 1
ATOM 5963 N N . ALA A 1 775 ? 1.159 6.946 -0.407 1.00 98.19 775 ALA A N 1
ATOM 5964 C CA . ALA A 1 775 ? 2.569 6.611 -0.610 1.00 98.19 775 ALA A CA 1
ATOM 5965 C C . ALA A 1 775 ? 2.988 5.397 0.241 1.00 98.19 775 ALA A C 1
ATOM 5967 O O . ALA A 1 775 ? 3.610 4.478 -0.287 1.00 98.19 775 ALA A O 1
ATOM 5968 N N . MET A 1 776 ? 2.575 5.352 1.515 1.00 98.56 776 MET A N 1
ATOM 5969 C CA . MET A 1 776 ? 2.806 4.198 2.400 1.00 98.56 776 MET A CA 1
ATOM 5970 C C . MET A 1 776 ? 2.034 2.951 1.936 1.00 98.56 776 MET A C 1
ATOM 5972 O O . MET A 1 776 ? 2.609 1.870 1.869 1.00 98.56 776 MET A O 1
ATOM 5976 N N . GLU A 1 777 ? 0.771 3.106 1.523 1.00 98.12 777 GLU A N 1
ATOM 5977 C CA . GLU A 1 777 ? -0.052 2.040 0.924 1.00 98.12 777 GLU A CA 1
ATOM 5978 C C . GLU A 1 777 ? 0.661 1.431 -0.298 1.00 98.12 777 GLU A C 1
ATOM 5980 O O . GLU A 1 777 ? 0.847 0.218 -0.352 1.00 98.12 777 GLU A O 1
ATOM 5985 N N . ARG A 1 778 ? 1.188 2.263 -1.213 1.00 98.12 778 ARG A N 1
ATOM 5986 C CA . ARG A 1 778 ? 1.995 1.807 -2.361 1.00 98.12 778 ARG A CA 1
ATOM 5987 C C . ARG A 1 778 ? 3.297 1.106 -1.947 1.00 98.12 778 ARG A C 1
ATOM 5989 O O . ARG A 1 778 ? 3.685 0.136 -2.596 1.00 98.12 778 ARG A O 1
ATOM 5996 N N . GLN A 1 779 ? 3.996 1.574 -0.909 1.00 98.50 779 GLN A N 1
ATOM 5997 C CA . GLN A 1 779 ? 5.193 0.880 -0.413 1.00 98.50 779 GLN A CA 1
ATOM 5998 C C . GLN A 1 779 ? 4.840 -0.532 0.086 1.00 98.50 779 GLN A C 1
ATOM 6000 O O . GLN A 1 779 ? 5.519 -1.490 -0.284 1.00 98.50 779 GLN A O 1
ATOM 6005 N N . ILE A 1 780 ? 3.749 -0.681 0.848 1.00 98.50 780 ILE A N 1
ATOM 6006 C CA . ILE A 1 780 ? 3.281 -1.985 1.343 1.00 98.50 780 ILE A CA 1
ATOM 6007 C C . ILE A 1 780 ? 2.797 -2.877 0.187 1.00 98.50 780 ILE A C 1
ATOM 6009 O O . ILE A 1 780 ? 3.179 -4.042 0.147 1.00 98.50 780 ILE A O 1
ATOM 6013 N N . GLU A 1 781 ? 2.044 -2.351 -0.787 1.00 96.75 781 GLU A N 1
ATOM 6014 C CA . GLU A 1 781 ? 1.626 -3.090 -1.996 1.00 96.75 781 GLU A CA 1
ATOM 6015 C C . GLU A 1 781 ? 2.827 -3.729 -2.719 1.00 96.75 781 GLU A C 1
ATOM 6017 O O . GLU A 1 781 ? 2.802 -4.914 -3.067 1.00 96.75 781 GLU A O 1
ATOM 6022 N N . ILE A 1 782 ? 3.908 -2.963 -2.912 1.00 96.88 782 ILE A N 1
ATOM 6023 C CA . ILE A 1 782 ? 5.118 -3.451 -3.584 1.00 96.88 782 ILE A CA 1
ATOM 6024 C C . ILE A 1 782 ? 5.845 -4.484 -2.704 1.00 96.88 782 ILE A C 1
ATOM 6026 O O . ILE A 1 782 ? 6.220 -5.544 -3.209 1.00 96.88 782 ILE A O 1
ATOM 6030 N N . LEU A 1 783 ? 5.981 -4.247 -1.394 1.00 98.56 783 LEU A N 1
ATOM 6031 C CA . LEU A 1 783 ? 6.578 -5.214 -0.459 1.00 98.56 783 LEU A CA 1
ATOM 6032 C C . LEU A 1 783 ? 5.805 -6.544 -0.424 1.00 98.56 783 LEU A C 1
ATOM 6034 O O . LEU A 1 783 ? 6.409 -7.611 -0.546 1.00 98.56 783 LEU A O 1
ATOM 6038 N N . GLN A 1 784 ? 4.475 -6.506 -0.336 1.00 96.31 784 GLN A N 1
ATOM 6039 C CA . GLN A 1 784 ? 3.633 -7.706 -0.356 1.00 96.31 784 GLN A CA 1
ATOM 6040 C C . GLN A 1 784 ? 3.726 -8.454 -1.691 1.00 96.31 784 GLN A C 1
ATOM 6042 O O . GLN A 1 784 ? 3.756 -9.686 -1.706 1.00 96.31 784 GLN A O 1
ATOM 6047 N N . SER A 1 785 ? 3.871 -7.749 -2.820 1.00 95.50 785 SER A N 1
ATOM 6048 C CA . SER A 1 785 ? 4.102 -8.400 -4.120 1.00 95.50 785 SER A CA 1
ATOM 6049 C C . SER A 1 785 ? 5.416 -9.207 -4.167 1.00 95.50 785 SER A C 1
ATOM 6051 O O . SER A 1 785 ? 5.482 -10.237 -4.846 1.00 95.50 785 SER A O 1
ATOM 6053 N N . MET A 1 786 ? 6.416 -8.811 -3.369 1.00 97.69 786 MET A N 1
ATOM 6054 C CA . MET A 1 786 ? 7.681 -9.526 -3.141 1.00 97.69 786 MET A CA 1
ATOM 6055 C C . MET A 1 786 ? 7.550 -10.727 -2.180 1.00 97.69 786 MET A C 1
ATOM 6057 O O . MET A 1 786 ? 8.493 -11.497 -2.035 1.00 97.69 786 MET A O 1
ATOM 6061 N N . GLY A 1 787 ? 6.411 -10.900 -1.500 1.00 97.12 787 GLY A N 1
ATOM 6062 C CA . GLY A 1 787 ? 6.234 -11.896 -0.432 1.00 97.12 787 GLY A CA 1
ATOM 6063 C C . GLY A 1 787 ? 6.695 -11.438 0.953 1.00 97.12 787 GLY A C 1
ATOM 6064 O O . GLY A 1 787 ? 6.827 -12.267 1.857 1.00 97.12 787 GLY A O 1
ATOM 6065 N N . CYS A 1 788 ? 6.946 -10.137 1.129 1.00 98.75 788 CYS A N 1
ATOM 6066 C CA . CYS A 1 788 ? 7.192 -9.561 2.445 1.00 98.75 788 CYS A CA 1
ATOM 6067 C C . CYS A 1 788 ? 5.915 -9.625 3.295 1.00 98.75 788 CYS A C 1
ATOM 6069 O O . CYS A 1 788 ? 4.823 -9.355 2.793 1.00 98.75 788 CYS A O 1
ATOM 6071 N N . ASN A 1 789 ? 6.057 -9.954 4.580 1.00 98.56 789 ASN A N 1
ATOM 6072 C CA . ASN A 1 789 ? 4.945 -10.008 5.533 1.00 98.56 789 ASN A CA 1
ATOM 6073 C C . ASN A 1 789 ? 5.215 -9.277 6.860 1.00 98.56 789 ASN A C 1
ATOM 6075 O O . ASN A 1 789 ? 4.335 -9.259 7.720 1.00 98.56 789 ASN A O 1
ATOM 6079 N N . ALA A 1 790 ? 6.396 -8.671 7.036 1.00 98.94 790 ALA A N 1
ATOM 6080 C CA . ALA A 1 790 ? 6.767 -7.964 8.260 1.00 98.94 790 ALA A CA 1
ATOM 6081 C C . ALA A 1 790 ? 7.566 -6.673 7.990 1.00 98.94 790 ALA A C 1
ATOM 6083 O O . ALA A 1 790 ? 8.347 -6.596 7.043 1.00 98.94 790 ALA A O 1
ATOM 6084 N N . ILE A 1 791 ? 7.402 -5.654 8.836 1.00 98.94 791 ILE A N 1
ATOM 6085 C CA . ILE A 1 791 ? 8.143 -4.384 8.765 1.00 98.94 791 ILE A CA 1
ATOM 6086 C C . ILE A 1 791 ? 8.779 -4.073 10.124 1.00 98.94 791 ILE A C 1
ATOM 6088 O O . ILE A 1 791 ? 8.123 -4.179 11.157 1.00 98.94 791 ILE A O 1
ATOM 6092 N N . ARG A 1 792 ? 10.041 -3.637 10.126 1.00 98.94 792 ARG A N 1
ATOM 6093 C CA . ARG A 1 792 ? 10.712 -3.015 11.275 1.00 98.94 792 ARG A CA 1
ATOM 6094 C C . ARG A 1 792 ? 10.842 -1.513 11.025 1.00 98.94 792 ARG A C 1
ATOM 6096 O O . ARG A 1 792 ? 11.339 -1.106 9.974 1.00 98.94 792 ARG A O 1
ATOM 6103 N N . THR A 1 793 ? 10.383 -0.695 11.975 1.00 98.69 793 THR A N 1
ATOM 6104 C CA . THR A 1 793 ? 10.302 0.775 11.838 1.00 98.69 793 THR A CA 1
ATOM 6105 C C . THR A 1 793 ? 11.645 1.436 12.169 1.00 98.69 793 THR A C 1
ATOM 6107 O O . THR A 1 793 ? 11.804 2.145 13.160 1.00 98.69 793 THR A O 1
ATOM 6110 N N . SER A 1 794 ? 12.660 1.137 11.365 1.00 96.69 794 SER A N 1
ATOM 6111 C CA . SER A 1 794 ? 14.046 1.534 11.608 1.00 96.69 794 SER A CA 1
ATOM 6112 C C . SER A 1 794 ? 14.229 3.062 11.593 1.00 96.69 794 SER A C 1
ATOM 6114 O O . SER A 1 794 ? 13.994 3.720 10.585 1.00 96.69 794 SER A O 1
ATOM 6116 N N . HIS A 1 795 ? 14.663 3.723 12.665 1.00 97.50 795 HIS A N 1
ATOM 6117 C CA . HIS A 1 795 ? 14.839 3.261 14.051 1.00 97.50 795 HIS A CA 1
ATOM 6118 C C . HIS A 1 795 ? 14.088 4.217 14.986 1.00 97.50 795 HIS A C 1
ATOM 6120 O O . HIS A 1 795 ? 14.691 4.939 15.785 1.00 97.50 795 HIS A O 1
ATOM 6126 N N . ASN A 1 796 ? 12.782 4.340 14.753 1.00 98.56 796 ASN A N 1
ATOM 6127 C CA . ASN A 1 796 ? 11.936 5.347 15.373 1.00 98.56 796 ASN A CA 1
ATOM 6128 C C . ASN A 1 796 ? 10.438 4.960 15.374 1.00 98.56 796 ASN A C 1
ATOM 6130 O O . ASN A 1 796 ? 10.007 4.151 14.541 1.00 98.56 796 ASN A O 1
ATOM 6134 N N . PRO A 1 797 ? 9.626 5.555 16.276 1.00 98.56 797 PRO A N 1
ATOM 6135 C CA . PRO A 1 797 ? 8.183 5.356 16.294 1.00 98.56 797 PRO A CA 1
ATOM 6136 C C . PRO A 1 797 ? 7.557 5.737 14.942 1.00 98.56 797 PRO A C 1
ATOM 6138 O O . PRO A 1 797 ? 7.765 6.862 14.472 1.00 98.56 797 PRO A O 1
ATOM 6141 N N . PRO A 1 798 ? 6.762 4.855 14.306 1.00 98.50 798 PRO A N 1
ATOM 6142 C CA . PRO A 1 798 ? 6.195 5.106 12.984 1.00 98.50 798 PRO A CA 1
ATOM 6143 C C . PRO A 1 798 ? 5.131 6.208 13.015 1.00 98.50 798 PRO A C 1
ATOM 6145 O O . PRO A 1 798 ? 4.648 6.604 14.078 1.00 98.50 798 PRO A O 1
ATOM 6148 N N . ALA A 1 799 ? 4.719 6.673 11.836 1.00 98.06 799 ALA A N 1
ATOM 6149 C CA . ALA A 1 799 ? 3.471 7.419 11.701 1.00 98.06 799 ALA A CA 1
ATOM 6150 C C . ALA A 1 799 ? 2.274 6.481 11.984 1.00 98.06 799 ALA A C 1
ATOM 6152 O O . ALA A 1 799 ? 2.314 5.338 11.515 1.00 98.06 799 ALA A O 1
ATOM 6153 N N . PRO A 1 800 ? 1.217 6.913 12.703 1.00 97.56 800 PRO A N 1
ATOM 6154 C CA . PRO A 1 800 ? 0.064 6.054 13.004 1.00 97.56 800 PRO A CA 1
ATOM 6155 C C . PRO A 1 800 ? -0.586 5.456 11.751 1.00 97.56 800 PRO A C 1
ATOM 6157 O O . PRO A 1 800 ? -0.987 4.294 11.747 1.00 97.56 800 PRO A O 1
ATOM 6160 N N . GLU A 1 801 ? -0.598 6.209 10.646 1.00 98.12 801 GLU A N 1
ATOM 6161 C CA . GLU A 1 801 ? -1.167 5.773 9.369 1.00 98.12 801 GLU A CA 1
ATOM 6162 C C . GLU A 1 801 ? -0.457 4.544 8.774 1.00 98.12 801 GLU A C 1
ATOM 6164 O O . GLU A 1 801 ? -1.056 3.840 7.961 1.00 98.12 801 GLU A O 1
ATOM 6169 N N . LEU A 1 802 ? 0.797 4.267 9.161 1.00 98.56 802 LEU A N 1
ATOM 6170 C CA . LEU A 1 802 ? 1.510 3.054 8.754 1.00 98.56 802 LEU A CA 1
ATOM 6171 C C . LEU A 1 802 ? 0.956 1.820 9.476 1.00 98.56 802 LEU A C 1
ATOM 6173 O O . LEU A 1 802 ? 0.756 0.789 8.841 1.00 98.56 802 LEU A O 1
ATOM 6177 N N . LEU A 1 803 ? 0.685 1.923 10.780 1.00 98.81 803 LEU A N 1
ATOM 6178 C CA . LEU A 1 803 ? 0.130 0.818 11.570 1.00 98.81 803 LEU A CA 1
ATOM 6179 C C . LEU A 1 803 ? -1.328 0.551 11.187 1.00 98.81 803 LEU A C 1
ATOM 6181 O O . LEU A 1 803 ? -1.693 -0.592 10.945 1.00 98.81 803 LEU A O 1
ATOM 6185 N N . ASP A 1 804 ? -2.108 1.612 10.978 1.00 98.00 804 ASP A N 1
ATOM 6186 C CA . ASP A 1 804 ? -3.432 1.571 10.346 1.00 98.00 804 ASP A CA 1
ATOM 6187 C C . ASP A 1 804 ? -3.441 0.783 9.020 1.00 98.00 804 ASP A C 1
ATOM 6189 O O . ASP A 1 804 ? -4.360 0.006 8.749 1.00 98.00 804 ASP A O 1
ATOM 6193 N N . LEU A 1 805 ? -2.440 1.000 8.159 1.00 98.19 805 LEU A N 1
ATOM 6194 C CA . LEU A 1 805 ? -2.311 0.273 6.895 1.00 98.19 805 LEU A CA 1
ATOM 6195 C C . LEU A 1 805 ? -1.880 -1.178 7.123 1.00 98.19 805 LEU A C 1
ATOM 6197 O O . LEU A 1 805 ? -2.502 -2.077 6.565 1.00 98.19 805 LEU A O 1
ATOM 6201 N N . CYS A 1 806 ? -0.876 -1.433 7.962 1.00 98.56 806 CYS A N 1
ATOM 6202 C CA . CYS A 1 806 ? -0.425 -2.789 8.286 1.00 98.56 806 CYS A CA 1
ATOM 6203 C C . CYS A 1 806 ? -1.540 -3.647 8.914 1.00 98.56 806 CYS A C 1
ATOM 6205 O O . CYS A 1 806 ? -1.679 -4.820 8.558 1.00 98.56 806 CYS A O 1
ATOM 6207 N N . ASP A 1 807 ? -2.377 -3.052 9.768 1.00 98.38 807 ASP A N 1
ATOM 6208 C CA . ASP A 1 807 ? -3.583 -3.657 10.339 1.00 98.38 807 ASP A CA 1
ATOM 6209 C C . ASP A 1 807 ? -4.568 -4.102 9.257 1.00 98.38 807 ASP A C 1
ATOM 6211 O O . ASP A 1 807 ? -5.071 -5.220 9.326 1.00 98.38 807 ASP A O 1
ATOM 6215 N N . ARG A 1 808 ? -4.850 -3.244 8.265 1.00 95.19 808 ARG A N 1
ATOM 6216 C CA . ARG A 1 808 ? -5.819 -3.517 7.186 1.00 95.19 808 ARG A CA 1
ATOM 6217 C C . ARG A 1 808 ? -5.266 -4.398 6.067 1.00 95.19 808 ARG A C 1
ATOM 6219 O O . ARG A 1 808 ? -6.035 -5.104 5.421 1.00 95.19 808 ARG A O 1
ATOM 6226 N N . MET A 1 809 ? -3.960 -4.348 5.819 1.00 96.69 809 MET A N 1
ATOM 6227 C CA . MET A 1 809 ? -3.295 -5.057 4.720 1.00 96.69 809 MET A CA 1
ATOM 6228 C C . MET A 1 809 ? -2.722 -6.417 5.142 1.00 96.69 809 MET A C 1
ATOM 6230 O O . MET A 1 809 ? -2.350 -7.197 4.271 1.00 96.69 809 MET A O 1
ATOM 6234 N N . GLY A 1 810 ? -2.668 -6.729 6.443 1.00 97.25 810 GLY A N 1
ATOM 6235 C CA . GLY A 1 810 ? -2.168 -8.014 6.942 1.00 97.25 810 GLY A CA 1
ATOM 6236 C C . GLY A 1 810 ? -0.640 -8.093 6.988 1.00 97.25 810 GLY A C 1
ATOM 6237 O O . GLY A 1 810 ? -0.053 -9.052 6.492 1.00 97.25 810 GLY A O 1
ATOM 6238 N N . MET A 1 811 ? 0.006 -7.081 7.573 1.00 98.38 811 MET A N 1
ATOM 6239 C CA . MET A 1 811 ? 1.455 -7.047 7.820 1.00 98.38 811 MET A CA 1
ATOM 6240 C C . MET A 1 811 ? 1.758 -7.153 9.317 1.00 98.38 811 MET A C 1
ATOM 6242 O O . MET A 1 811 ? 1.046 -6.581 10.136 1.00 98.38 811 MET A O 1
ATOM 6246 N N . LEU A 1 812 ? 2.845 -7.832 9.679 1.00 98.94 812 LEU A N 1
ATOM 6247 C CA . LEU A 1 812 ? 3.424 -7.808 11.026 1.00 98.94 812 LEU A CA 1
ATOM 6248 C C . LEU A 1 812 ? 4.319 -6.570 11.193 1.00 98.94 812 LEU A C 1
ATOM 6250 O O . LEU A 1 812 ? 4.949 -6.126 10.233 1.00 98.94 812 LEU A O 1
ATOM 6254 N N . VAL A 1 813 ? 4.426 -6.026 12.406 1.00 98.94 813 VAL A N 1
ATOM 6255 C CA . VAL A 1 813 ? 5.284 -4.867 12.692 1.00 98.94 813 VAL A CA 1
ATOM 6256 C C . VAL A 1 813 ? 6.101 -5.051 13.973 1.00 98.94 813 VAL A C 1
ATOM 6258 O O . VAL A 1 813 ? 5.566 -5.364 15.041 1.00 98.94 813 VAL A O 1
ATOM 6261 N N . GLN A 1 814 ? 7.403 -4.789 13.858 1.00 98.94 814 GLN A N 1
ATOM 6262 C CA . GLN A 1 814 ? 8.299 -4.463 14.963 1.00 98.94 814 GLN A CA 1
ATOM 6263 C C . GLN A 1 814 ? 8.397 -2.941 15.069 1.00 98.94 814 GLN A C 1
ATOM 6265 O O . GLN A 1 814 ? 9.009 -2.293 14.214 1.00 98.94 814 GLN A O 1
ATOM 6270 N N . VAL A 1 815 ? 7.785 -2.376 16.109 1.00 98.94 815 VAL A N 1
ATOM 6271 C CA . VAL A 1 815 ? 7.862 -0.938 16.390 1.00 98.94 815 VAL A CA 1
ATOM 6272 C C . VAL A 1 815 ? 9.111 -0.673 17.227 1.00 98.94 815 VAL A C 1
ATOM 6274 O O . VAL A 1 815 ? 9.346 -1.352 18.226 1.00 98.94 815 VAL A O 1
ATOM 6277 N N . GLU A 1 816 ? 9.933 0.286 16.807 1.00 98.88 816 GLU A N 1
ATOM 6278 C CA . GLU A 1 816 ? 11.256 0.548 17.383 1.00 98.88 816 GLU A CA 1
ATOM 6279 C C . GLU A 1 816 ? 11.382 1.967 17.942 1.00 98.88 816 GLU A C 1
ATOM 6281 O O . GLU A 1 816 ? 11.104 2.938 17.250 1.00 98.88 816 GLU A O 1
ATOM 6286 N N . ALA A 1 817 ? 11.816 2.093 19.197 1.00 98.56 817 ALA A N 1
ATOM 6287 C CA . ALA A 1 817 ? 11.804 3.366 19.911 1.00 98.56 817 ALA A CA 1
ATOM 6288 C C . ALA A 1 817 ? 13.008 4.272 19.605 1.00 98.56 817 ALA A C 1
ATOM 6290 O O . ALA A 1 817 ? 12.825 5.475 19.442 1.00 98.56 817 ALA A O 1
ATOM 6291 N N . PHE A 1 818 ? 14.234 3.728 19.574 1.00 98.69 818 PHE A N 1
ATOM 6292 C CA . PHE A 1 818 ? 15.461 4.536 19.662 1.00 98.69 818 PHE A CA 1
ATOM 6293 C C . PHE A 1 818 ? 16.634 4.005 18.814 1.00 98.69 818 PHE A C 1
ATOM 6295 O O . PHE A 1 818 ? 16.936 2.812 18.816 1.00 98.69 818 PHE A O 1
ATOM 6302 N N . ASP A 1 819 ? 17.394 4.913 18.189 1.00 98.19 819 ASP A N 1
ATOM 6303 C CA . ASP A 1 819 ? 18.703 4.608 17.573 1.00 98.19 819 ASP A CA 1
ATOM 6304 C C . ASP A 1 819 ? 19.891 4.804 18.538 1.00 98.19 819 ASP A C 1
ATOM 6306 O O . ASP A 1 819 ? 21.001 4.363 18.254 1.00 98.19 819 ASP A O 1
ATOM 6310 N N . CYS A 1 820 ? 19.693 5.467 19.678 1.00 96.62 820 CYS A N 1
ATOM 6311 C CA . CYS A 1 820 ? 20.723 5.710 20.691 1.00 96.62 820 CYS A CA 1
ATOM 6312 C C . CYS A 1 820 ? 20.100 5.851 22.088 1.00 96.62 820 CYS A C 1
ATOM 6314 O O . CYS A 1 820 ? 18.954 6.287 22.214 1.00 96.62 820 CYS A O 1
ATOM 6316 N N . TRP A 1 821 ? 20.861 5.517 23.135 1.00 97.88 821 TRP A N 1
ATOM 6317 C CA . TRP A 1 821 ? 20.472 5.769 24.528 1.00 97.88 821 TRP A CA 1
ATOM 6318 C C . TRP A 1 821 ? 21.239 6.972 25.089 1.00 97.88 821 TRP A C 1
ATOM 6320 O O . TRP A 1 821 ? 21.136 8.061 24.533 1.00 97.88 821 TRP A O 1
ATOM 6330 N N . LYS A 1 822 ? 22.023 6.817 26.163 1.00 96.56 822 LYS A N 1
ATOM 6331 C CA . LYS A 1 822 ? 22.809 7.921 26.749 1.00 96.56 822 LYS A CA 1
ATOM 6332 C C . LYS A 1 822 ? 24.078 8.209 25.943 1.00 96.56 822 LYS A C 1
ATOM 6334 O O . LYS A 1 822 ? 24.621 9.305 26.021 1.00 96.56 822 LYS A O 1
ATOM 6339 N N . THR A 1 823 ? 24.549 7.228 25.180 1.00 94.50 823 THR A N 1
ATOM 6340 C CA . THR A 1 823 ? 25.763 7.307 24.368 1.00 94.50 823 THR A CA 1
ATOM 6341 C C . THR A 1 823 ? 25.378 7.541 22.911 1.00 94.50 823 THR A C 1
ATOM 6343 O O . THR A 1 823 ? 25.121 6.595 22.163 1.00 94.50 823 THR A O 1
ATOM 6346 N N . GLY A 1 824 ? 25.333 8.813 22.509 1.00 92.56 824 GLY A N 1
ATOM 6347 C CA . GLY A 1 824 ? 25.006 9.221 21.142 1.00 92.56 824 GLY A CA 1
ATOM 6348 C C . GLY A 1 824 ? 25.885 8.563 20.087 1.00 92.56 824 GLY A C 1
ATOM 6349 O O . GLY A 1 824 ? 27.046 8.225 20.339 1.00 92.56 824 GLY A O 1
ATOM 6350 N N . LYS A 1 825 ? 25.328 8.392 18.890 1.00 89.44 825 LYS A N 1
ATOM 6351 C CA . LYS A 1 825 ? 26.034 8.003 17.668 1.00 89.44 825 LYS A CA 1
ATOM 6352 C C . LYS A 1 825 ? 26.611 9.229 16.946 1.00 89.44 825 LYS A C 1
ATOM 6354 O O . LYS A 1 825 ? 27.738 9.124 16.458 1.00 89.44 825 LYS A O 1
ATOM 6359 N N . ILE A 1 826 ? 25.890 10.357 16.931 1.00 90.75 826 ILE A N 1
ATOM 6360 C CA . ILE A 1 826 ? 26.206 11.630 16.246 1.00 90.75 826 ILE A CA 1
ATOM 6361 C C . ILE A 1 826 ? 26.000 12.811 17.245 1.00 90.75 826 ILE A C 1
ATOM 6363 O O . ILE A 1 826 ? 25.092 12.724 18.069 1.00 90.75 826 ILE A O 1
ATOM 6367 N N . PRO A 1 827 ? 26.809 13.898 17.244 1.00 93.06 827 PRO A N 1
ATOM 6368 C CA . PRO A 1 827 ? 26.897 14.842 18.378 1.00 93.06 827 PRO A CA 1
ATOM 6369 C C . PRO A 1 827 ? 25.616 15.503 18.919 1.00 93.06 827 PRO A C 1
ATOM 6371 O O . PRO A 1 827 ? 25.566 15.784 20.114 1.00 93.06 827 PRO A O 1
ATOM 6374 N N . ASN A 1 828 ? 24.609 15.772 18.084 1.00 95.56 828 ASN A N 1
ATOM 6375 C CA . ASN A 1 828 ? 23.339 16.399 18.475 1.00 95.56 828 ASN A CA 1
ATOM 6376 C C . ASN A 1 828 ? 22.137 15.444 18.342 1.00 95.56 828 ASN A C 1
ATOM 6378 O O . ASN A 1 828 ? 21.011 15.907 18.156 1.00 95.56 828 ASN A O 1
ATOM 6382 N N . ASP A 1 829 ? 22.355 14.126 18.370 1.00 94.75 829 ASP A N 1
ATOM 6383 C CA . ASP A 1 829 ? 21.257 13.154 18.327 1.00 94.75 829 ASP A CA 1
ATOM 6384 C C . ASP A 1 829 ? 20.453 13.087 19.643 1.00 94.75 829 ASP A C 1
ATOM 6386 O O . ASP A 1 829 ? 20.688 13.827 20.606 1.00 94.75 829 ASP A O 1
ATOM 6390 N N . TYR A 1 830 ? 19.460 12.194 19.685 1.00 97.62 830 TYR A N 1
ATOM 6391 C CA . TYR A 1 830 ? 18.530 12.075 20.808 1.00 97.62 830 TYR A CA 1
ATOM 6392 C C . TYR A 1 830 ? 19.208 11.769 22.157 1.00 97.62 830 TYR A C 1
ATOM 6394 O O . TYR A 1 830 ? 18.602 12.011 23.199 1.00 97.62 830 TYR A O 1
ATOM 6402 N N . SER A 1 831 ? 20.469 11.326 22.189 1.00 97.31 831 SER A N 1
ATOM 6403 C CA . SER A 1 831 ? 21.198 11.088 23.443 1.00 97.31 831 SER A CA 1
ATOM 6404 C C . SER A 1 831 ? 21.318 12.315 24.353 1.00 97.31 831 SER A C 1
ATOM 6406 O O . SER A 1 831 ? 21.374 12.158 25.574 1.00 97.31 831 SER A O 1
ATOM 6408 N N . LEU A 1 832 ? 21.260 13.533 23.797 1.00 97.06 832 LEU A N 1
ATOM 6409 C CA . LEU A 1 832 ? 21.195 14.776 24.576 1.00 97.06 832 LEU A CA 1
ATOM 6410 C C . LEU A 1 832 ? 19.888 14.910 25.383 1.00 97.06 832 LEU A C 1
ATOM 6412 O O . LEU A 1 832 ? 19.868 15.564 26.424 1.00 97.06 832 LEU A O 1
ATOM 6416 N N . HIS A 1 833 ? 18.806 14.278 24.922 1.00 97.62 833 HIS A N 1
ATOM 6417 C CA . HIS A 1 833 ? 17.471 14.338 25.522 1.00 97.62 833 HIS A CA 1
ATOM 6418 C C . HIS A 1 833 ? 17.089 13.047 26.262 1.00 97.62 833 HIS A C 1
ATOM 6420 O O . HIS A 1 833 ? 16.349 13.109 27.248 1.00 97.62 833 HIS A O 1
ATOM 6426 N N . PHE A 1 834 ? 17.636 11.895 25.853 1.00 98.38 834 PHE A N 1
ATOM 6427 C CA . PHE A 1 834 ? 17.352 10.573 26.418 1.00 98.38 834 PHE A CA 1
ATOM 6428 C C . PHE A 1 834 ? 17.324 10.555 27.961 1.00 98.38 834 PHE A C 1
ATOM 6430 O O . PHE A 1 834 ? 16.333 10.066 28.503 1.00 98.38 834 PHE A O 1
ATOM 6437 N N . PRO A 1 835 ? 18.293 11.127 28.717 1.00 97.56 835 PRO A N 1
ATOM 6438 C CA . PRO A 1 835 ? 18.276 11.082 30.185 1.00 97.56 835 PRO A CA 1
ATOM 6439 C C . PRO A 1 835 ? 17.014 11.658 30.846 1.00 97.56 835 PRO A C 1
ATOM 6441 O O . PRO A 1 835 ? 16.690 11.246 31.956 1.00 97.56 835 PRO A O 1
ATOM 6444 N N . GLN A 1 836 ? 16.314 12.581 30.180 1.00 97.88 836 GLN A N 1
ATOM 6445 C CA . GLN A 1 836 ? 15.108 13.250 30.683 1.00 97.88 836 GLN A CA 1
ATOM 6446 C C . GLN A 1 836 ? 13.818 12.765 29.998 1.00 97.88 836 GLN A C 1
ATOM 6448 O O . GLN A 1 836 ? 12.752 12.807 30.610 1.00 97.88 836 GLN A O 1
ATOM 6453 N N . TRP A 1 837 ? 13.903 12.322 28.738 1.00 98.44 837 TRP A N 1
ATOM 6454 C CA . TRP A 1 837 ? 12.733 12.116 27.876 1.00 98.44 837 TRP A CA 1
ATOM 6455 C C . TRP A 1 837 ? 12.413 10.653 27.539 1.00 98.44 837 TRP A C 1
ATOM 6457 O O . TRP A 1 837 ? 11.252 10.364 27.257 1.00 98.44 837 TRP A O 1
ATOM 6467 N N . HIS A 1 838 ? 13.368 9.718 27.665 1.00 98.50 838 HIS A N 1
ATOM 6468 C CA . HIS A 1 838 ? 13.200 8.322 27.214 1.00 98.50 838 HIS A CA 1
ATOM 6469 C C . HIS A 1 838 ? 11.926 7.638 27.729 1.00 98.50 838 HIS A C 1
ATOM 6471 O O . HIS A 1 838 ? 11.253 6.944 26.974 1.00 98.50 838 HIS A O 1
ATOM 6477 N N . GLU A 1 839 ? 11.563 7.839 28.998 1.00 98.62 839 GLU A N 1
ATOM 6478 C CA . GLU A 1 839 ? 10.368 7.220 29.575 1.00 98.62 839 GLU A CA 1
ATOM 6479 C C . GLU A 1 839 ? 9.068 7.860 29.063 1.00 98.62 839 GLU A C 1
ATOM 6481 O O . GLU A 1 839 ? 8.088 7.148 28.866 1.00 98.62 839 GLU A O 1
ATOM 6486 N N . LYS A 1 840 ? 9.056 9.169 28.771 1.00 98.31 840 LYS A N 1
ATOM 6487 C CA . LYS A 1 840 ? 7.898 9.832 28.147 1.00 98.31 840 LYS A CA 1
ATOM 6488 C C . LYS A 1 840 ? 7.704 9.350 26.712 1.00 98.31 840 LYS A C 1
ATOM 6490 O O . LYS A 1 840 ? 6.598 8.962 26.352 1.00 98.31 840 LYS A O 1
ATOM 6495 N N . ASP A 1 841 ? 8.777 9.343 25.921 1.00 98.69 841 ASP A N 1
ATOM 6496 C CA . ASP A 1 841 ? 8.757 8.908 24.521 1.00 98.69 841 ASP A CA 1
ATOM 6497 C C . ASP A 1 841 ? 8.365 7.427 24.389 1.00 98.69 841 ASP A C 1
ATOM 6499 O O . ASP A 1 841 ? 7.481 7.085 23.602 1.00 98.69 841 ASP A O 1
ATOM 6503 N N . LEU A 1 842 ? 8.945 6.548 25.215 1.00 98.75 842 LEU A N 1
ATOM 6504 C CA . LEU A 1 842 ? 8.643 5.116 25.195 1.00 98.75 842 LEU A CA 1
ATOM 6505 C C . LEU A 1 842 ? 7.206 4.815 25.651 1.00 98.75 842 LEU A C 1
ATOM 6507 O O . LEU A 1 842 ? 6.520 4.022 25.006 1.00 98.75 842 LEU A O 1
ATOM 6511 N N . ARG A 1 843 ? 6.717 5.466 26.720 1.00 98.56 843 ARG A N 1
ATOM 6512 C CA . ARG A 1 843 ? 5.317 5.311 27.158 1.00 98.56 843 ARG A CA 1
ATOM 6513 C C . ARG A 1 843 ? 4.340 5.862 26.124 1.00 98.56 843 ARG A C 1
ATOM 6515 O O . ARG A 1 843 ? 3.335 5.209 25.867 1.00 98.56 843 ARG A O 1
ATOM 6522 N N . ALA A 1 844 ? 4.631 7.007 25.500 1.00 98.44 844 ALA A N 1
ATOM 6523 C CA . ALA A 1 844 ? 3.796 7.571 24.439 1.00 98.44 844 ALA A CA 1
ATOM 6524 C C . ALA A 1 844 ? 3.676 6.611 23.245 1.00 98.44 844 ALA A C 1
ATOM 6526 O O . ALA A 1 844 ? 2.563 6.309 22.820 1.00 98.44 844 ALA A O 1
ATOM 6527 N N . MET A 1 845 ? 4.799 6.063 22.767 1.00 98.69 845 MET A N 1
ATOM 6528 C CA . MET A 1 845 ? 4.825 5.066 21.692 1.00 98.69 845 MET A CA 1
ATOM 6529 C C . MET A 1 845 ? 3.978 3.828 22.029 1.00 98.69 845 MET A C 1
ATOM 6531 O O . MET A 1 845 ? 3.069 3.487 21.276 1.00 98.69 845 MET A O 1
ATOM 6535 N N . VAL A 1 846 ? 4.227 3.174 23.171 1.00 98.88 846 VAL A N 1
ATOM 6536 C CA . VAL A 1 846 ? 3.513 1.933 23.530 1.00 98.88 846 VAL A CA 1
ATOM 6537 C C . VAL A 1 846 ? 2.026 2.197 23.792 1.00 98.88 846 VAL A C 1
ATOM 6539 O O . VAL A 1 846 ? 1.184 1.447 23.303 1.00 98.88 846 VAL A O 1
ATOM 6542 N N . ARG A 1 847 ? 1.667 3.281 24.497 1.00 98.56 847 ARG A N 1
ATOM 6543 C CA . ARG A 1 847 ? 0.259 3.641 24.756 1.00 98.56 847 ARG A CA 1
ATOM 6544 C C . ARG A 1 847 ? -0.517 3.901 23.468 1.00 98.56 847 ARG A C 1
ATOM 6546 O O . ARG A 1 847 ? -1.632 3.400 23.343 1.00 98.56 847 ARG A O 1
ATOM 6553 N N . ARG A 1 848 ? 0.080 4.636 22.522 1.00 98.50 848 ARG A N 1
ATOM 6554 C CA . ARG A 1 848 ? -0.480 4.906 21.190 1.00 98.50 848 ARG A CA 1
ATOM 6555 C C . ARG A 1 848 ? -0.711 3.613 20.405 1.00 98.50 848 ARG A C 1
ATOM 6557 O O . ARG A 1 848 ? -1.792 3.425 19.855 1.00 98.50 848 ARG A O 1
ATOM 6564 N N . ASP A 1 849 ? 0.277 2.717 20.399 1.00 98.69 849 ASP A N 1
ATOM 6565 C CA . ASP A 1 849 ? 0.343 1.628 19.419 1.00 98.69 849 ASP A CA 1
ATOM 6566 C C . ASP A 1 849 ? -0.195 0.268 19.920 1.00 98.69 849 ASP A C 1
ATOM 6568 O O . ASP A 1 849 ? -0.497 -0.611 19.110 1.00 98.69 849 ASP A O 1
ATOM 6572 N N . ARG A 1 850 ? -0.359 0.065 21.238 1.00 98.31 850 ARG A N 1
ATOM 6573 C CA . ARG A 1 850 ? -0.703 -1.241 21.858 1.00 98.31 850 ARG A CA 1
ATOM 6574 C C . ARG A 1 850 ? -1.993 -1.911 21.375 1.00 98.31 850 ARG A C 1
ATOM 6576 O O . ARG A 1 850 ? -2.124 -3.127 21.525 1.00 98.31 850 ARG A O 1
ATOM 6583 N N . ASN A 1 851 ? -2.931 -1.180 20.778 1.00 98.69 851 ASN A N 1
ATOM 6584 C CA . ASN A 1 851 ? -4.187 -1.759 20.284 1.00 98.69 851 ASN A CA 1
ATOM 6585 C C . ASN A 1 851 ? -4.078 -2.329 18.850 1.00 98.69 851 ASN A C 1
ATOM 6587 O O . ASN A 1 851 ? -4.874 -3.197 18.487 1.00 98.69 851 ASN A O 1
ATOM 6591 N N . HIS A 1 852 ? -3.069 -1.927 18.064 1.00 98.81 852 HIS A N 1
ATOM 6592 C CA . HIS A 1 852 ? -2.875 -2.384 16.680 1.00 98.81 852 HIS A CA 1
ATOM 6593 C C . HIS A 1 852 ? -2.516 -3.885 16.610 1.00 98.81 852 HIS A C 1
ATOM 6595 O O . HIS A 1 852 ? -1.482 -4.293 17.167 1.00 98.81 852 HIS A O 1
ATOM 6601 N N . PRO A 1 853 ? -3.313 -4.746 15.943 1.00 98.69 853 PRO A N 1
ATOM 6602 C CA . PRO A 1 853 ? -2.966 -6.149 15.739 1.00 98.69 853 PRO A CA 1
ATOM 6603 C C . PRO A 1 853 ? -1.719 -6.382 14.873 1.00 98.69 853 PRO A C 1
ATOM 6605 O O . PRO A 1 853 ? -1.063 -7.409 15.055 1.00 98.69 853 PRO A O 1
ATOM 6608 N N . CYS A 1 854 ? -1.335 -5.455 13.993 1.00 98.81 854 CYS A N 1
ATOM 6609 C CA . CYS A 1 854 ? -0.112 -5.593 13.207 1.00 98.81 854 CYS A CA 1
ATOM 6610 C C . CYS A 1 854 ? 1.145 -5.640 14.088 1.00 98.81 854 CYS A C 1
ATOM 6612 O O . CYS A 1 854 ? 2.076 -6.394 13.806 1.00 98.81 854 CYS A O 1
ATOM 6614 N N . VAL A 1 855 ? 1.180 -4.869 15.180 1.00 98.94 855 VAL A N 1
ATOM 6615 C CA . VAL A 1 855 ? 2.340 -4.809 16.077 1.00 98.94 855 VAL A CA 1
ATOM 6616 C C . VAL A 1 855 ? 2.468 -6.124 16.841 1.00 98.94 855 VAL A C 1
ATOM 6618 O O . VAL A 1 855 ? 1.499 -6.595 17.446 1.00 98.94 855 VAL A O 1
ATOM 6621 N N . VAL A 1 856 ? 3.666 -6.711 16.843 1.00 98.81 856 VAL A N 1
ATOM 6622 C CA . VAL A 1 856 ? 3.960 -7.987 17.527 1.00 98.81 856 VAL A CA 1
ATOM 6623 C C . VAL A 1 856 ? 5.235 -7.976 18.371 1.00 98.81 856 VAL A C 1
ATOM 6625 O O . VAL A 1 856 ? 5.411 -8.883 19.177 1.00 98.81 856 VAL A O 1
ATOM 6628 N N . MET A 1 857 ? 6.101 -6.966 18.231 1.00 98.69 857 MET A N 1
ATOM 6629 C CA . MET A 1 857 ? 7.340 -6.817 19.011 1.00 98.69 857 MET A CA 1
ATOM 6630 C C . MET A 1 857 ? 7.642 -5.340 19.284 1.00 98.69 857 MET A C 1
ATOM 6632 O O . MET A 1 857 ? 7.462 -4.501 18.396 1.00 98.69 857 MET A O 1
ATOM 6636 N N . TRP A 1 858 ? 8.163 -5.042 20.477 1.00 98.94 858 TRP A N 1
ATOM 6637 C CA . TRP A 1 858 ? 8.645 -3.711 20.862 1.00 98.94 858 TRP A CA 1
ATOM 6638 C C . TRP A 1 858 ? 10.176 -3.693 20.914 1.00 98.94 858 TRP A C 1
ATOM 6640 O O . TRP A 1 858 ? 10.772 -4.362 21.755 1.00 98.94 858 TRP A O 1
ATOM 6650 N N . SER A 1 859 ? 10.831 -2.922 20.046 1.00 98.88 859 SER A N 1
ATOM 6651 C CA . SER A 1 859 ? 12.290 -2.767 20.060 1.00 98.88 859 SER A CA 1
ATOM 6652 C C . SER A 1 859 ? 12.705 -1.523 20.845 1.00 98.88 859 SER A C 1
ATOM 6654 O O . SER A 1 859 ? 12.325 -0.405 20.497 1.00 98.88 859 SER A O 1
ATOM 6656 N N . THR A 1 860 ? 13.492 -1.695 21.909 1.00 98.62 860 THR A N 1
ATOM 6657 C CA . THR A 1 860 ? 13.939 -0.589 22.781 1.00 98.62 860 THR A CA 1
ATOM 6658 C C . THR A 1 860 ? 15.234 0.074 22.311 1.00 98.62 860 THR A C 1
ATOM 6660 O O . THR A 1 860 ? 15.628 1.100 22.868 1.00 98.62 860 THR A O 1
ATOM 6663 N N . GLY A 1 861 ? 15.902 -0.457 21.283 1.00 97.88 861 GLY A N 1
ATOM 6664 C CA . GLY A 1 861 ? 17.126 0.141 20.759 1.00 97.88 861 GLY A CA 1
ATOM 6665 C C . GLY A 1 861 ? 17.736 -0.583 19.558 1.00 97.88 861 GLY A C 1
ATOM 6666 O O . GLY A 1 861 ? 17.706 -1.809 19.486 1.00 97.88 861 GLY A O 1
ATOM 6667 N N . ASN A 1 862 ? 18.359 0.175 18.654 1.00 98.56 862 ASN A N 1
ATOM 6668 C CA . ASN A 1 862 ? 19.168 -0.348 17.549 1.00 98.56 862 ASN A CA 1
ATOM 6669 C C . ASN A 1 862 ? 20.664 -0.034 17.709 1.00 98.56 862 ASN A C 1
ATOM 6671 O O . ASN A 1 862 ? 21.031 1.122 17.902 1.00 98.56 862 ASN A O 1
ATOM 6675 N N . GLU A 1 863 ? 21.539 -1.031 17.551 1.00 96.25 863 GLU A N 1
ATOM 6676 C CA . GLU A 1 863 ? 23.010 -0.906 17.565 1.00 96.25 863 GLU A CA 1
ATOM 6677 C C . GLU A 1 863 ? 23.549 -0.010 18.698 1.00 96.25 863 GLU A C 1
ATOM 6679 O O . GLU A 1 863 ? 24.449 0.816 18.518 1.00 96.25 863 GLU A O 1
ATOM 6684 N N . ILE A 1 864 ? 22.941 -0.142 19.876 1.00 97.25 864 ILE A N 1
ATOM 6685 C CA . ILE A 1 864 ? 23.189 0.710 21.037 1.00 97.25 864 ILE A CA 1
ATOM 6686 C C . ILE A 1 864 ? 24.615 0.485 21.551 1.00 97.25 864 ILE A C 1
ATOM 6688 O O . ILE A 1 864 ? 25.029 -0.653 21.782 1.00 97.25 864 ILE A O 1
ATOM 6692 N N . ARG A 1 865 ? 25.386 1.560 21.753 1.00 92.00 865 ARG A N 1
ATOM 6693 C CA . ARG A 1 865 ? 26.806 1.473 22.152 1.00 92.00 865 ARG A CA 1
ATOM 6694 C C . ARG A 1 865 ? 26.975 0.798 23.519 1.00 92.00 865 ARG A C 1
ATOM 6696 O O . ARG A 1 865 ? 27.930 0.057 23.734 1.00 92.00 865 ARG A O 1
ATOM 6703 N N . GLU A 1 866 ? 26.002 0.981 24.403 1.00 95.69 866 GLU A N 1
ATOM 6704 C CA . GLU A 1 866 ? 25.938 0.400 25.741 1.00 95.69 866 GLU A CA 1
ATOM 6705 C C . GLU A 1 866 ? 25.730 -1.131 25.780 1.00 95.69 866 GLU A C 1
ATOM 6707 O O . GLU A 1 866 ? 25.963 -1.720 26.832 1.00 95.69 866 GLU A O 1
ATOM 6712 N N . GLN A 1 867 ? 25.365 -1.806 24.676 1.00 94.12 867 GLN A N 1
ATOM 6713 C CA . GLN A 1 867 ? 25.057 -3.257 24.661 1.00 94.12 867 GLN A CA 1
ATOM 6714 C C . GLN A 1 867 ? 26.222 -4.169 25.116 1.00 94.12 867 GLN A C 1
ATOM 6716 O O . GLN A 1 867 ? 26.016 -5.321 25.489 1.00 94.12 867 GLN A O 1
ATOM 6721 N N . ASN A 1 868 ? 27.460 -3.660 25.085 1.00 88.50 868 ASN A N 1
ATOM 6722 C CA . ASN A 1 868 ? 28.667 -4.376 25.516 1.00 88.50 868 ASN A CA 1
ATOM 6723 C C . ASN A 1 868 ? 29.031 -4.160 26.997 1.00 88.50 868 ASN A C 1
ATOM 6725 O O . ASN A 1 868 ? 30.029 -4.719 27.456 1.00 88.50 868 ASN A O 1
ATOM 6729 N N . HIS A 1 869 ? 28.293 -3.324 27.729 1.00 87.88 869 HIS A N 1
ATOM 6730 C CA . HIS A 1 869 ? 28.676 -2.857 29.059 1.00 87.88 869 HIS A CA 1
ATOM 6731 C C . HIS A 1 869 ? 27.576 -3.122 30.088 1.00 87.88 869 HIS A C 1
ATOM 6733 O O . HIS A 1 869 ? 26.408 -2.835 29.848 1.00 87.88 869 HIS A O 1
ATOM 6739 N N . GLU A 1 870 ? 27.963 -3.573 31.282 1.00 88.50 870 GLU A N 1
ATOM 6740 C CA . GLU A 1 870 ? 27.043 -3.917 32.378 1.00 88.50 870 GLU A CA 1
ATOM 6741 C C . GLU A 1 870 ? 26.112 -2.754 32.775 1.00 88.50 870 GLU A C 1
ATOM 6743 O O . GLU A 1 870 ? 24.918 -2.947 32.998 1.00 88.50 870 GLU A O 1
ATOM 6748 N N . ALA A 1 871 ? 26.616 -1.515 32.744 1.00 86.75 871 ALA A N 1
ATOM 6749 C CA . ALA A 1 871 ? 25.809 -0.308 32.953 1.00 86.75 871 ALA A CA 1
ATOM 6750 C C . ALA A 1 871 ? 24.687 -0.125 31.904 1.00 86.75 871 ALA A C 1
ATOM 6752 O O . ALA A 1 871 ? 23.666 0.498 32.192 1.00 86.75 871 ALA A O 1
ATOM 6753 N N . GLY A 1 872 ? 24.856 -0.683 30.702 1.00 93.94 872 GLY A N 1
ATOM 6754 C CA . GLY A 1 872 ? 23.834 -0.756 29.661 1.00 93.94 872 GLY A CA 1
ATOM 6755 C C . GLY A 1 872 ? 22.737 -1.772 29.960 1.00 93.94 872 GLY A C 1
ATOM 6756 O O . GLY A 1 872 ? 21.586 -1.529 29.605 1.00 93.94 872 GLY A O 1
ATOM 6757 N N . HIS A 1 873 ? 23.046 -2.862 30.671 1.00 96.94 873 HIS A N 1
ATOM 6758 C CA . HIS A 1 873 ? 22.061 -3.889 31.029 1.00 96.94 873 HIS A CA 1
ATOM 6759 C C . HIS A 1 873 ? 20.967 -3.290 31.931 1.00 96.94 873 HIS A C 1
ATOM 6761 O O . HIS A 1 873 ? 19.783 -3.531 31.718 1.00 96.94 873 HIS A O 1
ATOM 6767 N N . ALA A 1 874 ? 21.348 -2.428 32.881 1.00 96.50 874 ALA A N 1
ATOM 6768 C CA . ALA A 1 874 ? 20.406 -1.723 33.753 1.00 96.50 874 ALA A CA 1
ATOM 6769 C C . ALA A 1 874 ? 19.508 -0.718 32.999 1.00 96.50 874 ALA A C 1
ATOM 6771 O O . ALA A 1 874 ? 18.354 -0.524 33.380 1.00 96.50 874 ALA A O 1
ATOM 6772 N N . ILE A 1 875 ? 20.008 -0.095 31.922 1.00 98.12 875 ILE A N 1
ATOM 6773 C CA . ILE A 1 875 ? 19.187 0.764 31.050 1.00 98.12 875 ILE A CA 1
ATOM 6774 C C . ILE A 1 875 ? 18.217 -0.105 30.245 1.00 98.12 875 ILE A C 1
ATOM 6776 O O . ILE A 1 875 ? 17.021 0.165 30.256 1.00 98.12 875 ILE A O 1
ATOM 6780 N N . SER A 1 876 ? 18.717 -1.174 29.619 1.00 98.50 876 SER A N 1
ATOM 6781 C CA . SER A 1 876 ? 17.917 -2.130 28.846 1.00 98.50 876 SER A CA 1
ATOM 6782 C C . SER A 1 876 ? 16.756 -2.691 29.670 1.00 98.50 876 SER A C 1
ATOM 6784 O O . SER A 1 876 ? 15.599 -2.556 29.278 1.00 98.50 876 SER A O 1
ATOM 6786 N N . GLN A 1 877 ? 17.047 -3.189 30.879 1.00 98.44 877 GLN A N 1
ATOM 6787 C CA . GLN A 1 877 ? 16.036 -3.695 31.805 1.00 98.44 877 GLN A CA 1
ATOM 6788 C C . GLN A 1 877 ? 14.999 -2.622 32.158 1.00 98.44 877 GLN A C 1
ATOM 6790 O O . GLN A 1 877 ? 13.807 -2.898 32.091 1.00 98.44 877 GLN A O 1
ATOM 6795 N N . ARG A 1 878 ? 15.416 -1.379 32.453 1.00 98.44 878 ARG A N 1
ATOM 6796 C CA . ARG A 1 878 ? 14.476 -0.284 32.744 1.00 98.44 878 ARG A CA 1
ATOM 6797 C C . ARG A 1 878 ? 13.544 0.012 31.564 1.00 98.44 878 ARG A C 1
ATOM 6799 O O . ARG A 1 878 ? 12.369 0.283 31.795 1.00 98.44 878 ARG A O 1
ATOM 6806 N N . LEU A 1 879 ? 14.034 -0.037 30.324 1.00 98.81 879 LEU A N 1
ATOM 6807 C CA . LEU A 1 879 ? 13.190 0.145 29.137 1.00 98.81 879 LEU A CA 1
ATOM 6808 C C . LEU A 1 879 ? 12.216 -1.033 28.969 1.00 98.81 879 LEU A C 1
ATOM 6810 O O . LEU A 1 879 ? 11.027 -0.804 28.762 1.00 98.81 879 LEU A O 1
ATOM 6814 N N . THR A 1 880 ? 12.681 -2.271 29.150 1.00 98.81 880 THR A N 1
ATOM 6815 C CA . THR A 1 880 ? 11.837 -3.479 29.165 1.00 98.81 880 THR A CA 1
ATOM 6816 C C . THR A 1 880 ? 10.744 -3.411 30.237 1.00 98.81 880 THR A C 1
ATOM 6818 O O . THR A 1 880 ? 9.586 -3.712 29.954 1.00 98.81 880 THR A O 1
ATOM 6821 N N . ASP A 1 881 ? 11.069 -2.947 31.445 1.00 98.75 881 ASP A N 1
ATOM 6822 C CA . ASP A 1 881 ? 10.110 -2.775 32.542 1.00 98.75 881 ASP A CA 1
ATOM 6823 C C . ASP A 1 881 ? 9.067 -1.688 32.226 1.00 98.75 881 ASP A C 1
ATOM 6825 O O . ASP A 1 881 ? 7.887 -1.856 32.541 1.00 98.75 881 ASP A O 1
ATOM 6829 N N . ILE A 1 882 ? 9.468 -0.589 31.568 1.00 98.81 882 ILE A N 1
ATOM 6830 C CA . ILE A 1 882 ? 8.542 0.453 31.092 1.00 98.81 882 ILE A CA 1
ATOM 6831 C C . ILE A 1 882 ? 7.571 -0.123 30.051 1.00 98.81 882 ILE A C 1
ATOM 6833 O O . ILE A 1 882 ? 6.367 0.081 30.196 1.00 98.81 882 ILE A O 1
ATOM 6837 N N . VAL A 1 883 ? 8.055 -0.874 29.052 1.00 98.81 883 VAL A N 1
ATOM 6838 C CA . VAL A 1 883 ? 7.182 -1.508 28.045 1.00 98.81 883 VAL A CA 1
ATOM 6839 C C . VAL A 1 883 ? 6.207 -2.479 28.708 1.00 98.81 883 VAL A C 1
ATOM 6841 O O . VAL A 1 883 ? 5.001 -2.321 28.545 1.00 98.81 883 VAL A O 1
ATOM 6844 N N . ARG A 1 884 ? 6.699 -3.417 29.530 1.00 98.12 884 ARG A N 1
ATOM 6845 C CA . ARG A 1 884 ? 5.866 -4.405 30.242 1.00 98.12 884 ARG A CA 1
ATOM 6846 C C . ARG A 1 884 ? 4.828 -3.770 31.182 1.00 98.12 884 ARG A C 1
ATOM 6848 O O . ARG A 1 884 ? 3.827 -4.408 31.489 1.00 98.12 884 ARG A O 1
ATOM 6855 N N . THR A 1 885 ? 5.049 -2.529 31.630 1.00 97.69 885 THR A N 1
ATOM 6856 C CA . THR A 1 885 ? 4.076 -1.752 32.422 1.00 97.69 885 THR A CA 1
ATOM 6857 C C . THR A 1 885 ? 2.919 -1.209 31.569 1.00 97.69 885 THR A C 1
ATOM 6859 O O . THR A 1 885 ? 1.810 -1.078 32.075 1.00 97.69 885 THR A O 1
ATOM 6862 N N . GLU A 1 886 ? 3.157 -0.877 30.296 1.00 97.88 886 GLU A N 1
ATOM 6863 C CA . GLU A 1 886 ? 2.161 -0.262 29.394 1.00 97.88 886 GLU A CA 1
ATOM 6864 C C . GLU A 1 886 ? 1.477 -1.265 28.448 1.00 97.88 886 GLU A C 1
ATOM 6866 O O . GLU A 1 886 ? 0.319 -1.063 28.063 1.00 97.88 886 GLU A O 1
ATOM 6871 N N . ASP A 1 887 ? 2.194 -2.330 28.074 1.00 98.31 887 ASP A N 1
ATOM 6872 C CA . ASP A 1 887 ? 1.725 -3.477 27.298 1.00 98.31 887 ASP A CA 1
ATOM 6873 C C . ASP A 1 887 ? 2.503 -4.759 27.684 1.00 98.31 887 ASP A C 1
ATOM 6875 O O . ASP A 1 887 ? 3.592 -5.008 27.161 1.00 98.31 887 ASP A O 1
ATOM 6879 N N . PRO A 1 888 ? 1.951 -5.620 28.558 1.00 96.25 888 PRO A N 1
ATOM 6880 C CA . PRO A 1 888 ? 2.534 -6.924 28.875 1.00 96.25 888 PRO A CA 1
ATOM 6881 C C . PRO A 1 888 ? 2.207 -8.016 27.835 1.00 96.25 888 PRO A C 1
ATOM 6883 O O . PRO A 1 888 ? 2.553 -9.175 28.051 1.00 96.25 888 PRO A O 1
ATOM 6886 N N . THR A 1 889 ? 1.499 -7.701 26.739 1.00 97.88 889 THR A N 1
ATOM 6887 C CA . THR A 1 889 ? 1.005 -8.703 25.769 1.00 97.88 889 THR A CA 1
ATOM 6888 C C . THR A 1 889 ? 1.935 -8.954 24.585 1.00 97.88 889 THR A C 1
ATOM 6890 O O . THR A 1 889 ? 1.695 -9.878 23.806 1.00 97.88 889 THR A O 1
ATOM 6893 N N . ARG A 1 890 ? 2.999 -8.157 24.445 1.00 98.56 890 ARG A N 1
ATOM 6894 C CA . ARG A 1 890 ? 3.999 -8.280 23.380 1.00 98.56 890 ARG A CA 1
ATOM 6895 C C . ARG A 1 890 ? 5.412 -8.285 23.968 1.00 98.56 890 ARG A C 1
ATOM 6897 O O . ARG A 1 890 ? 5.690 -7.494 24.868 1.00 98.56 890 ARG A O 1
ATOM 6904 N N . PRO A 1 891 ? 6.314 -9.130 23.450 1.00 98.56 891 PRO A N 1
ATOM 6905 C CA . PRO A 1 891 ? 7.680 -9.215 23.941 1.00 98.56 891 PRO A CA 1
ATOM 6906 C C . PRO A 1 891 ? 8.545 -8.011 23.542 1.00 98.56 891 PRO A C 1
ATOM 6908 O O . PRO A 1 891 ? 8.350 -7.380 22.495 1.00 98.56 891 PRO A O 1
ATOM 6911 N N . VAL A 1 892 ? 9.555 -7.747 24.370 1.00 98.88 892 VAL A N 1
ATOM 6912 C CA . VAL A 1 892 ? 10.572 -6.712 24.167 1.00 98.88 892 VAL A CA 1
ATOM 6913 C C . VAL A 1 892 ? 11.809 -7.288 23.474 1.00 98.88 892 VAL A C 1
ATOM 6915 O O . VAL A 1 892 ? 12.221 -8.420 23.727 1.00 98.88 892 VAL A O 1
ATOM 6918 N N . THR A 1 893 ? 12.431 -6.503 22.598 1.00 98.81 893 THR A N 1
ATOM 6919 C CA . THR A 1 893 ? 13.639 -6.869 21.849 1.00 98.81 893 THR A CA 1
ATOM 6920 C C . THR A 1 893 ? 14.573 -5.664 21.656 1.00 98.81 893 THR A C 1
ATOM 6922 O O . THR A 1 893 ? 14.253 -4.543 22.051 1.00 98.81 893 THR A O 1
ATOM 6925 N N . ALA A 1 894 ? 15.738 -5.893 21.054 1.00 98.50 894 ALA A N 1
ATOM 6926 C CA . ALA A 1 894 ? 16.672 -4.870 20.591 1.00 98.50 894 ALA A CA 1
ATOM 6927 C C . ALA A 1 894 ? 17.474 -5.404 19.389 1.00 98.50 894 ALA A C 1
ATOM 6929 O O . ALA A 1 894 ? 17.660 -6.615 19.254 1.00 98.50 894 ALA A O 1
ATOM 6930 N N . GLY A 1 895 ? 17.961 -4.509 18.526 1.00 98.31 895 GLY A N 1
ATOM 6931 C CA . GLY A 1 895 ? 18.839 -4.853 17.404 1.00 98.31 895 GLY A CA 1
ATOM 6932 C C . GLY A 1 895 ? 20.314 -4.850 17.810 1.00 98.31 895 GLY A C 1
ATOM 6933 O O . GLY A 1 895 ? 20.926 -3.784 17.916 1.00 98.31 895 GLY A O 1
ATOM 6934 N N . CYS A 1 896 ? 20.903 -6.025 18.046 1.00 98.31 896 CYS A N 1
ATOM 6935 C CA . CYS A 1 896 ? 22.265 -6.163 18.571 1.00 98.31 896 CYS A CA 1
ATOM 6936 C C . CYS A 1 896 ? 23.281 -6.514 17.475 1.00 98.31 896 CYS A C 1
ATOM 6938 O O . CYS A 1 896 ? 23.312 -7.629 16.949 1.00 98.31 896 CYS A O 1
ATOM 6940 N N . ASN A 1 897 ? 24.171 -5.576 17.148 1.00 95.69 897 ASN A N 1
ATOM 6941 C CA . ASN A 1 897 ? 25.247 -5.774 16.171 1.00 95.69 897 ASN A CA 1
ATOM 6942 C C . ASN A 1 897 ? 26.551 -6.306 16.772 1.00 95.69 897 ASN A C 1
ATOM 6944 O O . ASN A 1 897 ? 27.393 -6.814 16.025 1.00 95.69 897 ASN A O 1
ATOM 6948 N N . MET A 1 898 ? 26.733 -6.225 18.092 1.00 93.94 898 MET A N 1
ATOM 6949 C CA . MET A 1 898 ? 27.957 -6.670 18.751 1.00 93.94 898 MET A CA 1
ATOM 6950 C C . MET A 1 898 ? 27.836 -8.139 19.184 1.00 93.94 898 MET A C 1
ATOM 6952 O O . MET A 1 898 ? 26.942 -8.474 19.959 1.00 93.94 898 MET A O 1
ATOM 6956 N N . PRO A 1 899 ? 28.755 -9.035 18.760 1.00 93.50 899 PRO A N 1
ATOM 6957 C CA . PRO A 1 899 ? 28.702 -10.459 19.104 1.00 93.50 899 PRO A CA 1
ATOM 6958 C C . PRO A 1 899 ? 28.582 -10.768 20.600 1.00 93.50 899 PRO A C 1
ATOM 6960 O O . PRO A 1 899 ? 28.003 -11.790 20.954 1.00 93.50 899 PRO A O 1
ATOM 6963 N N . ALA A 1 900 ? 29.136 -9.908 21.462 1.00 94.31 900 ALA A N 1
ATOM 6964 C CA . ALA A 1 900 ? 29.161 -10.098 22.909 1.00 94.31 900 ALA A CA 1
ATOM 6965 C C . ALA A 1 900 ? 27.798 -9.879 23.588 1.00 94.31 900 ALA A C 1
ATOM 6967 O O . ALA A 1 900 ? 27.556 -10.517 24.605 1.00 94.31 900 ALA A O 1
ATOM 6968 N N . ALA A 1 901 ? 26.903 -9.064 23.014 1.00 96.31 901 ALA A N 1
ATOM 6969 C CA . ALA A 1 901 ? 25.583 -8.767 23.588 1.00 96.31 901 ALA A CA 1
ATOM 6970 C C . ALA A 1 901 ? 24.670 -10.002 23.713 1.00 96.31 901 ALA A C 1
ATOM 6972 O O . ALA A 1 901 ? 23.715 -9.991 24.478 1.00 96.31 901 ALA A O 1
ATOM 6973 N N . GLY A 1 902 ? 24.970 -11.068 22.961 1.00 96.75 902 GLY A N 1
ATOM 6974 C CA . GLY A 1 902 ? 24.287 -12.359 23.054 1.00 96.75 902 GLY A CA 1
ATOM 6975 C C . GLY A 1 902 ? 24.911 -13.345 24.046 1.00 96.75 902 GLY A C 1
ATOM 6976 O O . GLY A 1 902 ? 24.546 -14.514 23.999 1.00 96.75 902 GLY A O 1
ATOM 6977 N N . PHE A 1 903 ? 25.910 -12.939 24.846 1.00 96.88 903 PHE A N 1
ATOM 6978 C CA . PHE A 1 903 ? 26.631 -13.808 25.796 1.00 96.88 903 PHE A CA 1
ATOM 6979 C C . PHE A 1 903 ? 27.176 -13.079 27.049 1.00 96.88 903 PHE A C 1
ATOM 6981 O O . PHE A 1 903 ? 27.964 -13.674 27.788 1.00 96.88 903 PHE A O 1
ATOM 6988 N N . ASN A 1 904 ? 26.854 -11.800 27.272 1.00 95.56 904 ASN A N 1
ATOM 6989 C CA . ASN A 1 904 ? 27.436 -10.971 28.342 1.00 95.56 904 ASN A CA 1
ATOM 6990 C C . ASN A 1 904 ? 26.459 -10.659 29.488 1.00 95.56 904 ASN A C 1
ATOM 6992 O O . ASN A 1 904 ? 26.874 -10.083 30.492 1.00 95.56 904 ASN A O 1
ATOM 6996 N N . GLY A 1 905 ? 25.187 -11.035 29.362 1.00 96.69 905 GLY A N 1
ATOM 6997 C CA . GLY A 1 905 ? 24.104 -10.683 30.275 1.00 96.69 905 GLY A CA 1
ATOM 6998 C C . GLY A 1 905 ? 23.115 -9.669 29.697 1.00 96.69 905 GLY A C 1
ATOM 6999 O O . GLY A 1 905 ? 22.016 -9.558 30.238 1.00 96.69 905 GLY A O 1
ATOM 7000 N N . PHE A 1 906 ? 23.440 -8.976 28.599 1.00 97.50 906 PHE A N 1
ATOM 7001 C CA . PHE A 1 906 ? 22.489 -8.101 27.907 1.00 97.50 906 PHE A CA 1
ATOM 7002 C C . PHE A 1 906 ? 21.312 -8.914 27.348 1.00 97.50 906 PHE A C 1
ATOM 7004 O O . PHE A 1 906 ? 20.165 -8.481 27.457 1.00 97.50 906 PHE A O 1
ATOM 7011 N N . GLU A 1 907 ? 21.566 -10.134 26.859 1.00 97.19 907 GLU A N 1
ATOM 7012 C CA . GLU A 1 907 ? 20.546 -11.044 26.321 1.00 97.19 907 GLU A CA 1
ATOM 7013 C C . GLU A 1 907 ? 19.409 -11.375 27.304 1.00 97.19 907 GLU A C 1
ATOM 7015 O O . GLU A 1 907 ? 18.308 -11.713 26.881 1.00 97.19 907 GLU A O 1
ATOM 7020 N N . LYS A 1 908 ? 19.649 -11.215 28.611 1.00 97.19 908 LYS A N 1
ATOM 7021 C CA . LYS A 1 908 ? 18.700 -11.516 29.698 1.00 97.19 908 LYS A CA 1
ATOM 7022 C C . LYS A 1 908 ? 17.783 -10.345 30.059 1.00 97.19 908 LYS A C 1
ATOM 7024 O O . LYS A 1 908 ? 16.918 -10.495 30.914 1.00 97.19 908 LYS A O 1
ATOM 7029 N N . THR A 1 909 ? 17.990 -9.182 29.439 1.00 97.88 909 THR A N 1
ATOM 7030 C CA . THR A 1 909 ? 17.236 -7.942 29.713 1.00 97.88 909 THR A CA 1
ATOM 7031 C C . THR A 1 909 ? 16.070 -7.708 28.750 1.00 97.88 909 THR A C 1
ATOM 7033 O O . THR A 1 909 ? 15.322 -6.745 28.909 1.00 97.88 909 THR A O 1
ATOM 7036 N N . ILE A 1 910 ? 15.919 -8.583 27.753 1.00 97.94 910 ILE A N 1
ATOM 7037 C CA . ILE A 1 910 ? 14.921 -8.547 26.679 1.00 97.94 910 ILE A CA 1
ATOM 7038 C C . ILE A 1 910 ? 14.338 -9.951 26.478 1.00 97.94 910 ILE A C 1
ATOM 7040 O O . ILE A 1 910 ? 14.974 -10.946 26.818 1.00 97.94 910 ILE A O 1
ATOM 7044 N N . ASP A 1 911 ? 13.130 -10.036 25.927 1.00 98.38 911 ASP A N 1
ATOM 7045 C CA . ASP A 1 911 ? 12.421 -11.304 25.737 1.00 98.38 911 ASP A CA 1
ATOM 7046 C C . ASP A 1 911 ? 12.926 -12.055 24.489 1.00 98.38 911 ASP A C 1
ATOM 7048 O O . ASP A 1 911 ? 13.210 -13.251 24.553 1.00 98.38 911 ASP A O 1
ATOM 7052 N N . LEU A 1 912 ? 13.101 -11.349 23.362 1.00 98.31 912 LEU A N 1
ATOM 7053 C CA . LEU A 1 912 ? 13.562 -11.919 22.086 1.00 98.31 912 LEU A CA 1
ATOM 7054 C C . LEU A 1 912 ? 14.916 -11.341 21.690 1.00 98.31 912 LEU A C 1
ATOM 7056 O O . LEU A 1 912 ? 15.075 -10.116 21.642 1.00 98.31 912 LEU A O 1
ATOM 7060 N N . PHE A 1 913 ? 15.867 -12.196 21.313 1.00 98.62 913 PHE A N 1
ATOM 7061 C CA . PHE A 1 913 ? 17.186 -11.732 20.898 1.00 98.62 913 PHE A CA 1
ATOM 7062 C C . PHE A 1 913 ? 17.239 -11.432 19.391 1.00 98.62 913 PHE A C 1
ATOM 7064 O O . PHE A 1 913 ? 16.983 -12.308 18.563 1.00 98.62 913 PHE A O 1
ATOM 7071 N N . GLY A 1 914 ? 17.589 -10.193 19.033 1.00 98.50 914 GLY A N 1
ATOM 7072 C CA . GLY A 1 914 ? 17.763 -9.748 17.650 1.00 98.50 914 GLY A CA 1
ATOM 7073 C C . GLY A 1 914 ? 19.236 -9.561 17.298 1.00 98.50 914 GLY A C 1
ATOM 7074 O O . GLY A 1 914 ? 19.920 -8.741 17.907 1.00 98.50 914 GLY A O 1
ATOM 7075 N N . TYR A 1 915 ? 19.739 -10.294 16.301 1.00 98.50 915 TYR A N 1
ATOM 7076 C CA . TYR A 1 915 ? 21.089 -10.070 15.766 1.00 98.50 915 TYR A CA 1
ATOM 7077 C C . TYR A 1 915 ? 21.065 -9.203 14.502 1.00 98.50 915 TYR A C 1
ATOM 7079 O O . TYR A 1 915 ? 20.533 -9.614 13.469 1.00 98.50 915 TYR A O 1
ATOM 7087 N N . ASN A 1 916 ? 21.776 -8.076 14.540 1.00 98.56 916 ASN A N 1
ATOM 7088 C CA . ASN A 1 916 ? 22.147 -7.316 13.349 1.00 98.56 916 ASN A CA 1
ATOM 7089 C C . ASN A 1 916 ? 23.383 -7.967 12.702 1.00 98.56 916 ASN A C 1
ATOM 7091 O O . ASN A 1 916 ? 24.490 -7.928 13.253 1.00 98.56 916 ASN A O 1
ATOM 7095 N N . TYR A 1 917 ? 23.220 -8.544 11.512 1.00 97.75 917 TYR A N 1
ATOM 7096 C CA . TYR A 1 917 ? 24.289 -9.060 10.649 1.00 97.75 917 TYR A CA 1
ATOM 7097 C C . TYR A 1 917 ? 25.187 -10.143 11.283 1.00 97.75 917 TYR A C 1
ATOM 7099 O O . TYR A 1 917 ? 26.411 -10.090 11.118 1.00 97.75 917 TYR A O 1
ATOM 7107 N N . LYS A 1 918 ? 24.631 -11.097 12.051 1.00 97.56 918 LYS A N 1
ATOM 7108 C CA . LYS A 1 918 ? 25.395 -12.220 12.657 1.00 97.56 918 LYS A CA 1
ATOM 7109 C C . LYS A 1 918 ? 24.828 -13.640 12.401 1.00 97.56 918 LYS A C 1
ATOM 7111 O O . LYS A 1 918 ? 24.821 -14.437 13.343 1.00 97.56 918 LYS A O 1
ATOM 7116 N N . PRO A 1 919 ? 24.442 -14.023 11.165 1.00 97.56 919 PRO A N 1
ATOM 7117 C CA . PRO A 1 919 ? 23.968 -15.383 10.846 1.00 97.56 919 PRO A CA 1
ATOM 7118 C C . PRO A 1 919 ? 24.897 -16.504 11.343 1.00 97.56 919 PRO A C 1
ATOM 7120 O O . PRO A 1 919 ? 24.453 -17.549 11.816 1.00 97.56 919 PRO A O 1
ATOM 7123 N N . GLN A 1 920 ? 26.213 -16.270 11.319 1.00 96.81 920 GLN A N 1
ATOM 7124 C CA . GLN A 1 920 ? 27.231 -17.212 11.791 1.00 96.81 920 GLN A CA 1
ATOM 7125 C C . GLN A 1 920 ? 27.194 -17.499 13.305 1.00 96.81 920 GLN A C 1
ATOM 7127 O O . GLN A 1 920 ? 27.876 -18.416 13.760 1.00 96.81 920 GLN A O 1
ATOM 7132 N N . LEU A 1 921 ? 26.441 -16.727 14.098 1.00 97.81 921 LEU A N 1
ATOM 7133 C CA . LEU A 1 921 ? 26.293 -16.936 15.543 1.00 97.81 921 LEU A CA 1
ATOM 7134 C C . LEU A 1 921 ? 25.022 -17.708 15.919 1.00 97.81 921 LEU A C 1
ATOM 7136 O O . LEU A 1 921 ? 24.936 -18.161 17.058 1.00 97.81 921 LEU A O 1
ATOM 7140 N N . TYR A 1 922 ? 24.073 -17.910 14.996 1.00 98.12 922 TYR A N 1
ATOM 7141 C CA . TYR A 1 922 ? 22.760 -18.493 15.305 1.00 98.12 922 TYR A CA 1
ATOM 7142 C C . TYR A 1 922 ? 22.852 -19.874 15.961 1.00 98.12 922 TYR A C 1
ATOM 7144 O O . TYR A 1 922 ? 22.274 -20.088 17.026 1.00 98.12 922 TYR A O 1
ATOM 7152 N N . GLY A 1 923 ? 23.660 -20.778 15.398 1.00 97.38 923 GLY A N 1
ATOM 7153 C CA . GLY A 1 923 ? 23.889 -22.103 15.979 1.00 97.38 923 GLY A CA 1
ATOM 7154 C C . GLY A 1 923 ? 24.551 -22.069 17.360 1.00 97.38 923 GLY A C 1
ATOM 7155 O O . GLY A 1 923 ? 24.201 -22.872 18.219 1.00 97.38 923 GLY A O 1
ATOM 7156 N N . LYS A 1 924 ? 25.460 -21.113 17.615 1.00 97.94 924 LYS A N 1
ATOM 7157 C CA . LYS A 1 924 ? 26.073 -20.943 18.943 1.00 97.94 924 LYS A CA 1
ATOM 7158 C C . LYS A 1 924 ? 25.049 -20.413 19.948 1.00 97.94 924 LYS A C 1
ATOM 7160 O O . LYS A 1 924 ? 24.965 -20.941 21.050 1.00 97.94 924 LYS A O 1
ATOM 7165 N N . PHE A 1 925 ? 24.281 -19.389 19.575 1.00 97.94 925 PHE A N 1
ATOM 7166 C CA . PHE A 1 925 ? 23.277 -18.794 20.454 1.00 97.94 925 PHE A CA 1
ATOM 7167 C C . PHE A 1 925 ? 22.208 -19.823 20.838 1.00 97.94 925 PHE A C 1
ATOM 7169 O O . PHE A 1 925 ? 21.965 -20.024 22.020 1.00 97.94 925 PHE A O 1
ATOM 7176 N N . ARG A 1 926 ? 21.667 -20.567 19.864 1.00 95.88 926 ARG A N 1
ATOM 7177 C CA . ARG A 1 926 ? 20.701 -21.655 20.104 1.00 95.88 926 ARG A CA 1
ATOM 7178 C C . ARG A 1 926 ? 21.274 -22.820 20.921 1.00 95.88 926 ARG A C 1
ATOM 7180 O O . ARG A 1 926 ? 20.513 -23.524 21.570 1.00 95.88 926 ARG A O 1
ATOM 7187 N N . GLN A 1 927 ? 22.596 -23.014 20.939 1.00 96.19 927 GLN A N 1
ATOM 7188 C CA . GLN A 1 927 ? 23.248 -23.996 21.812 1.00 96.19 927 GLN A CA 1
ATOM 7189 C C . GLN A 1 927 ? 23.383 -23.510 23.268 1.00 96.19 927 GLN A C 1
ATOM 7191 O O . GLN A 1 927 ? 23.333 -24.331 24.182 1.00 96.19 927 GLN A O 1
ATOM 7196 N N . THR A 1 928 ? 23.587 -22.208 23.504 1.00 97.12 928 THR A N 1
ATOM 7197 C CA . THR A 1 928 ? 23.780 -21.647 24.859 1.00 97.12 928 THR A CA 1
ATOM 7198 C C . THR A 1 928 ? 22.503 -21.101 25.496 1.00 97.12 928 THR A C 1
ATOM 7200 O O . THR A 1 928 ? 22.421 -21.033 26.718 1.00 97.12 928 THR A O 1
ATOM 7203 N N . HIS A 1 929 ? 21.526 -20.718 24.676 1.00 96.44 929 HIS A N 1
ATOM 7204 C CA . HIS A 1 929 ? 20.230 -20.157 25.055 1.00 96.44 929 HIS A CA 1
ATOM 7205 C C . HIS A 1 929 ? 19.119 -20.918 24.304 1.00 96.44 929 HIS A C 1
ATOM 7207 O O . HIS A 1 929 ? 18.459 -20.341 23.438 1.00 96.44 929 HIS A O 1
ATOM 7213 N N . PRO A 1 930 ? 18.948 -22.233 24.557 1.00 95.94 930 PRO A N 1
ATOM 7214 C CA . PRO A 1 930 ? 18.024 -23.067 23.788 1.00 95.94 930 PRO A CA 1
ATOM 7215 C C . PRO A 1 930 ? 16.576 -22.581 23.892 1.00 95.94 930 PRO A C 1
ATOM 7217 O O . PRO A 1 930 ? 15.868 -22.623 22.891 1.00 95.94 930 PRO A O 1
ATOM 7220 N N . ASP A 1 931 ? 16.182 -22.056 25.055 1.00 96.50 931 ASP A N 1
ATOM 7221 C CA . ASP A 1 931 ? 14.820 -21.606 25.361 1.00 96.50 931 ASP A CA 1
ATOM 7222 C C . ASP A 1 931 ? 14.508 -20.165 24.899 1.00 96.50 931 ASP A C 1
ATOM 7224 O O . ASP A 1 931 ? 13.367 -19.724 25.031 1.00 96.50 931 ASP A O 1
ATOM 7228 N N . GLN A 1 932 ? 15.486 -19.407 24.377 1.00 97.62 932 GLN A N 1
ATOM 7229 C CA . GLN A 1 932 ? 15.288 -18.003 23.981 1.00 97.62 932 GLN A CA 1
ATOM 7230 C C . GLN A 1 932 ? 15.093 -17.860 22.456 1.00 97.62 932 GLN A C 1
ATOM 7232 O O . GLN A 1 932 ? 15.994 -18.226 21.692 1.00 97.62 932 GLN A O 1
ATOM 7237 N N . PRO A 1 933 ? 13.962 -17.299 21.978 1.00 98.12 933 PRO A N 1
ATOM 7238 C CA . PRO A 1 933 ? 13.729 -17.105 20.548 1.00 98.12 933 PRO A CA 1
ATOM 7239 C C . PRO A 1 933 ? 14.697 -16.098 19.909 1.00 98.12 933 PRO A C 1
ATOM 7241 O O . PRO A 1 933 ? 15.119 -15.116 20.528 1.00 98.12 933 PRO A O 1
ATOM 7244 N N . LEU A 1 934 ? 15.014 -16.343 18.635 1.00 98.31 934 LEU A N 1
ATOM 7245 C CA . LEU A 1 934 ? 16.091 -15.682 17.898 1.00 98.31 934 LEU A CA 1
ATOM 7246 C C . LEU A 1 934 ? 15.644 -15.269 16.489 1.00 98.31 934 LEU A C 1
ATOM 7248 O O . LEU A 1 934 ? 14.966 -16.034 15.802 1.00 98.31 934 LEU A O 1
ATOM 7252 N N . TYR A 1 935 ? 16.083 -14.096 16.028 1.00 98.75 935 TYR A N 1
ATOM 7253 C CA . TYR A 1 935 ? 15.845 -13.611 14.663 1.00 98.75 935 TYR A CA 1
ATOM 7254 C C . TYR A 1 935 ? 16.968 -12.696 14.156 1.00 98.75 935 TYR A C 1
ATOM 7256 O O . TYR A 1 935 ? 17.806 -12.201 14.921 1.00 98.75 935 TYR A O 1
ATOM 7264 N N . GLY A 1 936 ? 16.981 -12.460 12.844 1.00 98.75 936 GLY A N 1
ATOM 7265 C CA . GLY A 1 936 ? 17.788 -11.408 12.237 1.00 98.75 936 GLY A CA 1
ATOM 7266 C C . GLY A 1 936 ? 17.079 -10.064 12.342 1.00 98.75 936 GLY A C 1
ATOM 7267 O O . GLY A 1 936 ? 16.227 -9.762 11.513 1.00 98.75 936 GLY A O 1
ATOM 7268 N N . SER A 1 937 ? 17.422 -9.247 13.338 1.00 98.69 937 SER A N 1
ATOM 7269 C CA . SER A 1 937 ? 16.848 -7.901 13.497 1.00 98.69 937 SER A CA 1
ATOM 7270 C C . SER A 1 937 ? 17.280 -6.936 12.399 1.00 98.69 937 SER A C 1
ATOM 7272 O O . SER A 1 937 ? 16.568 -5.979 12.111 1.00 98.69 937 SER A O 1
ATOM 7274 N N . GLU A 1 938 ? 18.428 -7.191 11.774 1.00 98.75 938 GLU A N 1
ATOM 7275 C CA . GLU A 1 938 ? 18.911 -6.446 10.616 1.00 98.75 938 GLU A CA 1
ATOM 7276 C C . GLU A 1 938 ? 19.802 -7.364 9.776 1.00 98.75 938 GLU A C 1
ATOM 7278 O O . GLU A 1 938 ? 20.835 -7.836 10.257 1.00 98.75 938 GLU A O 1
ATOM 7283 N N . THR A 1 939 ? 19.393 -7.682 8.549 1.00 98.75 939 THR A N 1
ATOM 7284 C CA . THR A 1 939 ? 20.082 -8.672 7.705 1.00 98.75 939 THR A CA 1
ATOM 7285 C C . THR A 1 939 ? 20.513 -8.110 6.358 1.00 98.75 939 THR A C 1
ATOM 7287 O O . THR A 1 939 ? 20.112 -7.021 5.943 1.00 98.75 939 THR A O 1
ATOM 7290 N N . ALA A 1 940 ? 21.381 -8.861 5.675 1.00 96.88 940 ALA A N 1
ATOM 7291 C CA . ALA A 1 940 ? 21.982 -8.521 4.389 1.00 96.88 940 ALA A CA 1
ATOM 7292 C C . ALA A 1 940 ? 22.799 -7.208 4.376 1.00 96.88 940 ALA A C 1
ATOM 7294 O O . ALA A 1 940 ? 24.024 -7.281 4.383 1.00 96.88 940 ALA A O 1
ATOM 7295 N N . SER A 1 941 ? 22.181 -6.018 4.341 1.00 96.25 941 SER A N 1
ATOM 7296 C CA . SER A 1 941 ? 22.840 -4.746 3.961 1.00 96.25 941 SER A CA 1
ATOM 7297 C C . SER A 1 941 ? 23.512 -4.823 2.575 1.00 96.25 941 SER A C 1
ATOM 7299 O O . SER A 1 941 ? 24.491 -4.136 2.288 1.00 96.25 941 SER A O 1
ATOM 7301 N N . THR A 1 942 ? 23.023 -5.706 1.700 1.00 96.81 942 THR A N 1
ATOM 7302 C CA . THR A 1 942 ? 23.517 -5.855 0.323 1.00 96.81 942 THR A CA 1
ATOM 7303 C C . THR A 1 942 ? 23.272 -4.555 -0.451 1.00 96.81 942 THR A C 1
ATOM 7305 O O . THR A 1 942 ? 22.243 -3.909 -0.271 1.00 96.81 942 THR A O 1
ATOM 7308 N N . VAL A 1 943 ? 24.206 -4.159 -1.315 1.00 96.38 943 VAL A N 1
ATOM 7309 C CA . VAL A 1 943 ? 24.176 -2.865 -2.021 1.00 96.38 943 VAL A CA 1
ATOM 7310 C C . VAL A 1 943 ? 24.128 -3.050 -3.539 1.00 96.38 943 VAL A C 1
ATOM 7312 O O . VAL A 1 943 ? 24.898 -3.835 -4.090 1.00 96.38 943 VAL A O 1
ATOM 7315 N N . SER A 1 944 ? 23.224 -2.338 -4.220 1.00 97.00 944 SER A N 1
ATOM 7316 C CA . SER A 1 944 ? 23.087 -2.353 -5.686 1.00 97.00 944 SER A CA 1
ATOM 7317 C C . SER A 1 944 ? 22.339 -1.130 -6.246 1.00 97.00 944 SER A C 1
ATOM 7319 O O . SER A 1 944 ? 21.443 -0.582 -5.603 1.00 97.00 944 SER A O 1
ATOM 7321 N N . SER A 1 945 ? 22.695 -0.723 -7.468 1.00 97.69 945 SER A N 1
ATOM 7322 C CA . SER A 1 945 ? 22.053 0.327 -8.271 1.00 97.69 945 SER A CA 1
ATOM 7323 C C . SER A 1 945 ? 21.237 -0.297 -9.404 1.00 97.69 945 SER A C 1
ATOM 7325 O O . SER A 1 945 ? 21.769 -1.073 -10.197 1.00 97.69 945 SER A O 1
ATOM 7327 N N . ARG A 1 946 ? 19.955 0.073 -9.525 1.00 97.81 946 ARG A N 1
ATOM 7328 C CA . ARG A 1 946 ? 19.015 -0.510 -10.500 1.00 97.81 946 ARG A CA 1
ATOM 7329 C C . ARG A 1 946 ? 19.582 -0.518 -11.930 1.00 97.81 946 ARG A C 1
ATOM 7331 O O . ARG A 1 946 ? 19.770 0.537 -12.530 1.00 97.81 946 ARG A O 1
ATOM 7338 N N . GLY A 1 947 ? 19.777 -1.712 -12.494 1.00 95.56 947 GLY A N 1
ATOM 7339 C CA . GLY A 1 947 ? 20.213 -1.910 -13.881 1.00 95.56 947 GLY A CA 1
ATOM 7340 C C . GLY A 1 947 ? 21.719 -1.787 -14.148 1.00 95.56 947 GLY A C 1
ATOM 7341 O O . GLY A 1 947 ? 22.113 -1.888 -15.307 1.00 95.56 947 GLY A O 1
ATOM 7342 N N . GLU A 1 948 ? 22.563 -1.599 -13.127 1.00 96.12 948 GLU A N 1
ATOM 7343 C CA . GLU A 1 948 ? 24.020 -1.498 -13.301 1.00 96.12 948 GLU A CA 1
ATOM 7344 C C . GLU A 1 948 ? 24.734 -2.849 -13.133 1.00 96.12 948 GLU A C 1
ATOM 7346 O O . GLU A 1 948 ? 24.600 -3.540 -12.119 1.00 96.12 948 GLU A O 1
ATOM 7351 N N . TYR A 1 949 ? 25.559 -3.221 -14.115 1.00 94.44 949 TYR A N 1
ATOM 7352 C CA . TYR A 1 949 ? 26.230 -4.525 -14.161 1.00 94.44 949 TYR A CA 1
ATOM 7353 C C . TYR A 1 949 ? 27.714 -4.377 -14.491 1.00 94.44 949 TYR A C 1
ATOM 7355 O O . TYR A 1 949 ? 28.078 -3.902 -15.568 1.00 94.44 949 TYR A O 1
ATOM 7363 N N . PHE A 1 950 ? 28.584 -4.776 -13.558 1.00 92.25 950 PHE A N 1
ATOM 7364 C CA . PHE A 1 950 ? 30.037 -4.627 -13.698 1.00 92.25 950 PHE A CA 1
ATOM 7365 C C . PHE A 1 950 ? 30.709 -5.966 -14.011 1.00 92.25 950 PHE A C 1
ATOM 7367 O O . PHE A 1 950 ? 30.237 -7.030 -13.613 1.00 92.25 950 PHE A O 1
ATOM 7374 N N . PHE A 1 951 ? 31.833 -5.906 -14.727 1.00 90.56 951 PHE A N 1
ATOM 7375 C CA . PHE A 1 951 ? 32.555 -7.080 -15.214 1.00 90.56 951 PHE A CA 1
ATOM 7376 C C . PHE A 1 951 ? 34.067 -6.916 -14.983 1.00 90.56 951 PHE A C 1
ATOM 7378 O O . PHE A 1 951 ? 34.579 -5.827 -15.242 1.00 90.56 951 PHE A O 1
ATOM 7385 N N . PRO A 1 952 ? 34.802 -7.975 -14.591 1.00 90.38 952 PRO A N 1
ATOM 7386 C CA . PRO A 1 952 ? 34.321 -9.334 -14.326 1.00 90.38 952 PRO A CA 1
ATOM 7387 C C . PRO A 1 952 ? 33.451 -9.421 -13.061 1.00 90.38 952 PRO A C 1
ATOM 7389 O O . PRO A 1 952 ? 33.689 -8.720 -12.080 1.00 90.38 952 PRO A O 1
ATOM 7392 N N . VAL A 1 953 ? 32.447 -10.301 -13.087 1.00 92.69 953 VAL A N 1
ATOM 7393 C CA . VAL A 1 953 ? 31.571 -10.552 -11.932 1.00 92.69 953 VAL A CA 1
ATOM 7394 C C . VAL A 1 953 ? 32.380 -11.237 -10.829 1.00 92.69 953 VAL A C 1
ATOM 7396 O O . VAL A 1 953 ? 33.199 -12.115 -11.099 1.00 92.69 953 VAL A O 1
ATOM 7399 N N . SER A 1 954 ? 32.177 -10.823 -9.577 1.00 90.12 954 SER A N 1
ATOM 7400 C CA . SER A 1 954 ? 33.005 -11.236 -8.441 1.00 90.12 954 SER A CA 1
ATOM 7401 C C . SER A 1 954 ? 32.160 -11.695 -7.258 1.00 90.12 954 SER A C 1
ATOM 7403 O O . SER A 1 954 ? 31.361 -10.929 -6.728 1.00 90.12 954 SER A O 1
ATOM 7405 N N . ASN A 1 955 ? 32.441 -12.903 -6.761 1.00 91.00 955 ASN A N 1
ATOM 7406 C CA . ASN A 1 955 ? 31.871 -13.422 -5.511 1.00 91.00 955 ASN A CA 1
ATOM 7407 C C . ASN A 1 955 ? 32.490 -12.773 -4.254 1.00 91.00 955 ASN A C 1
ATOM 7409 O O . ASN A 1 955 ? 31.992 -12.975 -3.151 1.00 91.00 955 ASN A O 1
ATOM 7413 N N . ASN A 1 956 ? 33.572 -11.994 -4.387 1.00 90.62 956 ASN A N 1
ATOM 7414 C CA . ASN A 1 956 ? 34.066 -11.161 -3.292 1.00 90.62 956 ASN A CA 1
ATOM 7415 C C . ASN A 1 956 ? 33.195 -9.900 -3.167 1.00 90.62 956 ASN A C 1
ATOM 7417 O O . ASN A 1 956 ? 33.227 -9.036 -4.051 1.00 90.62 956 ASN A O 1
ATOM 7421 N N . LYS A 1 957 ? 32.484 -9.795 -2.036 1.00 90.38 957 LYS A N 1
ATOM 7422 C CA . LYS A 1 957 ? 31.507 -8.744 -1.713 1.00 90.38 957 LYS A CA 1
ATOM 7423 C C . LYS A 1 957 ? 32.028 -7.304 -1.751 1.00 90.38 957 LYS A C 1
ATOM 7425 O O . LYS A 1 957 ? 31.219 -6.387 -1.838 1.00 90.38 957 LYS A O 1
ATOM 7430 N N . SER A 1 958 ? 33.347 -7.085 -1.713 1.00 85.19 958 SER A N 1
ATOM 7431 C CA . SER A 1 958 ? 33.941 -5.740 -1.792 1.00 85.19 958 SER A CA 1
ATOM 7432 C C . SER A 1 958 ? 34.239 -5.251 -3.216 1.00 85.19 958 SER A C 1
ATOM 7434 O O . SER A 1 958 ? 34.719 -4.132 -3.376 1.00 85.19 958 SER A O 1
ATOM 7436 N N . LYS A 1 959 ? 34.004 -6.068 -4.256 1.00 85.00 959 LYS A N 1
ATOM 7437 C CA . LYS A 1 959 ? 34.434 -5.768 -5.638 1.00 85.00 959 LYS A CA 1
ATOM 7438 C C . LYS A 1 959 ? 33.331 -5.336 -6.609 1.00 85.00 959 LYS A C 1
ATOM 7440 O O . LYS A 1 959 ? 33.653 -4.995 -7.741 1.00 85.00 959 LYS A O 1
ATOM 7445 N N . GLY A 1 960 ? 32.061 -5.348 -6.206 1.00 84.00 960 GLY A N 1
ATOM 7446 C CA . GLY A 1 960 ? 30.939 -4.969 -7.078 1.00 84.00 960 GLY A CA 1
ATOM 7447 C C . GLY A 1 960 ? 30.581 -3.477 -7.068 1.00 84.00 960 GLY A C 1
ATOM 7448 O O . GLY A 1 960 ? 29.507 -3.118 -7.540 1.00 84.00 960 GLY A O 1
ATOM 7449 N N . SER A 1 961 ? 31.454 -2.620 -6.542 1.00 82.00 961 SER A N 1
ATOM 7450 C CA . SER A 1 961 ? 31.328 -1.155 -6.549 1.00 82.00 961 SER A CA 1
ATOM 7451 C C . SER A 1 961 ? 32.203 -0.539 -7.652 1.00 82.00 961 SER A C 1
ATOM 7453 O O . SER A 1 961 ? 33.151 -1.177 -8.114 1.00 82.00 961 SER A O 1
ATOM 7455 N N . GLY A 1 962 ? 31.924 0.708 -8.052 1.00 70.25 962 GLY A N 1
ATOM 7456 C CA . GLY A 1 962 ? 32.862 1.518 -8.849 1.00 70.25 962 GLY A CA 1
ATOM 7457 C C . GLY A 1 962 ? 32.409 1.924 -10.257 1.00 70.25 962 GLY A C 1
ATOM 7458 O O . GLY A 1 962 ? 33.212 2.454 -11.024 1.00 70.25 962 GLY A O 1
ATOM 7459 N N . GLY A 1 963 ? 31.143 1.730 -10.625 1.00 68.19 963 GLY A N 1
ATOM 7460 C CA . GLY A 1 963 ? 30.606 2.234 -11.895 1.00 68.19 963 GLY A CA 1
ATOM 7461 C C . GLY A 1 963 ? 30.160 3.689 -11.784 1.00 68.19 963 GLY A C 1
ATOM 7462 O O . GLY A 1 963 ? 28.966 3.939 -11.761 1.00 68.19 963 GLY A O 1
ATOM 7463 N N . TRP A 1 964 ? 31.091 4.645 -11.670 1.00 80.62 964 TRP A N 1
ATOM 7464 C CA . TRP A 1 964 ? 30.772 6.072 -11.433 1.00 80.62 964 TRP A CA 1
ATOM 7465 C C . TRP A 1 964 ? 29.867 6.278 -10.207 1.00 80.62 964 TRP A C 1
ATOM 7467 O O . TRP A 1 964 ? 28.744 6.758 -10.305 1.00 80.62 964 TRP A O 1
ATOM 7477 N N . PHE A 1 965 ? 30.364 5.852 -9.043 1.00 89.00 965 PHE A N 1
ATOM 7478 C CA . PHE A 1 965 ? 29.630 5.783 -7.770 1.00 89.00 965 PHE A CA 1
ATOM 7479 C C . PHE A 1 965 ? 28.424 4.822 -7.739 1.00 89.00 965 PHE A C 1
ATOM 7481 O O . PHE A 1 965 ? 27.857 4.619 -6.675 1.00 89.00 965 PHE A O 1
ATOM 7488 N N . GLN A 1 966 ? 28.069 4.152 -8.838 1.00 92.75 966 GLN A N 1
ATOM 7489 C CA . GLN A 1 966 ? 27.061 3.091 -8.811 1.00 92.75 966 GLN A CA 1
ATOM 7490 C C . GLN A 1 966 ? 27.632 1.756 -8.290 1.00 92.75 966 GLN A C 1
ATOM 7492 O O . GLN A 1 966 ? 28.847 1.509 -8.322 1.00 92.75 966 GLN A O 1
ATOM 7497 N N . VAL A 1 967 ? 26.733 0.865 -7.857 1.00 94.06 967 VAL A N 1
ATOM 7498 C CA . VAL A 1 967 ? 27.025 -0.486 -7.346 1.00 94.06 967 VAL A CA 1
ATOM 7499 C C . VAL A 1 967 ? 26.278 -1.534 -8.179 1.00 94.06 967 VAL A C 1
ATOM 7501 O O . VAL A 1 967 ? 25.155 -1.300 -8.608 1.00 94.06 967 VAL A O 1
ATOM 7504 N N . SER A 1 968 ? 26.865 -2.704 -8.425 1.00 95.50 968 SER A N 1
ATOM 7505 C CA . SER A 1 968 ? 26.293 -3.673 -9.363 1.00 95.50 968 SER A CA 1
ATOM 7506 C C . SER A 1 968 ? 25.140 -4.519 -8.798 1.00 95.50 968 SER A C 1
ATOM 7508 O O . SER A 1 968 ? 25.276 -5.154 -7.750 1.00 95.50 968 SER A O 1
ATOM 7510 N N . SER A 1 969 ? 24.056 -4.638 -9.571 1.00 96.44 969 SER A N 1
ATOM 7511 C CA . SER A 1 969 ? 22.871 -5.475 -9.314 1.00 96.44 969 SER A CA 1
ATOM 7512 C C . SER A 1 969 ? 23.039 -6.983 -9.553 1.00 96.44 969 SER A C 1
ATOM 7514 O O . SER A 1 969 ? 22.055 -7.704 -9.658 1.00 96.44 969 SER A O 1
ATOM 7516 N N . TYR A 1 970 ? 24.260 -7.525 -9.555 1.00 95.94 970 TYR A N 1
ATOM 7517 C CA . TYR A 1 970 ? 24.421 -8.979 -9.375 1.00 95.94 970 TYR A CA 1
ATOM 7518 C C . TYR A 1 970 ? 24.129 -9.440 -7.930 1.00 95.94 970 TYR A C 1
ATOM 7520 O O . TYR A 1 970 ? 24.143 -10.640 -7.662 1.00 95.94 970 TYR A O 1
ATOM 7528 N N . ASP A 1 971 ? 23.886 -8.515 -6.990 1.00 91.94 971 ASP A N 1
ATOM 7529 C CA . ASP A 1 971 ? 23.553 -8.775 -5.578 1.00 91.94 971 ASP A CA 1
ATOM 7530 C C . ASP A 1 971 ? 24.547 -9.701 -4.859 1.00 91.94 971 ASP A C 1
ATOM 7532 O O . ASP A 1 971 ? 24.179 -10.559 -4.054 1.00 91.94 971 ASP A O 1
ATOM 7536 N N . LEU A 1 972 ? 25.830 -9.532 -5.182 1.00 94.12 972 LEU A N 1
ATOM 7537 C CA . LEU A 1 972 ? 26.962 -10.152 -4.488 1.00 94.12 972 LEU A CA 1
ATOM 7538 C C . LEU A 1 972 ? 27.692 -9.150 -3.573 1.00 94.12 972 LEU A C 1
ATOM 7540 O O . LEU A 1 972 ? 28.516 -9.555 -2.756 1.00 94.12 972 LEU A O 1
ATOM 7544 N N . SER A 1 973 ? 27.396 -7.853 -3.708 1.00 93.19 973 SER A N 1
ATOM 7545 C CA . SER A 1 973 ? 28.078 -6.739 -3.040 1.00 93.19 973 SER A CA 1
ATOM 7546 C C . SER A 1 973 ? 27.476 -6.436 -1.670 1.00 93.19 973 SER A C 1
ATOM 7548 O O . SER A 1 973 ? 26.275 -6.201 -1.564 1.00 93.19 973 SER A O 1
ATOM 7550 N N . ALA A 1 974 ? 28.296 -6.367 -0.622 1.00 93.31 974 ALA A N 1
ATOM 7551 C CA . ALA A 1 974 ? 27.843 -5.994 0.719 1.00 93.31 974 ALA A CA 1
ATOM 7552 C C . ALA A 1 974 ? 28.988 -5.361 1.537 1.00 93.31 974 ALA A C 1
ATOM 7554 O O . ALA A 1 974 ? 30.149 -5.748 1.352 1.00 93.31 974 ALA A O 1
ATOM 7555 N N . PRO A 1 975 ? 28.695 -4.422 2.459 1.00 89.75 975 PRO A N 1
ATOM 7556 C CA . PRO A 1 975 ? 29.697 -3.794 3.314 1.00 89.75 975 PRO A CA 1
ATOM 7557 C C . PRO A 1 975 ? 30.492 -4.789 4.181 1.00 89.75 975 PRO A C 1
ATOM 7559 O O . PRO A 1 975 ? 30.072 -5.934 4.386 1.00 89.75 975 PRO A O 1
ATOM 7562 N N . PRO A 1 976 ? 31.640 -4.373 4.756 1.00 86.50 976 PRO A N 1
ATOM 7563 C CA . PRO A 1 976 ? 32.499 -5.259 5.543 1.00 86.50 976 PRO A CA 1
ATOM 7564 C C . PRO A 1 976 ? 31.778 -5.992 6.684 1.00 86.50 976 PRO A C 1
ATOM 7566 O O . PRO A 1 976 ? 32.028 -7.183 6.876 1.00 86.50 976 PRO A O 1
ATOM 7569 N N . TRP A 1 977 ? 30.852 -5.320 7.377 1.00 87.94 977 TRP A N 1
ATOM 7570 C CA . TRP A 1 977 ? 30.100 -5.850 8.524 1.00 87.94 977 TRP A CA 1
ATOM 7571 C C . TRP A 1 977 ? 28.914 -6.761 8.163 1.00 87.94 977 TRP A C 1
ATOM 7573 O O . TRP A 1 977 ? 28.392 -7.436 9.050 1.00 87.94 977 TRP A O 1
ATOM 7583 N N . ALA A 1 978 ? 28.496 -6.777 6.893 1.00 93.81 978 ALA A N 1
ATOM 7584 C CA . ALA A 1 978 ? 27.235 -7.360 6.427 1.00 93.81 978 ALA A CA 1
ATOM 7585 C C . ALA A 1 978 ? 27.441 -8.376 5.282 1.00 93.81 978 ALA A C 1
ATOM 7587 O O . ALA A 1 978 ? 28.581 -8.660 4.924 1.00 93.81 978 ALA A O 1
ATOM 7588 N N . ASN A 1 979 ? 26.387 -8.966 4.709 1.00 93.31 979 ASN A N 1
ATOM 7589 C CA . ASN A 1 979 ? 26.498 -10.124 3.803 1.00 93.31 979 ASN A CA 1
ATOM 7590 C C . ASN A 1 979 ? 25.603 -10.006 2.551 1.00 93.31 979 ASN A C 1
ATOM 7592 O O . ASN A 1 979 ? 24.781 -9.102 2.436 1.00 93.31 979 ASN A O 1
ATOM 7596 N N . ASN A 1 980 ? 25.758 -10.925 1.594 1.00 94.12 980 ASN A N 1
ATOM 7597 C CA . ASN A 1 980 ? 24.717 -11.152 0.587 1.00 94.12 980 ASN A CA 1
ATOM 7598 C C . ASN A 1 980 ? 23.565 -11.989 1.199 1.00 94.12 980 ASN A C 1
ATOM 7600 O O . ASN A 1 980 ? 23.759 -12.595 2.262 1.00 94.12 980 ASN A O 1
ATOM 7604 N N . PRO A 1 981 ? 22.374 -12.039 0.569 1.00 96.50 981 PRO A N 1
ATOM 7605 C CA . PRO A 1 981 ? 21.221 -12.752 1.125 1.00 96.50 981 PRO A CA 1
ATOM 7606 C C . PRO A 1 981 ? 21.481 -14.250 1.317 1.00 96.50 981 PRO A C 1
ATOM 7608 O O . PRO A 1 981 ? 21.022 -14.846 2.283 1.00 96.50 981 PRO A O 1
ATOM 7611 N N . ASP A 1 982 ? 22.283 -14.849 0.436 1.00 95.81 982 ASP A N 1
ATOM 7612 C CA . ASP A 1 982 ? 22.572 -16.283 0.380 1.00 95.81 982 ASP A CA 1
ATOM 7613 C C . ASP A 1 982 ? 23.180 -16.813 1.697 1.00 95.81 982 ASP A C 1
ATOM 7615 O O . ASP A 1 982 ? 22.867 -17.925 2.122 1.00 95.81 982 ASP A O 1
ATOM 7619 N N . ILE A 1 983 ? 24.000 -16.011 2.392 1.00 96.62 983 ILE A N 1
ATOM 7620 C CA . ILE A 1 983 ? 24.563 -16.359 3.711 1.00 96.62 983 ILE A CA 1
ATOM 7621 C C . ILE A 1 983 ? 23.486 -16.366 4.805 1.00 96.62 983 ILE A C 1
ATOM 7623 O O . ILE A 1 983 ? 23.480 -17.256 5.658 1.00 96.62 983 ILE A O 1
ATOM 7627 N N . GLU A 1 984 ? 22.576 -15.392 4.780 1.00 97.44 984 GLU A N 1
ATOM 7628 C CA . GLU A 1 984 ? 21.486 -15.273 5.754 1.00 97.44 984 GLU A CA 1
ATOM 7629 C C . GLU A 1 984 ? 20.456 -16.391 5.564 1.00 97.44 984 GLU A C 1
ATOM 7631 O O . GLU A 1 984 ? 20.074 -17.080 6.509 1.00 97.44 984 GLU A O 1
ATOM 7636 N N . PHE A 1 985 ? 20.084 -16.637 4.307 1.00 97.88 985 PHE A N 1
ATOM 7637 C CA . PHE A 1 985 ? 19.226 -17.738 3.893 1.00 97.88 985 PHE A CA 1
ATOM 7638 C C . PHE A 1 985 ? 19.798 -19.086 4.353 1.00 97.88 985 PHE A C 1
ATOM 7640 O O . PHE A 1 985 ? 19.087 -19.877 4.972 1.00 97.88 985 PHE A O 1
ATOM 7647 N N . THR A 1 986 ? 21.104 -19.307 4.160 1.00 97.69 986 THR A N 1
ATOM 7648 C CA . THR A 1 986 ? 21.798 -20.530 4.601 1.00 97.69 986 THR A CA 1
ATOM 7649 C C . THR A 1 986 ? 21.732 -20.723 6.118 1.00 97.69 986 THR A C 1
ATOM 7651 O O . THR A 1 986 ? 21.571 -21.849 6.589 1.00 97.69 986 THR A O 1
ATOM 7654 N N . ALA A 1 987 ? 21.846 -19.653 6.910 1.00 97.75 987 ALA A N 1
ATOM 7655 C CA . ALA A 1 987 ? 21.741 -19.744 8.365 1.00 97.75 987 ALA A CA 1
ATOM 7656 C C . ALA A 1 987 ? 20.295 -20.005 8.821 1.00 97.75 987 ALA A C 1
ATOM 7658 O O . ALA A 1 987 ? 20.066 -20.882 9.653 1.00 97.75 987 ALA A O 1
ATOM 7659 N N . GLN A 1 988 ? 19.319 -19.315 8.230 1.00 96.94 988 GLN A N 1
ATOM 7660 C CA . GLN A 1 988 ? 17.890 -19.526 8.477 1.00 96.94 988 GLN A CA 1
ATOM 7661 C C . GLN A 1 988 ? 17.391 -20.928 8.089 1.00 96.94 988 GLN A C 1
ATOM 7663 O O . GLN A 1 988 ? 16.468 -21.443 8.724 1.00 96.94 988 GLN A O 1
ATOM 7668 N N . ASP A 1 989 ? 17.976 -21.545 7.061 1.00 95.81 989 ASP A N 1
ATOM 7669 C CA . ASP A 1 989 ? 17.604 -22.891 6.605 1.00 95.81 989 ASP A CA 1
ATOM 7670 C C . ASP A 1 989 ? 18.268 -23.986 7.460 1.00 95.81 989 ASP A C 1
ATOM 7672 O O . ASP A 1 989 ? 17.672 -25.036 7.692 1.00 95.81 989 ASP A O 1
ATOM 7676 N N . ARG A 1 990 ? 19.469 -23.727 8.000 1.00 96.38 990 ARG A N 1
ATOM 7677 C CA . ARG A 1 990 ? 20.157 -24.618 8.957 1.00 96.38 990 ARG A CA 1
ATOM 7678 C C . ARG A 1 990 ? 19.599 -24.542 10.377 1.00 96.38 990 ARG A C 1
ATOM 7680 O O . ARG A 1 990 ? 19.694 -25.517 11.119 1.00 96.38 990 ARG A O 1
ATOM 7687 N N . PHE A 1 991 ? 19.040 -23.398 10.764 1.00 95.69 991 PHE A N 1
ATOM 7688 C CA . PHE A 1 991 ? 18.503 -23.146 12.100 1.00 95.69 991 PHE A CA 1
ATOM 7689 C C . PHE A 1 991 ? 17.027 -22.711 12.001 1.00 95.69 991 PHE A C 1
ATOM 7691 O O . PHE A 1 991 ? 16.726 -21.533 12.182 1.00 95.69 991 PHE A O 1
ATOM 7698 N N . PRO A 1 992 ? 16.083 -23.631 11.715 1.00 90.50 992 PRO A N 1
ATOM 7699 C CA . PRO A 1 992 ? 14.694 -23.284 11.389 1.00 90.50 992 PRO A CA 1
ATOM 7700 C C . PRO A 1 992 ? 13.910 -22.583 12.514 1.00 90.50 992 PRO A C 1
ATOM 7702 O O . PRO A 1 992 ? 12.965 -21.863 12.211 1.00 90.50 992 PRO A O 1
ATOM 7705 N N . GLY A 1 993 ? 14.326 -22.719 13.780 1.00 92.19 993 GLY A N 1
ATOM 7706 C CA . GLY A 1 993 ? 13.776 -21.942 14.905 1.00 92.19 993 GLY A CA 1
ATOM 7707 C C . GLY A 1 993 ? 14.125 -20.444 14.877 1.00 92.19 993 GLY A C 1
ATOM 7708 O O . GLY A 1 993 ? 13.548 -19.664 15.629 1.00 92.19 993 GLY A O 1
ATOM 7709 N N . VAL A 1 994 ? 15.037 -20.012 13.994 1.00 97.88 994 VAL A N 1
ATOM 7710 C CA . VAL A 1 994 ? 15.262 -18.588 13.703 1.00 97.88 994 VAL A CA 1
ATOM 7711 C C . VAL A 1 994 ? 14.055 -18.067 12.928 1.00 97.88 994 VAL A C 1
ATOM 7713 O O . VAL A 1 994 ? 13.900 -18.354 11.736 1.00 97.88 994 VAL A O 1
ATOM 7716 N N . PHE A 1 995 ? 13.182 -17.320 13.606 1.00 97.50 995 PHE A N 1
ATOM 7717 C CA . PHE A 1 995 ? 11.808 -17.096 13.142 1.00 97.50 995 PHE A CA 1
ATOM 7718 C C . PHE A 1 995 ? 11.657 -16.169 11.931 1.00 97.50 995 PHE A C 1
ATOM 7720 O O . PHE A 1 995 ? 10.559 -16.040 11.389 1.00 97.50 995 PHE A O 1
ATOM 7727 N N . GLY A 1 996 ? 12.743 -15.554 11.473 1.00 97.94 996 GLY A N 1
ATOM 7728 C CA . GLY A 1 996 ? 12.774 -14.741 10.267 1.00 97.94 996 GLY A CA 1
ATOM 7729 C C . GLY A 1 996 ? 13.897 -13.715 10.286 1.00 97.94 996 GLY A C 1
ATOM 7730 O O . GLY A 1 996 ? 14.857 -13.823 11.056 1.00 97.94 996 GLY A O 1
ATOM 7731 N N . GLU A 1 997 ? 13.745 -12.712 9.433 1.00 98.69 997 GLU A N 1
ATOM 7732 C CA . GLU A 1 997 ? 14.704 -11.633 9.232 1.00 98.69 997 GLU A CA 1
ATOM 7733 C C . GLU A 1 997 ? 14.008 -10.293 8.969 1.00 98.69 997 GLU A C 1
ATOM 7735 O O . GLU A 1 997 ? 12.868 -10.264 8.510 1.00 98.69 997 GLU A O 1
ATOM 7740 N N . PHE A 1 998 ? 14.725 -9.192 9.190 1.00 98.88 998 PHE A N 1
ATOM 7741 C CA . PHE A 1 998 ? 14.391 -7.871 8.668 1.00 98.88 998 PHE A CA 1
ATOM 7742 C C . PHE A 1 998 ? 15.543 -7.363 7.797 1.00 98.88 998 PHE A C 1
ATOM 7744 O O . PHE A 1 998 ? 16.590 -6.940 8.287 1.00 98.88 998 PHE A O 1
ATOM 7751 N N . VAL A 1 999 ? 15.353 -7.435 6.480 1.00 98.88 999 VAL A N 1
ATOM 7752 C CA . VAL A 1 999 ? 16.373 -7.078 5.483 1.00 98.88 999 VAL A CA 1
ATOM 7753 C C . VAL A 1 999 ? 16.645 -5.576 5.497 1.00 98.88 999 VAL A C 1
ATOM 7755 O O . VAL A 1 999 ? 15.704 -4.787 5.413 1.00 98.88 999 VAL A O 1
ATOM 7758 N N . TRP A 1 1000 ? 17.920 -5.181 5.520 1.00 98.69 1000 TRP A N 1
ATOM 7759 C CA . TRP A 1 1000 ? 18.364 -3.807 5.269 1.00 98.69 1000 TRP A CA 1
ATOM 7760 C C . TRP A 1 1000 ? 18.594 -3.583 3.762 1.00 98.69 1000 TRP A C 1
ATOM 7762 O O . TRP A 1 1000 ? 19.590 -4.068 3.220 1.00 98.69 1000 TRP A O 1
ATOM 7772 N N . THR A 1 1001 ? 17.712 -2.908 3.019 1.00 98.56 1001 THR A N 1
ATOM 7773 C CA . THR A 1 1001 ? 16.369 -2.382 3.369 1.00 98.56 1001 THR A CA 1
ATOM 7774 C C . THR A 1 1001 ? 15.314 -2.860 2.364 1.00 98.56 1001 THR A C 1
ATOM 7776 O O . THR A 1 1001 ? 15.643 -3.439 1.324 1.00 98.56 1001 THR A O 1
ATOM 7779 N N . GLY A 1 1002 ? 14.029 -2.613 2.643 1.00 98.56 1002 GLY A N 1
ATOM 7780 C CA . GLY A 1 1002 ? 12.962 -2.812 1.655 1.00 98.56 1002 GLY A CA 1
ATOM 7781 C C . GLY A 1 1002 ? 13.122 -1.864 0.461 1.00 98.56 1002 GLY A C 1
ATOM 7782 O O . GLY A 1 1002 ? 13.428 -2.291 -0.654 1.00 98.56 1002 GLY A O 1
ATOM 7783 N N . PHE A 1 1003 ? 12.968 -0.570 0.728 1.00 98.88 1003 PHE A N 1
ATOM 7784 C CA . PHE A 1 1003 ? 13.208 0.540 -0.194 1.00 98.88 1003 PHE A CA 1
ATOM 7785 C C . PHE A 1 1003 ? 14.564 1.210 0.073 1.00 98.88 1003 PHE A C 1
ATOM 7787 O O . PHE A 1 1003 ? 15.041 1.226 1.211 1.00 98.88 1003 PHE A O 1
ATOM 7794 N N . ASP A 1 1004 ? 15.169 1.810 -0.955 1.00 98.88 1004 ASP A N 1
ATOM 7795 C CA . ASP A 1 1004 ? 16.159 2.869 -0.737 1.00 98.88 1004 ASP A CA 1
ATOM 7796 C C . ASP A 1 1004 ? 15.477 4.073 -0.069 1.00 98.88 1004 ASP A C 1
ATOM 7798 O O . ASP A 1 1004 ? 14.314 4.383 -0.328 1.00 98.88 1004 ASP A O 1
ATOM 7802 N N . TYR A 1 1005 ? 16.249 4.757 0.761 1.00 98.75 1005 TYR A N 1
ATOM 7803 C CA . TYR A 1 1005 ? 15.898 5.926 1.563 1.00 98.75 1005 TYR A CA 1
ATOM 7804 C C . TYR A 1 1005 ? 16.942 7.036 1.369 1.00 98.75 1005 TYR A C 1
ATOM 7806 O O . TYR A 1 1005 ? 18.077 6.776 0.941 1.00 98.75 1005 TYR A O 1
ATOM 7814 N N . LEU A 1 1006 ? 16.575 8.278 1.681 1.00 98.38 1006 LEU A N 1
ATOM 7815 C CA . LEU A 1 1006 ? 17.454 9.441 1.552 1.00 98.38 1006 LEU A CA 1
ATOM 7816 C C . LEU A 1 1006 ? 18.577 9.425 2.602 1.00 98.38 1006 LEU A C 1
ATOM 7818 O O . LEU A 1 1006 ? 18.368 9.171 3.790 1.00 98.38 1006 LEU A O 1
ATOM 7822 N N . GLY A 1 1007 ? 19.792 9.754 2.161 1.00 95.44 1007 GLY A N 1
ATOM 7823 C CA . GLY A 1 1007 ? 20.991 9.637 2.984 1.00 95.44 1007 GLY A CA 1
ATOM 7824 C C . GLY A 1 1007 ? 21.648 8.252 2.986 1.00 95.44 1007 GLY A C 1
ATOM 7825 O O . GLY A 1 1007 ? 21.446 7.459 2.076 1.00 95.44 1007 GLY A O 1
ATOM 7826 N N . GLU A 1 1008 ? 22.522 8.031 3.971 1.00 94.12 1008 GLU A N 1
ATOM 7827 C CA . GLU A 1 1008 ? 23.388 6.851 4.182 1.00 94.12 1008 GLU A CA 1
ATOM 7828 C C . GLU A 1 1008 ? 23.841 6.093 2.900 1.00 94.12 1008 GLU A C 1
ATOM 7830 O O . GLU A 1 1008 ? 23.600 4.886 2.768 1.00 94.12 1008 GLU A O 1
ATOM 7835 N N . PRO A 1 1009 ? 24.512 6.771 1.939 1.00 93.62 1009 PRO A N 1
ATOM 7836 C CA . PRO A 1 1009 ? 24.815 6.265 0.594 1.00 93.62 1009 PRO A CA 1
ATOM 7837 C C . PRO A 1 1009 ? 25.970 5.247 0.544 1.00 93.62 1009 PRO A C 1
ATOM 7839 O O . PRO A 1 1009 ? 26.879 5.326 -0.285 1.00 93.62 1009 PRO A O 1
ATOM 7842 N N . THR A 1 1010 ? 25.944 4.262 1.435 1.00 89.50 1010 THR A N 1
ATOM 7843 C CA . THR A 1 1010 ? 26.939 3.194 1.569 1.00 89.50 1010 THR A CA 1
ATOM 7844 C C . THR A 1 1010 ? 27.080 2.434 0.243 1.00 89.50 1010 THR A C 1
ATOM 7846 O O . THR A 1 1010 ? 26.066 1.976 -0.279 1.00 89.50 1010 THR A O 1
ATOM 7849 N N . PRO A 1 1011 ? 28.296 2.243 -0.313 1.00 86.69 1011 PRO A N 1
ATOM 7850 C CA . PRO A 1 1011 ? 29.616 2.359 0.322 1.00 86.69 1011 PRO A CA 1
ATOM 7851 C C . PRO A 1 1011 ? 30.312 3.733 0.210 1.00 86.69 1011 PRO A C 1
ATOM 7853 O O . PRO A 1 1011 ? 31.492 3.834 0.543 1.00 86.69 1011 PRO A O 1
ATOM 7856 N N . TYR A 1 1012 ? 29.621 4.784 -0.232 1.00 86.31 1012 TYR A N 1
ATOM 7857 C CA . TYR A 1 1012 ? 30.177 6.114 -0.532 1.00 86.31 1012 TYR A CA 1
ATOM 7858 C C . TYR A 1 1012 ? 29.903 7.152 0.581 1.00 86.31 1012 TYR A C 1
ATOM 7860 O O . TYR A 1 1012 ? 29.580 8.312 0.331 1.00 86.31 1012 TYR A O 1
ATOM 7868 N N . ASN A 1 1013 ? 30.022 6.718 1.842 1.00 68.12 1013 ASN A N 1
ATOM 7869 C CA . ASN A 1 1013 ? 29.712 7.529 3.032 1.00 68.12 1013 ASN A CA 1
ATOM 7870 C C . ASN A 1 1013 ? 30.798 8.548 3.420 1.00 68.12 1013 ASN A C 1
ATOM 7872 O O . ASN A 1 1013 ? 30.529 9.416 4.248 1.00 68.12 1013 ASN A O 1
ATOM 7876 N N . ASN A 1 1014 ? 32.027 8.402 2.916 1.00 63.62 1014 ASN A N 1
ATOM 7877 C CA . ASN A 1 1014 ? 33.153 9.277 3.241 1.00 63.62 1014 ASN A CA 1
ATOM 7878 C C . ASN A 1 1014 ? 34.057 9.445 2.018 1.00 63.62 1014 ASN A C 1
ATOM 7880 O O . ASN A 1 1014 ? 34.551 8.478 1.439 1.00 63.62 1014 ASN A O 1
ATOM 7884 N N . ASP A 1 1015 ? 34.300 10.694 1.662 1.00 58.56 1015 ASP A N 1
ATOM 7885 C CA . ASP A 1 1015 ? 34.912 11.074 0.398 1.00 58.56 1015 ASP A CA 1
ATOM 7886 C C . ASP A 1 1015 ? 36.370 10.605 0.282 1.00 58.56 1015 ASP A C 1
ATOM 7888 O O . ASP A 1 1015 ? 36.799 10.126 -0.772 1.00 58.56 1015 ASP A O 1
ATOM 7892 N N . ALA A 1 1016 ? 37.093 10.589 1.407 1.00 50.44 1016 ALA A N 1
ATOM 7893 C CA . ALA A 1 1016 ? 38.468 10.108 1.495 1.00 50.44 1016 ALA A CA 1
ATOM 7894 C C . ALA A 1 1016 ? 38.614 8.588 1.268 1.00 50.44 1016 ALA A C 1
ATOM 7896 O O . ALA A 1 1016 ? 39.718 8.117 0.986 1.00 50.44 1016 ALA A O 1
ATOM 7897 N N . THR A 1 1017 ? 37.535 7.800 1.378 1.00 56.94 1017 THR A N 1
ATOM 7898 C CA . THR A 1 1017 ? 37.579 6.340 1.175 1.00 56.94 1017 THR A CA 1
ATOM 7899 C C . THR A 1 1017 ? 37.078 5.894 -0.196 1.00 56.94 1017 THR A C 1
ATOM 7901 O O . THR A 1 1017 ? 37.264 4.729 -0.551 1.00 56.94 1017 THR A O 1
ATOM 7904 N N . ASN A 1 1018 ? 36.517 6.790 -1.014 1.00 65.88 1018 ASN A N 1
ATOM 7905 C CA . ASN A 1 1018 ? 35.837 6.410 -2.255 1.00 65.88 1018 ASN A CA 1
ATOM 7906 C C . ASN A 1 1018 ? 36.731 5.685 -3.269 1.00 65.88 1018 ASN A C 1
ATOM 7908 O O . ASN A 1 1018 ? 36.253 4.783 -3.952 1.00 65.88 1018 ASN A O 1
ATOM 7912 N N . LEU A 1 1019 ? 38.037 5.970 -3.316 1.00 62.19 1019 LEU A N 1
ATOM 7913 C CA . LEU A 1 1019 ? 38.993 5.228 -4.153 1.00 62.19 1019 LEU A CA 1
ATOM 7914 C C . LEU A 1 1019 ? 39.152 3.750 -3.775 1.00 62.19 1019 LEU A C 1
ATOM 7916 O O . LEU A 1 1019 ? 39.618 2.958 -4.592 1.00 62.19 1019 LEU A O 1
ATOM 7920 N N . LEU A 1 1020 ? 38.798 3.348 -2.556 1.00 61.19 1020 LEU A N 1
ATOM 7921 C CA . LEU A 1 1020 ? 38.848 1.945 -2.133 1.00 61.19 1020 LEU A CA 1
ATOM 7922 C C . LEU A 1 1020 ? 37.723 1.117 -2.779 1.00 61.19 1020 LEU A C 1
ATOM 7924 O O . LEU A 1 1020 ? 37.856 -0.098 -2.901 1.00 61.19 1020 LEU A O 1
ATOM 7928 N N . ASN A 1 1021 ? 36.668 1.777 -3.272 1.00 63.06 1021 ASN A N 1
ATOM 7929 C CA . ASN A 1 1021 ? 35.519 1.158 -3.936 1.00 63.06 1021 ASN A CA 1
ATOM 7930 C C . ASN A 1 1021 ? 35.756 0.853 -5.435 1.00 63.06 1021 ASN A C 1
ATOM 7932 O O . ASN A 1 1021 ? 34.811 0.477 -6.121 1.00 63.06 1021 ASN A O 1
ATOM 7936 N N . PHE A 1 1022 ? 36.979 1.021 -5.964 1.00 64.81 1022 PHE A N 1
ATOM 7937 C CA . PHE A 1 1022 ? 37.310 0.836 -7.388 1.00 64.81 1022 PHE A CA 1
ATOM 7938 C C . PHE A 1 1022 ? 38.441 -0.190 -7.547 1.00 64.81 1022 PHE A C 1
ATOM 7940 O O . PHE A 1 1022 ? 39.585 0.066 -7.161 1.00 64.81 1022 PHE A O 1
ATOM 7947 N N . SER A 1 1023 ? 38.108 -1.357 -8.114 1.00 59.41 1023 SER A N 1
ATOM 7948 C CA . SER A 1 1023 ? 39.026 -2.505 -8.235 1.00 59.41 1023 SER A CA 1
ATOM 7949 C C . SER A 1 1023 ? 39.601 -2.748 -9.639 1.00 59.41 1023 SER A C 1
ATOM 7951 O O . SER A 1 1023 ? 40.594 -3.463 -9.761 1.00 59.41 1023 SER A O 1
ATOM 7953 N N . ASP A 1 1024 ? 39.030 -2.131 -10.678 1.00 63.44 1024 ASP A N 1
ATOM 7954 C CA . ASP A 1 1024 ? 39.629 -2.047 -12.017 1.00 63.44 1024 ASP A CA 1
ATOM 7955 C C . ASP A 1 1024 ? 40.653 -0.891 -12.062 1.00 63.44 1024 ASP A C 1
ATOM 7957 O O . ASP A 1 1024 ? 40.276 0.235 -11.721 1.00 63.44 1024 ASP A O 1
ATOM 7961 N N . PRO A 1 1025 ? 41.921 -1.112 -12.471 1.00 68.06 1025 PRO A N 1
ATOM 7962 C CA . PRO A 1 1025 ? 42.941 -0.064 -12.505 1.00 68.06 1025 PRO A CA 1
ATOM 7963 C C . PRO A 1 1025 ? 42.573 1.148 -13.366 1.00 68.06 1025 PRO A C 1
ATOM 7965 O O . PRO A 1 1025 ? 42.860 2.275 -12.966 1.00 68.06 1025 PRO A O 1
ATOM 7968 N N . GLU A 1 1026 ? 41.909 0.957 -14.510 1.00 69.69 1026 GLU A N 1
ATOM 7969 C CA . GLU A 1 1026 ? 41.529 2.088 -15.358 1.00 69.69 1026 GLU A CA 1
ATOM 7970 C C . GLU A 1 1026 ? 40.359 2.885 -14.768 1.00 69.69 1026 GLU A C 1
ATOM 7972 O O . GLU A 1 1026 ? 40.394 4.113 -14.755 1.00 69.69 1026 GLU A O 1
ATOM 7977 N N . ALA A 1 1027 ? 39.307 2.221 -14.275 1.00 64.06 1027 ALA A N 1
ATOM 7978 C CA . ALA A 1 1027 ? 38.181 2.880 -13.613 1.00 64.06 1027 ALA A CA 1
ATOM 7979 C C . ALA A 1 1027 ? 38.639 3.592 -12.340 1.00 64.06 1027 ALA A C 1
ATOM 7981 O O . ALA A 1 1027 ? 38.191 4.705 -12.070 1.00 64.06 1027 ALA A O 1
ATOM 7982 N N . ARG A 1 1028 ? 39.593 2.999 -11.613 1.00 72.31 1028 ARG A N 1
ATOM 7983 C CA . ARG A 1 1028 ? 40.285 3.650 -10.508 1.00 72.31 1028 ARG A CA 1
ATOM 7984 C C . ARG A 1 1028 ? 41.036 4.893 -10.981 1.00 72.31 1028 ARG A C 1
ATOM 7986 O O . ARG A 1 1028 ? 40.820 5.943 -10.400 1.00 72.31 1028 ARG A O 1
ATOM 7993 N N . GLN A 1 1029 ? 41.853 4.826 -12.033 1.00 75.88 1029 GLN A N 1
ATOM 7994 C CA . GLN A 1 1029 ? 42.588 5.996 -12.535 1.00 75.88 1029 GLN A CA 1
ATOM 7995 C C . GLN A 1 1029 ? 41.646 7.101 -13.048 1.00 75.88 1029 GLN A C 1
ATOM 7997 O O . GLN A 1 1029 ? 41.863 8.279 -12.764 1.00 75.88 1029 GLN A O 1
ATOM 8002 N N . ARG A 1 1030 ? 40.563 6.732 -13.748 1.00 74.06 1030 ARG A N 1
ATOM 8003 C CA . ARG A 1 1030 ? 39.480 7.651 -14.137 1.00 74.06 1030 ARG A CA 1
ATOM 8004 C C . ARG A 1 1030 ? 38.868 8.318 -12.903 1.00 74.06 1030 ARG A C 1
ATOM 8006 O O . ARG A 1 1030 ? 38.722 9.534 -12.898 1.00 74.06 1030 ARG A O 1
ATOM 8013 N N . MET A 1 1031 ? 38.606 7.557 -11.840 1.00 74.81 1031 MET A N 1
ATOM 8014 C CA . MET A 1 1031 ? 38.096 8.085 -10.573 1.00 74.81 1031 MET A CA 1
ATOM 8015 C C . MET A 1 1031 ? 39.138 8.888 -9.773 1.00 74.81 1031 MET A C 1
ATOM 8017 O O . MET A 1 1031 ? 38.779 9.837 -9.092 1.00 74.81 1031 MET A O 1
ATOM 8021 N N . GLU A 1 1032 ? 40.434 8.598 -9.884 1.00 77.00 1032 GLU A N 1
ATOM 8022 C CA . GLU A 1 1032 ? 41.505 9.411 -9.288 1.00 77.00 1032 GLU A CA 1
ATOM 8023 C C . GLU A 1 1032 ? 41.654 10.769 -9.982 1.00 77.00 1032 GLU A C 1
ATOM 8025 O O . GLU A 1 1032 ? 42.077 11.728 -9.340 1.00 77.00 1032 GLU A O 1
ATOM 8030 N N . THR A 1 1033 ? 41.310 10.875 -11.268 1.00 79.38 1033 THR A N 1
ATOM 8031 C CA . THR A 1 1033 ? 41.154 12.162 -11.965 1.00 79.38 1033 THR A CA 1
ATOM 8032 C C . THR A 1 1033 ? 39.817 12.821 -11.619 1.00 79.38 1033 THR A C 1
ATOM 8034 O O . THR A 1 1033 ? 39.788 14.019 -11.354 1.00 79.38 1033 THR A O 1
ATOM 8037 N N . GLU A 1 1034 ? 38.722 12.060 -11.561 1.00 71.56 1034 GLU A N 1
ATOM 8038 C CA . GLU A 1 1034 ? 37.388 12.599 -11.277 1.00 71.56 1034 GLU A CA 1
ATOM 8039 C C . GLU A 1 1034 ? 37.265 13.132 -9.844 1.00 71.56 1034 GLU A C 1
ATOM 8041 O O . GLU A 1 1034 ? 36.789 14.242 -9.654 1.00 71.56 1034 GLU A O 1
ATOM 8046 N N . LEU A 1 1035 ? 37.788 12.440 -8.830 1.00 74.00 1035 LEU A N 1
ATOM 8047 C CA . LEU A 1 1035 ? 37.823 12.950 -7.452 1.00 74.00 1035 LEU A CA 1
ATOM 8048 C C . LEU A 1 1035 ? 38.719 14.188 -7.308 1.00 74.00 1035 LEU A C 1
ATOM 8050 O O . LEU A 1 1035 ? 38.438 15.044 -6.479 1.00 74.00 1035 LEU A O 1
ATOM 8054 N N . LYS A 1 1036 ? 39.751 14.351 -8.149 1.00 77.38 1036 LYS A N 1
ATOM 8055 C CA . LYS A 1 1036 ? 40.524 15.608 -8.228 1.00 77.38 1036 LYS A CA 1
ATOM 8056 C C . LYS A 1 1036 ? 39.759 16.731 -8.940 1.00 77.38 1036 LYS A C 1
ATOM 8058 O O . LYS A 1 1036 ? 40.088 17.894 -8.734 1.00 77.38 1036 LYS A O 1
ATOM 8063 N N . ARG A 1 1037 ? 38.767 16.399 -9.775 1.00 76.88 1037 ARG A N 1
ATOM 8064 C CA . ARG A 1 1037 ? 37.861 17.351 -10.442 1.00 76.88 1037 ARG A CA 1
ATOM 8065 C C . ARG A 1 1037 ? 36.685 17.751 -9.546 1.00 76.88 1037 ARG A C 1
ATOM 8067 O O . ARG A 1 1037 ? 36.242 18.892 -9.617 1.00 76.88 1037 ARG A O 1
ATOM 8074 N N . LEU A 1 1038 ? 36.176 16.814 -8.747 1.00 70.12 1038 LEU A N 1
ATOM 8075 C CA . LEU A 1 1038 ? 35.068 17.008 -7.812 1.00 70.12 1038 LEU A CA 1
ATOM 8076 C C . LEU A 1 1038 ? 35.531 17.632 -6.488 1.00 70.12 1038 LEU A C 1
ATOM 8078 O O . LEU A 1 1038 ? 34.826 18.466 -5.937 1.00 70.12 1038 LEU A O 1
ATOM 8082 N N . GLY A 1 1039 ? 36.698 17.248 -5.963 1.00 71.94 1039 GLY A N 1
ATOM 8083 C CA . GLY A 1 1039 ? 37.067 17.578 -4.585 1.00 71.94 1039 GLY A CA 1
ATOM 8084 C C . GLY A 1 1039 ? 36.020 17.022 -3.617 1.00 71.94 1039 GLY A C 1
ATOM 8085 O O . GLY A 1 1039 ? 35.685 15.840 -3.685 1.00 71.94 1039 GLY A O 1
ATOM 8086 N N . ASP A 1 1040 ? 35.460 17.895 -2.782 1.00 64.94 1040 ASP A N 1
ATOM 8087 C CA . ASP A 1 1040 ? 34.412 17.557 -1.809 1.00 64.94 1040 ASP A CA 1
ATOM 8088 C C . ASP A 1 1040 ? 32.997 17.452 -2.446 1.00 64.94 1040 ASP A C 1
ATOM 8090 O O . ASP A 1 1040 ? 32.031 17.063 -1.788 1.00 64.94 1040 ASP A O 1
ATOM 8094 N N . HIS A 1 1041 ? 32.846 17.747 -3.748 1.00 66.69 1041 HIS A N 1
ATOM 8095 C CA . HIS A 1 1041 ? 31.571 17.687 -4.489 1.00 66.69 1041 HIS A CA 1
ATOM 8096 C C . HIS A 1 1041 ? 31.163 16.253 -4.872 1.00 66.69 1041 HIS A C 1
ATOM 8098 O O . HIS A 1 1041 ? 31.034 15.894 -6.045 1.00 66.69 1041 HIS A O 1
ATOM 8104 N N . ILE A 1 1042 ? 31.034 15.383 -3.875 1.00 80.50 1042 ILE A N 1
ATOM 8105 C CA . ILE A 1 1042 ? 30.868 13.942 -4.081 1.00 80.50 1042 ILE A CA 1
ATOM 8106 C C . ILE A 1 1042 ? 29.375 13.578 -4.251 1.00 80.50 1042 ILE A C 1
ATOM 8108 O O . ILE A 1 1042 ? 28.595 13.835 -3.333 1.00 80.50 1042 ILE A O 1
ATOM 8112 N N . PRO A 1 1043 ? 28.937 12.972 -5.380 1.00 87.38 1043 PRO A N 1
ATOM 8113 C CA . PRO A 1 1043 ? 27.510 12.920 -5.731 1.00 87.38 1043 PRO A CA 1
ATOM 8114 C C . PRO A 1 1043 ? 26.544 12.123 -4.826 1.00 87.38 1043 PRO A C 1
ATOM 8116 O O . PRO A 1 1043 ? 25.414 12.584 -4.660 1.00 87.38 1043 PRO A O 1
ATOM 8119 N N . PRO A 1 1044 ? 26.872 10.933 -4.279 1.00 92.19 1044 PRO A N 1
ATOM 8120 C CA . PRO A 1 1044 ? 25.866 10.075 -3.644 1.00 92.19 1044 PRO A CA 1
ATOM 8121 C C . PRO A 1 1044 ? 25.081 10.715 -2.483 1.00 92.19 1044 PRO A C 1
ATOM 8123 O O . PRO A 1 1044 ? 25.654 11.152 -1.486 1.00 92.19 1044 PRO A O 1
ATOM 8126 N N . ARG A 1 1045 ? 23.744 10.710 -2.602 1.00 94.38 1045 ARG A N 1
ATOM 8127 C CA . ARG A 1 1045 ? 22.792 11.328 -1.655 1.00 94.38 1045 ARG A CA 1
ATOM 8128 C C . ARG A 1 1045 ? 21.648 10.415 -1.187 1.00 94.38 1045 ARG A C 1
ATOM 8130 O O . ARG A 1 1045 ? 20.759 10.851 -0.459 1.00 94.38 1045 ARG A O 1
ATOM 8137 N N . SER A 1 1046 ? 21.617 9.157 -1.608 1.00 97.12 1046 SER A N 1
ATOM 8138 C CA . SER A 1 1046 ? 20.691 8.155 -1.066 1.00 97.12 1046 SER A CA 1
ATOM 8139 C C . SER A 1 1046 ? 21.344 6.784 -1.014 1.00 97.12 1046 SER A C 1
ATOM 8141 O O . SER A 1 1046 ? 22.373 6.547 -1.648 1.00 97.12 1046 SER A O 1
ATOM 8143 N N . SER A 1 1047 ? 20.740 5.894 -0.244 1.00 97.19 1047 SER A N 1
ATOM 8144 C CA . SER A 1 1047 ? 21.215 4.533 -0.041 1.00 97.19 1047 SER A CA 1
ATOM 8145 C C . SER A 1 1047 ? 21.191 3.697 -1.327 1.00 97.19 1047 SER A C 1
ATOM 8147 O O . SER A 1 1047 ? 20.536 4.032 -2.314 1.00 97.19 1047 SER A O 1
ATOM 8149 N N . TYR A 1 1048 ? 21.945 2.595 -1.286 1.00 97.50 1048 TYR A N 1
ATOM 8150 C CA . TYR A 1 1048 ? 21.977 1.537 -2.305 1.00 97.50 1048 TYR A CA 1
ATOM 8151 C C . TYR A 1 1048 ? 21.407 0.212 -1.755 1.00 97.50 1048 TYR A C 1
ATOM 8153 O O . TYR A 1 1048 ? 21.482 -0.830 -2.413 1.00 97.50 1048 TYR A O 1
ATOM 8161 N N . PHE A 1 1049 ? 20.904 0.230 -0.517 1.00 97.88 1049 PHE A N 1
ATOM 8162 C CA . PHE A 1 1049 ? 20.551 -0.947 0.277 1.00 97.88 1049 PHE A CA 1
ATOM 8163 C C . PHE A 1 1049 ? 19.232 -1.597 -0.138 1.00 97.88 1049 PHE A C 1
ATOM 8165 O O . PHE A 1 1049 ? 19.090 -2.815 -0.014 1.00 97.88 1049 PHE A O 1
ATOM 8172 N N . GLY A 1 1050 ? 18.287 -0.808 -0.643 1.00 98.25 1050 GLY A N 1
ATOM 8173 C CA . GLY A 1 1050 ? 16.940 -1.244 -0.964 1.00 98.25 1050 GLY A CA 1
ATOM 8174 C C . GLY A 1 1050 ? 16.919 -2.342 -2.014 1.00 98.25 1050 GLY A C 1
ATOM 8175 O O . GLY A 1 1050 ? 17.676 -2.305 -2.987 1.00 98.25 1050 GLY A O 1
ATOM 8176 N N . MET A 1 1051 ? 16.010 -3.300 -1.853 1.00 98.56 1051 MET A N 1
ATOM 8177 C CA . MET A 1 1051 ? 15.615 -4.220 -2.929 1.00 98.56 1051 MET A CA 1
ATOM 8178 C C . MET A 1 1051 ? 14.769 -3.506 -3.995 1.00 98.56 1051 MET A C 1
ATOM 8180 O O . MET A 1 1051 ? 14.667 -3.960 -5.135 1.00 98.56 1051 MET A O 1
ATOM 8184 N N . ILE A 1 1052 ? 14.186 -2.371 -3.619 1.00 98.81 1052 ILE A N 1
ATOM 8185 C CA . ILE A 1 1052 ? 13.377 -1.471 -4.433 1.00 98.81 1052 ILE A CA 1
ATOM 8186 C C . ILE A 1 1052 ? 14.039 -0.085 -4.372 1.00 98.81 1052 ILE A C 1
ATOM 8188 O O . ILE A 1 1052 ? 14.526 0.310 -3.313 1.00 98.81 1052 ILE A O 1
ATOM 8192 N N . ASP A 1 1053 ? 14.097 0.648 -5.485 1.00 98.75 1053 ASP A N 1
ATOM 8193 C CA . ASP A 1 1053 ? 14.710 1.982 -5.507 1.00 98.75 1053 ASP A CA 1
ATOM 8194 C C . ASP A 1 1053 ? 13.841 3.075 -4.855 1.00 98.75 1053 ASP A C 1
ATOM 8196 O O . ASP A 1 1053 ? 12.666 2.869 -4.537 1.00 98.75 1053 ASP A O 1
ATOM 8200 N N . LEU A 1 1054 ? 14.417 4.271 -4.698 1.00 97.81 1054 LEU A N 1
ATOM 8201 C CA . LEU A 1 1054 ? 13.785 5.441 -4.070 1.00 97.81 1054 LEU A CA 1
ATOM 8202 C C . LEU A 1 1054 ? 12.456 5.863 -4.745 1.00 97.81 1054 LEU A C 1
ATOM 8204 O O . LEU A 1 1054 ? 11.651 6.577 -4.155 1.00 97.81 1054 LEU A O 1
ATOM 8208 N N . CYS A 1 1055 ? 12.203 5.440 -5.988 1.00 98.50 1055 CYS A N 1
ATOM 8209 C CA . CYS A 1 1055 ? 10.973 5.718 -6.736 1.00 98.50 1055 CYS A CA 1
ATOM 8210 C C . CYS A 1 1055 ? 9.967 4.551 -6.705 1.00 98.50 1055 CYS A C 1
ATOM 8212 O O . CYS A 1 1055 ? 8.832 4.679 -7.183 1.00 98.50 1055 CYS A O 1
ATOM 8214 N N . GLY A 1 1056 ? 10.319 3.413 -6.110 1.00 98.12 1056 GLY A N 1
ATOM 8215 C CA . GLY A 1 1056 ? 9.489 2.214 -6.110 1.00 98.12 1056 GLY A CA 1
ATOM 8216 C C . GLY A 1 1056 ? 9.650 1.351 -7.360 1.00 98.12 1056 GLY A C 1
ATOM 8217 O O . GLY A 1 1056 ? 8.693 0.678 -7.743 1.00 98.12 1056 GLY A O 1
ATOM 8218 N N . PHE A 1 1057 ? 10.811 1.382 -8.019 1.00 98.50 1057 PHE A N 1
ATOM 8219 C CA . PHE A 1 1057 ? 11.149 0.436 -9.082 1.00 98.50 1057 PHE A CA 1
ATOM 8220 C C . PHE A 1 1057 ? 12.001 -0.712 -8.515 1.00 98.50 1057 PHE A C 1
ATOM 8222 O O . PHE A 1 1057 ? 13.048 -0.449 -7.919 1.00 98.50 1057 PHE A O 1
ATOM 8229 N N . PRO A 1 1058 ? 11.591 -1.985 -8.679 1.00 98.19 1058 PRO A N 1
ATOM 8230 C CA . PRO A 1 1058 ? 12.389 -3.131 -8.249 1.00 98.19 1058 PRO A CA 1
ATOM 8231 C C . PRO A 1 1058 ? 13.810 -3.129 -8.827 1.00 98.19 1058 PRO A C 1
ATOM 8233 O O . PRO A 1 1058 ? 14.010 -2.872 -10.018 1.00 98.19 1058 PRO A O 1
ATOM 8236 N N . LYS A 1 1059 ? 14.788 -3.471 -7.987 1.00 98.50 1059 LYS A N 1
ATOM 8237 C CA . LYS A 1 1059 ? 16.115 -3.940 -8.408 1.00 98.50 1059 LYS A CA 1
ATOM 8238 C C . LYS A 1 1059 ? 16.077 -5.464 -8.524 1.00 98.50 1059 LYS A C 1
ATOM 8240 O O . LYS A 1 1059 ? 15.164 -6.103 -8.011 1.00 98.50 1059 LYS A O 1
ATOM 8245 N N . ASP A 1 1060 ? 17.087 -6.069 -9.135 1.00 98.25 1060 ASP A N 1
ATOM 8246 C CA . ASP A 1 1060 ? 17.150 -7.518 -9.368 1.00 98.25 1060 ASP A CA 1
ATOM 8247 C C . ASP A 1 1060 ? 16.924 -8.357 -8.097 1.00 98.25 1060 ASP A C 1
ATOM 8249 O O . ASP A 1 1060 ? 16.190 -9.349 -8.125 1.00 98.25 1060 ASP A O 1
ATOM 8253 N N . ARG A 1 1061 ? 17.454 -7.905 -6.954 1.00 97.25 1061 ARG A N 1
ATOM 8254 C CA . ARG A 1 1061 ? 17.296 -8.549 -5.641 1.00 97.25 1061 ARG A CA 1
ATOM 8255 C C . ARG A 1 1061 ? 15.851 -8.778 -5.211 1.00 97.25 1061 ARG A C 1
ATOM 8257 O O . ARG A 1 1061 ? 15.591 -9.764 -4.526 1.00 97.25 1061 ARG A O 1
ATOM 8264 N N . PHE A 1 1062 ? 14.921 -7.915 -5.626 1.00 98.75 1062 PHE A N 1
ATOM 8265 C CA . PHE A 1 1062 ? 13.487 -8.099 -5.386 1.00 98.75 1062 PHE A CA 1
ATOM 8266 C C . PHE A 1 1062 ? 13.029 -9.485 -5.858 1.00 98.75 1062 PHE A C 1
ATOM 8268 O O . PHE A 1 1062 ? 12.315 -10.183 -5.145 1.00 98.75 1062 PHE A O 1
ATOM 8275 N N . TYR A 1 1063 ? 13.501 -9.926 -7.027 1.00 98.62 1063 TYR A N 1
ATOM 8276 C CA . TYR A 1 1063 ? 13.114 -11.203 -7.622 1.00 98.62 1063 TYR A CA 1
ATOM 8277 C C . TYR A 1 1063 ? 13.827 -12.403 -6.974 1.00 98.62 1063 TYR A C 1
ATOM 8279 O O . TYR A 1 1063 ? 13.266 -13.496 -6.955 1.00 98.62 1063 TYR A O 1
ATOM 8287 N N . LEU A 1 1064 ? 15.012 -12.212 -6.374 1.00 98.50 1064 LEU A N 1
ATOM 8288 C CA . LEU A 1 1064 ? 15.663 -13.226 -5.527 1.00 98.50 1064 LEU A CA 1
ATOM 8289 C C . LEU A 1 1064 ? 14.875 -13.458 -4.230 1.00 98.50 1064 LEU A C 1
ATOM 8291 O O . LEU A 1 1064 ? 14.644 -14.604 -3.843 1.00 98.50 1064 LEU A O 1
ATOM 8295 N N . TYR A 1 1065 ? 14.428 -12.383 -3.578 1.00 98.69 1065 TYR A N 1
ATOM 8296 C CA . TYR A 1 1065 ? 13.582 -12.488 -2.391 1.00 98.69 1065 TYR A CA 1
ATOM 8297 C C . TYR A 1 1065 ? 12.192 -13.025 -2.739 1.00 98.69 1065 TYR A C 1
ATOM 8299 O O . TYR A 1 1065 ? 11.740 -13.958 -2.084 1.00 98.69 1065 TYR A O 1
ATOM 8307 N N . GLN A 1 1066 ? 11.568 -12.568 -3.829 1.00 98.25 1066 GLN A N 1
ATOM 8308 C CA . GLN A 1 1066 ? 10.300 -13.118 -4.321 1.00 98.25 1066 GLN A CA 1
ATOM 8309 C C . GLN A 1 1066 ? 10.400 -14.623 -4.618 1.00 98.25 1066 GLN A C 1
ATOM 8311 O O . GLN A 1 1066 ? 9.519 -15.375 -4.216 1.00 98.25 1066 GLN A O 1
ATOM 8316 N N . ALA A 1 1067 ? 11.494 -15.095 -5.222 1.00 97.56 1067 ALA A N 1
ATOM 8317 C CA . ALA A 1 1067 ? 11.727 -16.520 -5.460 1.00 97.56 1067 ALA A CA 1
ATOM 8318 C C . ALA A 1 1067 ? 11.778 -17.376 -4.175 1.00 97.56 1067 ALA A C 1
ATOM 8320 O O . ALA A 1 1067 ? 11.398 -18.547 -4.211 1.00 97.56 1067 ALA A O 1
ATOM 8321 N N . ARG A 1 1068 ? 12.255 -16.816 -3.051 1.00 96.25 1068 ARG A N 1
ATOM 8322 C CA . ARG A 1 1068 ? 12.383 -17.512 -1.754 1.00 96.25 1068 ARG A CA 1
ATOM 8323 C C . ARG A 1 1068 ? 11.152 -17.349 -0.861 1.00 96.25 1068 ARG A C 1
ATOM 8325 O O . ARG A 1 1068 ? 10.746 -18.302 -0.204 1.00 96.25 1068 ARG A O 1
ATOM 8332 N N . TRP A 1 1069 ? 10.592 -16.146 -0.803 1.00 98.06 1069 TRP A N 1
ATOM 8333 C CA . TRP A 1 1069 ? 9.446 -15.788 0.035 1.00 98.06 1069 TRP A CA 1
ATOM 8334 C C . TRP A 1 1069 ? 8.105 -16.156 -0.607 1.00 98.06 1069 TRP A C 1
ATOM 8336 O O . TRP A 1 1069 ? 7.113 -16.276 0.110 1.00 98.06 1069 TRP A O 1
ATOM 8346 N N . ARG A 1 1070 ? 8.082 -16.382 -1.928 1.00 96.06 1070 ARG A N 1
ATOM 8347 C CA . ARG A 1 1070 ? 6.922 -16.865 -2.689 1.00 96.06 1070 ARG A CA 1
ATOM 8348 C C . ARG A 1 1070 ? 7.238 -18.120 -3.520 1.00 96.06 1070 ARG A C 1
ATOM 8350 O O . ARG A 1 1070 ? 7.173 -18.078 -4.752 1.00 96.06 1070 ARG A O 1
ATOM 8357 N N . PRO A 1 1071 ? 7.590 -19.255 -2.887 1.00 94.44 1071 PRO A N 1
ATOM 8358 C CA . PRO A 1 1071 ? 7.898 -20.495 -3.603 1.00 94.44 1071 PRO A CA 1
ATOM 8359 C C . PRO A 1 1071 ? 6.683 -21.070 -4.357 1.00 94.44 1071 PRO A C 1
ATOM 8361 O O . PRO A 1 1071 ? 6.847 -21.914 -5.236 1.00 94.44 1071 PRO A O 1
ATOM 8364 N N . GLU A 1 1072 ? 5.463 -20.624 -4.038 1.00 92.00 1072 GLU A N 1
ATOM 8365 C CA . GLU A 1 1072 ? 4.223 -20.996 -4.726 1.00 92.00 1072 GLU A CA 1
ATOM 8366 C C . GLU A 1 1072 ? 3.982 -20.224 -6.030 1.00 92.00 1072 GLU A C 1
ATOM 8368 O O . GLU A 1 1072 ? 3.208 -20.682 -6.869 1.00 92.00 1072 GLU A O 1
ATOM 8373 N N . LEU A 1 1073 ? 4.611 -19.055 -6.197 1.00 89.50 1073 LEU A N 1
ATOM 8374 C CA . LEU A 1 1073 ? 4.446 -18.188 -7.361 1.00 89.50 1073 LEU A CA 1
ATOM 8375 C C . LEU A 1 1073 ? 5.332 -18.691 -8.508 1.00 89.50 1073 LEU A C 1
ATOM 8377 O O . LEU A 1 1073 ? 6.554 -18.640 -8.363 1.00 89.50 1073 LEU A O 1
ATOM 8381 N N . PRO A 1 1074 ? 4.791 -19.110 -9.665 1.00 94.81 1074 PRO A N 1
ATOM 8382 C CA . PRO A 1 1074 ? 5.621 -19.466 -10.809 1.00 94.81 1074 PRO A CA 1
ATOM 8383 C C . PRO A 1 1074 ? 6.273 -18.205 -11.384 1.00 94.81 1074 PRO A C 1
ATOM 8385 O O . PRO A 1 1074 ? 5.589 -17.339 -11.926 1.00 94.81 1074 PRO A O 1
ATOM 8388 N N . MET A 1 1075 ? 7.592 -18.066 -11.220 1.00 95.56 1075 MET A N 1
ATOM 8389 C CA . MET A 1 1075 ? 8.329 -16.880 -11.670 1.00 95.56 1075 MET A CA 1
ATOM 8390 C C . MET A 1 1075 ? 9.750 -17.198 -12.145 1.00 95.56 1075 MET A C 1
ATOM 8392 O O . MET A 1 1075 ? 10.376 -18.178 -11.724 1.00 95.56 1075 MET A O 1
ATOM 8396 N N . ALA A 1 1076 ? 10.247 -16.355 -13.049 1.00 97.94 1076 ALA A N 1
ATOM 8397 C CA . ALA A 1 1076 ? 11.582 -16.411 -13.626 1.00 97.94 1076 ALA A CA 1
ATOM 8398 C C . ALA A 1 1076 ? 12.065 -14.985 -13.935 1.00 97.94 1076 ALA A C 1
ATOM 8400 O O . ALA A 1 1076 ? 11.363 -14.219 -14.594 1.00 97.94 1076 ALA A O 1
ATOM 8401 N N . HIS A 1 1077 ? 13.265 -14.636 -13.479 1.00 98.44 1077 HIS A N 1
ATOM 8402 C CA . HIS A 1 1077 ? 13.900 -13.338 -13.715 1.00 98.44 1077 HIS A CA 1
ATOM 8403 C C . HIS A 1 1077 ? 15.328 -13.540 -14.222 1.00 98.44 1077 HIS A C 1
ATOM 8405 O O . HIS A 1 1077 ? 16.069 -14.334 -13.640 1.00 98.44 1077 HIS A O 1
ATOM 8411 N N . ILE A 1 1078 ? 15.702 -12.835 -15.291 1.00 98.44 1078 ILE A N 1
ATOM 8412 C CA . ILE A 1 1078 ? 17.032 -12.888 -15.914 1.00 98.44 1078 ILE A CA 1
ATOM 8413 C C . ILE A 1 1078 ? 17.759 -11.570 -15.640 1.00 98.44 1078 ILE A C 1
ATOM 8415 O O . ILE A 1 1078 ? 17.192 -10.498 -15.838 1.00 98.44 1078 ILE A O 1
ATOM 8419 N N . LEU A 1 1079 ? 19.035 -11.660 -15.269 1.00 97.62 1079 LEU A N 1
ATOM 8420 C CA . LEU A 1 1079 ? 19.967 -10.534 -15.261 1.00 97.62 1079 LEU A CA 1
ATOM 8421 C C . LEU A 1 1079 ? 21.319 -10.957 -15.870 1.00 97.62 1079 LEU A C 1
ATOM 8423 O O . LEU A 1 1079 ? 21.715 -12.117 -15.708 1.00 97.62 1079 LEU A O 1
ATOM 8427 N N . PRO A 1 1080 ? 22.065 -10.061 -16.542 1.00 97.44 1080 PRO A N 1
ATOM 8428 C CA . PRO A 1 1080 ? 21.811 -8.630 -16.744 1.00 97.44 1080 PRO A CA 1
ATOM 8429 C C . PRO A 1 1080 ? 20.830 -8.330 -17.897 1.00 97.44 1080 PRO A C 1
ATOM 8431 O O . PRO A 1 1080 ? 20.329 -9.236 -18.559 1.00 97.44 1080 PRO A O 1
ATOM 8434 N N . HIS A 1 1081 ? 20.615 -7.040 -18.190 1.00 96.81 1081 HIS A N 1
ATOM 8435 C CA . HIS A 1 1081 ? 20.058 -6.607 -19.481 1.00 96.81 1081 HIS A CA 1
ATOM 8436 C C . HIS A 1 1081 ? 20.968 -7.046 -20.650 1.00 96.81 1081 HIS A C 1
ATOM 8438 O O . HIS A 1 1081 ? 22.160 -7.290 -20.447 1.00 96.81 1081 HIS A O 1
ATOM 8444 N N . TRP A 1 1082 ? 20.457 -7.102 -21.887 1.00 97.31 1082 TRP A N 1
ATOM 8445 C CA . TRP A 1 1082 ? 21.180 -7.695 -23.028 1.00 97.31 1082 TRP A CA 1
ATOM 8446 C C . TRP A 1 1082 ? 21.626 -6.683 -24.101 1.00 97.31 1082 TRP A C 1
ATOM 8448 O O . TRP A 1 1082 ? 21.543 -6.947 -25.295 1.00 97.31 1082 TRP A O 1
ATOM 8458 N N . ASN A 1 1083 ? 22.157 -5.530 -23.677 1.00 96.38 1083 ASN A N 1
ATOM 8459 C CA . ASN A 1 1083 ? 22.665 -4.474 -24.569 1.00 96.38 1083 ASN A CA 1
ATOM 8460 C C . ASN A 1 1083 ? 24.124 -4.157 -24.228 1.00 96.38 1083 ASN A C 1
ATOM 8462 O O . ASN A 1 1083 ? 24.410 -3.284 -23.408 1.00 96.38 1083 ASN A O 1
ATOM 8466 N N . TRP A 1 1084 ? 25.060 -4.861 -24.862 1.00 95.56 1084 TRP A N 1
ATOM 8467 C CA . TRP A 1 1084 ? 26.489 -4.719 -24.577 1.00 95.56 1084 TRP A CA 1
ATOM 8468 C C . TRP A 1 1084 ? 27.341 -4.566 -25.850 1.00 95.56 1084 TRP A C 1
ATOM 8470 O O . TRP A 1 1084 ? 28.212 -5.400 -26.103 1.00 95.56 1084 TRP A O 1
ATOM 8480 N N . PRO A 1 1085 ? 27.167 -3.494 -26.651 1.00 93.12 1085 PRO A N 1
ATOM 8481 C CA . PRO A 1 1085 ? 27.912 -3.303 -27.905 1.00 93.12 1085 PRO A CA 1
ATOM 8482 C C . PRO A 1 1085 ? 29.438 -3.379 -27.712 1.00 93.12 1085 PRO A C 1
ATOM 8484 O O . PRO A 1 1085 ? 30.140 -4.045 -28.467 1.00 93.12 1085 PRO A O 1
ATOM 8487 N N . ASN A 1 1086 ? 29.955 -2.826 -26.609 1.00 92.44 1086 ASN A N 1
ATOM 8488 C CA . ASN A 1 1086 ? 31.381 -2.874 -26.254 1.00 92.44 1086 ASN A CA 1
ATOM 8489 C C . ASN A 1 1086 ? 31.862 -4.249 -25.720 1.00 92.44 1086 ASN A C 1
ATOM 8491 O O . ASN A 1 1086 ? 33.025 -4.387 -25.315 1.00 92.44 1086 ASN A O 1
ATOM 8495 N N . ARG A 1 1087 ? 30.988 -5.268 -25.683 1.00 94.81 1087 ARG A N 1
ATOM 8496 C CA . ARG A 1 1087 ? 31.262 -6.633 -25.198 1.00 94.81 1087 ARG A CA 1
ATOM 8497 C C . ARG A 1 1087 ? 30.961 -7.747 -26.207 1.00 94.81 1087 ARG A C 1
ATOM 8499 O O . ARG A 1 1087 ? 31.040 -8.904 -25.813 1.00 94.81 1087 ARG A O 1
ATOM 8506 N N . ILE A 1 1088 ? 30.668 -7.445 -27.475 1.00 96.81 1088 ILE A N 1
ATOM 8507 C CA . ILE A 1 1088 ? 30.521 -8.479 -28.520 1.00 96.81 1088 ILE A CA 1
ATOM 8508 C C . ILE A 1 1088 ? 31.751 -9.402 -28.499 1.00 96.81 1088 ILE A C 1
ATOM 8510 O O . ILE A 1 1088 ? 32.889 -8.927 -28.505 1.00 96.81 1088 ILE A O 1
ATOM 8514 N N . GLY A 1 1089 ? 31.520 -10.713 -28.387 1.00 95.75 1089 GLY A N 1
ATOM 8515 C CA . GLY A 1 1089 ? 32.587 -11.714 -28.273 1.00 95.75 1089 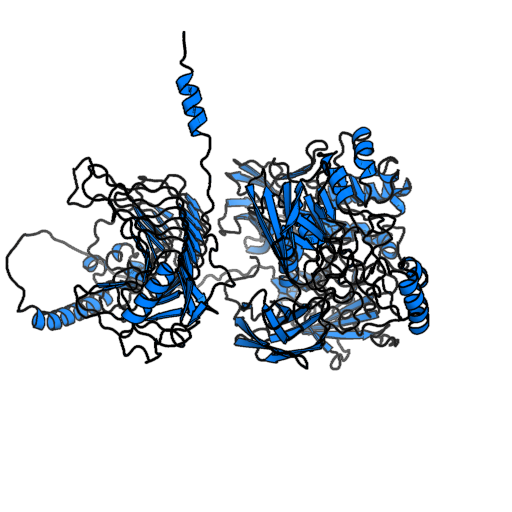GLY A CA 1
ATOM 8516 C C . GLY A 1 1089 ? 33.281 -11.800 -26.901 1.00 95.75 1089 GLY A C 1
ATOM 8517 O O . GLY A 1 1089 ? 34.298 -12.481 -26.788 1.00 95.75 1089 GLY A O 1
ATOM 8518 N N . LYS A 1 1090 ? 32.767 -11.144 -25.848 1.00 96.94 1090 LYS A N 1
ATOM 8519 C CA . LYS A 1 1090 ? 33.320 -11.189 -24.478 1.00 96.94 1090 LYS A CA 1
ATOM 8520 C C . LYS A 1 1090 ? 32.358 -11.866 -23.499 1.00 96.94 1090 LYS A C 1
ATOM 8522 O O . LYS A 1 1090 ? 31.143 -11.681 -23.571 1.00 96.94 1090 LYS A O 1
ATOM 8527 N N . VAL A 1 1091 ? 32.923 -12.591 -22.531 1.00 96.94 1091 VAL A N 1
ATOM 8528 C CA . VAL A 1 1091 ? 32.169 -13.258 -21.456 1.00 96.94 1091 VAL A CA 1
ATOM 8529 C C . VAL A 1 1091 ? 31.368 -12.243 -20.637 1.00 96.94 1091 VAL A C 1
ATOM 8531 O O . VAL A 1 1091 ? 31.901 -11.227 -20.189 1.00 96.94 1091 VAL A O 1
ATOM 8534 N N . THR A 1 1092 ? 30.083 -12.519 -20.461 1.00 96.75 1092 THR A N 1
ATOM 8535 C CA . THR A 1 1092 ? 29.064 -11.673 -19.837 1.00 96.75 1092 THR A CA 1
ATOM 8536 C C . THR A 1 1092 ? 28.129 -12.616 -19.065 1.00 96.75 1092 THR A C 1
ATOM 8538 O O . THR A 1 1092 ? 27.196 -13.150 -19.662 1.00 96.75 1092 THR A O 1
ATOM 8541 N N . PRO A 1 1093 ? 28.422 -12.901 -17.777 1.00 97.38 1093 PRO A N 1
ATOM 8542 C CA . PRO A 1 1093 ? 27.663 -13.852 -16.965 1.00 97.38 1093 PRO A CA 1
ATOM 8543 C C . PRO A 1 1093 ? 26.164 -13.571 -16.934 1.00 97.38 1093 PRO A C 1
ATOM 8545 O O . PRO A 1 1093 ? 25.753 -12.415 -16.905 1.00 97.38 1093 PRO A O 1
ATOM 8548 N N . VAL A 1 1094 ? 25.364 -14.635 -16.870 1.00 98.31 1094 VAL A N 1
ATOM 8549 C CA . VAL A 1 1094 ? 23.905 -14.561 -16.722 1.00 98.31 1094 VAL A CA 1
ATOM 8550 C C . VAL A 1 1094 ? 23.506 -15.236 -15.414 1.00 98.31 1094 VAL A C 1
ATOM 8552 O O . VAL A 1 1094 ? 23.883 -16.385 -15.171 1.00 98.31 1094 VAL A O 1
ATOM 8555 N N . HIS A 1 1095 ? 22.745 -14.544 -14.568 1.00 98.12 1095 HIS A N 1
ATOM 8556 C CA . HIS A 1 1095 ? 22.097 -15.135 -13.396 1.00 98.12 1095 HIS A CA 1
ATOM 8557 C C . HIS A 1 1095 ? 20.583 -15.230 -13.630 1.00 98.12 1095 HIS A C 1
ATOM 8559 O O . HIS A 1 1095 ? 19.985 -14.387 -14.299 1.00 98.12 1095 HIS A O 1
ATOM 8565 N N . VAL A 1 1096 ? 19.963 -16.249 -13.035 1.00 98.56 1096 VAL A N 1
ATOM 8566 C CA . VAL A 1 1096 ? 18.516 -16.466 -13.043 1.00 98.56 1096 VAL A CA 1
ATOM 8567 C C . VAL A 1 1096 ? 18.021 -16.612 -11.609 1.00 98.56 1096 VAL A C 1
ATOM 8569 O O . VAL A 1 1096 ? 18.486 -17.480 -10.862 1.00 98.56 1096 VAL A O 1
ATOM 8572 N N . TYR A 1 1097 ? 17.040 -15.790 -11.240 1.00 98.56 1097 TYR A N 1
ATOM 8573 C CA . TYR A 1 1097 ? 16.254 -15.963 -10.020 1.00 98.56 1097 TYR A CA 1
ATOM 8574 C C . TYR A 1 1097 ? 14.923 -16.632 -10.386 1.00 98.56 1097 TYR A C 1
ATOM 8576 O O . TYR A 1 1097 ? 14.263 -16.245 -11.349 1.00 98.56 1097 TYR A O 1
ATOM 8584 N N . THR A 1 1098 ? 14.544 -17.682 -9.659 1.00 98.31 1098 THR A N 1
ATOM 8585 C CA . THR A 1 1098 ? 13.298 -18.426 -9.894 1.00 98.31 1098 THR A CA 1
ATOM 8586 C C . THR A 1 1098 ? 12.865 -19.159 -8.633 1.00 98.31 1098 THR A C 1
ATOM 8588 O O . THR A 1 1098 ? 13.716 -19.640 -7.882 1.00 98.31 1098 THR A O 1
ATOM 8591 N N . SER A 1 1099 ? 11.560 -19.289 -8.413 1.00 97.38 1099 SER A N 1
ATOM 8592 C CA . SER A 1 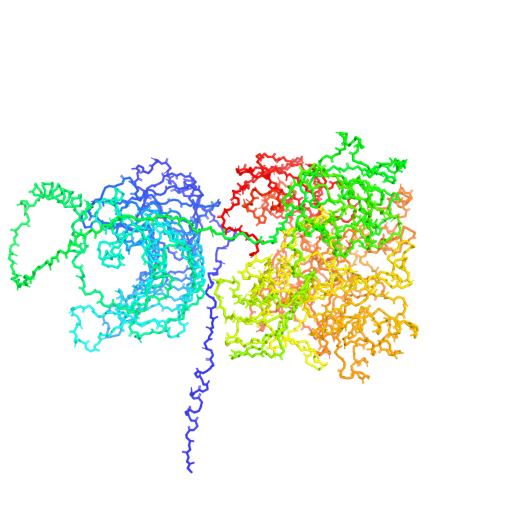1099 ? 10.969 -20.174 -7.400 1.00 97.38 1099 SER A CA 1
ATOM 8593 C C . SER A 1 1099 ? 11.073 -21.665 -7.765 1.00 97.38 1099 SER A C 1
ATOM 8595 O O . SER A 1 1099 ? 10.926 -22.516 -6.892 1.00 97.38 1099 SER A O 1
ATOM 8597 N N . GLY A 1 1100 ? 11.370 -21.997 -9.029 1.00 97.38 1100 GLY A N 1
ATOM 8598 C CA . GLY A 1 1100 ? 11.606 -23.371 -9.486 1.00 97.38 1100 GLY A CA 1
ATOM 8599 C C . GLY A 1 1100 ? 12.894 -23.996 -8.930 1.00 97.38 1100 GLY A C 1
ATOM 8600 O O . GLY A 1 1100 ? 13.757 -23.299 -8.387 1.00 97.38 1100 GLY A O 1
ATOM 8601 N N . ASP A 1 1101 ? 13.049 -25.313 -9.076 1.00 97.19 1101 ASP A N 1
ATOM 8602 C CA . ASP A 1 1101 ? 14.252 -26.053 -8.666 1.00 97.19 1101 ASP A CA 1
ATOM 8603 C C . ASP A 1 1101 ? 15.302 -26.182 -9.786 1.00 97.19 1101 ASP A C 1
ATOM 8605 O O . ASP A 1 1101 ? 16.480 -26.431 -9.511 1.00 97.19 1101 ASP A O 1
ATOM 8609 N N . GLU A 1 1102 ? 14.902 -25.956 -11.040 1.00 98.25 1102 GLU A N 1
ATOM 8610 C CA . GLU A 1 1102 ? 15.752 -26.040 -12.232 1.00 98.25 1102 GLU A CA 1
ATOM 8611 C C . GLU A 1 1102 ? 15.470 -24.905 -13.226 1.00 98.25 1102 GLU A C 1
ATOM 8613 O O . GLU A 1 1102 ? 14.374 -24.344 -13.258 1.00 98.25 1102 GLU A O 1
ATOM 8618 N N . ALA A 1 1103 ? 16.438 -24.595 -14.090 1.00 98.50 1103 ALA A N 1
ATOM 8619 C CA . ALA A 1 1103 ? 16.240 -23.707 -15.234 1.00 98.50 1103 ALA A CA 1
ATOM 8620 C C . ALA A 1 1103 ? 17.158 -24.053 -16.412 1.00 98.50 1103 ALA A C 1
ATOM 8622 O O . ALA A 1 1103 ? 18.291 -24.498 -16.228 1.00 98.50 1103 ALA A O 1
ATOM 8623 N N . GLU A 1 1104 ? 16.674 -23.816 -17.626 1.00 98.56 1104 GLU A N 1
ATOM 8624 C CA . GLU A 1 1104 ? 17.408 -23.954 -18.880 1.00 98.56 1104 GLU A CA 1
ATOM 8625 C C . GLU A 1 1104 ? 17.446 -22.608 -19.604 1.00 98.56 1104 GLU A C 1
ATOM 8627 O O . GLU A 1 1104 ? 16.408 -22.002 -19.871 1.00 98.56 1104 GLU A O 1
ATOM 8632 N N . LEU A 1 1105 ? 18.662 -22.126 -19.868 1.00 98.56 1105 LEU A N 1
ATOM 8633 C CA . LEU A 1 1105 ? 18.924 -20.851 -20.527 1.00 98.56 1105 LEU A CA 1
ATOM 8634 C C . LEU A 1 1105 ? 19.171 -21.083 -22.021 1.00 98.56 1105 LEU A C 1
ATOM 8636 O O . LEU A 1 1105 ? 19.856 -22.030 -22.399 1.00 98.56 1105 LEU A O 1
ATOM 8640 N N . PHE A 1 1106 ? 18.660 -20.191 -22.860 1.00 98.62 1106 PHE A N 1
ATOM 8641 C CA . PHE A 1 1106 ? 18.798 -20.198 -24.311 1.00 98.62 1106 PHE A CA 1
ATOM 8642 C C . PHE A 1 1106 ? 19.333 -18.839 -24.771 1.00 98.62 1106 PHE A C 1
ATOM 8644 O O . PHE A 1 1106 ? 18.895 -17.809 -24.263 1.00 98.62 1106 PHE A O 1
ATOM 8651 N N . LEU A 1 1107 ? 20.240 -18.834 -25.748 1.00 98.19 1107 LEU A N 1
ATOM 8652 C CA . LEU A 1 1107 ? 20.699 -17.637 -26.460 1.00 98.19 1107 LEU A CA 1
ATOM 8653 C C . LEU A 1 1107 ? 20.414 -17.834 -27.948 1.00 98.19 1107 LEU A C 1
ATOM 8655 O O . LEU A 1 1107 ? 20.847 -18.835 -28.520 1.00 98.19 1107 LEU A O 1
ATOM 8659 N N . ASN A 1 1108 ? 19.657 -16.921 -28.560 1.00 97.62 1108 ASN A N 1
ATOM 8660 C CA . ASN A 1 1108 ? 19.267 -16.978 -29.975 1.00 97.62 1108 ASN A CA 1
ATOM 8661 C C . ASN A 1 1108 ? 18.693 -18.359 -30.376 1.00 97.62 1108 ASN A C 1
ATOM 8663 O O . ASN A 1 1108 ? 19.075 -18.969 -31.373 1.00 97.62 1108 ASN A O 1
ATOM 8667 N N . GLY A 1 1109 ? 17.800 -18.892 -29.528 1.00 96.25 1109 GLY A N 1
ATOM 8668 C CA . GLY A 1 1109 ? 17.149 -20.202 -29.682 1.00 96.25 1109 GLY A CA 1
ATOM 8669 C C . GLY A 1 1109 ? 18.006 -21.427 -29.325 1.00 96.25 1109 GLY A C 1
ATOM 8670 O O . GLY A 1 1109 ? 17.476 -22.532 -29.213 1.00 96.25 1109 GLY A O 1
ATOM 8671 N N . LYS A 1 1110 ? 19.315 -21.270 -29.101 1.00 97.25 1110 LYS A N 1
ATOM 8672 C CA . LYS A 1 1110 ? 20.233 -22.366 -28.760 1.00 97.25 1110 LYS A CA 1
ATOM 8673 C C . LYS A 1 1110 ? 20.332 -22.550 -27.245 1.00 97.25 1110 LYS A C 1
ATOM 8675 O O . LYS A 1 1110 ? 20.713 -21.618 -26.541 1.00 97.25 1110 LYS A O 1
ATOM 8680 N N . SER A 1 1111 ? 20.061 -23.760 -26.748 1.00 97.69 1111 SER A N 1
ATOM 8681 C CA . SER A 1 1111 ? 20.249 -24.095 -25.327 1.00 97.69 1111 SER A CA 1
ATOM 8682 C C . SER A 1 1111 ? 21.717 -23.951 -24.902 1.00 97.69 1111 SER A C 1
ATOM 8684 O O . SER A 1 1111 ? 22.640 -24.408 -25.582 1.00 97.69 1111 SER A O 1
ATOM 8686 N N . LEU A 1 1112 ? 21.905 -23.323 -23.743 1.00 97.25 1112 LEU A N 1
ATOM 8687 C CA . LEU A 1 1112 ? 23.154 -23.148 -23.002 1.00 97.25 1112 LEU A CA 1
ATOM 8688 C C . LEU A 1 1112 ? 23.237 -24.129 -21.812 1.00 97.25 1112 LEU A C 1
ATOM 8690 O O . LEU A 1 1112 ? 24.067 -23.968 -20.914 1.00 97.25 1112 LEU A O 1
ATOM 8694 N N . GLY A 1 1113 ? 22.377 -25.152 -21.809 1.00 95.56 1113 GLY A N 1
ATOM 8695 C CA . GLY A 1 1113 ? 22.323 -26.218 -20.816 1.00 95.56 1113 GLY A CA 1
ATOM 8696 C C . GLY A 1 1113 ? 21.412 -25.909 -19.626 1.00 95.56 1113 GLY A C 1
ATOM 8697 O O . GLY A 1 1113 ? 21.376 -24.792 -19.107 1.00 95.56 1113 GLY A O 1
ATOM 8698 N N . ARG A 1 1114 ? 20.702 -26.945 -19.173 1.00 97.62 1114 ARG A N 1
ATOM 8699 C CA . ARG A 1 1114 ? 19.836 -26.948 -17.988 1.00 97.62 1114 ARG A CA 1
ATOM 8700 C C . ARG A 1 1114 ? 20.654 -27.127 -16.708 1.00 97.62 1114 ARG A C 1
ATOM 8702 O O . ARG A 1 1114 ? 21.555 -27.962 -16.660 1.00 97.62 1114 ARG A O 1
ATOM 8709 N N . ARG A 1 1115 ? 20.331 -26.358 -15.666 1.00 98.06 1115 ARG A N 1
ATOM 8710 C CA . ARG A 1 1115 ? 20.964 -26.397 -14.337 1.00 98.06 1115 ARG A CA 1
ATOM 8711 C C . ARG A 1 1115 ? 19.913 -26.631 -13.249 1.00 98.06 1115 ARG A C 1
ATOM 8713 O O . ARG A 1 1115 ? 18.777 -26.180 -13.380 1.00 98.06 1115 ARG A O 1
ATOM 8720 N N . LYS A 1 1116 ? 20.310 -27.319 -12.176 1.00 97.50 1116 LYS A N 1
ATOM 8721 C CA . LYS A 1 1116 ? 19.514 -27.580 -10.965 1.00 97.50 1116 LYS A CA 1
ATOM 8722 C C . LYS A 1 1116 ? 20.176 -26.904 -9.773 1.00 97.50 1116 LYS A C 1
ATOM 8724 O O . LYS A 1 1116 ? 21.400 -26.939 -9.695 1.00 97.50 1116 LYS A O 1
ATOM 8729 N N . LYS A 1 1117 ? 19.381 -26.341 -8.860 1.00 96.88 1117 LYS A N 1
ATOM 8730 C CA . LYS A 1 1117 ? 19.885 -25.776 -7.601 1.00 96.88 1117 LYS A CA 1
ATOM 8731 C C . LYS A 1 1117 ? 20.480 -26.875 -6.714 1.00 96.88 1117 LYS A C 1
ATOM 8733 O O . LYS A 1 1117 ? 19.828 -27.891 -6.467 1.00 96.88 1117 LYS A O 1
ATOM 8738 N N . GLY A 1 1118 ? 21.695 -26.658 -6.220 1.00 95.88 1118 GLY A N 1
ATOM 8739 C CA . GLY A 1 1118 ? 22.297 -27.429 -5.134 1.00 95.88 1118 GLY A CA 1
ATOM 8740 C C . GLY A 1 1118 ? 21.735 -27.084 -3.746 1.00 95.88 1118 GLY A C 1
ATOM 8741 O O . GLY A 1 1118 ? 20.874 -26.217 -3.583 1.00 95.88 1118 GLY A O 1
ATOM 8742 N N . GLU A 1 1119 ? 22.251 -27.760 -2.717 1.00 94.06 1119 GLU A N 1
ATOM 8743 C CA . GLU A 1 1119 ? 21.952 -27.434 -1.317 1.00 94.06 1119 GLU A CA 1
ATOM 8744 C C . GLU A 1 1119 ? 22.453 -26.011 -0.993 1.00 94.06 1119 GLU A C 1
ATOM 8746 O O . GLU A 1 1119 ? 23.615 -25.688 -1.239 1.00 94.06 1119 GLU A O 1
ATOM 8751 N N . TYR A 1 1120 ? 21.571 -25.159 -0.459 1.00 93.50 1120 TYR A N 1
ATOM 8752 C CA . TYR A 1 1120 ? 21.802 -23.720 -0.231 1.00 93.50 1120 TYR A CA 1
ATOM 8753 C C . TYR A 1 1120 ? 22.130 -22.887 -1.498 1.00 93.50 1120 TYR A C 1
ATOM 8755 O O . TYR A 1 1120 ? 22.732 -21.818 -1.396 1.00 93.50 1120 TYR A O 1
ATOM 8763 N N . GLU A 1 1121 ? 21.722 -23.324 -2.698 1.00 94.88 1121 GLU A N 1
ATOM 8764 C CA . GLU A 1 1121 ? 21.824 -22.515 -3.926 1.00 94.88 1121 GLU A CA 1
ATOM 8765 C C . GLU A 1 1121 ? 20.494 -21.808 -4.245 1.00 94.88 1121 GLU A C 1
ATOM 8767 O O . GLU A 1 1121 ? 19.516 -22.422 -4.671 1.00 94.88 1121 GLU A O 1
ATOM 8772 N N . TYR A 1 1122 ? 20.453 -20.486 -4.068 1.00 95.69 1122 TYR A N 1
ATOM 8773 C CA . TYR A 1 1122 ? 19.225 -19.687 -4.224 1.00 95.69 1122 TYR A CA 1
ATOM 8774 C C . TYR A 1 1122 ? 19.060 -19.058 -5.617 1.00 95.69 1122 TYR A C 1
ATOM 8776 O O . TYR A 1 1122 ? 17.971 -18.607 -5.974 1.00 95.69 1122 TYR A O 1
ATOM 8784 N N . ARG A 1 1123 ? 20.127 -19.057 -6.422 1.00 94.38 1123 ARG A N 1
ATOM 8785 C CA . ARG A 1 1123 ? 20.227 -18.412 -7.738 1.00 94.38 1123 ARG A CA 1
ATOM 8786 C C . ARG A 1 1123 ? 20.984 -19.317 -8.709 1.00 94.38 1123 ARG A C 1
ATOM 8788 O O . ARG A 1 1123 ? 22.018 -19.854 -8.336 1.00 94.38 1123 ARG A O 1
ATOM 8795 N N . LEU A 1 1124 ? 20.505 -19.459 -9.944 1.00 97.56 1124 LEU A N 1
ATOM 8796 C CA . LEU A 1 1124 ? 21.193 -20.239 -10.982 1.00 97.56 1124 LEU A CA 1
ATOM 8797 C C . LEU A 1 1124 ? 22.088 -19.323 -11.823 1.00 97.56 1124 LEU A C 1
ATOM 8799 O O . LEU A 1 1124 ? 21.762 -18.154 -12.025 1.00 97.56 1124 LEU A O 1
ATOM 8803 N N . ARG A 1 1125 ? 23.234 -19.829 -12.292 1.00 96.75 1125 ARG A N 1
ATOM 8804 C CA . ARG A 1 1125 ? 24.276 -19.023 -12.955 1.00 96.75 1125 ARG A CA 1
ATOM 8805 C C . ARG A 1 1125 ? 24.851 -19.708 -14.186 1.00 96.75 1125 ARG A C 1
ATOM 8807 O O . ARG A 1 1125 ? 25.115 -20.906 -14.149 1.00 96.75 1125 ARG A O 1
ATOM 8814 N N . TRP A 1 1126 ? 25.148 -18.926 -15.219 1.00 97.94 1126 TRP A N 1
ATOM 8815 C CA . TRP A 1 1126 ? 25.980 -19.304 -16.358 1.00 97.94 1126 TRP A CA 1
ATOM 8816 C C . TRP A 1 1126 ? 27.090 -18.253 -16.506 1.00 97.94 1126 TRP A C 1
ATOM 8818 O O . TRP A 1 1126 ? 26.898 -17.203 -17.116 1.00 97.94 1126 TRP A O 1
ATOM 8828 N N . ASP A 1 1127 ? 28.253 -18.520 -15.911 1.00 96.19 1127 ASP A N 1
ATOM 8829 C CA . ASP A 1 1127 ? 29.344 -17.539 -15.789 1.00 96.19 1127 ASP A CA 1
ATOM 8830 C C . ASP A 1 1127 ? 30.216 -17.378 -17.051 1.00 96.19 1127 ASP A C 1
ATOM 8832 O O . ASP A 1 1127 ? 31.027 -16.460 -17.125 1.00 96.19 1127 ASP A O 1
ATOM 8836 N N . GLU A 1 1128 ? 30.044 -18.241 -18.056 1.00 95.69 1128 GLU A N 1
ATOM 8837 C CA . GLU A 1 1128 ? 30.903 -18.312 -19.252 1.00 95.69 1128 GLU A CA 1
ATOM 8838 C C . GLU A 1 1128 ? 30.199 -17.874 -20.552 1.00 95.69 1128 GLU A C 1
ATOM 8840 O O . GLU A 1 1128 ? 30.763 -18.009 -21.638 1.00 95.69 1128 GLU A O 1
ATOM 8845 N N . ILE A 1 1129 ? 28.972 -17.337 -20.476 1.00 96.88 1129 ILE A N 1
ATOM 8846 C CA . ILE A 1 1129 ? 28.212 -16.933 -21.672 1.00 96.88 1129 ILE A CA 1
ATOM 8847 C C . ILE A 1 1129 ? 28.933 -15.801 -22.404 1.00 96.88 1129 ILE A C 1
ATOM 8849 O O . ILE A 1 1129 ? 29.208 -14.749 -21.833 1.00 96.88 1129 ILE A O 1
ATOM 8853 N N . VAL A 1 1130 ? 29.227 -16.001 -23.687 1.00 96.62 1130 VAL A N 1
ATOM 8854 C CA . VAL A 1 1130 ? 29.778 -14.966 -24.567 1.00 96.62 1130 VAL A CA 1
ATOM 8855 C C . VAL A 1 1130 ? 28.633 -14.091 -25.073 1.00 96.62 1130 VAL A C 1
ATOM 8857 O O . VAL A 1 1130 ? 27.627 -14.616 -25.543 1.00 96.62 1130 VAL A O 1
ATOM 8860 N N . TYR A 1 1131 ? 28.769 -12.765 -24.979 1.00 97.44 1131 TYR A N 1
ATOM 8861 C CA . TYR A 1 1131 ? 27.722 -11.855 -25.446 1.00 97.44 1131 TYR A CA 1
ATOM 8862 C C . TYR A 1 1131 ? 27.640 -11.812 -26.980 1.00 97.44 1131 TYR A C 1
ATOM 8864 O O . TYR A 1 1131 ? 28.604 -11.451 -27.669 1.00 97.44 1131 TYR A O 1
ATOM 8872 N N . GLU A 1 1132 ? 26.443 -12.121 -27.470 1.00 97.12 1132 GLU A N 1
ATOM 8873 C CA . GLU A 1 1132 ? 25.973 -12.014 -28.848 1.00 97.12 1132 GLU A CA 1
ATOM 8874 C C . GLU A 1 1132 ? 24.624 -11.268 -28.809 1.00 97.12 1132 GLU A C 1
ATOM 8876 O O . GLU A 1 1132 ? 23.777 -11.633 -27.985 1.00 97.12 1132 GLU A O 1
ATOM 8881 N N . PRO A 1 1133 ? 24.404 -10.222 -29.628 1.00 97.56 1133 PRO A N 1
ATOM 8882 C CA . PRO A 1 1133 ? 23.113 -9.536 -29.699 1.00 97.56 1133 PRO A CA 1
ATOM 8883 C C . PRO A 1 1133 ? 21.954 -10.474 -30.068 1.00 97.56 1133 PRO A C 1
ATOM 8885 O O . PRO A 1 1133 ? 22.140 -11.431 -30.820 1.00 97.56 1133 PRO A O 1
ATOM 8888 N N . GLY A 1 1134 ? 20.754 -10.172 -29.571 1.00 95.94 1134 GLY A N 1
ATOM 8889 C CA . GLY A 1 1134 ? 19.537 -10.942 -29.838 1.00 95.94 1134 GLY A CA 1
ATOM 8890 C C . GLY A 1 1134 ? 18.740 -11.225 -28.566 1.00 95.94 1134 GLY A C 1
ATOM 8891 O O . GLY A 1 1134 ? 18.502 -10.310 -27.783 1.00 95.94 1134 GLY A O 1
ATOM 8892 N N . GLU A 1 1135 ? 18.309 -12.469 -28.357 1.00 98.12 1135 GLU A N 1
ATOM 8893 C CA . GLU A 1 1135 ? 17.444 -12.880 -27.242 1.00 98.12 1135 GLU A CA 1
ATOM 8894 C C . GLU A 1 1135 ? 18.143 -13.875 -26.306 1.00 98.12 1135 GLU A C 1
ATOM 8896 O O . GLU A 1 1135 ? 18.565 -14.954 -26.731 1.00 98.12 1135 GLU A O 1
ATOM 8901 N N . LEU A 1 1136 ? 18.169 -13.555 -25.008 1.00 97.94 1136 LEU A N 1
ATOM 8902 C CA . LEU A 1 1136 ? 18.217 -14.565 -23.953 1.00 97.94 1136 LEU A CA 1
ATOM 8903 C C . LEU A 1 1136 ? 16.791 -14.951 -23.565 1.00 97.94 1136 LEU A C 1
ATOM 8905 O O . LEU A 1 1136 ? 15.998 -14.087 -23.190 1.00 97.94 1136 LEU A O 1
ATOM 8909 N N . LYS A 1 1137 ? 16.494 -16.250 -23.556 1.00 98.44 1137 LYS A N 1
ATOM 8910 C CA . LYS A 1 1137 ? 15.266 -16.815 -22.981 1.00 98.44 1137 LYS A CA 1
ATOM 8911 C C . LYS A 1 1137 ? 15.626 -17.819 -21.892 1.00 98.44 1137 LYS A C 1
ATOM 8913 O O . LYS A 1 1137 ? 16.591 -18.561 -22.036 1.00 98.44 1137 LYS A O 1
ATOM 8918 N N . VAL A 1 1138 ? 14.842 -17.889 -20.822 1.00 98.62 1138 VAL A N 1
ATOM 8919 C CA . VAL A 1 1138 ? 14.921 -18.960 -19.824 1.00 98.62 1138 VAL A CA 1
ATOM 8920 C C . VAL A 1 1138 ? 13.592 -19.700 -19.729 1.00 98.62 1138 VAL A C 1
ATOM 8922 O O . VAL A 1 1138 ? 12.527 -19.084 -19.774 1.00 98.62 1138 VAL A O 1
ATOM 8925 N N . VAL A 1 1139 ? 13.670 -21.018 -19.558 1.00 98.50 1139 VAL A N 1
ATOM 8926 C CA . VAL A 1 1139 ? 12.555 -21.876 -19.146 1.00 98.50 1139 VAL A CA 1
ATOM 8927 C C . VAL A 1 1139 ? 12.915 -22.461 -17.788 1.00 98.50 1139 VAL A C 1
ATOM 8929 O O . VAL A 1 1139 ? 13.950 -23.112 -17.646 1.00 98.50 1139 VAL A O 1
ATOM 8932 N N . THR A 1 1140 ? 12.100 -22.207 -16.770 1.00 98.38 1140 THR A N 1
ATOM 8933 C CA . THR A 1 1140 ? 12.301 -22.739 -15.418 1.00 98.38 1140 THR A CA 1
ATOM 8934 C C . THR A 1 1140 ? 11.368 -23.909 -15.165 1.00 98.38 1140 THR A C 1
ATOM 8936 O O . THR A 1 1140 ? 10.313 -24.040 -15.792 1.00 98.38 1140 THR A O 1
ATOM 8939 N N . TYR A 1 1141 ? 11.769 -24.788 -14.253 1.00 98.06 1141 TYR A N 1
ATOM 8940 C CA . TYR A 1 1141 ? 11.037 -25.998 -13.918 1.00 98.06 1141 TYR A CA 1
ATOM 8941 C C . TYR A 1 1141 ? 10.899 -26.141 -12.402 1.00 98.06 1141 TYR A C 1
ATOM 8943 O O . TYR A 1 1141 ? 11.751 -25.685 -11.641 1.00 98.06 1141 TYR A O 1
ATOM 8951 N N . ASN A 1 1142 ? 9.820 -26.792 -11.979 1.00 97.00 1142 ASN A N 1
ATOM 8952 C CA . ASN A 1 1142 ? 9.546 -27.162 -10.597 1.00 97.00 1142 ASN A CA 1
ATOM 8953 C C . ASN A 1 1142 ? 9.179 -28.650 -10.568 1.00 97.00 1142 ASN A C 1
ATOM 8955 O O . ASN A 1 1142 ? 8.216 -29.073 -11.216 1.00 97.00 1142 ASN A O 1
ATOM 8959 N N . GLN A 1 1143 ? 9.986 -29.461 -9.881 1.00 94.25 1143 GLN A N 1
ATOM 8960 C CA . GLN A 1 1143 ? 9.869 -30.926 -9.860 1.00 94.25 1143 GLN A CA 1
ATOM 8961 C C . GLN A 1 1143 ? 9.868 -31.519 -11.285 1.00 94.25 1143 GLN A C 1
ATOM 8963 O O . GLN A 1 1143 ? 9.095 -32.417 -11.623 1.00 94.25 1143 GLN A O 1
ATOM 8968 N N . GLY A 1 1144 ? 10.719 -30.959 -12.152 1.00 91.38 1144 GLY A N 1
ATOM 8969 C CA . GLY A 1 1144 ? 10.894 -31.361 -13.551 1.00 91.38 1144 GLY A CA 1
ATOM 8970 C C . GLY A 1 1144 ? 9.841 -30.842 -14.544 1.00 91.38 1144 GLY A C 1
ATOM 8971 O O . GLY A 1 1144 ? 10.105 -30.869 -15.747 1.00 91.38 1144 GLY A O 1
ATOM 8972 N N . LYS A 1 1145 ? 8.689 -30.333 -14.082 1.00 94.94 1145 LYS A N 1
ATOM 8973 C CA . LYS A 1 1145 ? 7.635 -29.742 -14.934 1.00 94.94 1145 LYS A CA 1
ATOM 8974 C C . LYS A 1 1145 ? 7.953 -28.280 -15.266 1.00 94.94 1145 LYS A C 1
ATOM 8976 O O . LYS A 1 1145 ? 8.466 -27.607 -14.378 1.00 94.94 1145 LYS A O 1
ATOM 8981 N N . PRO A 1 1146 ? 7.624 -27.763 -16.468 1.00 94.25 1146 PRO A N 1
ATOM 8982 C CA . PRO A 1 1146 ? 7.719 -26.331 -16.761 1.00 94.25 1146 PRO A CA 1
ATOM 8983 C C . PRO A 1 1146 ? 6.966 -25.498 -15.718 1.00 94.25 1146 PRO A C 1
ATOM 8985 O O . PRO A 1 1146 ? 5.901 -25.908 -15.250 1.00 94.25 1146 PRO A O 1
ATOM 8988 N N . TRP A 1 1147 ? 7.543 -24.361 -15.338 1.00 95.44 1147 TRP A N 1
ATOM 8989 C CA . TRP A 1 1147 ? 7.097 -23.558 -14.201 1.00 95.44 1147 TRP A CA 1
ATOM 8990 C C . TRP A 1 1147 ? 6.886 -22.097 -14.593 1.00 95.44 1147 TRP A C 1
ATOM 8992 O O . TRP A 1 1147 ? 5.770 -21.598 -14.483 1.00 95.44 1147 TRP A O 1
ATOM 9002 N N . ALA A 1 1148 ? 7.914 -21.434 -15.123 1.00 96.12 1148 ALA A N 1
ATOM 9003 C CA . ALA A 1 1148 ? 7.800 -20.101 -15.704 1.00 96.12 1148 ALA A CA 1
ATOM 9004 C C . ALA A 1 1148 ? 8.781 -19.921 -16.869 1.00 96.12 1148 ALA A C 1
ATOM 9006 O O . ALA A 1 1148 ? 9.776 -20.636 -16.982 1.00 96.12 1148 ALA A O 1
ATOM 9007 N N . GLU A 1 1149 ? 8.520 -18.931 -17.716 1.00 96.75 1149 GLU A N 1
ATOM 9008 C CA . GLU A 1 1149 ? 9.446 -18.484 -18.754 1.00 96.75 1149 GLU A CA 1
ATOM 9009 C C . GLU A 1 1149 ? 9.732 -16.989 -18.586 1.00 96.75 1149 GLU A C 1
ATOM 9011 O O . GLU A 1 1149 ? 8.933 -16.255 -18.005 1.00 96.75 1149 GLU A O 1
ATOM 9016 N N . SER A 1 1150 ? 10.883 -16.536 -19.077 1.00 96.38 1150 SER A N 1
ATOM 9017 C CA . SER A 1 1150 ? 11.247 -15.116 -19.124 1.00 96.38 1150 SER A CA 1
ATOM 9018 C C . SER A 1 1150 ? 12.247 -14.871 -20.252 1.00 96.38 1150 SER A C 1
ATOM 9020 O O . SER A 1 1150 ? 12.933 -15.800 -20.682 1.00 96.38 1150 SER A O 1
ATOM 9022 N N . SER A 1 1151 ? 12.330 -13.640 -20.751 1.00 96.69 1151 SER A N 1
ATOM 9023 C CA . SER A 1 1151 ? 13.201 -13.275 -21.873 1.00 96.69 1151 SER A CA 1
ATOM 9024 C C . SER A 1 1151 ? 13.713 -11.845 -21.753 1.00 96.69 1151 SER A C 1
ATOM 9026 O O . SER A 1 1151 ? 12.935 -10.940 -21.450 1.00 96.69 1151 SER A O 1
ATOM 9028 N N . VAL A 1 1152 ? 14.988 -11.627 -22.074 1.00 95.69 1152 VAL A N 1
ATOM 9029 C CA . VAL A 1 1152 ? 15.582 -10.294 -22.244 1.00 95.69 1152 VAL A CA 1
ATOM 9030 C C . VAL A 1 1152 ? 16.232 -10.200 -23.621 1.00 95.69 1152 VAL A C 1
ATOM 9032 O O . VAL A 1 1152 ? 16.918 -11.121 -24.066 1.00 95.69 1152 VAL A O 1
ATOM 9035 N N . LYS A 1 1153 ? 15.989 -9.087 -24.313 1.00 96.44 1153 LYS A N 1
ATOM 9036 C CA . LYS A 1 1153 ? 16.411 -8.856 -25.699 1.00 96.44 1153 LYS A CA 1
ATOM 9037 C C . LYS A 1 1153 ? 17.368 -7.674 -25.776 1.00 96.44 1153 LYS A C 1
ATOM 9039 O O . LYS A 1 1153 ? 17.295 -6.769 -24.946 1.00 96.44 1153 LYS A O 1
ATOM 9044 N N . THR A 1 1154 ? 18.246 -7.678 -26.773 1.00 96.94 1154 THR A N 1
ATOM 9045 C CA . THR A 1 1154 ? 18.954 -6.472 -27.206 1.00 96.94 1154 THR A CA 1
ATOM 9046 C C . THR A 1 1154 ? 17.939 -5.523 -27.836 1.00 96.94 1154 THR A C 1
ATOM 9048 O O . THR A 1 1154 ? 17.300 -5.893 -28.816 1.00 96.94 1154 THR A O 1
ATOM 9051 N N . THR A 1 1155 ? 17.778 -4.332 -27.263 1.00 97.19 1155 THR A N 1
ATOM 9052 C CA . THR A 1 1155 ? 16.907 -3.282 -27.823 1.00 97.19 1155 THR A CA 1
ATOM 9053 C C . THR A 1 1155 ? 17.584 -2.547 -28.977 1.00 97.19 1155 THR A C 1
ATOM 9055 O O . THR A 1 1155 ? 18.817 -2.472 -29.024 1.00 97.19 1155 THR A O 1
ATOM 9058 N N . ASP A 1 1156 ? 16.778 -1.913 -29.826 1.00 94.50 1156 ASP A N 1
ATOM 9059 C CA . ASP A 1 1156 ? 17.245 -0.823 -30.691 1.00 94.50 1156 ASP A CA 1
ATOM 9060 C C . ASP A 1 1156 ? 17.490 0.472 -29.875 1.00 94.50 1156 ASP A C 1
ATOM 9062 O O . ASP A 1 1156 ? 17.376 0.496 -28.640 1.00 94.50 1156 ASP A O 1
ATOM 9066 N N . ASP A 1 1157 ? 17.853 1.556 -30.567 1.00 94.94 1157 ASP A N 1
ATOM 9067 C CA . ASP A 1 1157 ? 17.969 2.901 -29.995 1.00 94.94 1157 ASP A CA 1
ATOM 9068 C C . ASP A 1 1157 ? 16.629 3.413 -29.423 1.00 94.94 1157 ASP A C 1
ATOM 9070 O O . ASP A 1 1157 ? 15.535 3.070 -29.882 1.00 94.94 1157 ASP A O 1
ATOM 9074 N N . ALA A 1 1158 ? 16.715 4.297 -28.425 1.00 97.00 1158 ALA A N 1
ATOM 9075 C CA . ALA A 1 1158 ? 15.555 4.915 -27.787 1.00 97.00 1158 ALA A CA 1
ATOM 9076 C C . ALA A 1 1158 ? 14.701 5.717 -28.786 1.00 97.00 1158 ALA A C 1
ATOM 9078 O O . ALA A 1 1158 ? 15.197 6.632 -29.442 1.00 97.00 1158 ALA A O 1
ATOM 9079 N N . ALA A 1 1159 ? 13.399 5.411 -28.848 1.00 95.50 1159 ALA A N 1
ATOM 9080 C CA . ALA A 1 1159 ? 12.483 5.962 -29.851 1.00 95.50 1159 ALA A CA 1
ATOM 9081 C C . ALA A 1 1159 ? 11.181 6.555 -29.276 1.00 95.50 1159 ALA A C 1
ATOM 9083 O O . ALA A 1 1159 ? 10.593 7.449 -29.894 1.00 95.50 1159 ALA A O 1
ATOM 9084 N N . LYS A 1 1160 ? 10.701 6.091 -28.113 1.00 94.25 1160 LYS A N 1
ATOM 9085 C CA . LYS A 1 1160 ? 9.426 6.536 -27.513 1.00 94.25 1160 LYS A CA 1
ATOM 9086 C C . LYS A 1 1160 ? 9.456 6.588 -25.985 1.00 94.25 1160 LYS A C 1
ATOM 9088 O O . LYS A 1 1160 ? 10.273 5.939 -25.336 1.00 94.25 1160 LYS A O 1
ATOM 9093 N N . ILE A 1 1161 ? 8.528 7.363 -25.424 1.00 97.31 1161 ILE A N 1
ATOM 9094 C CA . ILE A 1 1161 ? 8.234 7.423 -23.989 1.00 97.31 1161 ILE A CA 1
ATOM 9095 C C . ILE A 1 1161 ? 6.939 6.658 -23.697 1.00 97.31 1161 ILE A C 1
ATOM 9097 O O . ILE A 1 1161 ? 5.937 6.799 -24.398 1.00 97.31 1161 ILE A O 1
ATOM 9101 N N . GLU A 1 1162 ? 6.926 5.879 -22.623 1.00 94.44 1162 GLU A N 1
ATOM 9102 C CA . GLU A 1 1162 ? 5.768 5.127 -22.149 1.00 94.44 1162 GLU A CA 1
ATOM 9103 C C . GLU A 1 1162 ? 5.401 5.553 -20.721 1.00 94.44 1162 GLU A C 1
ATOM 9105 O O . GLU A 1 1162 ? 6.219 5.491 -19.804 1.00 94.44 1162 GLU A O 1
ATOM 9110 N N . LEU A 1 1163 ? 4.166 6.037 -20.546 1.00 95.81 1163 LEU A N 1
ATOM 9111 C CA . LEU A 1 1163 ? 3.612 6.478 -19.266 1.00 95.81 1163 LEU A CA 1
ATOM 9112 C C . LEU A 1 1163 ? 2.620 5.438 -18.735 1.00 95.81 1163 LEU A C 1
ATOM 9114 O O . LEU A 1 1163 ? 1.656 5.096 -19.417 1.00 95.81 1163 LEU A O 1
ATOM 9118 N N . VAL A 1 1164 ? 2.826 4.969 -17.503 1.00 91.94 1164 VAL A N 1
ATOM 9119 C CA . VAL A 1 1164 ? 1.960 3.980 -16.842 1.00 91.94 1164 VAL A CA 1
ATOM 9120 C C . VAL A 1 1164 ? 1.665 4.428 -15.412 1.00 91.94 1164 VAL A C 1
ATOM 9122 O O . VAL A 1 1164 ? 2.563 4.474 -14.575 1.00 91.94 1164 VAL A O 1
ATOM 9125 N N . ALA A 1 1165 ? 0.407 4.761 -15.126 1.00 90.31 1165 ALA A N 1
ATOM 9126 C CA . ALA A 1 1165 ? -0.053 5.127 -13.787 1.00 90.31 1165 ALA A CA 1
ATOM 9127 C C . ALA A 1 1165 ? -0.425 3.889 -12.956 1.00 90.31 1165 ALA A C 1
ATOM 9129 O O . ALA A 1 1165 ? -1.107 3.004 -13.468 1.00 90.31 1165 ALA A O 1
ATOM 9130 N N . ASP A 1 1166 ? -0.065 3.867 -11.668 1.00 83.25 1166 ASP A N 1
ATOM 9131 C CA . ASP A 1 1166 ? -0.558 2.859 -10.713 1.00 83.25 1166 ASP A CA 1
ATOM 9132 C C . ASP A 1 1166 ? -2.090 2.913 -10.577 1.00 83.25 1166 ASP A C 1
ATOM 9134 O O . ASP A 1 1166 ? -2.772 1.892 -10.501 1.00 83.25 1166 ASP A O 1
ATOM 9138 N N . ARG A 1 1167 ? -2.639 4.131 -10.585 1.00 82.69 1167 ARG A N 1
ATOM 9139 C CA . ARG A 1 1167 ? -4.063 4.430 -10.474 1.00 82.69 1167 ARG A CA 1
ATOM 9140 C C . ARG A 1 1167 ? -4.437 5.557 -11.425 1.00 82.69 1167 ARG A C 1
ATOM 9142 O O . ARG A 1 1167 ? -3.972 6.686 -11.282 1.00 82.69 1167 ARG A O 1
ATOM 9149 N N . THR A 1 1168 ? -5.360 5.278 -12.343 1.00 84.81 1168 THR A N 1
ATOM 9150 C CA . THR A 1 1168 ? -5.966 6.280 -13.240 1.00 84.81 1168 THR A CA 1
ATOM 9151 C C . THR A 1 1168 ? -7.096 7.078 -12.582 1.00 84.81 1168 THR A C 1
ATOM 9153 O O . THR A 1 1168 ? -7.537 8.078 -13.144 1.00 84.81 1168 THR A O 1
ATOM 9156 N N . VAL A 1 1169 ? -7.565 6.693 -11.387 1.00 87.06 1169 VAL A N 1
ATOM 9157 C CA . VAL A 1 1169 ? -8.644 7.386 -10.658 1.00 87.06 1169 VAL A CA 1
ATOM 9158 C C . VAL A 1 1169 ? -8.217 7.717 -9.227 1.00 87.06 1169 VAL A C 1
ATOM 9160 O O . VAL A 1 1169 ? -7.871 6.830 -8.441 1.00 87.06 1169 VAL A O 1
ATOM 9163 N N . ILE A 1 1170 ? -8.295 9.004 -8.882 1.00 89.12 1170 ILE A N 1
ATOM 9164 C CA . ILE A 1 1170 ? -7.920 9.560 -7.576 1.00 89.12 1170 ILE A CA 1
ATOM 9165 C C . ILE A 1 1170 ? -9.042 10.414 -6.970 1.00 89.12 1170 ILE A C 1
ATOM 9167 O O . ILE A 1 1170 ? -9.967 10.873 -7.648 1.00 89.12 1170 ILE A O 1
ATOM 9171 N N . THR A 1 1171 ? -8.976 10.610 -5.660 1.00 87.06 1171 THR A N 1
ATOM 9172 C CA . THR A 1 1171 ? -9.945 11.363 -4.860 1.00 87.06 1171 THR A CA 1
ATOM 9173 C C . THR A 1 1171 ? -9.580 12.842 -4.847 1.00 87.06 1171 THR A C 1
ATOM 9175 O O . THR A 1 1171 ? -8.446 13.198 -4.557 1.00 87.06 1171 THR A O 1
ATOM 9178 N N . ALA A 1 1172 ? -10.545 13.723 -5.104 1.00 93.12 1172 ALA A N 1
ATOM 9179 C CA . ALA A 1 1172 ? -10.414 15.182 -5.116 1.00 93.12 1172 ALA A CA 1
ATOM 9180 C C . ALA A 1 1172 ? -10.349 15.788 -3.696 1.00 93.12 1172 ALA A C 1
ATOM 9182 O O . ALA A 1 1172 ? -11.090 16.719 -3.378 1.00 93.12 1172 ALA A O 1
ATOM 9183 N N . ASP A 1 1173 ? -9.527 15.232 -2.807 1.00 86.81 1173 ASP A N 1
ATOM 9184 C CA . ASP A 1 1173 ? -9.389 15.656 -1.408 1.00 86.81 1173 ASP A CA 1
ATOM 9185 C C . ASP A 1 1173 ? -8.142 16.514 -1.131 1.00 86.81 1173 ASP A C 1
ATOM 9187 O O . ASP A 1 1173 ? -8.066 17.136 -0.073 1.00 86.81 1173 ASP A O 1
ATOM 9191 N N . GLY A 1 1174 ? -7.213 16.620 -2.089 1.00 90.56 1174 GLY A N 1
ATOM 9192 C CA . GLY A 1 1174 ? -5.943 17.327 -1.910 1.00 90.56 1174 GLY A CA 1
ATOM 9193 C C . GLY A 1 1174 ? -4.826 16.472 -1.312 1.00 90.56 1174 GLY A C 1
ATOM 9194 O O . GLY A 1 1174 ? -3.811 17.033 -0.908 1.00 90.56 1174 GLY A O 1
ATOM 9195 N N . ARG A 1 1175 ? -5.015 15.149 -1.199 1.00 92.44 1175 ARG A N 1
ATOM 9196 C CA . ARG A 1 1175 ? -4.061 14.220 -0.568 1.00 92.44 1175 ARG A CA 1
ATOM 9197 C C . ARG A 1 1175 ? -3.844 12.935 -1.369 1.00 92.44 1175 ARG A C 1
ATOM 9199 O O . ARG A 1 1175 ? -2.726 12.430 -1.368 1.00 92.44 1175 ARG A O 1
ATOM 9206 N N . ASP A 1 1176 ? -4.872 12.409 -2.035 1.00 93.62 1176 ASP A N 1
ATOM 9207 C CA . ASP A 1 1176 ? -4.785 11.170 -2.824 1.00 93.62 1176 ASP A CA 1
ATOM 9208 C C . ASP A 1 1176 ? -3.863 11.344 -4.050 1.00 93.62 1176 ASP A C 1
ATOM 9210 O O . ASP A 1 1176 ? -3.902 12.377 -4.733 1.00 93.62 1176 ASP A O 1
ATOM 9214 N N . LEU A 1 1177 ? -3.028 10.332 -4.308 1.00 96.88 1177 LEU A N 1
ATOM 9215 C CA . LEU A 1 1177 ? -1.927 10.368 -5.280 1.00 96.88 1177 LEU A CA 1
ATOM 9216 C C . LEU A 1 1177 ? -2.103 9.345 -6.410 1.00 96.88 1177 LEU A C 1
ATOM 9218 O O . LEU A 1 1177 ? -2.718 8.295 -6.221 1.00 96.88 1177 LEU A O 1
ATOM 9222 N N . SER A 1 1178 ? -1.498 9.649 -7.558 1.00 96.69 1178 SER A N 1
ATOM 9223 C CA . SER A 1 1178 ? -1.224 8.731 -8.668 1.00 96.69 1178 SER A CA 1
ATOM 9224 C C . SER A 1 1178 ? 0.286 8.745 -8.940 1.00 96.69 1178 SER A C 1
ATOM 9226 O O . SER A 1 1178 ? 0.893 9.814 -9.050 1.00 96.69 1178 SER A O 1
ATOM 9228 N N . PHE A 1 1179 ? 0.897 7.563 -8.994 1.00 98.06 1179 PHE A N 1
ATOM 9229 C CA . PHE A 1 1179 ? 2.317 7.343 -9.258 1.00 98.06 1179 PHE A CA 1
ATOM 9230 C C . PHE A 1 1179 ? 2.474 6.868 -10.702 1.00 98.06 1179 PHE A C 1
ATOM 9232 O O . PHE A 1 1179 ? 2.064 5.759 -11.048 1.00 98.06 1179 PHE A O 1
ATOM 9239 N N . VAL A 1 1180 ? 3.062 7.708 -11.551 1.00 98.19 1180 VAL A N 1
ATOM 9240 C CA . VAL A 1 1180 ? 3.220 7.441 -12.982 1.00 98.19 1180 VAL A CA 1
ATOM 9241 C C . VAL A 1 1180 ? 4.659 7.046 -13.281 1.00 98.19 1180 VAL A C 1
ATOM 9243 O O . VAL A 1 1180 ? 5.564 7.880 -13.229 1.00 98.19 1180 VAL A O 1
ATOM 9246 N N . ARG A 1 1181 ? 4.869 5.773 -13.626 1.00 98.38 1181 ARG A N 1
ATOM 9247 C CA . ARG A 1 1181 ? 6.124 5.303 -14.215 1.00 98.38 1181 ARG A CA 1
ATOM 9248 C C . ARG A 1 1181 ? 6.271 5.906 -15.606 1.00 98.38 1181 ARG A C 1
ATOM 9250 O O . ARG A 1 1181 ? 5.370 5.795 -16.433 1.00 98.38 1181 ARG A O 1
ATOM 9257 N N . VAL A 1 1182 ? 7.434 6.485 -15.846 1.00 98.44 1182 VAL A N 1
ATOM 9258 C CA . VAL A 1 1182 ? 7.936 6.933 -17.139 1.00 98.44 1182 VAL A CA 1
ATOM 9259 C C . VAL A 1 1182 ? 8.995 5.931 -17.573 1.00 98.44 1182 VAL A C 1
ATOM 9261 O O . VAL A 1 1182 ? 9.901 5.612 -16.803 1.00 98.44 1182 VAL A O 1
ATOM 9264 N N . GLN A 1 1183 ? 8.877 5.435 -18.794 1.00 97.94 1183 GLN A N 1
ATOM 9265 C CA . GLN A 1 1183 ? 9.807 4.493 -19.398 1.00 97.94 1183 GLN A CA 1
ATOM 9266 C C . GLN A 1 1183 ? 10.274 5.042 -20.746 1.00 97.94 1183 GLN A C 1
ATOM 9268 O O . GLN A 1 1183 ? 9.466 5.573 -21.503 1.00 97.94 1183 GLN A O 1
ATOM 9273 N N . VAL A 1 1184 ? 11.565 4.925 -21.045 1.00 98.00 1184 VAL A N 1
ATOM 9274 C CA . VAL A 1 1184 ? 12.110 5.147 -22.388 1.00 98.00 1184 VAL A CA 1
ATOM 9275 C C . VAL A 1 1184 ? 12.295 3.789 -23.052 1.00 98.00 1184 VAL A C 1
ATOM 9277 O O . VAL A 1 1184 ? 13.012 2.929 -22.536 1.00 98.00 1184 VAL A O 1
ATOM 9280 N N . SER A 1 1185 ? 11.627 3.613 -24.189 1.00 95.81 1185 SER A N 1
ATOM 9281 C CA . SER A 1 1185 ? 11.590 2.363 -24.946 1.00 95.81 1185 SER A CA 1
ATOM 9282 C C . SER A 1 1185 ? 12.115 2.559 -26.372 1.00 95.81 1185 SER A C 1
ATOM 9284 O O . SER A 1 1185 ? 12.095 3.672 -26.917 1.00 95.81 1185 SER A O 1
ATOM 9286 N N . ASP A 1 1186 ? 12.563 1.465 -26.983 1.00 92.69 1186 ASP A N 1
ATOM 9287 C CA . ASP A 1 1186 ? 12.825 1.382 -28.421 1.00 92.69 1186 ASP A CA 1
ATOM 9288 C C . ASP A 1 1186 ? 11.513 1.432 -29.225 1.00 92.69 1186 ASP A C 1
ATOM 9290 O O . ASP A 1 1186 ? 10.438 1.683 -28.670 1.00 92.69 1186 ASP A O 1
ATOM 9294 N N . ILE A 1 1187 ? 11.571 1.250 -30.547 1.00 91.50 1187 ILE A N 1
ATOM 9295 C CA . ILE A 1 1187 ? 10.375 1.354 -31.397 1.00 91.50 1187 ILE A CA 1
ATOM 9296 C C . ILE A 1 1187 ? 9.324 0.273 -31.082 1.00 91.50 1187 ILE A C 1
ATOM 9298 O O . ILE A 1 1187 ? 8.126 0.573 -31.103 1.00 91.50 1187 ILE A O 1
ATOM 9302 N N . GLU A 1 1188 ? 9.760 -0.921 -30.677 1.00 85.75 1188 GLU A N 1
ATOM 9303 C CA . GLU A 1 1188 ? 8.895 -2.056 -30.340 1.00 85.75 1188 GLU A CA 1
ATOM 9304 C C . GLU A 1 1188 ? 8.264 -1.904 -28.944 1.00 85.75 1188 GLU A C 1
ATOM 9306 O O . GLU A 1 1188 ? 7.094 -2.227 -28.743 1.00 85.75 1188 GLU A O 1
ATOM 9311 N N . GLY A 1 1189 ? 8.958 -1.289 -27.980 1.00 88.06 1189 GLY A N 1
ATOM 9312 C CA . GLY A 1 1189 ? 8.470 -1.104 -26.600 1.00 88.06 1189 GLY A CA 1
ATOM 9313 C C . GLY A 1 1189 ? 9.352 -1.718 -25.523 1.00 88.06 1189 GLY A C 1
ATOM 9314 O O . GLY A 1 1189 ? 8.972 -1.729 -24.352 1.00 88.06 1189 GLY A O 1
ATOM 9315 N N . LEU A 1 1190 ? 10.529 -2.216 -25.889 1.00 91.12 1190 LEU A N 1
ATOM 9316 C CA . LEU A 1 1190 ? 11.491 -2.726 -24.930 1.00 91.12 1190 LEU A CA 1
ATOM 9317 C C . LEU A 1 1190 ? 12.161 -1.541 -24.222 1.00 91.12 1190 LEU A C 1
ATOM 9319 O O . LEU A 1 1190 ? 12.663 -0.625 -24.873 1.00 91.12 1190 LEU A O 1
ATOM 9323 N N . LEU A 1 1191 ? 12.175 -1.570 -22.886 1.00 95.06 1191 LEU A N 1
ATOM 9324 C CA . LEU A 1 1191 ? 12.923 -0.636 -22.036 1.00 95.06 1191 LEU A CA 1
ATOM 9325 C C . LEU A 1 1191 ? 14.379 -0.562 -22.512 1.00 95.06 1191 LEU A C 1
ATOM 9327 O O . LEU A 1 1191 ? 15.092 -1.557 -22.394 1.00 95.06 1191 LEU A O 1
ATOM 9331 N N . VAL A 1 1192 ? 14.838 0.605 -22.975 1.00 96.75 1192 VAL A N 1
ATOM 9332 C CA . VAL A 1 1192 ? 16.235 0.774 -23.405 1.00 96.75 1192 VAL A CA 1
ATOM 9333 C C . VAL A 1 1192 ? 17.123 0.900 -22.167 1.00 96.75 1192 VAL A C 1
ATOM 9335 O O . VAL A 1 1192 ? 17.072 1.922 -21.467 1.00 96.75 1192 VAL A O 1
ATOM 9338 N N . PRO A 1 1193 ? 17.951 -0.112 -21.852 1.00 93.00 1193 PRO A N 1
ATOM 9339 C CA . PRO A 1 1193 ? 18.820 -0.045 -20.691 1.00 93.00 1193 PRO A CA 1
ATOM 9340 C C . PRO A 1 1193 ? 19.885 1.033 -20.906 1.00 93.00 1193 PRO A C 1
ATOM 9342 O O . PRO A 1 1193 ? 20.367 1.248 -22.017 1.00 93.00 1193 PRO A O 1
ATOM 9345 N N . ARG A 1 1194 ? 20.289 1.700 -19.823 1.00 91.69 1194 ARG A N 1
ATOM 9346 C CA . ARG A 1 1194 ? 21.314 2.762 -19.841 1.00 91.69 1194 ARG A CA 1
ATOM 9347 C C . ARG A 1 1194 ? 20.953 4.026 -20.636 1.00 91.69 1194 ARG A C 1
ATOM 9349 O O . ARG A 1 1194 ? 21.808 4.892 -20.794 1.00 91.69 1194 ARG A O 1
ATOM 9356 N N . SER A 1 1195 ? 19.686 4.187 -21.032 1.00 95.56 1195 SER A N 1
ATOM 9357 C CA . SER A 1 1195 ? 19.117 5.492 -21.398 1.00 95.56 1195 SER A CA 1
ATOM 9358 C C . SER A 1 1195 ? 19.120 6.444 -20.190 1.00 95.56 1195 SER A C 1
ATOM 9360 O O . SER A 1 1195 ? 18.711 6.056 -19.087 1.00 95.56 1195 SER A O 1
ATOM 9362 N N . ASP A 1 1196 ? 19.558 7.687 -20.422 1.00 96.19 1196 ASP A N 1
ATOM 9363 C CA . ASP A 1 1196 ? 19.595 8.802 -19.463 1.00 96.19 1196 ASP A CA 1
ATOM 9364 C C . ASP A 1 1196 ? 18.846 10.063 -19.965 1.00 96.19 1196 ASP A C 1
ATOM 9366 O O . ASP A 1 1196 ? 19.061 11.177 -19.476 1.00 96.19 1196 ASP A O 1
ATOM 9370 N N . ASN A 1 1197 ? 17.969 9.895 -20.964 1.00 98.00 1197 ASN A N 1
ATOM 9371 C CA . ASN A 1 1197 ? 17.250 10.974 -21.646 1.00 98.00 1197 ASN A CA 1
ATOM 9372 C C . ASN A 1 1197 ? 16.519 11.914 -20.664 1.00 98.00 1197 ASN A C 1
ATOM 9374 O O . ASN A 1 1197 ? 15.813 11.477 -19.751 1.00 98.00 1197 ASN A O 1
ATOM 9378 N N . ARG A 1 1198 ? 16.634 13.231 -20.881 1.00 98.31 1198 ARG A N 1
ATOM 9379 C CA . ARG A 1 1198 ? 15.889 14.246 -20.117 1.00 98.31 1198 ARG A CA 1
ATOM 9380 C C . ARG A 1 1198 ? 14.438 14.291 -20.579 1.00 98.31 1198 ARG A C 1
ATOM 9382 O O . ARG A 1 1198 ? 14.177 14.680 -21.716 1.00 98.31 1198 ARG A O 1
ATOM 9389 N N . VAL A 1 1199 ? 13.506 13.957 -19.694 1.00 98.44 1199 VAL A N 1
ATOM 9390 C CA . VAL A 1 1199 ? 12.066 14.019 -19.957 1.00 98.44 1199 VAL A CA 1
ATOM 9391 C C . VAL A 1 1199 ? 11.477 15.273 -19.309 1.00 98.44 1199 VAL A C 1
ATOM 9393 O O . VAL A 1 1199 ? 11.709 15.532 -18.129 1.00 98.44 1199 VAL A O 1
ATOM 9396 N N . ARG A 1 1200 ? 10.729 16.063 -20.084 1.00 98.56 1200 ARG A N 1
ATOM 9397 C CA . ARG A 1 1200 ? 9.926 17.213 -19.641 1.00 98.56 1200 ARG A CA 1
ATOM 9398 C C . ARG A 1 1200 ? 8.482 16.774 -19.420 1.00 98.56 1200 ARG A C 1
ATOM 9400 O O . ARG A 1 1200 ? 7.966 15.974 -20.198 1.00 98.56 1200 ARG A O 1
ATOM 9407 N N . PHE A 1 1201 ? 7.830 17.323 -18.399 1.00 98.31 1201 PHE A N 1
ATOM 9408 C CA . PHE A 1 1201 ? 6.461 16.984 -18.017 1.00 98.31 1201 PHE A CA 1
ATOM 9409 C C . PHE A 1 1201 ? 5.552 18.212 -18.041 1.00 98.31 1201 PHE A C 1
ATOM 9411 O O . PHE A 1 1201 ? 5.898 19.263 -17.501 1.00 98.31 1201 PHE A O 1
ATOM 9418 N N . THR A 1 1202 ? 4.357 18.068 -18.610 1.00 97.75 1202 THR A N 1
ATOM 9419 C CA . THR A 1 1202 ? 3.296 19.083 -18.543 1.00 97.75 1202 THR A CA 1
ATOM 9420 C C . THR A 1 1202 ? 2.014 18.463 -17.998 1.00 97.75 1202 THR A C 1
ATOM 9422 O O . THR A 1 1202 ? 1.693 17.310 -18.293 1.00 97.75 1202 THR A O 1
ATOM 9425 N N . LEU A 1 1203 ? 1.293 19.214 -17.157 1.00 98.12 1203 LEU A N 1
ATOM 9426 C CA . LEU A 1 1203 ? 0.084 18.740 -16.486 1.00 98.12 1203 LEU A CA 1
ATOM 9427 C C . LEU A 1 1203 ? -1.070 19.732 -16.657 1.00 98.12 1203 LEU A C 1
ATOM 9429 O O . LEU A 1 1203 ? -0.969 20.889 -16.251 1.00 98.12 1203 LEU A O 1
ATOM 9433 N N . GLU A 1 1204 ? -2.189 19.247 -17.183 1.00 97.44 1204 GLU A N 1
ATOM 9434 C CA . GLU A 1 1204 ? -3.433 20.000 -17.341 1.00 97.44 1204 GLU A CA 1
ATOM 9435 C C . GLU A 1 1204 ? -4.540 19.463 -16.422 1.00 97.44 1204 GLU A C 1
ATOM 9437 O O . GLU A 1 1204 ? -4.546 18.294 -16.029 1.00 97.44 1204 GLU A O 1
ATOM 9442 N N . GLY A 1 1205 ? -5.518 20.312 -16.097 1.00 97.31 1205 GLY A N 1
ATOM 9443 C CA . GLY A 1 1205 ? -6.673 19.941 -15.274 1.00 97.31 1205 GLY A CA 1
ATOM 9444 C C . GLY A 1 1205 ? -6.457 20.090 -13.755 1.00 97.31 1205 GLY A C 1
ATOM 9445 O O . GLY A 1 1205 ? -5.573 20.822 -13.296 1.00 97.31 1205 GLY A O 1
ATOM 9446 N N . PRO A 1 1206 ? -7.305 19.458 -12.921 1.00 96.75 1206 PRO A N 1
ATOM 9447 C CA . PRO A 1 1206 ? -7.344 19.678 -11.477 1.00 96.75 1206 PRO A CA 1
ATOM 9448 C C . PRO A 1 1206 ? -6.339 18.809 -10.691 1.00 96.75 1206 PRO A C 1
ATOM 9450 O O . PRO A 1 1206 ? -6.676 18.253 -9.644 1.00 96.75 1206 PRO A O 1
ATOM 9453 N N . GLY A 1 1207 ? -5.102 18.705 -11.181 1.00 96.75 1207 GLY A N 1
ATOM 9454 C CA . GLY A 1 1207 ? -3.994 18.004 -10.522 1.00 96.75 1207 GLY A CA 1
ATOM 9455 C C . GLY A 1 1207 ? -2.756 18.883 -10.347 1.00 96.75 1207 GLY A C 1
ATOM 9456 O O . GLY A 1 1207 ? -2.720 20.015 -10.832 1.00 96.75 1207 GLY A O 1
ATOM 9457 N N . GLU A 1 1208 ? -1.749 18.371 -9.649 1.00 96.94 1208 GLU A N 1
ATOM 9458 C CA . GLU A 1 1208 ? -0.437 18.998 -9.428 1.00 96.94 1208 GLU A CA 1
ATOM 9459 C C . GLU A 1 1208 ? 0.653 17.925 -9.540 1.00 96.94 1208 GLU A C 1
ATOM 9461 O O . GLU A 1 1208 ? 0.505 16.866 -8.932 1.00 96.94 1208 GLU A O 1
ATOM 9466 N N . ILE A 1 1209 ? 1.741 18.185 -10.275 1.00 98.19 1209 ILE A N 1
ATOM 9467 C CA . ILE A 1 1209 ? 2.979 17.407 -10.109 1.00 98.19 1209 ILE A CA 1
ATOM 9468 C C . ILE A 1 1209 ? 3.582 17.872 -8.785 1.00 98.19 1209 ILE A C 1
ATOM 9470 O O . ILE A 1 1209 ? 3.813 19.068 -8.612 1.00 98.19 1209 ILE A O 1
ATOM 9474 N N . ILE A 1 1210 ? 3.763 16.948 -7.841 1.00 97.00 1210 ILE A N 1
ATOM 9475 C CA . ILE A 1 1210 ? 4.305 17.259 -6.507 1.00 97.00 1210 ILE A CA 1
ATOM 9476 C C . ILE A 1 1210 ? 5.697 16.682 -6.275 1.00 97.00 1210 ILE A C 1
ATOM 9478 O O . ILE A 1 1210 ? 6.411 17.176 -5.409 1.00 97.00 1210 ILE A O 1
ATOM 9482 N N . ALA A 1 1211 ? 6.067 15.656 -7.043 1.00 98.19 1211 ALA A N 1
ATOM 9483 C CA . ALA A 1 1211 ? 7.422 15.142 -7.090 1.00 98.19 1211 ALA A CA 1
ATOM 9484 C C . ALA A 1 1211 ? 7.723 14.471 -8.438 1.00 98.19 1211 ALA A C 1
ATOM 9486 O O . ALA A 1 1211 ? 6.834 13.902 -9.079 1.00 98.19 1211 ALA A O 1
ATOM 9487 N N . VAL A 1 1212 ? 8.992 14.491 -8.823 1.00 98.50 1212 VAL A N 1
ATOM 9488 C CA . VAL A 1 1212 ? 9.615 13.679 -9.871 1.00 98.50 1212 VAL A CA 1
ATOM 9489 C C . VAL A 1 1212 ? 10.869 13.014 -9.304 1.00 98.50 1212 VAL A C 1
ATOM 9491 O O . VAL A 1 1212 ? 11.417 13.474 -8.308 1.00 98.50 1212 VAL A O 1
ATOM 9494 N N . GLY A 1 1213 ? 11.344 11.937 -9.920 1.00 97.81 1213 GLY A N 1
ATOM 9495 C CA . GLY A 1 1213 ? 12.597 11.288 -9.521 1.00 97.81 1213 GLY A CA 1
ATOM 9496 C C . GLY A 1 1213 ? 12.915 10.081 -10.392 1.00 97.81 1213 GLY A C 1
ATOM 9497 O O . GLY A 1 1213 ? 12.054 9.616 -11.129 1.00 97.81 1213 GLY A O 1
ATOM 9498 N N . ASN A 1 1214 ? 14.136 9.549 -10.330 1.00 98.19 1214 ASN A N 1
ATOM 9499 C CA . ASN A 1 1214 ? 14.537 8.392 -11.147 1.00 98.19 1214 ASN A CA 1
ATOM 9500 C C . ASN A 1 1214 ? 15.187 7.229 -10.377 1.00 98.19 1214 ASN A C 1
ATOM 9502 O O . ASN A 1 1214 ? 15.495 6.205 -10.981 1.00 98.19 1214 ASN A O 1
ATOM 9506 N N . GLY A 1 1215 ? 15.394 7.366 -9.066 1.00 97.56 1215 GLY A N 1
ATOM 9507 C CA . GLY A 1 1215 ? 16.049 6.343 -8.246 1.00 97.56 1215 GLY A CA 1
ATOM 9508 C C . GLY A 1 1215 ? 17.572 6.268 -8.401 1.00 97.56 1215 GLY A C 1
ATOM 9509 O O . GLY A 1 1215 ? 18.188 5.445 -7.736 1.00 97.56 1215 GLY A O 1
ATOM 9510 N N . ASP A 1 1216 ? 18.194 7.129 -9.215 1.00 97.75 1216 ASP A N 1
ATOM 9511 C CA . ASP A 1 1216 ? 19.651 7.297 -9.244 1.00 97.75 1216 ASP A CA 1
ATOM 9512 C C . ASP A 1 1216 ? 20.121 7.883 -7.904 1.00 97.75 1216 ASP A C 1
ATOM 9514 O O . ASP A 1 1216 ? 19.678 8.988 -7.555 1.00 97.75 1216 ASP A O 1
ATOM 9518 N N . PRO A 1 1217 ? 21.007 7.214 -7.145 1.00 95.75 1217 PRO A N 1
ATOM 9519 C CA . PRO A 1 1217 ? 21.511 7.742 -5.881 1.00 95.75 1217 PRO A CA 1
ATOM 9520 C C . PRO A 1 1217 ? 22.485 8.917 -6.026 1.00 95.75 1217 PRO A C 1
ATOM 9522 O O . PRO A 1 1217 ? 22.752 9.602 -5.039 1.00 95.75 1217 PRO A O 1
ATOM 9525 N N . THR A 1 1218 ? 23.000 9.169 -7.235 1.00 94.25 1218 THR A N 1
ATOM 9526 C CA . THR A 1 1218 ? 23.962 10.241 -7.549 1.00 94.25 1218 THR A CA 1
ATOM 9527 C C . THR A 1 1218 ? 23.311 11.528 -8.067 1.00 94.25 1218 THR A C 1
ATOM 9529 O O . THR A 1 1218 ? 23.964 12.568 -8.110 1.00 94.25 1218 THR A O 1
ATOM 9532 N N . SER A 1 1219 ? 22.026 11.493 -8.443 1.00 95.12 1219 SER A N 1
ATOM 9533 C CA . SER A 1 1219 ? 21.355 12.644 -9.060 1.00 95.12 1219 SER A CA 1
ATOM 9534 C C . SER A 1 1219 ? 20.978 13.735 -8.047 1.00 95.12 1219 SER A C 1
ATOM 9536 O O . SER A 1 1219 ? 20.236 13.494 -7.092 1.00 95.12 1219 SER A O 1
ATOM 9538 N N . HIS A 1 1220 ? 21.436 14.962 -8.301 1.00 95.12 1220 HIS A N 1
ATOM 9539 C CA . HIS A 1 1220 ? 21.061 16.185 -7.569 1.00 95.12 1220 HIS A CA 1
ATOM 9540 C C . HIS A 1 1220 ? 19.942 16.979 -8.265 1.00 95.12 1220 HIS A C 1
ATOM 9542 O O . HIS A 1 1220 ? 19.730 18.156 -7.976 1.00 95.12 1220 HIS A O 1
ATOM 9548 N N . GLU A 1 1221 ? 19.220 16.366 -9.205 1.00 95.94 1221 GLU A N 1
ATOM 9549 C CA . GLU A 1 1221 ? 18.039 16.994 -9.799 1.00 95.94 1221 GLU A CA 1
ATOM 9550 C C . GLU A 1 1221 ? 16.943 17.182 -8.736 1.00 95.94 1221 GLU A C 1
ATOM 9552 O O . GLU A 1 1221 ? 16.634 16.265 -7.977 1.00 95.94 1221 GLU A O 1
ATOM 9557 N N . SER A 1 1222 ? 16.362 18.385 -8.655 1.00 96.62 1222 SER A N 1
ATOM 9558 C CA . SER A 1 1222 ? 15.307 18.693 -7.679 1.00 96.62 1222 SER A CA 1
ATOM 9559 C C . SER A 1 1222 ? 14.076 17.820 -7.921 1.00 96.62 1222 SER A C 1
ATOM 9561 O O . SER A 1 1222 ? 13.533 17.781 -9.028 1.00 96.62 1222 SER A O 1
ATOM 9563 N N . PHE A 1 1223 ? 13.577 17.192 -6.856 1.00 97.81 1223 PHE A N 1
ATOM 9564 C CA . PHE A 1 1223 ? 12.339 16.419 -6.908 1.00 97.81 1223 PHE A CA 1
ATOM 9565 C C . PHE A 1 1223 ? 11.111 17.288 -7.231 1.00 97.81 1223 PHE A C 1
ATOM 9567 O O . PHE A 1 1223 ? 10.103 16.768 -7.686 1.00 97.81 1223 PHE A O 1
ATOM 9574 N N . GLN A 1 1224 ? 11.181 18.610 -7.061 1.00 94.69 1224 GLN A N 1
ATOM 9575 C CA . GLN A 1 1224 ? 10.106 19.563 -7.364 1.00 94.69 1224 GLN A CA 1
ATOM 9576 C C . GLN A 1 1224 ? 10.155 20.073 -8.817 1.00 94.69 1224 GLN A C 1
ATOM 9578 O O . GLN A 1 1224 ? 9.353 20.924 -9.207 1.00 94.69 1224 GLN A O 1
ATOM 9583 N N . ALA A 1 1225 ? 11.094 19.584 -9.632 1.00 95.25 1225 ALA A N 1
ATOM 9584 C CA . ALA A 1 1225 ? 11.220 19.979 -11.027 1.00 95.25 1225 ALA A CA 1
ATOM 9585 C C . ALA A 1 1225 ? 10.069 19.447 -11.904 1.00 95.25 1225 ALA A C 1
ATOM 9587 O O . ALA A 1 1225 ? 9.508 18.379 -11.683 1.00 95.25 1225 ALA A O 1
ATOM 9588 N N . VAL A 1 1226 ? 9.774 20.161 -12.995 1.00 93.88 1226 VAL A N 1
ATOM 9589 C CA . VAL A 1 1226 ? 8.855 19.698 -14.060 1.00 93.88 1226 VAL A CA 1
ATOM 9590 C C . VAL A 1 1226 ? 9.578 18.936 -15.182 1.00 93.88 1226 VAL A C 1
ATOM 9592 O O . VAL A 1 1226 ? 9.059 18.778 -16.283 1.00 93.88 1226 VAL A O 1
ATOM 9595 N N . ASN A 1 1227 ? 10.815 18.499 -14.941 1.00 96.69 1227 ASN A N 1
ATOM 9596 C CA . ASN A 1 1227 ? 11.607 17.677 -15.856 1.00 96.69 1227 ASN A CA 1
ATOM 9597 C C . ASN A 1 1227 ? 12.706 16.929 -15.083 1.00 96.69 1227 ASN A C 1
ATOM 9599 O O . ASN A 1 1227 ? 13.195 17.445 -14.083 1.00 96.69 1227 ASN A O 1
ATOM 9603 N N . HIS A 1 1228 ? 13.100 15.743 -15.546 1.00 98.19 1228 HIS A N 1
ATOM 9604 C CA . HIS A 1 1228 ? 14.108 14.896 -14.894 1.00 98.19 1228 HIS A CA 1
ATOM 9605 C C . HIS A 1 1228 ? 14.770 13.977 -15.933 1.00 98.19 1228 HIS A C 1
ATOM 9607 O O . HIS A 1 1228 ? 14.127 13.617 -16.924 1.00 98.19 1228 HIS A O 1
ATOM 9613 N N . LYS A 1 1229 ? 16.020 13.544 -15.734 1.00 98.25 1229 LYS A N 1
ATOM 9614 C CA . LYS A 1 1229 ? 16.568 12.419 -16.513 1.00 98.25 1229 LYS A CA 1
ATOM 9615 C C . LYS A 1 1229 ? 15.909 11.100 -16.120 1.00 98.25 1229 LYS A C 1
ATOM 9617 O O . LYS A 1 1229 ? 15.701 10.861 -14.928 1.00 98.25 1229 LYS A O 1
ATOM 9622 N N . VAL A 1 1230 ? 15.671 10.200 -17.074 1.00 98.31 1230 VAL A N 1
ATOM 9623 C CA . VAL A 1 1230 ? 15.558 8.772 -16.727 1.00 98.31 1230 VAL A CA 1
ATOM 9624 C C . VAL A 1 1230 ? 16.890 8.250 -16.177 1.00 98.31 1230 VAL A C 1
ATOM 9626 O O . VAL A 1 1230 ? 17.950 8.784 -16.485 1.00 98.31 1230 VAL A O 1
ATOM 9629 N N . PHE A 1 1231 ? 16.843 7.218 -15.341 1.00 98.06 1231 PHE A N 1
ATOM 9630 C CA . PHE A 1 1231 ? 18.016 6.448 -14.927 1.00 98.06 1231 PHE A CA 1
ATOM 9631 C C . PHE A 1 1231 ? 17.803 5.000 -15.333 1.00 98.06 1231 PHE A C 1
ATOM 9633 O O . PHE A 1 1231 ? 16.806 4.384 -14.934 1.00 98.06 1231 PHE A O 1
ATOM 9640 N N . ASN A 1 1232 ? 18.704 4.477 -16.165 1.00 97.19 1232 ASN A N 1
ATOM 9641 C CA . ASN A 1 1232 ? 18.563 3.171 -16.803 1.00 97.19 1232 ASN A CA 1
ATOM 9642 C C . ASN A 1 1232 ? 17.148 2.985 -17.390 1.00 97.19 1232 ASN A C 1
ATOM 9644 O O . ASN A 1 1232 ? 16.438 2.038 -17.057 1.00 97.19 1232 ASN A O 1
ATOM 9648 N N . GLY A 1 1233 ? 16.731 3.970 -18.197 1.00 97.19 1233 GLY A N 1
ATOM 9649 C CA . GLY A 1 1233 ? 15.462 4.002 -18.929 1.00 97.19 1233 GLY A CA 1
ATOM 9650 C C . GLY A 1 1233 ? 14.185 4.281 -18.121 1.00 97.19 1233 GLY A C 1
ATOM 9651 O O . GLY A 1 1233 ? 13.127 4.378 -18.735 1.00 97.19 1233 GLY A O 1
ATOM 9652 N N . LEU A 1 1234 ? 14.237 4.459 -16.790 1.00 98.50 1234 LEU A N 1
ATOM 9653 C CA . LEU A 1 1234 ? 13.049 4.745 -15.959 1.00 98.50 1234 LEU A CA 1
ATOM 9654 C C . LEU A 1 1234 ? 13.126 6.071 -15.184 1.00 98.50 1234 LEU A C 1
ATOM 9656 O O . LEU A 1 1234 ? 14.182 6.436 -14.665 1.00 98.50 1234 LEU A O 1
ATOM 9660 N N . CYS A 1 1235 ? 11.985 6.747 -15.027 1.00 97.81 1235 CYS A N 1
ATOM 9661 C CA . CYS A 1 1235 ? 11.743 7.742 -13.973 1.00 97.81 1235 CYS A CA 1
ATOM 9662 C C . CYS A 1 1235 ? 10.270 7.744 -13.512 1.00 97.81 1235 CYS A C 1
ATOM 9664 O O . CYS A 1 1235 ? 9.449 6.966 -13.994 1.00 97.81 1235 CYS A O 1
ATOM 9666 N N . LEU A 1 1236 ? 9.944 8.559 -12.513 1.00 98.69 1236 LEU A N 1
ATOM 9667 C CA . LEU A 1 1236 ? 8.659 8.646 -11.825 1.00 98.69 1236 LEU A CA 1
ATOM 9668 C C . LEU A 1 1236 ? 8.139 10.087 -11.866 1.00 98.69 1236 LEU A C 1
ATOM 9670 O O . LEU A 1 1236 ? 8.901 11.030 -11.651 1.00 98.69 1236 LEU A O 1
ATOM 9674 N N . VAL A 1 1237 ? 6.824 10.235 -12.037 1.00 98.62 1237 VAL A N 1
ATOM 9675 C CA . VAL A 1 1237 ? 6.069 11.468 -11.767 1.00 98.62 1237 VAL A CA 1
ATOM 9676 C C . VAL A 1 1237 ? 4.979 11.165 -10.740 1.00 98.62 1237 VAL A C 1
ATOM 9678 O O . VAL A 1 1237 ? 4.223 10.207 -10.901 1.00 98.62 1237 VAL A O 1
ATOM 9681 N N . VAL A 1 1238 ? 4.865 11.982 -9.693 1.00 98.69 1238 VAL A N 1
ATOM 9682 C CA . VAL A 1 1238 ? 3.822 11.862 -8.664 1.00 98.69 1238 VAL A CA 1
ATOM 9683 C C . VAL A 1 1238 ? 2.809 12.991 -8.828 1.00 98.69 1238 VAL A C 1
ATOM 9685 O O . VAL A 1 1238 ? 3.138 14.169 -8.663 1.00 98.69 1238 VAL A O 1
ATOM 9688 N N . VAL A 1 1239 ? 1.561 12.626 -9.135 1.00 98.56 1239 VAL A N 1
ATOM 9689 C CA . VAL A 1 1239 ? 0.453 13.565 -9.349 1.00 98.56 1239 VAL A CA 1
ATOM 9690 C C . VAL A 1 1239 ? -0.502 13.541 -8.156 1.00 98.56 1239 VAL A C 1
ATOM 9692 O O . VAL A 1 1239 ? -1.065 12.499 -7.819 1.00 98.56 1239 VAL A O 1
ATOM 9695 N N . ARG A 1 1240 ? -0.731 14.705 -7.544 1.00 97.75 1240 ARG A N 1
ATOM 9696 C CA . ARG A 1 1240 ? -1.709 14.930 -6.466 1.00 97.75 1240 ARG A CA 1
ATOM 9697 C C . ARG A 1 1240 ? -2.987 15.556 -7.019 1.00 97.75 1240 ARG A C 1
ATOM 9699 O O . ARG A 1 1240 ? -2.933 16.381 -7.930 1.00 97.75 1240 ARG A O 1
ATOM 9706 N N . SER A 1 1241 ? -4.144 15.211 -6.456 1.00 94.25 1241 SER A N 1
ATOM 9707 C CA . SER A 1 1241 ? -5.401 15.904 -6.775 1.00 94.25 1241 SER A CA 1
ATOM 9708 C C . SER A 1 1241 ? -5.456 17.316 -6.173 1.00 94.25 1241 SER A C 1
ATOM 9710 O O . SER A 1 1241 ? -4.885 17.581 -5.117 1.00 94.25 1241 SER A O 1
ATOM 9712 N N . LYS A 1 1242 ? -6.206 18.236 -6.789 1.00 93.75 1242 LYS A N 1
ATOM 9713 C CA . LYS A 1 1242 ? -6.553 19.520 -6.156 1.00 93.75 1242 LYS A CA 1
ATOM 9714 C C . LYS A 1 1242 ? -7.806 19.361 -5.281 1.00 93.75 1242 LYS A C 1
ATOM 9716 O O . LYS A 1 1242 ? -8.850 18.903 -5.753 1.00 93.75 1242 LYS A O 1
ATOM 9721 N N . LYS A 1 1243 ? -7.728 19.778 -4.008 1.00 91.12 1243 LYS A N 1
ATOM 9722 C CA . LYS A 1 1243 ? -8.830 19.666 -3.029 1.00 91.12 1243 LYS A CA 1
ATOM 9723 C C . LYS A 1 1243 ? -10.135 20.262 -3.567 1.00 91.12 1243 LYS A C 1
ATOM 9725 O O . LYS A 1 1243 ? -10.165 21.390 -4.055 1.00 91.12 1243 LYS A O 1
ATOM 9730 N N . ASN A 1 1244 ? -11.219 19.497 -3.446 1.00 89.12 1244 ASN A N 1
ATOM 9731 C CA . ASN A 1 1244 ? -12.574 19.803 -3.912 1.00 89.12 1244 ASN A CA 1
ATOM 9732 C C . ASN A 1 1244 ? -12.717 20.080 -5.426 1.00 89.12 1244 ASN A C 1
ATOM 9734 O O . ASN A 1 1244 ? -13.797 20.489 -5.859 1.00 89.12 1244 ASN A O 1
ATOM 9738 N N . LYS A 1 1245 ? -11.689 19.813 -6.247 1.00 92.38 1245 LYS A N 1
ATOM 9739 C CA . LYS A 1 1245 ? -11.710 19.998 -7.707 1.00 92.38 1245 LYS A CA 1
ATOM 9740 C C . LYS A 1 1245 ? -11.705 18.635 -8.426 1.00 92.38 1245 LYS A C 1
ATOM 9742 O O . LYS A 1 1245 ? -10.640 18.091 -8.712 1.00 92.38 1245 LYS A O 1
ATOM 9747 N N . PRO A 1 1246 ? -12.881 18.037 -8.695 1.00 92.44 1246 PRO A N 1
ATOM 9748 C CA . PRO A 1 1246 ? -12.992 16.879 -9.576 1.00 92.44 1246 PRO A CA 1
ATOM 9749 C C . PRO A 1 1246 ? -12.848 17.297 -11.048 1.00 92.44 1246 PRO A C 1
ATOM 9751 O O . PRO A 1 1246 ? -13.115 18.445 -11.399 1.00 92.44 1246 PRO A O 1
ATOM 9754 N N . GLY A 1 1247 ? -12.489 16.351 -11.908 1.00 88.94 1247 GLY A N 1
ATOM 9755 C CA . GLY A 1 1247 ? -12.311 16.550 -13.345 1.00 88.94 1247 GLY A CA 1
ATOM 9756 C C . GLY A 1 1247 ? -11.215 15.650 -13.907 1.00 88.94 1247 GLY A C 1
ATOM 9757 O O . GLY A 1 1247 ? -10.515 14.966 -13.159 1.00 88.94 1247 GLY A O 1
ATOM 9758 N N . ASP A 1 1248 ? -11.077 15.649 -15.226 1.00 94.75 1248 ASP A N 1
ATOM 9759 C CA . ASP A 1 1248 ? -10.016 14.918 -15.913 1.00 94.75 1248 ASP A CA 1
ATOM 9760 C C . ASP A 1 1248 ? -8.701 15.708 -15.866 1.00 94.75 1248 ASP A C 1
ATOM 9762 O O . ASP A 1 1248 ? -8.688 16.931 -16.011 1.00 94.75 1248 ASP A O 1
ATOM 9766 N N . ILE A 1 1249 ? -7.608 14.996 -15.610 1.00 97.25 1249 ILE A N 1
ATOM 9767 C CA . ILE A 1 1249 ? -6.232 15.488 -15.531 1.00 97.25 1249 ILE A CA 1
ATOM 9768 C C . ILE A 1 1249 ? -5.476 14.872 -16.706 1.00 97.25 1249 ILE A C 1
ATOM 9770 O O . ILE A 1 1249 ? -5.600 13.671 -16.952 1.00 97.25 1249 ILE A O 1
ATOM 9774 N N . SER A 1 1250 ? -4.672 15.663 -17.409 1.00 97.06 1250 SER A N 1
ATOM 9775 C CA . SER A 1 1250 ? -3.813 15.165 -18.483 1.00 97.06 1250 SER A CA 1
ATOM 9776 C C . SER A 1 1250 ? -2.349 15.350 -18.113 1.00 97.06 1250 SER A C 1
ATOM 9778 O O . SER A 1 1250 ? -1.967 16.444 -17.712 1.00 97.06 1250 SER A O 1
ATOM 9780 N N . LEU A 1 1251 ? -1.548 14.288 -18.219 1.00 98.12 1251 LEU A N 1
ATOM 9781 C CA . LEU A 1 1251 ? -0.098 14.316 -18.019 1.00 98.12 1251 LEU A CA 1
ATOM 9782 C C . LEU A 1 1251 ? 0.580 13.967 -19.340 1.00 98.12 1251 LEU A C 1
ATOM 9784 O O . LEU A 1 1251 ? 0.349 12.877 -19.863 1.00 98.12 1251 LEU A O 1
ATOM 9788 N N . THR A 1 1252 ? 1.424 14.863 -19.843 1.00 98.25 1252 THR A N 1
ATOM 9789 C CA . THR A 1 1252 ? 2.235 14.651 -21.050 1.00 98.25 1252 THR A CA 1
ATOM 9790 C C . THR A 1 1252 ? 3.710 14.570 -20.676 1.00 98.25 1252 THR A C 1
ATOM 9792 O O . THR A 1 1252 ? 4.167 15.310 -19.803 1.00 98.25 1252 THR A O 1
ATOM 9795 N N . ALA A 1 1253 ? 4.448 13.684 -21.341 1.00 98.50 1253 ALA A N 1
ATOM 9796 C CA . ALA A 1 1253 ? 5.890 13.529 -21.213 1.00 98.50 1253 ALA A CA 1
ATOM 9797 C C . ALA A 1 1253 ? 6.571 13.605 -22.586 1.00 98.50 1253 ALA A C 1
ATOM 9799 O O . ALA A 1 1253 ? 6.162 12.927 -23.531 1.00 98.50 1253 ALA A O 1
ATOM 9800 N N . GLU A 1 1254 ? 7.624 14.414 -22.680 1.00 98.12 1254 GLU A N 1
ATOM 9801 C CA . GLU A 1 1254 ? 8.357 14.715 -23.914 1.00 98.12 1254 GLU A CA 1
ATOM 9802 C C . GLU A 1 1254 ? 9.870 14.631 -23.688 1.00 98.12 1254 GLU A C 1
ATOM 9804 O O . GLU A 1 1254 ? 10.360 14.998 -22.623 1.00 98.12 1254 GLU A O 1
ATOM 9809 N N . SER A 1 1255 ? 10.638 14.219 -24.695 1.00 97.94 1255 SER A N 1
ATOM 9810 C CA . SER A 1 1255 ? 12.102 14.298 -24.675 1.00 97.94 1255 SER A CA 1
ATOM 9811 C C . SER A 1 1255 ? 12.620 14.557 -26.083 1.00 97.94 1255 SER A C 1
ATOM 9813 O O . SER A 1 1255 ? 12.002 14.139 -27.063 1.00 97.94 1255 SER A O 1
ATOM 9815 N N . ASP A 1 1256 ? 13.738 15.265 -26.194 1.00 95.00 1256 ASP A N 1
ATOM 9816 C CA . ASP A 1 1256 ? 14.278 15.676 -27.486 1.00 95.00 1256 ASP A CA 1
ATOM 9817 C C . ASP A 1 1256 ? 14.772 14.447 -28.268 1.00 95.00 1256 ASP A C 1
ATOM 9819 O O . ASP A 1 1256 ? 15.610 13.684 -27.791 1.00 95.00 1256 ASP A O 1
ATOM 9823 N N . GLY A 1 1257 ? 14.203 14.234 -29.459 1.00 93.06 1257 GLY A N 1
ATOM 9824 C CA . GLY A 1 1257 ? 14.448 13.055 -30.299 1.00 93.06 1257 GLY A CA 1
ATOM 9825 C C . GLY A 1 1257 ? 13.519 11.856 -30.050 1.00 93.06 1257 GLY A C 1
ATOM 9826 O O . GLY A 1 1257 ? 13.491 10.958 -30.887 1.00 93.06 1257 GLY A O 1
ATOM 9827 N N . LEU A 1 1258 ? 12.720 11.841 -28.974 1.00 97.25 1258 LEU A N 1
ATOM 9828 C CA . LEU A 1 1258 ? 11.796 10.739 -28.663 1.00 97.25 1258 LEU A CA 1
ATOM 9829 C C . LEU A 1 1258 ? 10.338 11.085 -28.992 1.00 97.25 1258 LEU A C 1
ATOM 9831 O O . LEU A 1 1258 ? 9.890 12.221 -28.827 1.00 97.25 1258 LEU A O 1
ATOM 9835 N N . ARG A 1 1259 ? 9.543 10.075 -29.365 1.00 97.00 1259 ARG A N 1
ATOM 9836 C CA . ARG A 1 1259 ? 8.080 10.197 -29.434 1.00 97.00 1259 ARG A CA 1
ATOM 9837 C C . ARG A 1 1259 ? 7.506 10.344 -28.018 1.00 97.00 1259 ARG A C 1
ATOM 9839 O O . ARG A 1 1259 ? 7.528 9.391 -27.240 1.00 97.00 1259 ARG A O 1
ATOM 9846 N N . GLY A 1 1260 ? 6.991 11.532 -27.705 1.00 95.12 1260 GLY A N 1
ATOM 9847 C CA . GLY A 1 1260 ? 6.289 11.813 -26.450 1.00 95.12 1260 GLY A CA 1
ATOM 9848 C C . GLY A 1 1260 ? 4.953 11.074 -26.313 1.00 95.12 1260 GLY A C 1
ATOM 9849 O O . GLY A 1 1260 ? 4.425 10.520 -27.279 1.00 95.12 1260 GLY A O 1
ATOM 9850 N N . HIS A 1 1261 ? 4.399 11.077 -25.101 1.00 97.69 1261 HIS A N 1
ATOM 9851 C CA . HIS A 1 1261 ? 3.180 10.343 -24.742 1.00 97.69 1261 HIS A CA 1
ATOM 9852 C C . HIS A 1 1261 ? 2.375 11.126 -23.697 1.00 97.69 1261 HIS A C 1
ATOM 9854 O O . HIS A 1 1261 ? 2.937 11.723 -22.780 1.00 97.69 1261 HIS A O 1
ATOM 9860 N N . GLN A 1 1262 ? 1.051 11.119 -23.843 1.00 97.25 1262 GLN A N 1
ATOM 9861 C CA . GLN A 1 1262 ? 0.090 11.705 -22.913 1.00 97.25 1262 GLN A CA 1
ATOM 9862 C C . GLN A 1 1262 ? -0.850 10.638 -22.334 1.00 97.25 1262 GLN A C 1
ATOM 9864 O O . GLN A 1 1262 ? -1.442 9.870 -23.089 1.00 97.25 1262 GLN A O 1
ATOM 9869 N N . ILE A 1 1263 ? -1.062 10.649 -21.015 1.00 94.06 1263 ILE A N 1
ATOM 9870 C CA . ILE A 1 1263 ? -2.085 9.835 -20.338 1.00 94.06 1263 ILE A CA 1
ATOM 9871 C C . ILE A 1 1263 ? -3.140 10.702 -19.645 1.00 94.06 1263 ILE A C 1
ATOM 9873 O O . ILE A 1 1263 ? -2.937 11.892 -19.383 1.00 94.06 1263 ILE A O 1
ATOM 9877 N N . LYS A 1 1264 ? -4.287 10.089 -19.336 1.00 88.31 1264 LYS A N 1
ATOM 9878 C CA . LYS A 1 1264 ? -5.402 10.725 -18.625 1.00 88.31 1264 LYS A CA 1
ATOM 9879 C C . LYS A 1 1264 ? -5.630 10.066 -17.268 1.00 88.31 1264 LYS A C 1
ATOM 9881 O O . LYS A 1 1264 ? -5.741 8.847 -17.170 1.00 88.31 1264 LYS A O 1
ATOM 9886 N N . LEU A 1 1265 ? -5.737 10.899 -16.239 1.00 85.81 1265 LEU A N 1
ATOM 9887 C CA . LEU A 1 1265 ? -6.119 10.537 -14.875 1.00 85.81 1265 LEU A CA 1
ATOM 9888 C C . LEU A 1 1265 ? -7.447 11.236 -14.536 1.00 85.81 1265 LEU A C 1
ATOM 9890 O O . LEU A 1 1265 ? -7.794 12.244 -15.148 1.00 85.81 1265 LEU A O 1
ATOM 9894 N N . LYS A 1 1266 ? -8.194 10.749 -13.542 1.00 89.00 1266 LYS A N 1
ATOM 9895 C CA . LYS A 1 1266 ? -9.502 11.306 -13.165 1.00 89.00 1266 LYS A CA 1
ATOM 9896 C C . LYS A 1 1266 ? -9.574 11.640 -11.679 1.00 89.00 1266 LYS A C 1
ATOM 9898 O O . LYS A 1 1266 ? -9.575 10.751 -10.830 1.00 89.00 1266 LYS A O 1
ATOM 9903 N N . SER A 1 1267 ? -9.698 12.929 -11.371 1.00 90.12 1267 SER A N 1
ATOM 9904 C CA . SER A 1 1267 ? -10.001 13.440 -10.032 1.00 90.12 1267 SER A CA 1
ATOM 9905 C C . SER A 1 1267 ? -11.506 13.332 -9.769 1.00 90.12 1267 SER A C 1
ATOM 9907 O O . SER A 1 1267 ? -12.325 13.860 -10.526 1.00 90.12 1267 SER A O 1
ATOM 9909 N N . THR A 1 1268 ? -11.908 12.646 -8.701 1.00 86.00 1268 THR A N 1
ATOM 9910 C CA . THR A 1 1268 ? -13.318 12.333 -8.402 1.00 86.00 1268 THR A CA 1
ATOM 9911 C C . THR A 1 1268 ? -13.738 12.853 -7.029 1.00 86.00 1268 THR A C 1
ATOM 9913 O O . THR A 1 1268 ? -12.963 12.828 -6.079 1.00 86.00 1268 THR A O 1
ATOM 9916 N N . LYS A 1 1269 ? -14.976 13.349 -6.881 1.00 78.50 1269 LYS A N 1
ATOM 9917 C CA . LYS A 1 1269 ? -15.456 13.849 -5.577 1.00 78.50 1269 LYS A CA 1
ATOM 9918 C C . LYS A 1 1269 ? -15.398 12.730 -4.531 1.00 78.50 1269 LYS A C 1
ATOM 9920 O O . LYS A 1 1269 ? -15.981 11.669 -4.761 1.00 78.50 1269 LYS A O 1
ATOM 9925 N N . LYS A 1 1270 ? -14.790 12.996 -3.365 1.00 57.16 1270 LYS A N 1
ATOM 9926 C CA . LYS A 1 1270 ? -14.874 12.107 -2.194 1.00 57.16 1270 LYS A CA 1
ATOM 9927 C C . LYS A 1 1270 ? -16.349 11.800 -1.921 1.00 57.16 1270 LYS A C 1
ATOM 9929 O O . LYS A 1 1270 ? -17.144 12.715 -1.693 1.00 57.16 1270 LYS A O 1
ATOM 9934 N N . ARG A 1 1271 ? -16.735 10.524 -2.012 1.00 49.66 1271 ARG A N 1
ATOM 9935 C CA . ARG A 1 1271 ? -18.124 10.093 -1.808 1.00 49.66 1271 ARG A CA 1
ATOM 9936 C C . ARG A 1 1271 ? -18.501 10.362 -0.348 1.00 49.66 1271 ARG A C 1
ATOM 9938 O O . ARG A 1 1271 ? -17.940 9.729 0.544 1.00 49.66 1271 ARG A O 1
ATOM 9945 N N . LYS A 1 1272 ? -19.439 11.287 -0.094 1.00 31.38 1272 LYS A N 1
ATOM 9946 C CA . LYS A 1 1272 ? -20.045 11.439 1.242 1.00 31.38 1272 LYS A CA 1
ATOM 9947 C C . LYS A 1 1272 ? -20.606 10.072 1.659 1.00 31.38 1272 LYS A C 1
ATOM 9949 O O . LYS A 1 1272 ? -21.344 9.474 0.880 1.00 31.38 1272 LYS A O 1
ATOM 9954 N N . GLY A 1 1273 ? -20.195 9.581 2.827 1.00 29.70 1273 GLY A N 1
ATOM 9955 C CA . GLY A 1 1273 ? -20.445 8.209 3.289 1.00 29.70 1273 GLY A CA 1
ATOM 9956 C C . GLY A 1 1273 ? -19.200 7.310 3.347 1.00 29.70 1273 GLY A C 1
ATOM 9957 O O . GLY A 1 1273 ? -19.249 6.288 4.013 1.00 29.70 1273 GLY A O 1
ATOM 9958 N N . LEU A 1 1274 ? -18.071 7.682 2.724 1.00 30.31 1274 LEU A N 1
ATOM 9959 C CA . LEU A 1 1274 ? -16.767 7.067 3.020 1.00 30.31 1274 LEU A CA 1
ATOM 9960 C C . LEU A 1 1274 ? -15.886 8.043 3.811 1.00 30.31 1274 LEU A C 1
ATOM 9962 O O . LEU A 1 1274 ? -15.170 8.878 3.243 1.00 30.31 1274 LEU A O 1
ATOM 9966 N N . ASN A 1 1275 ? -15.894 7.888 5.135 1.00 25.34 1275 ASN A N 1
ATOM 9967 C CA . ASN A 1 1275 ? -14.690 8.167 5.910 1.00 25.34 1275 ASN A CA 1
ATOM 9968 C C . ASN A 1 1275 ? -13.643 7.115 5.520 1.00 25.34 1275 ASN A C 1
ATOM 9970 O O . ASN A 1 1275 ? -13.950 5.929 5.498 1.00 25.34 1275 ASN A O 1
ATOM 9974 N N . ARG A 1 1276 ? -12.410 7.540 5.212 1.00 31.12 1276 ARG A N 1
ATOM 9975 C CA . ARG A 1 1276 ? -11.252 6.636 5.082 1.00 31.12 1276 ARG A CA 1
ATOM 9976 C C . ARG A 1 1276 ? -10.733 6.310 6.494 1.00 31.12 1276 ARG A C 1
ATOM 9978 O O . ARG A 1 1276 ? -9.657 6.735 6.882 1.00 31.12 1276 ARG A O 1
ATOM 9985 N N . ALA A 1 1277 ? -11.593 5.635 7.251 1.00 27.72 1277 ALA A N 1
ATOM 9986 C CA . ALA A 1 1277 ? -11.242 4.699 8.316 1.00 27.72 1277 ALA A CA 1
ATOM 9987 C C . ALA A 1 1277 ? -11.689 3.313 7.802 1.00 27.72 1277 ALA A C 1
ATOM 9989 O O . ALA A 1 1277 ? -12.589 2.679 8.346 1.00 27.72 1277 ALA A O 1
ATOM 9990 N N . LEU A 1 1278 ? -11.164 2.983 6.616 1.00 27.62 1278 LEU A N 1
ATOM 9991 C CA . LEU A 1 1278 ? -11.522 1.907 5.688 1.00 27.62 1278 LEU A CA 1
ATOM 9992 C C . LEU A 1 1278 ? -10.250 1.481 4.953 1.00 27.62 1278 LEU A C 1
ATOM 9994 O O . LEU A 1 1278 ? -9.414 2.385 4.711 1.00 27.62 1278 LEU A O 1
#

Organism: NCBI:txid2527966

Secondary structure (DSSP, 8-state):
----THHHHHHHHTSS------------S-TTS-EEETTTTT----SSS-SB-HHHHHHHHHHHHHTT-EEEEE-SSEEB---EEE-TTEEEEEETT-EE-----TT-EEEEEEE--TTS-EEEEEEEEESS-EEEE-TT-PPPSS-EEEEEEESSEEEEEEEEEEEE-SS-SS-SEEE--EE-SSSSS--EE--EEEEEEEEEEESPPTT-EEEEESSEEEEEEEEEEEESSSEEEEE---TT-TT--EEEEEEEEEEEESSSEEEEE--SS-B---EEEEEEEEES-SEEEEEE-----GGGTT-TT----BPPTT-EEEEEEEE--TTEEEEGGGGGGS-GGGGGG-B--TT-TT--EEEE---EEEEEE-TTSS--EE--EEEES-SSS-SEEE--------HHHHTTT-HHHHHHHHHHHHHHHHHHHHHTT---S-------------------------PPPPPS-EEEE--SSEEEEEEEE-TTSPEEPPPS-TTSTT---TTSEEE-SS--SSTT----TTS-GGGTT----EEEEEEEEEE--GGGGGSEEEEEES--BSSEEEEETTEEEEEE--TTS-EEEE-GGG--TTSEEEEEEEEEE-SS--SB----B--S-EEEEEE-SSEEEEEEEEEEEEEE-SSEEEEEEEEEEET--TT-EEEEEEEETTTTEEEEEEESSEEEEEEES---EETTEE--EEEEEEEEETTEEEEEEEEEE----EEEETTTEEEETTEE--EEEEEE-S--GGGTTS--HHHHHHHHHHHHHTT--EEEETTSPPPHHHHHHHHHHT-EEEEE--S-SSS-SSTTSGGGTHHHHHHHHHHHHHHHHTT-TTEEEEEEEES-GGGGSHHHHHHHHHHHHHHHHH-TTS-EEEEE-SGGGGTSSGGGGSSEEEEES-GGGHHHHHHH-TTS-EEEEEEE-----TT---SS--SSTTSSEEETTEE-TTS----TT---HHHHHHHHHH-TTEEEEEEE-SB--BB--TT-S-GGGGGGG--SHHHHHHHHHHHHHHTT-----B-S--SB-TTSPBPHHHHHHHHHH-TTS--EEEES-S--GGGTTSB--EEEEESSSEEEEEETTEEEEEEE--TT--SEEETTPBP-SSEEEEEEEETTEEEEEEEEE---S--EEEEEES-SEEETTS--EEEEEEEEE-SSS-B-TT--PEEEEEEESSEEEEEEE---TT----TT-SEEE-BTTEEEEEEEEPTT--EEEEEEEEETTEEEEEEEEEEE---TT--S--

pLDDT: mean 87.71, std 17.05, range [21.45, 98.94]

Foldseek 3Di:
DDDDPVVVVVVVVVPPDPPLPQLAQDQPDPPPFDEAELPPHQNFDQPLAPDECAVSQQVVQVVQVVVVAGHYEYEAHEHEYWPREHAANYEYEYEPQREYAYDDDPLDETERYELDDPPAARENYEDEYDPAAYEYEPPVDDEDPNYFYAHYEFERYESYEYYHYEYEDLYHPAANYEWYWDWDPDDPDTDIHTYESEEYEHYEYEQHDAAYYHYEYAAYESYEYEQFEYENEYEGEHDAYAPVHAAGEYESYEYEAFEYELYAEREEAEDAQYAYEAYYAEHQEYEQAQEHYEYAQHHDPPVCVPPPSGDGYDYAAVHEHYLFEYEKDLRYFQFLQCLLLADLVFLQSWAADPSNPPRRTIGGIHSAYYEARNQVSYDYHYYQQAYHDDPPNGGYDHDDPPVRPPSLVSCPPPPRSVVVVVVVVVVVVVCVVVCVVDDDDDDDDDDDDDDDDDDDDDDDDDDDDDDDDDFLKDKAFPFAWKFKDWAQQDQVRDHHDDDPPLFAPPDDSVVTDTDGDPDFPFQQHQQALPAFLQQQSTRQAGKMKIKDKDFAALVLLQKWKKKKALFFAAFKWKHKNSHTFDTDGHGFFIDMTTCNVVDDHRDIMMMMMMHGRHPFADRYNPTHGSLAIMMMMIFGQWEWDDLQWFWDWPDDDQFKTKIWIATDIHPDDPQKKKKKFKAWPSRRDTQDIDIDNTDIDMGGRFQAQALVRLTKMKIWMFIAGPNHTGHIDIAIAGDWAWDAWLQQGIDINNHADFQLAAEDEQALFSLGNRDFLQSLLLLVVLCVLLLHAEYEHPADQYRVSNLLNCSVNRHAYAGHHEAEACDDPTDNYCNVVRVPCLLVRLLSSLSSRNRRPNYAEYADYEQYPCLQDPVVLVVLLVSQVSNCVNHVRHWYEYEHADPCSLPVNVVVSTQAYEYAACLVCSVVSCVVCVGGQYAHAEAALFFFAAQDADPPDDLPQLAQFQPLRGGHLVQSHHDPSHGGVLSNVLSCVVRVSHRYHHYQHAEKHWRPAPPPSDLVCVLSSHDDPVSSVVVVVVCVVCVSSRFFTIYRRHCAFSQRHGGPVSLLSSLVSPLVAQDKDKDDAQACPVQQQHFDKMKMAGSAQKKWKDDPNHTPDIDGADDSRSMDIDRGDRRDAFKIKMFGHHPNHTRDIDMHHHFDDFAAKDKDWPALEFEQAQRTKIKIKIFTGHPVRHGQFQFFFKKAKDKDFQKDFQFKFARPSRDSPNRRDRIGTHHRGIMITMITGHHPGWDKMKMKMDTVNYHIDIDIGTHDYDDVVDDPSD

Sequence (1278 aa):
MIINMKNLLLLLATLAWIPTANASYTETMDPHGLTKNLVTELGMVDDNGQSNQSDKLQKAIDTESAGGGGILFLPKGTYSFGGITMKSNVHLLIENDTVIKPYWPTGTKTVVFSLDGDEGHIENVSIRGVGGKFIVDYSDRGSHPGEGIRTINCRGVRNFLISDLLVKDSFTTYCAVIFTPVKTSGTDKPEVSGPTDGLVMDLISTDSSPGYGLVQMHGGERIHFMNLAAYGGGVTFRLETGAGGEYAGIRDITAKNIYCENGLTAVMLGPHTAQNGMVKIDGVKAKSCAWAVKMGSGFVEKKHEGDPKFRPGRFADGTTVKNIHAIFGTNAAISTKGLGSVPKPYLKNLRFDENDRKQKRVRGPSIGVVRDGTEGSWVPVIENVSCEGFEYNQGVVKGGKEGRVNWKEWMAGTPLLKQMEAFLAKQAETSDSNAKERKGKNRTRDKANTAPASTVEEAPPVSPSVSVAESGRETIVFNEGWRFERFGWMPDGSLRAEPQDLQVPSFDDSSWRVLNLPHDWGIEGPFRDDLPNRTGKLPWAGIGWYRKSFPSHESDASKRIFIEFDGAMSGTSVWLNGEFIGEWPYGYSSFRFELTDHLHPGERNTIAVRLDNKPESSRWYPGGGIYRNVRIVKCHPVHIGQWGVAVTTPTVTHQVATVQISTEVEGADESTKVQHEVRLMATSEVVANQPGANCTIQIDAPKLWDLATPNLYVLKTTINQDDMVVDVVETTFGIRSIEFDADRGFLLNGKVVRMNGVCQHHDLGPLGSAVNTRAMERQIEILQSMGCNAIRTSHNPPAPELLDLCDRMGMLVQVEAFDCWKTGKIPNDYSLHFPQWHEKDLRAMVRRDRNHPCVVMWSTGNEIREQNHEAGHAISQRLTDIVRTEDPTRPVTAGCNMPAAGFNGFEKTIDLFGYNYKPQLYGKFRQTHPDQPLYGSETASTVSSRGEYFFPVSNNKSKGSGGWFQVSSYDLSAPPWANNPDIEFTAQDRFPGVFGEFVWTGFDYLGEPTPYNNDATNLLNFSDPEARQRMETELKRLGDHIPPRSSYFGMIDLCGFPKDRFYLYQARWRPELPMAHILPHWNWPNRIGKVTPVHVYTSGDEAELFLNGKSLGRRKKGEYEYRLRWDEIVYEPGELKVVTYNQGKPWAESSVKTTDDAAKIELVADRTVITADGRDLSFVRVQVSDIEGLLVPRSDNRVRFTLEGPGEIIAVGNGDPTSHESFQAVNHKVFNGLCLVVVRSKKNKPGDISLTAESDGLRGHQIKLKSTKKRKGLNRAL